Protein 4OC8 (pdb70)

CATH classification: 2.30.280.20 (+1 more: 3.40.1350.10)

Sequence (1204 aa):
TFFTGETLGQVDLIVDAVYAGYKTERGGMADPLVPLVGVSRQGGFRYRGTRRERPTLLVLTSNLAEPEWPDQLDETTGTFIYYGDNRHPGRLLHDTPRFGNQLLRQIFDWAHLGQRHLVPPILVFTTEATGRTFRFRGLAVPGSPALAATEDLVALWKTTEGQRFQNYKAVFTILDEAVIPRAWVHAVGRGETSGLAPVAWNAWLSAGGIRPLMAPRSLLVRSKAEQLPATPEDQALIEVIRQRYKENPFGFEACAGALTRLLLPDVARLDLTRPWRDGGRDGIGRLRIGQSPAAIEVDFALEAKCYGANNAVGVKEVSRLISRIKHREFGVLVTTSYVDRQAYQEVTDDGHPVILTTAQDIVGLLRSAGVRTPTQVDAWLDGITASVTFFTGETLGQVDLIVDAVYAGYKTERGGMADPLVPLVGVSRQGGFRYRRGTRERPTLLVLTSNLAEPEWPDQLDETTGTFIYYGDNRHPGRLLHDTPRFGNQLLRQIFDWAHLGQRHLVPPILVFTTEATGRTFRFRGLAVPGSPALAATEDLVALWKTTEGQRFQNYKAVFTILDEAVIPRAWVHAVGRGETSGLAPVAWNAWLSAGGIRPLMAPRSLLVRSKAEQLPATPEDQALIEVIRQRYKENPFGFEACAGALTRLLLPDVARLDLTRPWRDGGRDGIGRLRIGQSPAAIEVDFALEAKCYGANNAVGVKEVSRLISRIKHREFGVLVTTSYVDRQAYQEVTDDGHPVILTTAQDIVGLLRSAGVRTPTQVDAWLDGITASVTFFTGETLGQVDLIVDAVYAGYKTERGGMADPLVPLVGVSRQGGFRYRGTRERPTLLVLTSNLAEPEWPDQLDETTGTFIYYGDNRHPGRLLHDTPRFGNQLLRQIFDDWAHLGQRHLVPPILVFTTEATGRTFRFRGLAVPGSPALAATEDLVALWKTTEGQRFQNYKAVFTILDEAVIPRAWVHAVGRGETSGLAPVAWNAWLSAGGIRPLMAPTFFTGETLGQVDLIVDAVYAGYKTERGGMADPLVPLVGVSRQGGFRYRGTRERPTLLVLTSNLAEPEWPDQLDETTGTFIYYGDNRHPGRLLHDTPRFGNQLLRQIFDWAHLGQRHLVPPILVFTTEATGRTFRFRGLAVPGSPALAATEDLVALWKTTEGQRFQNYKAVFTILDEAVIPRAWVHAVGRGETSGLAPVAWNAWLSAGGIRPLMAP

B-factor: mean 54.02, std 18.66, range [19.49, 150.94]

Foldseek 3Di:
DEAEPPCLQPDFAFAQYKYAWDDDPDPDTGASCCNNFVWDRDDCKTFFDDLLQTLAIEHEEACPDLQFRWDQDQAFQKTKDKFDPRDDDDAAQDDPVRRSVSLVVLLVCLVVLNNVSRHWYWYWYAPPPPHMTTTRAIKHFDDPPDDSVPQKDWDWDDDPHDTYIIIIHMIAGAPDRTDGSVVSVCSSVVHDDDSDDPQVVCCSPPVDGHGNGDDDDQDFDAQCVQADDDVQLVVLLVLLLVVCPVPVLLVLLVVLCLVCLVADDNWAKDSAAQDDVRHHWIKTWHWDDDPVPIDIFMETEAEEEDDQVDAAEPVSVVVRLVSCPVGDAYEYAYLYYHHDHNSCCCRVVVHRYHYRGNVNSSSSCSVVVHRHSVSSVVVSVVSVVVD/DEDEDPCLQPDFAFAQYKYAFDDDPPRAGQASCCNNQVWDGDDCKTFFDDLLQTLAIEHEEACPDLLFRFDQDQQWQKTKDKFDPRDPDDAAQDDDVRRSVSLVNLLVCLVVLNNVSHHWYWYWYAPPDGRMTGTHATKHFDDPVDDSVPQKDWDWDDDPNDIYTIIIHMIFHAPDRTDGSVQSVDSRVHDDDPSDDPQSVVCSPPVDGHGNGDDDDQDFDDQCRLADDDVLLVVLLVLLLVVCPVPVPLVLLVQLVLVCLVADDNWAWDFAAQDDVRHHWIKTWHWDDDPVPIDIFMETEAEEEDDQVDADEQPSVVVRVVSCVVGDAYEYAYAYHHDPVNSCVCRVDPHRYHYHGNVNSSSSCSVVVHSHSVSSVVVSVVSSVVD/DEDEDPRLQPDFAFAQYKYAWDDDPDRDTFASCCNNFNWDGDDQKTFFDDLLQTLAIEHEEACPDPVFRFDADQAQQKTKGKFDPDDFDDAAQDDDVRGSVSLVVQLVCVLVLVLVSHHWYWYWYADDDHNMTGTRAIKHFDGPVDDSVGAKDKDWDDDPNGIYIMIIGMIFHAADRTDGSVVSRCRSVVHDDPRGDPCSVCCSVPNHGHGRHDD/DEAEDPCLQPDFQFAQYKYAFDADPDDGTFASCCSNLNWDGDDQWTFFDDLVQTQAIEHEEACPDPLWRWDADLAQQKTKGKFDPRDFDDAAQDDDVRGSVSLVVQLVCLLVLVLVRHHWYWYWYDDDDPNMTRTHAIKHFDGPVDDSVPAKDKDWDDDDNGIYIIIIGMIFHAADRTDGSCVSRCSRVVHDDDSGDPQSVCCSPVVDGHGNHDD

Radius of gyration: 34.41 Å; Cα contacts (8 Å, |Δi|>4): 2667; chains: 4; bounding box: 91×100×75 Å

Secondary structure (DSSP, 8-state):
-EE-SGGGGT--EETT-EEE-EE-STTPEEPTHHHHT---S--SEEEEE-SSSEEEEEEEE-S--SSS--EEETTTTEEEEE-S--STTS-SS--TT-HHHHHHHHHHHHHHT-TTSSPPEEEEEE--SSSEEEEEEEEEES-TTS-GGGSEEEEEEEETTEEEEEEEEEEEEBS-SEE-HHHHHHHHTT---S---HHHHHHHHH----B---PBPP----HHHHS-SSHHHHHHHHHHHHHTSS-TTHHHHHHHHHHHHHSSS--EEE---B-TTSSB--EEEEEEEETTEEEEEEEEEEEE---TTS-B-HHHHHHHHHHTTTSSEEEEEESS-B-HHHHHHHHHTT--EEEE-HHHHHHHHHHTT--SHHHHHHHHHHHHHT-/-EEEGGGGGTS-EETT-EEE-EE-SSSSEEPTHHHHT---S--SEEEEE-SSSEEEEEEEE-S--SSS--EEETTTTEEEEE-S--SSSS-TT--SS-HHHHHHHHHHHHHHT-GGGSPPEEEEEE-SSSSEEEEEEEEEES-TTS-GGGSEEEEEEEETTEEEEEEEEEEEEBS-SEE-HHHHHHHHHT---S---HHHHHHHHH----B----B------HHHHS--SHHHHHHHHHHHHHTTT-STTHHHHHHHHHHHHSSS--EEE---B-TTSSB--EEEEEEEETTEEEEEEEEEEEE---TTS-B-HHHHHHHHHHHTTSSEEEEEESS-B-HHHHHHHHHTT--EEEE-HHHHHHHHHHHT--SHHHHHHHHHHHHHT-/-EE-GGGGGTS-EETT-EE---B-STT-B--THHHHT---S--SEEEEE-SSSEEEEEEEE-S--SSS--EEETTTTEEEEE-S--STTS-TT--SS-HHHHHHHHHHHHHTT-GGGSPPEEEEEE-SSSS-EEEEEEEEES-TTS-GGGSEEEEEEEETTEEEEEEEEEEEEBS-SEE-HHHHHHHHTT---S---HHHHHHHHT----B----/--EEGGGGGTS-EETT-EEE-EEETTTEEEPTHHHHT---S--SEEEEE-SSSEEEEEEEE-S--SSS--EEETTTTEEEEE-S--STTS-TT--TT-HHHHHHHHHHHHHHT-GGGS--EEEEEE-SSTTEEEEEEEEEES-TTS-GGGSEEEEEEEETTEEEEEEEEEEEEBS-SEE-HHHHHHHHTT---S---HHHHHHHHH----B----

Nearest PDB structures (foldseek):
  4oc8-assembly1_B  TM=1.000E+00  e=1.467E-79  Azoarcus olearius
  4oc8-assembly1_D  TM=9.855E-01  e=1.075E-42  Azoarcus olearius
  4rzl-assembly2_B  TM=9.031E-01  e=1.859E-26  Legionella pneumophila subsp. pneumophila str. Philadelphia 1
  4r28-assembly1_B  TM=7.284E-01  e=1.687E-22  Mycobacterium sp. JLS
  6g2d-assembly1_F  TM=3.567E-01  e=1.491E+00  Homo sapiens

Structure (mmCIF, N/CA/C/O backbone):
data_4OC8
#
_entry.id   4OC8
#
_cell.length_a   195.092
_cell.length_b   195.092
_cell.length_c   81.450
_cell.angle_alpha   90.00
_cell.angle_beta   90.00
_cell.angle_gamma   120.00
#
_symmetry.space_group_name_H-M   'P 62'
#
loop_
_entity.id
_entity.type
_entity.pdbx_description
1 polymer 'restriction endonuclease AspBHI'
2 non-polymer 'PHOSPHATE ION'
3 water water
#
loop_
_atom_site.group_PDB
_atom_site.id
_atom_site.type_symbol
_atom_site.label_atom_id
_atom_site.label_alt_id
_atom_site.label_comp_id
_atom_site.label_asym_id
_atom_site.label_entity_id
_atom_site.label_seq_id
_atom_site.pdbx_PDB_ins_code
_atom_site.Cartn_x
_atom_site.Cartn_y
_atom_site.Cartn_z
_atom_site.occupancy
_atom_site.B_iso_or_equiv
_atom_site.auth_seq_id
_atom_site.auth_comp_id
_atom_site.auth_asym_id
_atom_site.auth_atom_id
_atom_site.pdbx_PDB_model_num
ATOM 1 N N . THR A 1 2 ? 85.796 -5.291 -21.551 1.00 88.17 2 THR A N 1
ATOM 2 C CA . THR A 1 2 ? 86.630 -6.098 -20.667 1.00 82.38 2 THR A CA 1
ATOM 3 C C . THR A 1 2 ? 87.287 -7.272 -21.398 1.00 74.69 2 THR A C 1
ATOM 4 O O . THR A 1 2 ? 87.177 -8.425 -20.975 1.00 70.51 2 THR A O 1
ATOM 8 N N . PHE A 1 3 ? 87.967 -6.965 -22.499 1.00 72.75 3 PHE A N 1
ATOM 9 C CA . PHE A 1 3 ? 88.742 -7.958 -23.239 1.00 71.57 3 PHE A CA 1
ATOM 10 C C . PHE A 1 3 ? 90.123 -7.393 -23.557 1.00 66.06 3 PHE A C 1
ATOM 11 O O . PHE A 1 3 ? 90.241 -6.389 -24.256 1.00 80.99 3 PHE A O 1
ATOM 19 N N . PHE A 1 4 ? 91.165 -8.041 -23.049 1.00 56.62 4 PHE A N 1
ATOM 20 C CA . PHE A 1 4 ? 92.520 -7.523 -23.191 1.00 61.52 4 PHE A CA 1
ATOM 21 C C . PHE A 1 4 ? 93.423 -8.502 -23.918 1.00 70.45 4 PHE A C 1
ATOM 22 O O . PHE A 1 4 ? 93.471 -9.683 -23.575 1.00 69.62 4 PHE A O 1
ATOM 30 N N . THR A 1 5 ? 94.152 -8.007 -24.915 1.00 73.13 5 THR A N 1
ATOM 31 C CA . THR A 1 5 ? 94.906 -8.896 -25.794 1.00 77.94 5 THR A CA 1
ATOM 32 C C . THR A 1 5 ? 96.382 -8.533 -25.989 1.00 87.07 5 THR A C 1
ATOM 33 O O . THR A 1 5 ? 97.264 -9.350 -25.718 1.00 88.31 5 THR A O 1
ATOM 37 N N . GLY A 1 6 ? 96.650 -7.320 -26.460 1.00 83.42 6 GLY A N 1
ATOM 38 C CA . GLY A 1 6 ? 97.996 -6.949 -26.856 1.00 81.43 6 GLY A CA 1
ATOM 39 C C . GLY A 1 6 ? 98.865 -6.467 -25.715 1.00 77.91 6 GLY A C 1
ATOM 40 O O . GLY A 1 6 ? 98.834 -7.030 -24.619 1.00 71.03 6 GLY A O 1
ATOM 41 N N . GLU A 1 7 ? 99.643 -5.421 -25.987 1.00 81.62 7 GLU A N 1
ATOM 42 C CA . GLU A 1 7 ? 100.561 -4.822 -25.016 1.00 80.78 7 GLU A CA 1
ATOM 43 C C . GLU A 1 7 ? 99.850 -4.392 -23.732 1.00 74.55 7 GLU A C 1
ATOM 44 O O . GLU A 1 7 ? 100.486 -4.190 -22.691 1.00 70.23 7 GLU A O 1
ATOM 50 N N . THR A 1 8 ? 98.526 -4.270 -23.823 1.00 66.89 8 THR A N 1
ATOM 51 C CA . THR A 1 8 ? 97.658 -3.946 -22.693 1.00 68.48 8 THR A CA 1
ATOM 52 C C . THR A 1 8 ? 97.904 -4.850 -21.476 1.00 70.84 8 THR A C 1
ATOM 53 O O . THR A 1 8 ? 97.672 -4.449 -20.331 1.00 67.13 8 THR A O 1
ATOM 57 N N . LEU A 1 9 ? 98.401 -6.058 -21.730 1.00 58.90 9 LEU A N 1
ATOM 58 C CA . LEU A 1 9 ? 98.663 -7.028 -20.671 1.00 51.76 9 LEU A CA 1
ATOM 59 C C . LEU A 1 9 ? 99.822 -6.627 -19.755 1.00 58.22 9 LEU A C 1
ATOM 60 O O . LEU A 1 9 ? 100.046 -7.255 -18.718 1.00 50.67 9 LEU A O 1
ATOM 65 N N . GLY A 1 10 ? 100.558 -5.587 -20.136 1.00 56.35 10 GLY A N 1
ATOM 66 C CA . GLY A 1 10 ? 101.612 -5.066 -19.285 1.00 57.29 10 GLY A CA 1
ATOM 67 C C . GLY A 1 10 ? 101.154 -3.871 -18.466 1.00 63.35 10 GLY A C 1
ATOM 68 O O . GLY A 1 10 ? 101.935 -3.286 -17.710 1.00 57.11 10 GLY A O 1
ATOM 69 N N . GLN A 1 11 ? 99.879 -3.515 -18.601 1.00 61.47 11 GLN A N 1
ATOM 70 C CA . GLN A 1 11 ? 99.369 -2.294 -17.983 1.00 67.60 11 GLN A CA 1
ATOM 71 C C . GLN A 1 11 ? 98.090 -2.480 -17.162 1.00 65.65 11 GLN A C 1
ATOM 72 O O . GLN A 1 11 ? 97.977 -1.951 -16.055 1.00 69.11 11 GLN A O 1
ATOM 78 N N . VAL A 1 12 ? 97.131 -3.225 -17.704 1.00 59.33 12 VAL A N 1
ATOM 79 C CA . VAL A 1 12 ? 95.823 -3.370 -17.064 1.00 56.30 12 VAL A CA 1
ATOM 80 C C . VAL A 1 12 ? 95.865 -4.214 -15.777 1.00 48.58 12 VAL A C 1
ATOM 81 O O . VAL A 1 12 ? 96.686 -5.117 -15.633 1.00 42.76 12 VAL A O 1
ATOM 85 N N . ASP A 1 13 ? 94.985 -3.891 -14.834 1.00 53.13 13 ASP A N 1
ATOM 86 C CA . ASP A 1 13 ? 94.854 -4.654 -13.598 1.00 53.44 13 ASP A CA 1
ATOM 87 C C . ASP A 1 13 ? 94.149 -5.995 -13.827 1.00 50.01 13 ASP A C 1
ATOM 88 O O . ASP A 1 13 ? 93.671 -6.281 -14.926 1.00 42.74 13 ASP A O 1
ATOM 93 N N . LEU A 1 14 ? 94.087 -6.810 -12.778 1.00 40.82 14 LEU A N 1
ATOM 94 C CA . LEU A 1 14 ? 93.373 -8.082 -12.824 1.00 41.25 14 LEU A CA 1
ATOM 95 C C . LEU A 1 14 ? 91.925 -7.903 -12.380 1.00 40.05 14 LEU A C 1
ATOM 96 O O . LEU A 1 14 ? 91.650 -7.751 -11.189 1.00 40.02 14 LEU A O 1
ATOM 101 N N . ILE A 1 15 ? 91.005 -7.937 -13.340 1.00 37.86 15 ILE A N 1
ATOM 102 C CA . ILE A 1 15 ? 89.590 -7.668 -13.083 1.00 38.01 15 ILE A CA 1
ATOM 103 C C . ILE A 1 15 ? 88.750 -8.951 -13.112 1.00 38.12 15 ILE A C 1
ATOM 104 O O . ILE A 1 15 ? 88.861 -9.759 -14.037 1.00 34.26 15 ILE A O 1
ATOM 109 N N . VAL A 1 16 ? 87.919 -9.134 -12.091 1.00 33.62 16 VAL A N 1
ATOM 110 C CA . VAL A 1 16 ? 87.105 -10.341 -11.967 1.00 35.52 16 VAL A CA 1
ATOM 111 C C . VAL A 1 16 ? 86.262 -10.605 -13.214 1.00 38.22 16 VAL A C 1
ATOM 112 O O . VAL A 1 16 ? 85.511 -9.736 -13.667 1.00 42.72 16 VAL A O 1
ATOM 116 N N . ASP A 1 17 ? 86.422 -11.803 -13.770 1.00 37.83 17 ASP A N 1
ATOM 117 C CA . ASP A 1 17 ? 85.698 -12.239 -14.966 1.00 40.22 17 ASP A CA 1
ATOM 118 C C . ASP A 1 17 ? 86.060 -11.465 -16.241 1.00 41.14 17 ASP A C 1
ATOM 119 O O . ASP A 1 17 ? 85.326 -11.506 -17.227 1.00 43.62 17 ASP A O 1
ATOM 124 N N . ALA A 1 18 ? 87.197 -10.776 -16.225 1.00 43.02 18 ALA A N 1
ATOM 125 C CA . ALA A 1 18 ? 87.711 -10.139 -17.435 1.00 40.74 18 ALA A CA 1
ATOM 126 C C . ALA A 1 18 ? 88.529 -11.142 -18.246 1.00 48.43 18 ALA A C 1
ATOM 127 O O . ALA A 1 18 ? 89.155 -12.047 -17.688 1.00 44.38 18 ALA A O 1
ATOM 129 N N . VAL A 1 19 ? 88.521 -10.985 -19.564 1.00 48.10 19 VAL A N 1
ATOM 130 C CA . VAL A 1 19 ? 89.182 -11.952 -20.430 1.00 49.55 19 VAL A CA 1
ATOM 131 C C . VAL A 1 19 ? 90.532 -11.452 -20.930 1.00 46.80 19 VAL A C 1
ATOM 132 O O . VAL A 1 19 ? 90.638 -10.384 -21.522 1.00 57.94 19 VAL A O 1
ATOM 136 N N . TYR A 1 20 ? 91.561 -12.247 -20.679 1.00 41.19 20 TYR A N 1
ATOM 137 C CA . TYR A 1 20 ? 92.918 -11.915 -21.058 1.00 50.88 20 TYR A CA 1
ATOM 138 C C . TYR A 1 20 ? 93.408 -12.914 -22.094 1.00 53.11 20 TYR A C 1
ATOM 139 O O . TYR A 1 20 ? 93.637 -14.083 -21.787 1.00 56.28 20 TYR A O 1
ATOM 148 N N . ALA A 1 21 ? 93.558 -12.441 -23.326 1.00 56.63 21 ALA A N 1
ATOM 149 C CA . ALA A 1 21 ? 93.869 -13.303 -24.458 1.00 51.85 21 ALA A CA 1
ATOM 150 C C . ALA A 1 21 ? 95.326 -13.194 -24.881 1.00 66.77 21 ALA A C 1
ATOM 151 O O . ALA A 1 21 ? 95.962 -12.155 -24.700 1.00 72.93 21 ALA A O 1
ATOM 153 N N . GLY A 1 22 ? 95.847 -14.275 -25.451 1.00 66.90 22 GLY A N 1
ATOM 154 C CA . GLY A 1 22 ? 97.191 -14.278 -25.994 1.00 68.58 22 GLY A CA 1
ATOM 155 C C . GLY A 1 22 ? 97.225 -13.662 -27.379 1.00 78.33 22 GLY A C 1
ATOM 156 O O . GLY A 1 22 ? 96.184 -13.338 -27.950 1.00 79.92 22 GLY A O 1
ATOM 157 N N . TYR A 1 23 ? 98.427 -13.499 -27.919 1.00 84.13 23 TYR A N 1
ATOM 158 C CA . TYR A 1 23 ? 98.610 -12.908 -29.239 1.00 85.65 23 TYR A CA 1
ATOM 159 C C . TYR A 1 23 ? 99.703 -13.659 -29.990 1.00 96.85 23 TYR A C 1
ATOM 160 O O . TYR A 1 23 ? 100.563 -14.289 -29.372 1.00 99.53 23 TYR A O 1
ATOM 169 N N . LYS A 1 24 ? 99.674 -13.588 -31.317 1.00 100.43 24 LYS A N 1
ATOM 170 C CA . LYS A 1 24 ? 100.688 -14.251 -32.134 1.00 100.55 24 LYS A CA 1
ATOM 171 C C . LYS A 1 24 ? 101.967 -13.423 -32.215 1.00 91.70 24 LYS A C 1
ATOM 172 O O . LYS A 1 24 ? 101.928 -12.235 -32.531 1.00 85.45 24 LYS A O 1
ATOM 178 N N . THR A 1 25 ? 103.098 -14.061 -31.921 1.00 103.11 25 THR A N 1
ATOM 179 C CA . THR A 1 25 ? 104.395 -13.384 -31.925 1.00 114.50 25 THR A CA 1
ATOM 180 C C . THR A 1 25 ? 105.232 -13.697 -33.175 1.00 123.44 25 THR A C 1
ATOM 181 O O . THR A 1 25 ? 105.388 -12.844 -34.052 1.00 113.33 25 THR A O 1
ATOM 185 N N . GLU A 1 26 ? 105.766 -14.914 -33.252 1.00 132.52 26 GLU A N 1
ATOM 186 C CA . GLU A 1 26 ? 106.540 -15.349 -34.414 1.00 123.48 26 GLU A CA 1
ATOM 187 C C . GLU A 1 26 ? 106.265 -16.806 -34.783 1.00 124.78 26 GLU A C 1
ATOM 188 O O . GLU A 1 26 ? 106.366 -17.697 -33.939 1.00 128.09 26 GLU A O 1
ATOM 194 N N . ARG A 1 27 ? 105.914 -17.024 -36.048 1.00 134.29 27 ARG A N 1
ATOM 195 C CA . ARG A 1 27 ? 105.784 -18.360 -36.642 1.00 149.46 27 ARG A CA 1
ATOM 196 C C . ARG A 1 27 ? 104.970 -19.374 -35.831 1.00 150.94 27 ARG A C 1
ATOM 197 O O . ARG A 1 27 ? 105.512 -20.368 -35.345 1.00 142.42 27 ARG A O 1
ATOM 205 N N . GLY A 1 28 ? 103.672 -19.118 -35.694 1.00 150.22 28 GLY A N 1
ATOM 206 C CA . GLY A 1 28 ? 102.775 -20.045 -35.026 1.00 143.35 28 GLY A CA 1
ATOM 207 C C . GLY A 1 28 ? 102.857 -20.002 -33.512 1.00 147.69 28 GLY A C 1
ATOM 208 O O . GLY A 1 28 ? 102.019 -20.585 -32.822 1.00 143.22 28 GLY A O 1
ATOM 209 N N . GLY A 1 29 ? 103.870 -19.314 -32.994 1.00 144.14 29 GLY A N 1
ATOM 210 C CA . GLY A 1 29 ? 104.054 -19.192 -31.560 1.00 128.28 29 GLY A CA 1
ATOM 211 C C . GLY A 1 29 ? 102.977 -18.335 -30.930 1.00 115.69 29 GLY A C 1
ATOM 212 O O . GLY A 1 29 ? 102.777 -17.187 -31.323 1.00 111.44 29 GLY A O 1
ATOM 213 N N . MET A 1 30 ? 102.275 -18.898 -29.953 1.00 116.54 30 MET A N 1
ATOM 214 C CA . MET A 1 30 ? 101.224 -18.167 -29.260 1.00 111.22 30 MET A CA 1
ATOM 215 C C . MET A 1 30 ? 101.732 -17.699 -27.904 1.00 97.20 30 MET A C 1
ATOM 216 O O . MET A 1 30 ? 102.120 -18.508 -27.062 1.00 94.88 30 MET A O 1
ATOM 221 N N . ALA A 1 31 ? 101.738 -16.386 -27.704 1.00 89.44 31 ALA A N 1
ATOM 222 C CA . ALA A 1 31 ? 102.177 -15.808 -26.444 1.00 81.63 31 ALA A CA 1
ATOM 223 C C . ALA A 1 31 ? 101.130 -16.026 -25.358 1.00 79.89 31 ALA A C 1
ATOM 224 O O . ALA A 1 31 ? 99.961 -15.686 -25.534 1.00 78.14 31 ALA A O 1
ATOM 226 N N . ASP A 1 32 ? 101.557 -16.602 -24.239 1.00 73.39 32 ASP A N 1
ATOM 227 C CA . ASP A 1 32 ? 100.685 -16.804 -23.091 1.00 64.00 32 ASP A CA 1
ATOM 228 C C . ASP A 1 32 ? 100.510 -15.474 -22.357 1.00 62.01 32 ASP A C 1
ATOM 229 O O . ASP A 1 32 ? 101.495 -14.833 -21.988 1.00 63.72 32 ASP A O 1
ATOM 234 N N . PRO A 1 33 ? 99.252 -15.051 -22.150 1.00 52.31 33 PRO A N 1
ATOM 235 C CA . PRO A 1 33 ? 98.942 -13.736 -21.573 1.00 58.22 33 PRO A CA 1
ATOM 236 C C . PRO A 1 33 ? 99.304 -13.625 -20.090 1.00 54.99 33 PRO A C 1
ATOM 237 O O . PRO A 1 33 ? 99.517 -12.518 -19.590 1.00 53.75 33 PRO A O 1
ATOM 241 N N . LEU A 1 34 ? 99.382 -14.760 -19.402 1.00 53.06 34 LEU A N 1
ATOM 242 C CA . LEU A 1 34 ? 99.737 -14.763 -17.989 1.00 51.21 34 LEU A CA 1
ATOM 243 C C . LEU A 1 34 ? 101.195 -14.375 -17.749 1.00 50.76 34 LEU A C 1
ATOM 244 O O . LEU A 1 34 ? 101.577 -14.067 -16.624 1.00 52.64 34 LEU A O 1
ATOM 249 N N . VAL A 1 35 ? 102.013 -14.393 -18.795 1.00 50.72 35 VAL A N 1
ATOM 250 C CA . VAL A 1 35 ? 103.407 -13.973 -18.643 1.00 63.24 35 VAL A CA 1
ATOM 251 C C . VAL A 1 35 ? 103.540 -12.454 -18.467 1.00 49.84 35 VAL A C 1
ATOM 252 O O . VAL A 1 35 ? 104.134 -12.003 -17.488 1.00 44.76 35 VAL A O 1
ATOM 256 N N . PRO A 1 36 ? 102.987 -11.658 -19.402 1.00 49.35 36 PRO A N 1
ATOM 257 C CA . PRO A 1 36 ? 103.007 -10.222 -19.116 1.00 47.26 36 PRO A CA 1
ATOM 258 C C . PRO A 1 36 ? 101.994 -9.815 -18.044 1.00 52.15 36 PRO A C 1
ATOM 259 O O . PRO A 1 36 ? 102.240 -8.841 -17.330 1.00 61.73 36 PRO A O 1
ATOM 263 N N . LEU A 1 37 ? 100.881 -10.534 -17.922 1.00 44.09 37 LEU A N 1
ATOM 264 C CA . LEU A 1 37 ? 99.871 -10.150 -16.935 1.00 48.07 37 LEU A CA 1
ATOM 265 C C . LEU A 1 37 ? 100.304 -10.428 -15.494 1.00 45.09 37 LEU A C 1
ATOM 266 O O . LEU A 1 37 ? 99.997 -9.654 -14.595 1.00 51.00 37 LEU A O 1
ATOM 271 N N . VAL A 1 38 ? 101.018 -11.527 -15.277 1.00 39.68 38 VAL A N 1
ATOM 272 C CA . VAL A 1 38 ? 101.311 -11.978 -13.918 1.00 45.87 38 VAL A CA 1
ATOM 273 C C . VAL A 1 38 ? 102.808 -12.074 -13.629 1.00 48.25 38 VAL A C 1
ATOM 274 O O . VAL A 1 38 ? 103.266 -11.686 -12.554 1.00 48.32 38 VAL A O 1
ATOM 278 N N . GLY A 1 39 ? 103.559 -12.624 -14.577 1.00 47.11 39 GLY A N 1
ATOM 279 C CA . GLY A 1 39 ? 104.988 -12.791 -14.410 1.00 42.18 39 GLY A CA 1
ATOM 280 C C . GLY A 1 39 ? 105.385 -14.232 -14.160 1.00 50.49 39 GLY A C 1
ATOM 281 O O . GLY A 1 39 ? 106.548 -14.527 -13.886 1.00 52.52 39 GLY A O 1
ATOM 282 N N . VAL A 1 40 ? 104.415 -15.135 -14.246 1.00 57.42 40 VAL A N 1
ATOM 283 C CA . VAL A 1 40 ? 104.694 -16.560 -14.127 1.00 60.31 40 VAL A CA 1
ATOM 284 C C . VAL A 1 40 ? 105.214 -17.095 -15.458 1.00 58.58 40 VAL A C 1
ATOM 285 O O . VAL A 1 40 ? 105.288 -16.359 -16.441 1.00 54.24 40 VAL A O 1
ATOM 289 N N . SER A 1 41 ? 105.579 -18.372 -15.489 1.00 63.17 41 SER A N 1
ATOM 290 C CA . SER A 1 41 ? 106.044 -18.987 -16.726 1.00 61.75 41 SER A CA 1
ATOM 291 C C . SER A 1 41 ? 104.882 -19.268 -17.676 1.00 64.86 41 SER A C 1
ATOM 292 O O . SER A 1 41 ? 103.729 -18.955 -17.378 1.00 62.87 41 SER A O 1
ATOM 295 N N . ARG A 1 42 ? 105.196 -19.875 -18.814 1.00 65.98 42 ARG A N 1
ATOM 296 C CA . ARG A 1 42 ? 104.232 -20.041 -19.894 1.00 65.62 42 ARG A CA 1
ATOM 297 C C . ARG A 1 42 ? 103.578 -21.419 -19.911 1.00 68.60 42 ARG A C 1
ATOM 298 O O . ARG A 1 42 ? 102.699 -21.680 -20.734 1.00 69.88 42 ARG A O 1
ATOM 306 N N . GLN A 1 43 ? 103.990 -22.289 -18.994 1.00 68.97 43 GLN A N 1
ATOM 307 C CA . GLN A 1 43 ? 103.711 -23.720 -19.132 1.00 80.61 43 GLN A CA 1
ATOM 308 C C . GLN A 1 43 ? 102.517 -24.303 -18.365 1.00 73.38 43 GLN A C 1
ATOM 309 O O . GLN A 1 43 ? 101.491 -24.641 -18.962 1.00 71.35 43 GLN A O 1
ATOM 315 N N . GLY A 1 44 ? 102.663 -24.434 -17.051 1.00 57.06 44 GLY A N 1
ATOM 316 C CA . GLY A 1 44 ? 101.784 -25.285 -16.266 1.00 59.32 44 GLY A CA 1
ATOM 317 C C . GLY A 1 44 ? 100.295 -24.983 -16.211 1.00 58.16 44 GLY A C 1
ATOM 318 O O . GLY A 1 44 ? 99.848 -23.878 -16.518 1.00 62.46 44 GLY A O 1
ATOM 319 N N . GLY A 1 45 ? 99.526 -25.995 -15.815 1.00 58.20 45 GLY A N 1
ATOM 320 C CA . GLY A 1 45 ? 98.128 -25.813 -15.469 1.00 48.45 45 GLY A CA 1
ATOM 321 C C . GLY A 1 45 ? 98.069 -25.086 -14.141 1.00 48.85 45 GLY A C 1
ATOM 322 O O . GLY A 1 45 ? 97.120 -24.363 -13.845 1.00 54.60 45 GLY A O 1
ATOM 323 N N . PHE A 1 46 ? 99.099 -25.296 -13.331 1.00 50.96 46 PHE A N 1
ATOM 324 C CA . PHE A 1 46 ? 99.341 -24.461 -12.165 1.00 50.83 46 PHE A CA 1
ATOM 325 C C . PHE A 1 46 ? 100.748 -23.876 -12.276 1.00 50.20 46 PHE A C 1
ATOM 326 O O . PHE A 1 46 ? 101.695 -24.582 -12.617 1.00 43.29 46 PHE A O 1
ATOM 334 N N . ARG A 1 47 ? 100.876 -22.581 -12.007 1.00 54.91 47 ARG A N 1
ATOM 335 C CA . ARG A 1 47 ? 102.148 -21.882 -12.154 1.00 45.68 47 ARG A CA 1
ATOM 336 C C . ARG A 1 47 ? 102.438 -21.040 -10.925 1.00 44.30 47 ARG A C 1
ATOM 337 O O . ARG A 1 47 ? 101.537 -20.409 -10.371 1.00 43.29 47 ARG A O 1
ATOM 345 N N . TYR A 1 48 ? 103.698 -21.023 -10.502 1.00 46.31 48 TYR A N 1
ATOM 346 C CA . TYR A 1 48 ? 104.092 -20.213 -9.356 1.00 47.72 48 TYR A CA 1
ATOM 347 C C . TYR A 1 48 ? 105.317 -19.354 -9.647 1.00 46.64 48 TYR A C 1
ATOM 348 O O . TYR A 1 48 ? 105.998 -19.535 -10.654 1.00 51.28 48 TYR A O 1
ATOM 357 N N . ARG A 1 49 ? 105.571 -18.406 -8.754 1.00 44.65 49 ARG A N 1
ATOM 358 C CA . ARG A 1 49 ? 106.800 -17.634 -8.775 1.00 46.15 49 ARG A CA 1
ATOM 359 C C . ARG A 1 49 ? 107.547 -17.918 -7.483 1.00 45.72 49 ARG A C 1
ATOM 360 O O . ARG A 1 49 ? 106.942 -18.319 -6.486 1.00 41.59 49 ARG A O 1
ATOM 368 N N . GLY A 1 50 ? 108.860 -17.719 -7.504 1.00 45.69 50 GLY A N 1
ATOM 369 C CA . GLY A 1 50 ? 109.699 -18.096 -6.383 1.00 37.53 50 GLY A CA 1
ATOM 370 C C . GLY A 1 50 ? 110.065 -19.563 -6.485 1.00 42.84 50 GLY A C 1
ATOM 371 O O . GLY A 1 50 ? 110.100 -20.125 -7.581 1.00 46.56 50 GLY A O 1
ATOM 372 N N . THR A 1 51 ? 110.333 -20.187 -5.343 1.00 37.89 51 THR A N 1
ATOM 373 C CA . THR A 1 51 ? 110.671 -21.603 -5.312 1.00 45.57 51 THR A CA 1
ATOM 374 C C . THR A 1 51 ? 109.459 -22.403 -4.868 1.00 47.31 51 THR A C 1
ATOM 375 O O . THR A 1 51 ? 108.460 -21.823 -4.453 1.00 49.53 51 THR A O 1
ATOM 379 N N . ARG A 1 52 ? 109.530 -23.728 -4.953 1.00 45.95 52 ARG A N 1
ATOM 380 C CA A ARG A 1 52 ? 108.404 -24.513 -4.485 0.50 45.03 52 ARG A CA 1
ATOM 381 C CA B ARG A 1 52 ? 108.459 -24.605 -4.474 0.50 45.04 52 ARG A CA 1
ATOM 382 C C . ARG A 1 52 ? 108.363 -24.528 -2.959 1.00 45.22 52 ARG A C 1
ATOM 383 O O . ARG A 1 52 ? 107.277 -24.523 -2.382 1.00 45.44 52 ARG A O 1
ATOM 398 N N . GLU A 1 53 ? 109.533 -24.505 -2.321 1.00 40.83 53 GLU A N 1
ATOM 399 C CA . GLU A 1 53 ? 109.626 -24.484 -0.863 1.00 39.77 53 GLU A CA 1
ATOM 400 C C . GLU A 1 53 ? 109.023 -23.203 -0.298 1.00 50.05 53 GLU A C 1
ATOM 401 O O . GLU A 1 53 ? 108.291 -23.239 0.692 1.00 53.41 53 GLU A O 1
ATOM 407 N N . ARG A 1 54 ? 109.340 -22.075 -0.931 1.00 50.30 54 ARG A N 1
ATOM 408 C CA . ARG A 1 54 ? 108.775 -20.780 -0.551 1.00 46.46 54 ARG A CA 1
ATOM 409 C C . ARG A 1 54 ? 108.236 -20.043 -1.772 1.00 40.85 54 ARG A C 1
ATOM 410 O O . ARG A 1 54 ? 108.894 -19.149 -2.301 1.00 43.71 54 ARG A O 1
ATOM 418 N N . PRO A 1 55 ? 107.035 -20.423 -2.232 1.00 47.94 55 PRO A N 1
ATOM 419 C CA . PRO A 1 55 ? 106.420 -19.732 -3.372 1.00 41.14 55 PRO A CA 1
ATOM 420 C C . PRO A 1 55 ? 105.938 -18.332 -2.990 1.00 39.80 55 PRO A C 1
ATOM 421 O O . PRO A 1 55 ? 105.356 -18.145 -1.921 1.00 41.41 55 PRO A O 1
ATOM 425 N N . THR A 1 56 ? 106.189 -17.357 -3.855 1.00 42.95 56 THR A N 1
ATOM 426 C CA . THR A 1 56 ? 105.791 -15.980 -3.586 1.00 47.18 56 THR A CA 1
ATOM 427 C C . THR A 1 56 ? 104.379 -15.699 -4.098 1.00 48.05 56 THR A C 1
ATOM 428 O O . THR A 1 56 ? 103.646 -14.884 -3.529 1.00 49.65 56 THR A O 1
ATOM 432 N N . LEU A 1 57 ? 104.006 -16.392 -5.169 1.00 41.12 57 LEU A N 1
ATOM 433 C CA . LEU A 1 57 ? 102.705 -16.211 -5.794 1.00 45.34 57 LEU A CA 1
ATOM 434 C C . LEU A 1 57 ? 102.291 -17.495 -6.512 1.00 44.64 57 LEU A C 1
ATOM 435 O O . LEU A 1 57 ? 103.124 -18.154 -7.127 1.00 38.83 57 LEU A O 1
ATOM 440 N N . LEU A 1 58 ? 101.011 -17.852 -6.437 1.00 42.90 58 LEU A N 1
ATOM 441 C CA . LEU A 1 58 ? 100.528 -19.073 -7.086 1.00 38.61 58 LEU A CA 1
ATOM 442 C C . LEU A 1 58 ? 99.352 -18.835 -8.039 1.00 41.04 58 LEU A C 1
ATOM 443 O O . LEU A 1 58 ? 98.320 -18.290 -7.645 1.00 43.99 58 LEU A O 1
ATOM 448 N N . VAL A 1 59 ? 99.515 -19.257 -9.291 1.00 33.58 59 VAL A N 1
ATOM 449 C CA . VAL A 1 59 ? 98.464 -19.133 -10.299 1.00 38.03 59 VAL A CA 1
ATOM 450 C C . VAL A 1 59 ? 97.842 -20.492 -10.646 1.00 42.13 59 VAL A C 1
ATOM 451 O O . VAL A 1 59 ? 98.528 -21.385 -11.135 1.00 41.92 59 VAL A O 1
ATOM 455 N N . LEU A 1 60 ? 96.546 -20.647 -10.389 1.00 38.91 60 LEU A N 1
ATOM 456 C CA . LEU A 1 60 ? 95.845 -21.889 -10.713 1.00 38.14 60 LEU A CA 1
ATOM 457 C C . LEU A 1 60 ? 94.933 -21.693 -11.914 1.00 45.14 60 LEU A C 1
ATOM 458 O O . LEU A 1 60 ? 94.076 -20.804 -11.913 1.00 40.94 60 LEU A O 1
ATOM 463 N N . THR A 1 61 ? 95.120 -22.517 -12.941 1.00 42.02 61 THR A N 1
ATOM 464 C CA . THR A 1 61 ? 94.248 -22.465 -14.110 1.00 46.96 61 THR A CA 1
ATOM 465 C C . THR A 1 61 ? 93.396 -23.728 -14.201 1.00 44.87 61 THR A C 1
ATOM 466 O O . THR A 1 61 ? 93.777 -24.787 -13.706 1.00 42.40 61 THR A O 1
ATOM 470 N N . SER A 1 62 ? 92.231 -23.609 -14.821 1.00 41.85 62 SER A N 1
ATOM 471 C CA . SER A 1 62 ? 91.351 -24.754 -14.968 1.00 38.31 62 SER A CA 1
ATOM 472 C C . SER A 1 62 ? 90.550 -24.680 -16.263 1.00 52.37 62 SER A C 1
ATOM 473 O O . SER A 1 62 ? 90.156 -23.603 -16.698 1.00 53.40 62 SER A O 1
ATOM 476 N N . ASN A 1 63 ? 90.323 -25.838 -16.876 1.00 76.54 63 ASN A N 1
ATOM 477 C CA . ASN A 1 63 ? 89.586 -25.926 -18.131 1.00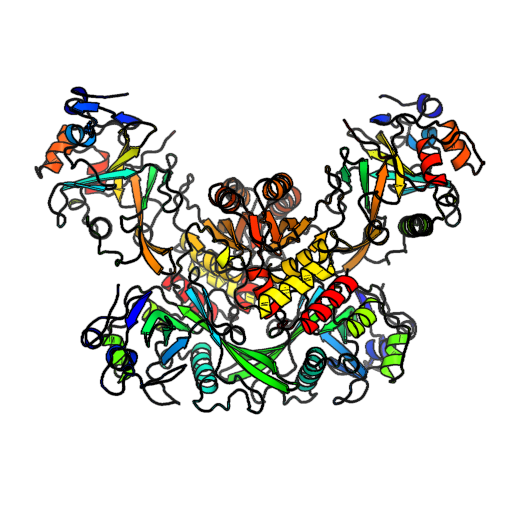 69.96 63 ASN A CA 1
ATOM 478 C C . ASN A 1 63 ? 88.084 -26.010 -17.886 1.00 72.10 63 ASN A C 1
ATOM 479 O O . ASN A 1 63 ? 87.288 -25.484 -18.667 1.00 83.75 63 ASN A O 1
ATOM 484 N N . LEU A 1 64 ? 87.711 -26.677 -16.795 1.00 64.52 64 LEU A N 1
ATOM 485 C CA . LEU A 1 64 ? 86.311 -26.958 -16.469 1.00 74.31 64 LEU A CA 1
ATOM 486 C C . LEU A 1 64 ? 85.647 -27.795 -17.561 1.00 79.38 64 LEU A C 1
ATOM 487 O O . LEU A 1 64 ? 84.423 -27.845 -17.658 1.00 63.40 64 LEU A O 1
ATOM 492 N N . ALA A 1 65 ? 86.469 -28.452 -18.376 1.00 89.53 65 ALA A N 1
ATOM 493 C CA . ALA A 1 65 ? 85.986 -29.326 -19.438 1.00 85.72 65 ALA A CA 1
ATOM 494 C C . ALA A 1 65 ? 86.289 -30.772 -19.076 1.00 82.46 65 ALA A C 1
ATOM 495 O O . ALA A 1 65 ? 85.906 -31.698 -19.789 1.00 98.93 65 ALA A O 1
ATOM 497 N N . GLU A 1 66 ? 86.981 -30.953 -17.957 1.00 78.34 66 GLU A N 1
ATOM 498 C CA . GLU A 1 66 ? 87.412 -32.272 -17.522 1.00 78.79 66 GLU A CA 1
ATOM 499 C C . GLU A 1 66 ? 86.379 -32.951 -16.631 1.00 88.96 66 GLU A C 1
ATOM 500 O O . GLU A 1 66 ? 86.146 -32.528 -15.496 1.00 89.46 66 GLU A O 1
ATOM 506 N N . PRO A 1 67 ? 85.754 -34.014 -17.149 1.00 87.90 67 PRO A N 1
ATOM 507 C CA . PRO A 1 67 ? 84.770 -34.775 -16.377 1.00 88.24 67 PRO A CA 1
ATOM 508 C C . PRO A 1 67 ? 85.451 -35.695 -15.365 1.00 89.20 67 PRO A C 1
ATOM 509 O O . PRO A 1 67 ? 84.857 -36.036 -14.337 1.00 78.79 67 PRO A O 1
ATOM 513 N N . GLU A 1 68 ? 86.693 -36.075 -15.650 1.00 77.65 68 GLU A N 1
ATOM 514 C CA . GLU A 1 68 ? 87.450 -36.945 -14.761 1.00 73.04 68 GLU A CA 1
ATOM 515 C C . GLU A 1 68 ? 87.781 -36.226 -13.449 1.00 61.39 68 GLU A C 1
ATOM 516 O O . GLU A 1 68 ? 87.598 -36.780 -12.363 1.00 48.42 68 GLU A O 1
ATOM 522 N N . T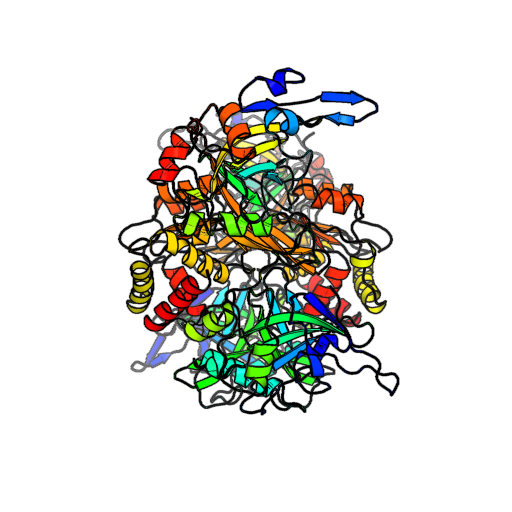RP A 1 69 ? 88.260 -34.989 -13.558 1.00 66.94 69 TRP A N 1
ATOM 523 C CA . TRP A 1 69 ? 88.575 -34.177 -12.385 1.00 54.83 69 TRP A CA 1
ATOM 524 C C . TRP A 1 69 ? 87.779 -32.877 -12.403 1.00 56.07 69 TRP A C 1
ATOM 525 O O . TRP A 1 69 ? 88.261 -31.853 -12.880 1.00 51.88 69 TRP A O 1
ATOM 536 N N . PRO A 1 70 ? 86.557 -32.917 -11.853 1.00 62.17 70 PRO A N 1
ATOM 537 C CA . PRO A 1 70 ? 85.563 -31.850 -12.000 1.00 51.00 70 PRO A CA 1
ATOM 538 C C . PRO A 1 70 ? 85.877 -30.598 -11.180 1.00 44.50 70 PRO A C 1
ATOM 539 O O . PRO A 1 70 ? 85.197 -30.335 -10.185 1.00 43.38 70 PRO A O 1
ATOM 543 N N . ASP A 1 71 ? 86.887 -29.837 -11.593 1.00 47.69 71 ASP A N 1
ATOM 544 C CA . ASP A 1 71 ? 87.150 -28.541 -10.974 1.00 47.89 71 ASP A CA 1
ATOM 545 C C . ASP A 1 71 ? 85.903 -27.704 -11.143 1.00 45.42 71 ASP A C 1
ATOM 546 O O . ASP A 1 71 ? 85.239 -27.791 -12.175 1.00 53.56 71 ASP A O 1
ATOM 551 N N . GLN A 1 72 ? 85.556 -26.907 -10.141 1.00 39.77 72 GLN A N 1
ATOM 552 C CA . GLN A 1 72 ? 84.373 -26.066 -10.313 1.00 39.36 72 GLN A CA 1
ATOM 553 C C . GLN A 1 72 ? 84.395 -24.749 -9.553 1.00 43.60 72 GLN A C 1
ATOM 554 O O . GLN A 1 72 ? 84.873 -24.667 -8.425 1.00 41.46 72 GLN A O 1
ATOM 560 N N . LEU A 1 73 ? 83.876 -23.713 -10.198 1.00 46.56 73 LEU A N 1
ATOM 561 C CA . LEU A 1 73 ? 83.736 -22.419 -9.559 1.00 41.93 73 LEU A CA 1
ATOM 562 C C . LEU A 1 73 ? 82.270 -22.096 -9.309 1.00 39.99 73 LEU A C 1
ATOM 563 O O . LEU A 1 73 ? 81.523 -21.768 -10.231 1.00 42.97 73 LEU A O 1
ATOM 568 N N . ASP A 1 74 ? 81.865 -22.189 -8.050 1.00 36.19 74 ASP A N 1
ATOM 569 C CA . ASP A 1 74 ? 80.526 -21.786 -7.658 1.00 43.72 74 ASP A CA 1
ATOM 570 C C . ASP A 1 74 ? 80.453 -20.271 -7.538 1.00 46.08 74 ASP A C 1
ATOM 571 O O . ASP A 1 74 ? 80.847 -19.705 -6.516 1.00 42.99 74 ASP A O 1
ATOM 576 N N . GLU A 1 75 ? 79.939 -19.623 -8.581 1.00 46.74 75 GLU A N 1
ATOM 577 C CA . GLU A 1 75 ? 79.771 -18.173 -8.591 1.00 42.98 75 GLU A CA 1
ATOM 578 C C . GLU A 1 75 ? 78.984 -17.690 -7.379 1.00 46.48 75 GLU A C 1
ATOM 579 O O . GLU A 1 75 ? 79.234 -16.605 -6.855 1.00 49.80 75 GLU A O 1
ATOM 585 N N . THR A 1 76 ? 78.038 -18.508 -6.937 1.00 45.97 76 THR A N 1
ATOM 586 C CA . THR A 1 76 ? 77.126 -18.131 -5.867 1.00 46.60 76 THR A CA 1
ATOM 587 C C . THR A 1 76 ? 77.806 -17.940 -4.514 1.00 42.86 76 THR A C 1
ATOM 588 O O . THR A 1 76 ? 77.484 -17.012 -3.775 1.00 43.32 76 THR A O 1
ATOM 592 N N . THR A 1 77 ? 78.741 -18.822 -4.185 1.00 40.38 77 THR A N 1
ATOM 593 C CA . THR A 1 77 ? 79.365 -18.784 -2.869 1.00 42.72 77 THR A CA 1
ATOM 594 C C . THR A 1 77 ? 80.839 -18.386 -2.956 1.00 38.62 77 THR A C 1
ATOM 595 O O . THR A 1 77 ? 81.500 -18.149 -1.944 1.00 31.48 77 THR A O 1
ATOM 599 N N . GLY A 1 78 ? 81.347 -18.297 -4.178 1.00 39.36 78 GLY A N 1
ATOM 600 C CA . GLY A 1 78 ? 82.740 -17.961 -4.384 1.00 36.69 78 GLY A CA 1
ATOM 601 C C . GLY A 1 78 ? 83.656 -19.101 -3.980 1.00 39.15 78 GLY A C 1
ATOM 602 O O . GLY A 1 78 ? 84.831 -18.898 -3.679 1.00 35.80 78 GLY A O 1
ATOM 603 N N . THR A 1 79 ? 83.116 -20.313 -3.968 1.00 40.26 79 THR A N 1
ATOM 604 C CA . THR A 1 79 ? 83.924 -21.478 -3.649 1.00 36.85 79 THR A CA 1
ATOM 605 C C . THR A 1 79 ? 84.536 -22.062 -4.918 1.00 38.57 79 THR A C 1
ATOM 606 O O . THR A 1 79 ? 83.859 -22.219 -5.935 1.00 38.87 79 THR A O 1
ATOM 610 N N . PHE A 1 80 ? 85.828 -22.359 -4.859 1.00 31.30 80 PHE A N 1
ATOM 611 C CA . PHE A 1 80 ? 86.522 -22.938 -5.995 1.00 34.07 80 PHE A CA 1
ATOM 612 C C . PHE A 1 80 ? 87.132 -24.282 -5.612 1.00 37.22 80 PHE A C 1
ATOM 613 O O . PHE A 1 80 ? 88.004 -24.355 -4.744 1.00 36.84 80 PHE A O 1
ATOM 621 N N . ILE A 1 81 ? 86.655 -25.343 -6.257 1.00 32.61 81 ILE A N 1
ATOM 622 C CA . ILE A 1 81 ? 87.175 -26.687 -6.035 1.00 35.40 81 ILE A CA 1
ATOM 623 C C . ILE A 1 81 ? 88.206 -27.045 -7.099 1.00 34.65 81 ILE A C 1
ATOM 624 O O . ILE A 1 81 ? 87.922 -26.986 -8.304 1.00 38.47 81 ILE A O 1
ATOM 629 N N . TYR A 1 82 ? 89.390 -27.435 -6.636 1.00 28.09 82 TYR A N 1
ATOM 630 C CA . TYR A 1 82 ? 90.539 -27.652 -7.505 1.00 29.71 82 TYR A CA 1
ATOM 631 C C . TYR A 1 82 ? 91.171 -29.016 -7.233 1.00 32.39 82 TYR A C 1
ATOM 632 O O . TYR A 1 82 ? 91.527 -29.328 -6.098 1.00 31.60 82 TYR A O 1
ATOM 641 N N . TYR A 1 83 ? 91.316 -29.828 -8.274 1.00 34.48 83 TYR A N 1
ATOM 642 C CA . TYR A 1 83 ? 91.897 -31.158 -8.110 1.00 32.81 83 TYR A CA 1
ATOM 643 C C . TYR A 1 83 ? 93.392 -31.166 -8.402 1.00 31.12 83 TYR A C 1
ATOM 644 O O . TYR A 1 83 ? 93.857 -30.491 -9.322 1.00 34.79 83 TYR A O 1
ATOM 653 N N . GLY A 1 84 ? 94.131 -31.931 -7.602 1.00 29.65 84 GLY A N 1
ATOM 654 C CA . GLY A 1 84 ? 95.581 -31.984 -7.677 1.00 30.35 84 GLY A CA 1
ATOM 655 C C . GLY A 1 84 ? 96.150 -32.542 -8.969 1.00 37.05 84 GLY A C 1
ATOM 656 O O . GLY A 1 84 ? 95.415 -32.880 -9.900 1.00 36.89 84 GLY A O 1
ATOM 657 N N . ASP A 1 85 ? 97.474 -32.655 -9.015 1.00 36.10 85 ASP A N 1
ATOM 658 C CA . ASP A 1 85 ? 98.173 -32.985 -10.254 1.00 39.08 85 ASP A CA 1
ATOM 659 C C . ASP A 1 85 ? 98.666 -34.437 -10.360 1.00 46.90 85 ASP A C 1
ATOM 660 O O . ASP A 1 85 ? 99.508 -34.750 -11.196 1.00 49.92 85 ASP A O 1
ATOM 665 N N . ASN A 1 86 ? 98.150 -35.318 -9.510 1.00 43.43 86 ASN A N 1
ATOM 666 C CA . ASN A 1 86 ? 98.397 -36.748 -9.663 1.00 41.60 86 ASN A CA 1
ATOM 667 C C . ASN A 1 86 ? 97.182 -37.435 -10.275 1.00 43.87 86 ASN A C 1
ATOM 668 O O . ASN A 1 86 ? 96.332 -37.974 -9.561 1.00 37.98 86 ASN A O 1
ATOM 673 N N . ARG A 1 87 ? 97.131 -37.447 -11.602 1.00 46.36 87 ARG A N 1
ATOM 674 C CA . ARG A 1 87 ? 95.900 -37.766 -12.309 1.00 50.05 87 ARG A CA 1
ATOM 675 C C . ARG A 1 87 ? 95.820 -39.174 -12.897 1.00 51.47 87 ARG A C 1
ATOM 676 O O . ARG A 1 87 ? 94.836 -39.517 -13.558 1.00 46.38 87 ARG A O 1
ATOM 684 N N . HIS A 1 88 ? 96.847 -39.983 -12.654 1.00 48.59 88 HIS A N 1
ATOM 685 C CA . HIS A 1 88 ? 96.881 -41.355 -13.155 1.00 48.56 88 HIS A CA 1
ATOM 686 C C . HIS A 1 88 ? 97.638 -42.263 -12.185 1.00 49.34 88 HIS A C 1
ATOM 687 O O . HIS A 1 88 ? 98.439 -41.783 -11.388 1.00 54.14 88 HIS A O 1
ATOM 694 N N . PRO A 1 89 ? 97.377 -43.580 -12.242 1.00 51.64 89 PRO A N 1
ATOM 695 C CA . PRO A 1 89 ? 98.056 -44.559 -11.384 1.00 50.67 89 PRO A CA 1
ATOM 696 C C . PRO A 1 89 ? 99.568 -44.556 -11.553 1.00 47.67 89 PRO A C 1
ATOM 697 O O . PRO A 1 89 ? 100.074 -44.035 -12.548 1.00 44.90 89 PRO A O 1
ATOM 701 N N . GLY A 1 90 ? 100.272 -45.136 -10.585 1.00 40.20 90 GLY A N 1
ATOM 702 C CA . GLY A 1 90 ? 101.692 -45.393 -10.727 1.00 36.72 90 GLY A CA 1
ATOM 703 C C . GLY A 1 90 ? 102.581 -44.644 -9.760 1.00 49.76 90 GLY A C 1
ATOM 704 O O . GLY A 1 90 ? 103.712 -45.059 -9.491 1.00 51.31 90 GLY A O 1
ATOM 705 N N . ARG A 1 91 ? 102.073 -43.531 -9.242 1.00 52.85 91 ARG A N 1
ATOM 706 C CA . ARG A 1 91 ? 102.844 -42.690 -8.341 1.00 42.62 91 ARG A CA 1
ATOM 707 C C . ARG A 1 91 ? 102.025 -42.371 -7.100 1.00 40.95 91 ARG A C 1
ATOM 708 O O . ARG A 1 91 ? 100.795 -42.294 -7.158 1.00 42.47 91 ARG A O 1
ATOM 716 N N . LEU A 1 92 ? 102.711 -42.194 -5.975 1.00 39.04 92 LEU A N 1
ATOM 717 C CA . LEU A 1 92 ? 102.053 -41.804 -4.732 1.00 42.46 92 LEU A CA 1
ATOM 718 C C . LEU A 1 92 ? 101.506 -40.378 -4.809 1.00 50.47 92 LEU A C 1
ATOM 719 O O . LEU A 1 92 ? 101.794 -39.641 -5.756 1.00 46.13 92 LEU A O 1
ATOM 724 N N . LEU A 1 93 ? 100.737 -40.000 -3.789 1.00 50.84 93 LEU A N 1
ATOM 725 C CA . LEU A 1 93 ? 100.043 -38.710 -3.728 1.00 36.42 93 LEU A CA 1
ATOM 726 C C . LEU A 1 93 ? 100.924 -37.485 -3.988 1.00 39.81 93 LEU A C 1
ATOM 727 O O . LEU A 1 93 ? 100.596 -36.647 -4.827 1.00 39.90 93 LEU A O 1
ATOM 732 N N . HIS A 1 94 ? 102.036 -37.379 -3.269 1.00 42.89 94 HIS A N 1
ATOM 733 C CA . HIS A 1 94 ? 102.862 -36.178 -3.332 1.00 36.47 94 HIS A CA 1
ATOM 734 C C . HIS A 1 94 ? 103.958 -36.239 -4.391 1.00 40.31 94 HIS A C 1
ATOM 735 O O . HIS A 1 94 ? 104.583 -35.230 -4.698 1.00 44.21 94 HIS A O 1
ATOM 742 N N . ASP A 1 95 ? 104.183 -37.420 -4.954 1.00 47.30 95 ASP A N 1
ATOM 743 C CA . ASP A 1 95 ? 105.196 -37.575 -5.990 1.00 51.15 95 ASP A CA 1
ATOM 744 C C . ASP A 1 95 ? 104.631 -37.247 -7.365 1.00 50.63 95 ASP A C 1
ATOM 745 O O . ASP A 1 95 ? 104.049 -38.106 -8.028 1.00 59.23 95 ASP A O 1
ATOM 750 N N . THR A 1 96 ? 104.820 -36.005 -7.793 1.00 45.40 96 THR A N 1
ATOM 751 C CA . THR A 1 96 ? 104.358 -35.551 -9.100 1.00 46.44 96 THR A CA 1
ATOM 752 C C . THR A 1 96 ? 105.500 -34.809 -9.786 1.00 50.31 96 THR A C 1
ATOM 753 O O . THR A 1 96 ? 106.394 -34.302 -9.109 1.00 50.61 96 THR A O 1
ATOM 757 N N . PRO A 1 97 ? 105.495 -34.763 -11.130 1.00 51.44 97 PRO A N 1
ATOM 758 C CA . PRO A 1 97 ? 106.592 -34.097 -11.849 1.00 51.34 97 PRO A CA 1
ATOM 759 C C . PRO A 1 97 ? 106.783 -32.610 -11.509 1.00 54.43 97 PRO A C 1
ATOM 760 O O . PRO A 1 97 ? 107.930 -32.182 -11.351 1.00 53.22 97 PRO A O 1
ATOM 764 N N . ARG A 1 98 ? 105.700 -31.844 -11.392 1.00 47.15 98 ARG A N 1
ATOM 765 C CA . ARG A 1 98 ? 105.822 -30.417 -11.080 1.00 48.81 98 ARG A CA 1
ATOM 766 C C . ARG A 1 98 ? 105.443 -30.065 -9.636 1.00 43.85 98 ARG A C 1
ATOM 767 O O . ARG A 1 98 ? 105.332 -28.892 -9.284 1.00 47.86 98 ARG A O 1
ATOM 775 N N . PHE A 1 99 ? 105.244 -31.094 -8.817 1.00 40.54 99 PHE A N 1
ATOM 776 C CA . PHE A 1 99 ? 105.060 -30.956 -7.367 1.00 45.49 99 PHE A CA 1
ATOM 777 C C . PHE A 1 99 ? 103.834 -30.165 -6.890 1.00 42.81 99 PHE A C 1
ATOM 778 O O . PHE A 1 99 ? 103.856 -29.609 -5.795 1.00 41.13 99 PHE A O 1
ATOM 786 N N . GLY A 1 100 ? 102.770 -30.129 -7.688 1.00 36.35 100 GLY A N 1
ATOM 787 C CA . GLY A 1 100 ? 101.556 -29.424 -7.306 1.00 38.15 100 GLY A CA 1
ATOM 788 C C . GLY A 1 100 ? 100.918 -29.889 -6.007 1.00 40.37 100 GLY A C 1
ATOM 789 O O . GLY A 1 100 ? 100.429 -29.077 -5.210 1.00 39.54 100 GLY A O 1
ATOM 790 N N . ASN A 1 101 ? 100.912 -31.199 -5.790 1.00 39.03 101 ASN A N 1
ATOM 791 C CA . ASN A 1 101 ? 100.356 -31.738 -4.564 1.00 33.66 101 ASN A CA 1
ATOM 792 C C . ASN A 1 101 ? 101.180 -31.319 -3.357 1.00 34.51 101 ASN A C 1
ATOM 793 O O . ASN A 1 101 ? 100.616 -30.973 -2.324 1.00 36.93 101 ASN A O 1
ATOM 798 N N . GLN A 1 102 ? 102.506 -31.346 -3.487 1.00 36.20 102 GLN A N 1
ATOM 799 C CA . GLN A 1 102 ? 103.386 -30.891 -2.410 1.00 33.68 102 GLN A CA 1
ATOM 800 C C . GLN A 1 102 ? 103.109 -29.427 -2.069 1.00 34.99 102 GLN A C 1
ATOM 801 O O . GLN A 1 102 ? 103.054 -29.042 -0.901 1.00 31.60 102 GLN A O 1
ATOM 807 N N . LEU A 1 103 ? 102.931 -28.618 -3.107 1.00 30.56 103 LEU A N 1
ATOM 808 C CA . LEU A 1 103 ? 102.570 -27.223 -2.940 1.00 29.71 103 LEU A CA 1
ATOM 809 C C . LEU A 1 103 ? 101.273 -27.077 -2.160 1.00 39.07 103 LEU A C 1
ATOM 810 O O . LEU A 1 103 ? 101.224 -26.341 -1.177 1.00 40.90 103 LEU A O 1
ATOM 815 N N . LEU A 1 104 ? 100.228 -27.774 -2.605 1.00 41.27 104 LEU A N 1
ATOM 816 C CA . LEU A 1 104 ? 98.929 -27.716 -1.936 1.00 36.05 104 LEU A CA 1
ATOM 817 C C . LEU A 1 104 ? 99.062 -28.093 -0.464 1.00 36.38 104 LEU A C 1
ATOM 818 O O . LEU A 1 104 ? 98.517 -27.428 0.432 1.00 36.32 104 LEU A O 1
ATOM 823 N N . ARG A 1 105 ? 99.816 -29.156 -0.227 1.00 30.01 105 ARG A N 1
ATOM 824 C CA . ARG A 1 105 ? 100.003 -29.676 1.108 1.00 29.77 105 ARG A CA 1
ATOM 825 C C . ARG A 1 105 ? 100.660 -28.621 1.968 1.00 35.71 105 ARG A C 1
ATOM 826 O O . ARG A 1 105 ? 100.247 -28.388 3.096 1.00 40.75 105 ARG A O 1
ATOM 834 N N . GLN A 1 106 ? 101.681 -27.977 1.419 1.00 40.90 106 GLN A N 1
ATOM 835 C CA . GLN A 1 106 ? 102.453 -26.994 2.169 1.00 44.16 106 GLN A CA 1
ATOM 836 C C . GLN A 1 106 ? 101.614 -25.755 2.487 1.00 38.31 106 GLN A C 1
ATOM 837 O O . GLN A 1 106 ? 101.632 -25.257 3.607 1.00 35.56 106 GLN A O 1
ATOM 843 N N . ILE A 1 107 ? 100.876 -25.275 1.493 1.00 37.43 107 ILE A N 1
ATOM 844 C CA . ILE A 1 107 ? 99.977 -24.139 1.656 1.00 33.13 107 ILE A CA 1
ATOM 845 C C . ILE A 1 107 ? 98.912 -24.390 2.726 1.00 37.95 107 ILE A C 1
ATOM 846 O O . ILE A 1 107 ? 98.714 -23.563 3.623 1.00 35.73 107 ILE A O 1
ATOM 851 N N . PHE A 1 108 ? 98.226 -25.527 2.642 1.00 37.22 108 PHE A N 1
ATOM 852 C CA . PHE A 1 108 ? 97.216 -25.835 3.656 1.00 33.65 108 PHE A CA 1
ATOM 853 C C . PHE A 1 108 ? 97.835 -26.080 5.031 1.00 31.17 108 PHE A C 1
ATOM 854 O O . PHE A 1 108 ? 97.225 -25.778 6.064 1.00 37.68 108 PHE A O 1
ATOM 862 N N . ASP A 1 109 ? 99.061 -26.596 5.030 1.00 31.95 109 ASP A N 1
ATOM 863 C CA . ASP A 1 109 ? 99.846 -26.748 6.251 1.00 36.61 109 ASP A CA 1
ATOM 864 C C . ASP A 1 109 ? 100.033 -25.391 6.914 1.00 42.98 109 ASP A C 1
ATOM 865 O O . ASP A 1 109 ? 99.759 -25.230 8.103 1.00 42.39 109 ASP A O 1
ATOM 870 N N . TRP A 1 110 ? 100.498 -24.420 6.131 1.00 38.54 110 TRP A N 1
ATOM 871 C CA . TRP A 1 110 ? 100.749 -23.073 6.629 1.00 32.59 110 TRP A CA 1
ATOM 872 C C . TRP A 1 110 ? 99.468 -22.438 7.134 1.00 36.92 110 TRP A C 1
ATOM 873 O O . TRP A 1 110 ? 99.412 -21.963 8.266 1.00 39.76 110 TRP A O 1
ATOM 884 N N . ALA A 1 111 ? 98.441 -22.441 6.290 1.00 36.49 111 ALA A N 1
ATOM 885 C CA . ALA A 1 111 ? 97.142 -21.901 6.666 1.00 32.62 111 ALA A CA 1
ATOM 886 C C . ALA A 1 111 ? 96.624 -22.496 7.975 1.00 37.74 111 ALA A C 1
ATOM 887 O O . ALA A 1 111 ? 96.035 -21.790 8.789 1.00 48.82 111 ALA A O 1
ATOM 889 N N . HIS A 1 112 ? 96.859 -23.787 8.187 1.00 42.65 112 HIS A N 1
ATOM 890 C CA . HIS A 1 112 ? 96.339 -24.448 9.384 1.00 42.38 112 HIS A CA 1
ATOM 891 C C . HIS A 1 112 ? 97.211 -24.308 10.626 1.00 43.04 112 HIS A C 1
ATOM 892 O O . HIS A 1 112 ? 96.719 -24.432 11.747 1.00 45.97 112 HIS A O 1
ATOM 899 N N . LEU A 1 113 ? 98.496 -24.038 10.422 1.00 46.77 113 LEU A N 1
ATOM 900 C CA . LEU A 1 113 ? 99.455 -23.980 11.522 1.00 47.77 113 LEU A CA 1
ATOM 901 C C . LEU A 1 113 ? 99.634 -22.581 12.119 1.00 49.25 113 LEU A C 1
ATOM 902 O O . LEU A 1 113 ? 100.401 -22.400 13.062 1.00 60.94 113 LEU A O 1
ATOM 907 N N . GLY A 1 114 ? 98.925 -21.598 11.578 1.00 44.61 114 GLY A N 1
ATOM 908 C CA . GLY A 1 114 ? 98.982 -20.250 12.114 1.00 47.97 114 GLY A CA 1
ATOM 909 C C . GLY A 1 114 ? 100.091 -19.414 11.500 1.00 51.99 114 GLY A C 1
ATOM 910 O O . GLY A 1 114 ? 100.546 -18.436 12.084 1.00 66.28 114 GLY A O 1
ATOM 911 N N . GLN A 1 115 ? 100.533 -19.820 10.317 1.00 43.32 115 GLN A N 1
ATOM 912 C CA . GLN A 1 115 ? 101.542 -19.095 9.573 1.00 35.74 115 GLN A CA 1
ATOM 913 C C . GLN A 1 115 ? 101.008 -18.697 8.209 1.00 39.71 115 GLN A C 1
ATOM 914 O O . GLN A 1 115 ? 101.403 -19.278 7.200 1.00 42.59 115 GLN A O 1
ATOM 920 N N . ARG A 1 116 ? 100.141 -17.692 8.171 1.00 33.12 116 ARG A N 1
ATOM 921 C CA . ARG A 1 116 ? 99.500 -17.298 6.924 1.00 31.27 116 ARG A CA 1
ATOM 922 C C . ARG A 1 116 ? 100.341 -16.354 6.080 1.00 42.44 116 ARG A C 1
ATOM 923 O O . ARG A 1 116 ? 100.015 -16.090 4.919 1.00 47.10 116 ARG A O 1
ATOM 931 N N . HIS A 1 117 ? 101.418 -15.842 6.667 1.00 46.09 117 HIS A N 1
ATOM 932 C CA . HIS A 1 117 ? 102.294 -14.908 5.969 1.00 38.96 117 HIS A CA 1
ATOM 933 C C . HIS A 1 117 ? 103.114 -15.603 4.883 1.00 46.60 117 HIS A C 1
ATOM 934 O O . HIS A 1 117 ? 103.601 -14.957 3.954 1.00 55.17 117 HIS A O 1
ATOM 941 N N . LEU A 1 118 ? 103.255 -16.921 4.999 1.00 46.65 118 LEU A N 1
ATOM 942 C CA . LEU A 1 118 ? 103.993 -17.701 4.009 1.00 44.03 118 LEU A CA 1
ATOM 943 C C . LEU A 1 118 ? 103.108 -18.080 2.830 1.00 45.24 118 LEU A C 1
ATOM 944 O O . LEU A 1 118 ? 103.603 -18.354 1.735 1.00 47.84 118 LEU A O 1
ATOM 949 N N . VAL A 1 119 ? 101.800 -18.098 3.059 1.00 35.10 119 VAL A N 1
ATOM 950 C CA . VAL A 1 119 ? 100.859 -18.446 2.005 1.00 35.97 119 VAL A CA 1
ATOM 951 C C . VAL A 1 119 ? 100.873 -17.401 0.893 1.00 41.57 119 VAL A C 1
ATOM 952 O O . VAL A 1 119 ? 100.639 -16.218 1.136 1.00 43.13 119 VAL A O 1
ATOM 956 N N . PRO A 1 120 ? 101.166 -17.838 -0.337 1.00 44.43 120 PRO A N 1
ATOM 957 C CA . PRO A 1 120 ? 101.204 -16.919 -1.474 1.00 42.25 120 PRO A CA 1
ATOM 958 C C . PRO A 1 120 ? 99.802 -16.606 -1.953 1.00 43.30 120 PRO A C 1
ATOM 959 O O . PRO A 1 120 ? 98.913 -17.441 -1.801 1.00 44.22 120 PRO A O 1
ATOM 963 N N . PRO A 1 121 ? 99.599 -15.407 -2.513 1.00 48.84 121 PRO A N 1
ATOM 964 C CA . PRO A 1 121 ? 98.332 -15.072 -3.167 1.00 49.02 121 PRO A CA 1
ATOM 965 C C . PRO A 1 121 ? 97.999 -16.081 -4.260 1.00 44.35 121 PRO A C 1
ATOM 966 O O . PRO A 1 121 ? 98.834 -16.370 -5.120 1.00 47.81 121 PRO A O 1
ATOM 970 N N . ILE A 1 122 ? 96.787 -16.620 -4.212 1.00 40.47 122 ILE A N 1
ATOM 971 C CA . ILE A 1 122 ? 96.334 -17.579 -5.202 1.00 34.19 122 ILE A CA 1
ATOM 972 C C . ILE A 1 122 ? 95.466 -16.879 -6.234 1.00 30.88 122 ILE A C 1
ATOM 973 O O . ILE A 1 122 ? 94.395 -16.372 -5.909 1.00 36.96 122 ILE A O 1
ATOM 978 N N . LEU A 1 123 ? 95.936 -16.848 -7.476 1.00 29.06 123 LEU A N 1
ATOM 979 C CA . LEU A 1 123 ? 95.185 -16.232 -8.564 1.00 35.05 123 LEU A CA 1
ATOM 980 C C . LEU A 1 123 ? 94.528 -17.288 -9.442 1.00 36.19 123 LEU A C 1
ATOM 981 O O . LEU A 1 123 ? 95.211 -18.038 -10.137 1.00 45.30 123 LEU A O 1
ATOM 986 N N . VAL A 1 124 ? 93.201 -17.333 -9.415 1.00 34.09 124 VAL A N 1
ATOM 987 C CA . VAL A 1 124 ? 92.437 -18.315 -10.177 1.00 30.68 124 VAL A CA 1
ATOM 988 C C . VAL A 1 124 ? 92.103 -17.828 -11.592 1.00 40.28 124 VAL A C 1
ATOM 989 O O . VAL A 1 124 ? 91.599 -16.718 -11.777 1.00 36.76 124 VAL A O 1
ATOM 993 N N . PHE A 1 125 ? 92.393 -18.664 -12.586 1.00 38.57 125 PHE A N 1
ATOM 994 C CA . PHE A 1 125 ? 92.004 -18.391 -13.967 1.00 38.42 125 PHE A CA 1
ATOM 995 C C . PHE A 1 125 ? 91.286 -19.604 -14.546 1.00 47.42 125 PHE A C 1
ATOM 996 O O . PHE A 1 125 ? 91.573 -20.738 -14.164 1.00 47.01 125 PHE A O 1
ATOM 1004 N N . THR A 1 126 ? 90.356 -19.372 -15.468 1.00 50.60 126 THR A N 1
ATOM 1005 C CA . THR A 1 126 ? 89.741 -20.475 -16.207 1.00 43.99 126 THR A CA 1
ATOM 1006 C C . THR A 1 126 ? 89.891 -20.250 -17.708 1.00 51.04 126 THR A C 1
ATOM 1007 O O . THR A 1 126 ? 89.743 -19.135 -18.183 1.00 57.45 126 THR A O 1
ATOM 1011 N N . THR A 1 127 ? 90.187 -21.305 -18.457 1.00 57.05 127 THR A N 1
ATOM 1012 C CA . THR A 1 127 ? 90.400 -21.161 -19.894 1.00 66.03 127 THR A CA 1
ATOM 1013 C C . THR A 1 127 ? 89.087 -20.998 -20.649 1.00 73.44 127 THR A C 1
ATOM 1014 O O . THR A 1 127 ? 88.142 -21.756 -20.431 1.00 65.11 127 THR A O 1
ATOM 1018 N N . GLU A 1 128 ? 89.037 -20.000 -21.529 1.00 81.37 128 GLU A N 1
ATOM 1019 C CA . GLU A 1 128 ? 87.918 -19.838 -22.451 1.00 88.40 128 GLU A CA 1
ATOM 1020 C C . GLU A 1 128 ? 88.152 -20.742 -23.660 1.00 97.76 128 GLU A C 1
ATOM 1021 O O . GLU A 1 128 ? 87.222 -21.060 -24.407 1.00 94.97 128 GLU A O 1
ATOM 1027 N N . ALA A 1 129 ? 89.412 -21.138 -23.837 1.00 94.93 129 ALA A N 1
ATOM 1028 C CA . ALA A 1 129 ? 89.820 -22.117 -24.846 1.00 105.97 129 ALA A CA 1
ATOM 1029 C C . ALA A 1 129 ? 89.600 -21.693 -26.304 1.00 111.31 129 ALA A C 1
ATOM 1030 O O . ALA A 1 129 ? 89.343 -22.532 -27.167 1.00 116.37 129 ALA A O 1
ATOM 1032 N N . THR A 1 130 ?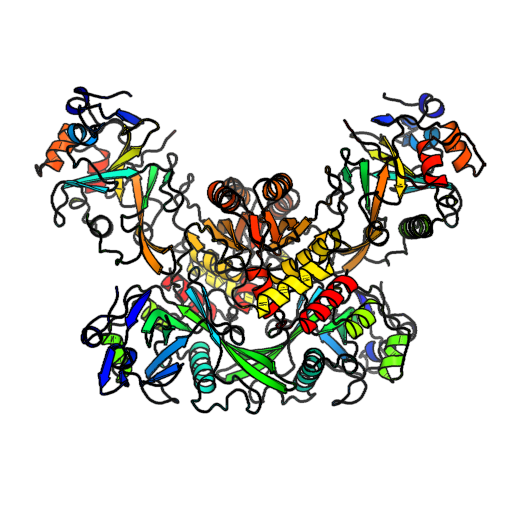 89.696 -20.394 -26.571 1.00 105.93 130 THR A N 1
ATOM 1033 C CA . THR A 1 130 ? 89.807 -19.898 -27.940 1.00 111.68 130 THR A CA 1
ATOM 1034 C C . THR A 1 130 ? 91.266 -19.521 -28.188 1.00 105.57 130 THR A C 1
ATOM 1035 O O . THR A 1 130 ? 91.704 -18.420 -27.849 1.00 97.45 130 THR A O 1
ATOM 1039 N N . GLY A 1 131 ? 92.014 -20.439 -28.789 1.00 93.45 131 GLY A N 1
ATOM 1040 C CA . GLY A 1 131 ? 93.457 -20.318 -28.803 1.00 104.66 131 GLY A CA 1
ATOM 1041 C C . GLY A 1 131 ? 93.911 -20.425 -27.362 1.00 101.29 131 GLY A C 1
ATOM 1042 O O . GLY A 1 131 ? 93.566 -21.384 -26.674 1.00 104.52 131 GLY A O 1
ATOM 1043 N N . ARG A 1 132 ? 94.662 -19.436 -26.890 1.00 91.12 132 ARG A N 1
ATOM 1044 C CA . ARG A 1 132 ? 95.078 -19.412 -25.494 1.00 82.97 132 ARG A CA 1
ATOM 1045 C C . ARG A 1 132 ? 94.580 -18.145 -24.793 1.00 81.45 132 ARG A C 1
ATOM 1046 O O . ARG A 1 132 ? 95.202 -17.087 -24.882 1.00 76.61 132 ARG A O 1
ATOM 1054 N N . THR A 1 133 ? 93.445 -18.256 -24.108 1.00 72.96 133 THR A N 1
ATOM 1055 C CA . THR A 1 133 ? 92.868 -17.128 -23.381 1.00 62.66 133 THR A CA 1
ATOM 1056 C C . THR A 1 133 ? 92.406 -17.556 -21.994 1.00 69.81 133 THR A C 1
ATOM 1057 O O . THR A 1 133 ? 92.052 -18.716 -21.777 1.00 70.39 133 THR A O 1
ATOM 1061 N N . PHE A 1 134 ? 92.396 -16.612 -21.058 1.00 60.94 134 PHE A N 1
ATOM 1062 C CA . PHE A 1 134 ? 92.018 -16.919 -19.685 1.00 57.04 134 PHE A CA 1
ATOM 1063 C C . PHE A 1 134 ? 91.094 -15.865 -19.098 1.00 49.70 134 PHE A C 1
ATOM 1064 O O . PHE A 1 134 ? 91.341 -14.676 -19.225 1.00 55.06 134 PHE A O 1
ATOM 1072 N N . ARG A 1 135 ? 90.029 -16.315 -18.449 1.00 43.13 135 ARG A N 1
ATOM 1073 C CA . ARG A 1 135 ? 89.167 -15.437 -17.678 1.00 50.24 135 ARG A CA 1
ATOM 1074 C C . ARG A 1 135 ? 89.597 -15.466 -16.211 1.00 50.11 135 ARG A C 1
ATOM 1075 O O . ARG A 1 135 ? 89.611 -16.528 -15.578 1.00 50.49 135 ARG A O 1
ATOM 1083 N N . PHE A 1 136 ? 89.961 -14.299 -15.683 1.00 41.15 136 PHE A N 1
ATOM 1084 C CA . PHE A 1 136 ? 90.349 -14.175 -14.283 1.00 39.54 136 PHE A CA 1
ATOM 1085 C C . PHE A 1 136 ? 89.127 -14.334 -13.388 1.00 40.40 136 PHE A C 1
ATOM 1086 O O . PHE A 1 136 ? 88.138 -13.619 -13.542 1.00 35.92 136 PHE A O 1
ATOM 1094 N N . ARG A 1 137 ? 89.199 -15.278 -12.455 1.00 36.89 137 ARG A N 1
ATOM 1095 C CA . ARG A 1 137 ? 88.042 -15.628 -11.640 1.00 36.99 137 ARG A CA 1
ATOM 1096 C C . ARG A 1 137 ? 88.093 -15.025 -10.246 1.00 36.95 137 ARG A C 1
ATOM 1097 O O . ARG A 1 137 ? 87.076 -14.960 -9.554 1.00 40.01 137 ARG A O 1
ATOM 1105 N N . GLY A 1 138 ? 89.276 -14.590 -9.834 1.00 35.60 138 GLY A N 1
ATOM 1106 C CA . GLY A 1 138 ? 89.425 -13.940 -8.548 1.00 34.69 138 GLY A CA 1
ATOM 1107 C C . GLY A 1 138 ? 90.691 -14.281 -7.781 1.00 39.30 138 GLY A C 1
ATOM 1108 O O . GLY A 1 138 ? 91.502 -15.108 -8.200 1.00 36.89 138 GLY A O 1
ATOM 1109 N N . LEU A 1 139 ? 90.849 -13.623 -6.641 1.00 38.19 139 LEU A N 1
ATOM 1110 C CA . LEU A 1 139 ? 91.947 -13.883 -5.728 1.00 32.68 139 LEU A CA 1
ATOM 1111 C C . LEU A 1 139 ? 91.395 -14.768 -4.627 1.00 33.75 139 LEU A C 1
ATOM 1112 O O . LEU A 1 139 ? 90.318 -14.501 -4.096 1.00 37.78 139 LEU A O 1
ATOM 1117 N N . ALA A 1 140 ? 92.118 -15.824 -4.281 1.00 33.17 140 ALA A N 1
ATOM 1118 C CA . ALA A 1 140 ? 91.547 -16.829 -3.395 1.00 36.96 140 ALA A CA 1
ATOM 1119 C C . ALA A 1 140 ? 92.410 -17.171 -2.190 1.00 35.96 140 ALA A C 1
ATOM 1120 O O . ALA A 1 140 ? 93.624 -16.979 -2.202 1.00 40.04 140 ALA A O 1
ATOM 1122 N N . VAL A 1 141 ? 91.760 -17.687 -1.153 1.00 33.10 141 VAL A N 1
ATOM 1123 C CA . VAL A 1 141 ? 92.453 -18.169 0.035 1.00 40.37 141 VAL A CA 1
ATOM 1124 C C . VAL A 1 141 ? 92.080 -19.628 0.315 1.00 41.99 141 VAL A C 1
ATOM 1125 O O . VAL A 1 141 ? 91.005 -20.081 -0.079 1.00 43.56 141 VAL A O 1
ATOM 1129 N N . PRO A 1 142 ? 92.977 -20.375 0.978 1.00 37.86 142 PRO A N 1
ATOM 1130 C CA . PRO A 1 142 ? 92.690 -21.763 1.349 1.00 31.08 142 PRO A CA 1
ATOM 1131 C C . PRO A 1 142 ? 91.533 -21.863 2.330 1.00 33.90 142 PRO A C 1
ATOM 1132 O O . PRO A 1 142 ? 91.408 -21.027 3.223 1.00 40.22 142 PRO A O 1
ATOM 1136 N N . GLY A 1 143 ? 90.697 -22.882 2.161 1.00 37.02 143 GLY A N 1
ATOM 1137 C CA . GLY A 1 143 ? 89.615 -23.139 3.090 1.00 27.29 143 GLY A CA 1
ATOM 1138 C C . GLY A 1 143 ? 88.307 -22.495 2.683 1.00 32.67 143 GLY A C 1
ATOM 1139 O O . GLY A 1 143 ? 88.176 -21.932 1.594 1.00 31.86 143 GLY A O 1
ATOM 1140 N N . SER A 1 144 ? 87.326 -22.602 3.570 1.00 35.54 144 SER A N 1
ATOM 1141 C CA . SER A 1 144 ? 86.010 -22.024 3.352 1.00 32.57 144 SER A CA 1
ATOM 1142 C C . SER A 1 144 ? 85.352 -21.773 4.702 1.00 38.07 144 SER A C 1
ATOM 1143 O O . SER A 1 144 ? 85.578 -22.519 5.655 1.00 38.04 144 SER A O 1
ATOM 1146 N N . PRO A 1 145 ? 84.544 -20.709 4.792 1.00 42.95 145 PRO A N 1
ATOM 1147 C CA . PRO A 1 145 ? 83.764 -20.447 6.006 1.00 40.66 145 PRO A CA 1
ATOM 1148 C C . PRO A 1 145 ? 82.614 -21.443 6.209 1.00 38.95 145 PRO A C 1
ATOM 1149 O O . PRO A 1 145 ? 82.003 -21.425 7.273 1.00 46.01 145 PRO A O 1
ATOM 1153 N N . ALA A 1 146 ? 82.324 -22.288 5.221 1.00 33.66 146 ALA A N 1
ATOM 1154 C CA . ALA A 1 146 ? 81.213 -23.236 5.345 1.00 40.15 146 ALA A CA 1
ATOM 1155 C C . ALA A 1 146 ? 81.650 -24.685 5.566 1.00 40.54 146 ALA A C 1
ATOM 1156 O O . ALA A 1 146 ? 80.813 -25.567 5.773 1.00 32.07 146 ALA A O 1
ATOM 1158 N N . LEU A 1 147 ? 82.955 -24.932 5.526 1.00 42.06 147 LEU A N 1
ATOM 1159 C CA . LEU A 1 147 ? 83.464 -26.289 5.682 1.00 40.05 147 LEU A CA 1
ATOM 1160 C C . LEU A 1 147 ? 84.093 -26.535 7.036 1.00 40.96 147 LEU A C 1
ATOM 1161 O O . LEU A 1 147 ? 84.564 -25.610 7.700 1.00 44.69 147 LEU A O 1
ATOM 1166 N N . ALA A 1 148 ? 84.095 -27.801 7.434 1.00 43.85 148 ALA A N 1
ATOM 1167 C CA . ALA A 1 148 ? 84.833 -28.233 8.605 1.00 37.88 148 ALA A CA 1
ATOM 1168 C C . ALA A 1 148 ? 86.317 -28.035 8.330 1.00 35.60 148 ALA A C 1
ATOM 1169 O O . ALA A 1 148 ? 86.746 -28.064 7.176 1.00 33.16 148 ALA A O 1
ATOM 1171 N N . ALA A 1 149 ? 87.095 -27.823 9.387 1.00 38.87 149 ALA A N 1
ATOM 1172 C CA . ALA A 1 149 ? 88.523 -27.551 9.249 1.00 34.30 149 ALA A CA 1
ATOM 1173 C C . ALA A 1 149 ? 89.246 -28.659 8.499 1.00 41.55 149 ALA A C 1
ATOM 1174 O O . ALA A 1 149 ? 90.065 -28.385 7.620 1.00 37.18 149 ALA A O 1
ATOM 1176 N N . THR A 1 150 ? 88.923 -29.906 8.838 1.00 34.10 150 THR A N 1
ATOM 1177 C CA . THR A 1 150 ? 89.625 -31.062 8.291 1.00 32.95 150 THR A CA 1
ATOM 1178 C C . THR A 1 150 ? 89.281 -31.377 6.839 1.00 33.54 150 THR A C 1
ATOM 1179 O O . THR A 1 150 ? 89.967 -32.173 6.199 1.00 43.80 150 THR A O 1
ATOM 1183 N N . GLU A 1 151 ? 88.235 -30.753 6.315 1.00 37.48 151 GLU A N 1
ATOM 1184 C CA . GLU A 1 151 ? 87.732 -31.128 4.998 1.00 36.31 151 GLU A CA 1
ATOM 1185 C C . GLU A 1 151 ? 88.092 -30.156 3.874 1.00 37.66 151 GLU A C 1
ATOM 1186 O O . GLU A 1 151 ? 87.495 -30.205 2.801 1.00 37.16 151 GLU A O 1
ATOM 1192 N N . ASP A 1 152 ? 89.065 -29.280 4.109 1.00 37.23 152 ASP A N 1
ATOM 1193 C CA . ASP A 1 152 ? 89.437 -28.293 3.093 1.00 30.62 152 ASP A CA 1
ATOM 1194 C C . ASP A 1 152 ? 90.485 -28.808 2.100 1.00 32.01 152 ASP A C 1
ATOM 1195 O O . ASP A 1 152 ? 90.574 -28.329 0.971 1.00 40.01 152 ASP A O 1
ATOM 1200 N N . LEU A 1 153 ? 91.279 -29.781 2.524 1.00 26.35 153 LEU A N 1
ATOM 1201 C CA . LEU A 1 153 ? 92.198 -30.454 1.620 1.00 31.21 153 LEU A CA 1
ATOM 1202 C C . LEU A 1 153 ? 92.151 -31.951 1.897 1.00 29.87 153 LEU A C 1
ATOM 1203 O O . LEU A 1 153 ? 92.613 -32.403 2.946 1.00 31.36 153 LEU A O 1
ATOM 1208 N N . VAL A 1 154 ? 91.589 -32.721 0.968 1.00 27.96 154 VAL A N 1
ATOM 1209 C CA . VAL A 1 154 ? 91.408 -34.155 1.212 1.00 33.42 154 VAL A CA 1
ATOM 1210 C C . VAL A 1 154 ? 92.023 -35.023 0.122 1.00 31.56 154 VAL A C 1
ATOM 1211 O O . VAL A 1 154 ? 92.086 -34.622 -1.037 1.00 31.22 154 VAL A O 1
ATOM 1215 N N . ALA A 1 155 ? 92.484 -36.213 0.498 1.00 32.93 155 ALA A N 1
ATOM 1216 C CA . ALA A 1 155 ? 92.984 -37.169 -0.489 1.00 31.59 155 ALA A CA 1
ATOM 1217 C C . ALA A 1 155 ? 91.921 -38.208 -0.855 1.00 37.28 155 ALA A C 1
ATOM 1218 O O . ALA A 1 155 ? 91.405 -38.932 -0.001 1.00 38.02 155 ALA A O 1
ATOM 1220 N N . LEU A 1 156 ? 91.592 -38.255 -2.139 1.00 29.95 156 LEU A N 1
ATOM 1221 C CA . LEU A 1 156 ? 90.606 -39.174 -2.663 1.00 29.68 156 LEU A CA 1
ATOM 1222 C C . LEU A 1 156 ? 91.294 -40.349 -3.334 1.00 36.98 156 LEU A C 1
ATOM 1223 O O . LEU A 1 156 ? 92.401 -40.211 -3.872 1.00 36.62 156 LEU A O 1
ATOM 1228 N N . TRP A 1 157 ? 90.632 -41.502 -3.302 1.00 36.13 157 TRP A N 1
ATOM 1229 C CA . TRP A 1 157 ? 91.072 -42.654 -4.074 1.00 29.98 157 TRP A CA 1
ATOM 1230 C C . TRP A 1 157 ? 90.351 -42.674 -5.420 1.00 31.12 157 TRP A C 1
ATOM 1231 O O . TRP A 1 157 ? 89.121 -42.615 -5.492 1.00 28.66 157 TRP A O 1
ATOM 1242 N N . LYS A 1 158 ? 91.134 -42.741 -6.487 1.00 28.19 158 LYS A N 1
ATOM 1243 C CA . LYS A 1 158 ? 90.602 -42.849 -7.831 1.00 32.70 158 LYS A CA 1
ATOM 1244 C C . LYS A 1 158 ? 90.887 -44.241 -8.371 1.00 47.93 158 LYS A C 1
ATOM 1245 O O . LYS A 1 158 ? 91.934 -44.841 -8.075 1.00 49.63 158 LYS A O 1
ATOM 1251 N N . THR A 1 159 ? 89.942 -44.747 -9.158 1.00 56.07 159 THR A N 1
ATOM 1252 C CA . THR A 1 159 ? 90.068 -46.045 -9.805 1.00 58.52 159 THR A CA 1
ATOM 1253 C C . THR A 1 159 ? 90.021 -45.872 -11.318 1.00 51.47 159 THR A C 1
ATOM 1254 O O . THR A 1 159 ? 88.989 -45.492 -11.872 1.00 52.21 159 THR A O 1
ATOM 1258 N N . THR A 1 160 ? 91.143 -46.123 -11.984 1.00 42.49 160 THR A N 1
ATOM 1259 C CA . THR A 1 160 ? 91.169 -46.085 -13.442 1.00 59.73 160 THR A CA 1
ATOM 1260 C C . THR A 1 160 ? 91.898 -47.296 -14.000 1.00 65.57 160 THR A C 1
ATOM 1261 O O . THR A 1 160 ? 93.069 -47.521 -13.696 1.00 59.88 160 THR A O 1
ATOM 1265 N N . GLU A 1 161 ? 91.183 -48.072 -14.811 1.00 75.67 161 GLU A N 1
ATOM 1266 C CA . GLU A 1 161 ? 91.729 -49.257 -15.469 1.00 74.03 161 GLU A CA 1
ATOM 1267 C C . GLU A 1 161 ? 92.452 -50.205 -14.511 1.00 66.48 161 GLU A C 1
ATOM 1268 O O . GLU A 1 161 ? 93.622 -50.543 -14.707 1.00 55.51 161 GLU A O 1
ATOM 1274 N N . GLY A 1 162 ? 91.738 -50.612 -13.465 1.00 64.72 162 GLY A N 1
ATOM 1275 C CA . GLY A 1 162 ? 92.195 -51.665 -12.578 1.00 54.22 162 GLY A CA 1
ATOM 1276 C C . GLY A 1 162 ? 93.190 -51.260 -11.514 1.00 46.45 162 GLY A C 1
ATOM 1277 O O . GLY A 1 162 ? 93.728 -52.117 -10.819 1.00 45.97 162 GLY A O 1
ATOM 1278 N N . GLN A 1 163 ? 93.440 -49.961 -11.376 1.00 61.87 163 GLN A N 1
ATOM 1279 C CA . GLN A 1 163 ? 94.389 -49.487 -10.370 1.00 57.17 163 GLN A CA 1
ATOM 1280 C C . GLN A 1 163 ? 93.820 -48.412 -9.443 1.00 50.59 163 GLN A C 1
ATOM 1281 O O . GLN A 1 163 ? 92.885 -47.695 -9.803 1.00 53.98 163 GLN A O 1
ATOM 1287 N N . ARG A 1 164 ? 94.392 -48.320 -8.244 1.00 41.65 164 ARG A N 1
ATOM 1288 C CA . ARG A 1 164 ? 93.934 -47.377 -7.228 1.00 39.57 164 ARG A CA 1
ATOM 1289 C C . ARG A 1 164 ? 95.019 -46.355 -6.881 1.00 46.01 164 ARG A C 1
ATOM 1290 O O . ARG A 1 164 ? 96.116 -46.725 -6.452 1.00 45.95 164 ARG A O 1
ATOM 1298 N N . PHE A 1 165 ? 94.720 -45.070 -7.063 1.00 36.87 165 PHE A N 1
ATOM 1299 C CA . PHE A 1 165 ? 95.713 -44.035 -6.766 1.00 32.56 165 PHE A CA 1
ATOM 1300 C C . PHE A 1 165 ? 95.110 -42.804 -6.097 1.00 36.37 165 PHE A C 1
ATOM 1301 O O . PHE A 1 165 ? 93.966 -42.453 -6.352 1.00 39.53 165 PHE A O 1
ATOM 1309 N N . GLN A 1 166 ? 95.895 -42.138 -5.254 1.00 40.87 166 GLN A N 1
ATOM 1310 C CA . GLN A 1 166 ? 95.414 -40.976 -4.504 1.00 31.00 166 GLN A CA 1
ATOM 1311 C C . GLN A 1 166 ? 95.647 -39.639 -5.192 1.00 34.68 166 GLN A C 1
ATOM 1312 O O . GLN A 1 166 ? 96.679 -39.424 -5.830 1.00 33.34 166 GLN A O 1
ATOM 1318 N N . ASN A 1 167 ? 94.680 -38.738 -5.044 1.00 35.48 167 ASN A N 1
ATOM 1319 C CA . ASN A 1 167 ? 94.822 -37.381 -5.562 1.00 27.06 167 ASN A CA 1
ATOM 1320 C C . ASN A 1 167 ? 94.123 -36.374 -4.658 1.00 30.58 167 ASN A C 1
ATOM 1321 O O . ASN A 1 167 ? 93.190 -36.717 -3.943 1.00 36.80 167 ASN A O 1
ATOM 1326 N N . TYR A 1 168 ? 94.574 -35.127 -4.692 1.00 33.94 168 TYR A N 1
ATOM 1327 C CA . TYR A 1 168 ? 94.044 -34.102 -3.802 1.00 26.59 168 TYR A CA 1
ATOM 1328 C C . TYR A 1 168 ? 92.812 -33.420 -4.364 1.00 30.68 168 TYR A C 1
ATOM 1329 O O . TYR A 1 168 ? 92.733 -33.127 -5.559 1.00 33.70 168 TYR A O 1
ATOM 1338 N N . LYS A 1 169 ? 91.844 -33.187 -3.489 1.00 31.22 169 LYS A N 1
ATOM 1339 C CA . LYS A 1 169 ? 90.771 -32.250 -3.760 1.00 33.79 169 LYS A CA 1
ATOM 1340 C C . LYS A 1 169 ? 90.934 -31.112 -2.768 1.00 35.31 169 LYS A C 1
ATOM 1341 O O . LYS A 1 169 ? 90.879 -31.319 -1.545 1.00 37.46 169 LYS A O 1
ATOM 1347 N N . ALA A 1 170 ? 91.162 -29.919 -3.306 1.00 36.32 170 ALA A N 1
ATOM 1348 C CA . ALA A 1 170 ? 91.424 -28.728 -2.509 1.00 29.55 170 ALA A CA 1
ATOM 1349 C C . ALA A 1 170 ? 90.281 -27.736 -2.639 1.00 32.64 170 ALA A C 1
ATOM 1350 O O . ALA A 1 170 ? 89.771 -27.498 -3.741 1.00 35.58 170 ALA A O 1
ATOM 1352 N N . VAL A 1 171 ? 89.882 -27.160 -1.509 1.00 32.02 171 VAL A N 1
ATOM 1353 C CA . VAL A 1 171 ? 88.843 -26.135 -1.496 1.00 30.44 171 VAL A CA 1
ATOM 1354 C C . VAL A 1 171 ? 89.443 -24.754 -1.238 1.00 30.65 171 VAL A C 1
ATOM 1355 O O . VAL A 1 171 ? 90.157 -24.546 -0.256 1.00 31.35 171 VAL A O 1
ATOM 1359 N N . PHE A 1 172 ? 89.163 -23.822 -2.141 1.00 33.02 172 PHE A N 1
ATOM 1360 C CA . PHE A 1 172 ? 89.572 -22.433 -1.971 1.00 40.60 172 PHE A CA 1
ATOM 1361 C C . PHE A 1 172 ? 88.331 -21.553 -1.953 1.00 37.96 172 PHE A C 1
ATOM 1362 O O . PHE A 1 172 ? 87.253 -21.983 -2.362 1.00 40.89 172 PHE A O 1
ATOM 1370 N N . THR A 1 173 ? 88.482 -20.324 -1.472 1.00 36.76 173 THR A N 1
ATOM 1371 C CA . THR A 1 173 ? 87.401 -19.346 -1.539 1.00 36.29 173 THR A CA 1
ATOM 1372 C C . THR A 1 173 ? 87.897 -18.053 -2.179 1.00 33.44 173 THR A C 1
ATOM 1373 O O . THR A 1 173 ? 88.914 -17.499 -1.762 1.00 37.54 173 THR A O 1
ATOM 1377 N N . ILE A 1 174 ? 87.187 -17.597 -3.206 1.00 28.29 174 ILE A N 1
ATOM 1378 C CA . ILE A 1 174 ? 87.462 -16.314 -3.838 1.00 26.55 174 ILE A CA 1
ATOM 1379 C C . ILE A 1 174 ? 87.076 -15.165 -2.908 1.00 32.32 174 ILE A C 1
ATOM 1380 O O . ILE A 1 174 ? 85.912 -15.044 -2.513 1.00 28.05 174 ILE A O 1
ATOM 1385 N N . LEU A 1 175 ? 88.053 -14.322 -2.568 1.00 32.37 175 LEU A N 1
ATOM 1386 C CA . LEU A 1 175 ? 87.824 -13.155 -1.717 1.00 24.34 175 LEU A CA 1
ATOM 1387 C C . LEU A 1 175 ? 87.021 -12.078 -2.444 1.00 28.34 175 LEU A C 1
ATOM 1388 O O . LEU A 1 175 ? 87.115 -11.948 -3.660 1.00 30.13 175 LEU A O 1
ATOM 1393 N N . ASP A 1 176 ? 86.244 -11.301 -1.692 1.00 36.04 176 ASP A N 1
ATOM 1394 C CA . ASP A 1 176 ? 85.436 -10.216 -2.262 1.00 34.21 176 ASP A CA 1
ATOM 1395 C C . ASP A 1 176 ? 86.273 -8.999 -2.652 1.00 31.40 176 ASP A C 1
ATOM 1396 O O . ASP A 1 176 ? 86.344 -8.027 -1.907 1.00 32.92 176 ASP A O 1
ATOM 1401 N N . GLU A 1 177 ? 86.875 -9.056 -3.838 1.00 34.88 177 GLU A N 1
ATOM 1402 C CA . GLU A 1 177 ? 87.622 -7.941 -4.407 1.00 34.19 177 GLU A CA 1
ATOM 1403 C C . GLU A 1 177 ? 87.373 -7.904 -5.909 1.00 35.06 177 GLU A C 1
ATOM 1404 O O . GLU A 1 177 ? 87.600 -8.895 -6.592 1.00 38.68 177 GLU A O 1
ATOM 1410 N N . ALA A 1 178 ? 86.914 -6.769 -6.426 1.00 42.62 178 ALA A N 1
ATOM 1411 C CA . ALA A 1 178 ? 86.613 -6.659 -7.853 1.00 36.40 178 ALA A CA 1
ATOM 1412 C C . ALA A 1 178 ? 87.868 -6.454 -8.699 1.00 34.45 178 ALA A C 1
ATOM 1413 O O . ALA A 1 178 ? 87.933 -6.902 -9.844 1.00 35.84 178 ALA A O 1
ATOM 1415 N N . VAL A 1 179 ? 88.861 -5.769 -8.140 1.00 36.40 179 VAL A N 1
ATOM 1416 C CA . VAL A 1 179 ? 90.087 -5.482 -8.880 1.00 36.46 179 VAL A CA 1
ATOM 1417 C C . VAL A 1 179 ? 91.347 -5.771 -8.069 1.00 37.06 179 VAL A C 1
ATOM 1418 O O . VAL A 1 179 ? 91.515 -5.288 -6.945 1.00 35.27 179 VAL A O 1
ATOM 1422 N N . ILE A 1 180 ? 92.232 -6.568 -8.654 1.00 32.78 180 ILE A N 1
ATOM 1423 C CA . ILE A 1 180 ? 93.509 -6.875 -8.030 1.00 40.47 180 ILE A CA 1
ATOM 1424 C C . ILE A 1 180 ? 94.621 -6.122 -8.754 1.00 42.00 180 ILE A C 1
ATOM 1425 O O . ILE A 1 180 ? 94.877 -6.367 -9.932 1.00 46.14 180 ILE A O 1
ATOM 1430 N N . PRO A 1 181 ? 95.275 -5.189 -8.049 1.00 37.47 181 PRO A N 1
ATOM 1431 C CA . PRO A 1 181 ? 96.325 -4.351 -8.629 1.00 35.70 181 PRO A CA 1
ATOM 1432 C C . PRO A 1 181 ? 97.464 -5.204 -9.161 1.00 38.06 181 PRO A C 1
ATOM 1433 O O . PRO A 1 181 ? 97.998 -6.012 -8.404 1.00 44.69 181 PRO A O 1
ATOM 1437 N N . ARG A 1 182 ? 97.834 -5.036 -10.428 1.00 37.06 182 ARG A N 1
ATOM 1438 C CA . ARG A 1 182 ? 98.964 -5.781 -10.973 1.00 40.43 182 ARG A CA 1
ATOM 1439 C C . ARG A 1 182 ? 100.281 -5.337 -10.338 1.00 42.92 182 ARG A C 1
ATOM 1440 O O . ARG A 1 182 ? 101.241 -6.108 -10.285 1.00 48.00 182 ARG A O 1
ATOM 1448 N N . ALA A 1 183 ? 100.316 -4.100 -9.852 1.00 37.93 183 ALA A N 1
ATOM 1449 C CA . ALA A 1 183 ? 101.456 -3.609 -9.085 1.00 35.60 183 ALA A CA 1
ATOM 1450 C C . ALA A 1 183 ? 101.715 -4.505 -7.873 1.00 43.80 183 ALA A C 1
ATOM 1451 O O . ALA A 1 183 ? 102.855 -4.889 -7.605 1.00 45.39 183 ALA A O 1
ATOM 1453 N N . TRP A 1 184 ? 100.647 -4.841 -7.151 1.00 48.03 184 TRP A N 1
ATOM 1454 C CA . TRP A 1 184 ? 100.743 -5.706 -5.977 1.00 46.52 184 TRP A CA 1
ATOM 1455 C C . TRP A 1 184 ? 101.171 -7.109 -6.366 1.00 47.18 184 TRP A C 1
ATOM 1456 O O . TRP A 1 184 ? 102.014 -7.723 -5.702 1.00 47.20 184 TRP A O 1
ATOM 1467 N N . VAL A 1 185 ? 100.578 -7.613 -7.443 1.00 44.52 185 VAL A N 1
ATOM 1468 C CA . VAL A 1 185 ? 100.877 -8.953 -7.925 1.00 45.71 185 VAL A CA 1
ATOM 1469 C C . VAL A 1 185 ? 102.358 -9.089 -8.247 1.00 47.37 185 VAL A C 1
ATOM 1470 O O . VAL A 1 185 ? 103.025 -9.991 -7.746 1.00 49.28 185 VAL A O 1
ATOM 1474 N N . HIS A 1 186 ? 102.871 -8.172 -9.061 1.00 47.26 186 HIS A N 1
ATOM 1475 C CA . HIS A 1 186 ? 104.273 -8.206 -9.459 1.00 44.06 186 HIS A CA 1
ATOM 1476 C C . HIS A 1 186 ? 105.231 -7.897 -8.310 1.00 39.92 186 HIS A C 1
ATOM 1477 O O . HIS A 1 186 ? 106.327 -8.446 -8.254 1.00 44.69 186 HIS A O 1
ATOM 1484 N N . ALA A 1 187 ? 104.816 -7.034 -7.390 1.00 42.66 187 ALA A N 1
ATOM 1485 C CA . ALA A 1 187 ? 105.634 -6.740 -6.212 1.00 43.28 187 ALA A CA 1
ATOM 1486 C C . ALA A 1 187 ? 105.803 -7.968 -5.316 1.00 50.43 187 ALA A C 1
ATOM 1487 O O . ALA A 1 187 ? 106.927 -8.361 -4.998 1.00 46.51 187 ALA A O 1
ATOM 1489 N N . VAL A 1 188 ? 104.682 -8.562 -4.909 1.00 51.91 188 VAL A N 1
ATOM 1490 C CA . VAL A 1 188 ? 104.698 -9.777 -4.099 1.00 46.33 188 VAL A CA 1
ATOM 1491 C C . VAL A 1 188 ? 105.428 -10.891 -4.845 1.00 48.71 188 VAL A C 1
ATOM 1492 O O . VAL A 1 188 ? 106.136 -11.702 -4.244 1.00 46.34 188 VAL A O 1
ATOM 1496 N N . GLY A 1 189 ? 105.261 -10.907 -6.164 1.00 41.51 189 GLY A N 1
ATOM 1497 C CA . GLY A 1 189 ? 105.882 -11.899 -7.018 1.00 41.83 189 GLY A CA 1
ATOM 1498 C C . GLY A 1 189 ? 107.393 -11.794 -7.044 1.00 43.89 189 GLY A C 1
ATOM 1499 O O . GLY A 1 189 ? 108.087 -12.801 -7.189 1.00 43.30 189 GLY A O 1
ATOM 1500 N N . ARG A 1 190 ? 107.904 -10.575 -6.906 1.00 46.89 190 ARG A N 1
ATOM 1501 C CA . ARG A 1 190 ? 109.348 -10.357 -6.865 1.00 45.31 190 ARG A CA 1
ATOM 1502 C C . ARG A 1 190 ? 109.880 -10.509 -5.446 1.00 40.00 190 ARG A C 1
ATOM 1503 O O . ARG A 1 190 ? 111.073 -10.337 -5.200 1.00 46.18 190 ARG A O 1
ATOM 1511 N N . GLY A 1 191 ? 108.986 -10.827 -4.515 1.00 38.63 191 GLY A N 1
ATOM 1512 C CA . GLY A 1 191 ? 109.368 -11.058 -3.133 1.00 42.43 191 GLY A CA 1
ATOM 1513 C C . GLY A 1 191 ? 109.296 -9.823 -2.254 1.00 49.32 191 GLY A C 1
ATOM 1514 O O . GLY A 1 191 ? 109.669 -9.863 -1.080 1.00 48.55 191 GLY A O 1
ATOM 1515 N N . GLU A 1 192 ? 108.811 -8.721 -2.816 1.00 48.67 192 GLU A N 1
ATOM 1516 C CA . GLU A 1 192 ? 108.754 -7.467 -2.077 1.00 51.26 192 GLU A CA 1
ATOM 1517 C C . GLU A 1 192 ? 107.612 -7.468 -1.071 1.00 54.24 192 GLU A C 1
ATOM 1518 O O . GLU A 1 192 ? 106.660 -8.237 -1.194 1.00 55.12 192 GLU A O 1
ATOM 1524 N N . THR A 1 193 ? 107.729 -6.610 -0.064 1.00 64.64 193 THR A N 1
ATOM 1525 C CA . THR A 1 193 ? 106.633 -6.354 0.856 1.00 63.97 193 THR A CA 1
ATOM 1526 C C . THR A 1 193 ? 105.810 -5.208 0.269 1.00 69.15 193 THR A C 1
ATOM 1527 O O . THR A 1 193 ? 106.359 -4.296 -0.351 1.00 64.55 193 THR A O 1
ATOM 1531 N N . SER A 1 194 ? 104.493 -5.261 0.432 1.00 62.01 194 SER A N 1
ATOM 1532 C CA . SER A 1 194 ? 103.636 -4.292 -0.238 1.00 50.24 194 SER A CA 1
ATOM 1533 C C . SER A 1 194 ? 102.449 -3.850 0.613 1.00 62.66 194 SER A C 1
ATOM 1534 O O . SER A 1 194 ? 101.969 -4.590 1.473 1.00 76.66 194 SER A O 1
ATOM 1537 N N . GLY A 1 195 ? 101.985 -2.629 0.367 1.00 55.28 195 GLY A N 1
ATOM 1538 C CA . GLY A 1 195 ? 100.837 -2.091 1.066 1.00 53.76 195 GLY A CA 1
ATOM 1539 C C . GLY A 1 195 ? 99.672 -1.891 0.122 1.00 56.89 195 GLY A C 1
ATOM 1540 O O . GLY A 1 195 ? 98.696 -1.220 0.459 1.00 63.08 195 GLY A O 1
ATOM 1541 N N . LEU A 1 196 ? 99.782 -2.465 -1.073 1.00 50.96 196 LEU A N 1
ATOM 1542 C CA . LEU A 1 196 ? 98.694 -2.413 -2.043 1.00 50.77 196 LEU A CA 1
ATOM 1543 C C . LEU A 1 196 ? 97.805 -3.651 -1.951 1.00 50.31 196 LEU A C 1
ATOM 1544 O O . LEU A 1 196 ? 96.986 -3.904 -2.837 1.00 46.97 196 LEU A O 1
ATOM 1549 N N . ALA A 1 197 ? 97.974 -4.421 -0.878 1.00 47.02 197 ALA A N 1
ATOM 1550 C CA . ALA A 1 197 ? 97.170 -5.618 -0.658 1.00 47.86 197 ALA A CA 1
ATOM 1551 C C . ALA A 1 197 ? 95.702 -5.258 -0.478 1.00 51.62 197 ALA A C 1
ATOM 1552 O O . ALA A 1 197 ? 95.375 -4.332 0.267 1.00 60.01 197 ALA A O 1
ATOM 1554 N N . PRO A 1 198 ? 94.811 -5.979 -1.175 1.00 43.40 198 PRO A N 1
ATOM 1555 C CA . PRO A 1 198 ? 93.365 -5.797 -1.007 1.00 42.89 198 PRO A CA 1
ATOM 1556 C C . PRO A 1 198 ? 92.955 -5.973 0.447 1.00 40.01 198 PRO A C 1
ATOM 1557 O O . PRO A 1 198 ? 93.613 -6.709 1.185 1.00 48.73 198 PRO A O 1
ATOM 1561 N N . VAL A 1 199 ? 91.889 -5.293 0.852 1.00 35.29 199 VAL A N 1
ATOM 1562 C CA . VAL A 1 199 ? 91.472 -5.290 2.248 1.00 38.14 199 VAL A CA 1
ATOM 1563 C C . VAL A 1 199 ? 91.130 -6.699 2.724 1.00 45.30 199 VAL A C 1
ATOM 1564 O O . VAL A 1 199 ? 91.506 -7.092 3.829 1.00 44.22 199 VAL A O 1
ATOM 1568 N N . ALA A 1 200 ? 90.421 -7.453 1.887 1.00 32.03 200 ALA A N 1
ATOM 1569 C CA . ALA A 1 200 ? 90.027 -8.816 2.232 1.00 35.47 200 ALA A CA 1
ATOM 1570 C C . ALA A 1 200 ? 91.249 -9.709 2.488 1.00 40.88 200 ALA A C 1
ATOM 1571 O O . ALA A 1 200 ? 91.239 -10.569 3.383 1.00 35.72 200 ALA A O 1
ATOM 1573 N N . TRP A 1 201 ? 92.307 -9.484 1.713 1.00 39.65 201 TRP A N 1
ATOM 1574 C CA . TRP A 1 201 ? 93.543 -10.229 1.892 1.00 35.91 201 TRP A CA 1
ATOM 1575 C C . TRP A 1 201 ? 94.212 -9.919 3.229 1.00 40.56 201 TRP A C 1
ATOM 1576 O O . TRP A 1 201 ? 94.575 -10.835 3.965 1.00 43.10 201 TRP A O 1
ATOM 1587 N N . ASN A 1 202 ? 94.374 -8.635 3.542 1.00 37.75 202 ASN A N 1
ATOM 1588 C CA . ASN A 1 202 ? 94.978 -8.243 4.815 1.00 40.36 202 ASN A CA 1
ATOM 1589 C C . ASN A 1 202 ? 94.156 -8.753 5.987 1.00 40.27 202 ASN A C 1
ATOM 1590 O O . ASN A 1 202 ? 94.700 -9.214 6.992 1.00 39.65 202 ASN A O 1
ATOM 1595 N N . ALA A 1 203 ? 92.838 -8.667 5.842 1.00 37.47 203 ALA A N 1
ATOM 1596 C CA . ALA A 1 203 ? 91.911 -9.173 6.842 1.00 35.79 203 ALA A CA 1
ATOM 1597 C C . ALA A 1 203 ? 92.154 -10.656 7.079 1.00 44.25 203 ALA A C 1
ATOM 1598 O O . ALA A 1 203 ? 92.230 -11.110 8.231 1.00 45.60 203 ALA A O 1
ATOM 1600 N N . TRP A 1 204 ? 92.285 -11.409 5.988 1.00 38.13 204 TRP A N 1
ATOM 1601 C CA . TRP A 1 204 ? 92.550 -12.835 6.119 1.00 39.97 204 TRP A CA 1
ATOM 1602 C C . TRP A 1 204 ? 93.900 -13.075 6.797 1.00 41.16 204 TRP A C 1
ATOM 1603 O O . TRP A 1 204 ? 94.043 -13.988 7.609 1.00 39.14 204 TRP A O 1
ATOM 1614 N N . LEU A 1 205 ? 94.882 -12.241 6.470 1.00 35.46 205 LEU A N 1
ATOM 1615 C CA . LEU A 1 205 ? 96.214 -12.365 7.047 1.00 38.02 205 LEU A CA 1
ATOM 1616 C C . LEU A 1 205 ? 96.200 -12.181 8.558 1.00 45.18 205 LEU A C 1
ATOM 1617 O O . LEU A 1 205 ? 96.779 -12.981 9.294 1.00 42.60 205 LEU A O 1
ATOM 1622 N N . SER A 1 206 ? 95.536 -11.124 9.016 1.00 45.96 206 SER A N 1
ATOM 1623 C CA . SER A 1 206 ? 95.539 -10.789 10.436 1.00 43.73 206 SER A CA 1
ATOM 1624 C C . SER A 1 206 ? 94.618 -11.666 11.276 1.00 45.48 206 SER A C 1
ATOM 1625 O O . SER A 1 206 ? 95.019 -12.151 12.332 1.00 42.56 206 SER A O 1
ATOM 1628 N N . ALA A 1 207 ? 93.390 -11.872 10.806 1.00 49.27 207 ALA A N 1
ATOM 1629 C CA . ALA A 1 207 ? 92.371 -12.507 11.640 1.00 46.98 207 ALA A CA 1
ATOM 1630 C C . ALA A 1 207 ? 92.082 -13.954 11.249 1.00 47.66 207 ALA A C 1
ATOM 1631 O O . ALA A 1 207 ? 91.566 -14.732 12.051 1.00 48.60 207 ALA A O 1
ATOM 1633 N N . GLY A 1 208 ? 92.417 -14.312 10.015 1.00 43.65 208 GLY A N 1
ATOM 1634 C CA . GLY A 1 208 ? 92.148 -15.646 9.516 1.00 40.49 208 GLY A CA 1
ATOM 1635 C C . GLY A 1 208 ? 90.770 -15.759 8.888 1.00 52.87 208 GLY A C 1
ATOM 1636 O O . GLY A 1 208 ? 90.433 -16.773 8.272 1.00 53.45 208 GLY A O 1
ATOM 1637 N N . GLY A 1 209 ? 89.968 -14.712 9.041 1.00 47.30 209 GLY A N 1
ATOM 1638 C CA . GLY A 1 209 ? 88.606 -14.727 8.547 1.00 39.28 209 GLY A CA 1
ATOM 1639 C C . GLY A 1 209 ? 88.514 -14.576 7.040 1.00 47.32 209 GLY A C 1
ATOM 1640 O O . GLY A 1 209 ? 89.410 -14.023 6.393 1.00 40.36 209 GLY A O 1
ATOM 1641 N N . ILE A 1 210 ? 87.412 -15.066 6.480 1.00 41.62 210 ILE A N 1
ATOM 1642 C CA . ILE A 1 210 ? 87.219 -15.049 5.037 1.00 37.71 210 ILE A CA 1
ATOM 1643 C C . ILE A 1 210 ? 85.960 -14.283 4.643 1.00 42.11 210 ILE A C 1
ATOM 1644 O O . ILE A 1 210 ? 84.861 -14.607 5.095 1.00 44.49 210 ILE A O 1
ATOM 1649 N N . ARG A 1 211 ? 86.129 -13.265 3.803 1.00 31.26 211 ARG A N 1
ATOM 1650 C CA . ARG A 1 211 ? 84.997 -12.565 3.215 1.00 34.85 211 ARG A CA 1
ATOM 1651 C C . ARG A 1 211 ? 84.829 -13.007 1.767 1.00 39.44 211 ARG A C 1
ATOM 1652 O O . ARG A 1 211 ? 85.552 -12.543 0.885 1.00 37.71 211 ARG A O 1
ATOM 1660 N N . PRO A 1 212 ? 83.873 -13.913 1.517 1.00 35.03 212 PRO A N 1
ATOM 1661 C CA . PRO A 1 212 ? 83.682 -14.516 0.196 1.00 32.01 212 PRO A CA 1
ATOM 1662 C C . PRO A 1 212 ? 83.033 -13.587 -0.817 1.00 36.74 212 PRO A C 1
ATOM 1663 O O . PRO A 1 212 ? 82.211 -12.751 -0.444 1.00 41.78 212 PRO A O 1
ATOM 1667 N N . LEU A 1 213 ? 83.404 -13.747 -2.085 1.00 30.98 213 LEU A N 1
ATOM 1668 C CA . LEU A 1 213 ? 82.736 -13.062 -3.181 1.00 33.07 213 LEU A CA 1
ATOM 1669 C C . LEU A 1 213 ? 81.515 -13.886 -3.582 1.00 41.46 213 LEU A C 1
ATOM 1670 O O . LEU A 1 213 ? 81.630 -14.866 -4.316 1.00 40.65 213 LEU A O 1
ATOM 1675 N N . MET A 1 214 ? 80.343 -13.469 -3.121 1.00 44.59 214 MET A N 1
ATOM 1676 C CA . MET A 1 214 ? 79.124 -14.216 -3.373 1.00 31.20 214 MET A CA 1
ATOM 1677 C C . MET A 1 214 ? 78.265 -13.543 -4.438 1.00 39.20 214 MET A C 1
ATOM 1678 O O . MET A 1 214 ? 77.770 -12.430 -4.245 1.00 43.02 214 MET A O 1
ATOM 1683 N N . ALA A 1 215 ? 78.098 -14.227 -5.566 1.00 39.81 215 ALA A N 1
ATOM 1684 C CA . ALA A 1 215 ? 77.366 -13.673 -6.700 1.00 45.00 215 ALA A CA 1
ATOM 1685 C C . ALA A 1 215 ? 76.231 -14.590 -7.169 1.00 44.50 215 ALA A C 1
ATOM 1686 O O . ALA A 1 215 ? 76.367 -15.286 -8.175 1.00 42.61 215 ALA A O 1
ATOM 1688 N N . PRO A 1 216 ? 75.103 -14.579 -6.441 1.00 43.71 216 PRO A N 1
ATOM 1689 C CA . PRO A 1 216 ? 73.937 -15.413 -6.753 1.00 41.07 216 PRO A CA 1
ATOM 1690 C C . PRO A 1 216 ? 73.482 -15.232 -8.192 1.00 48.03 216 PRO A C 1
ATOM 1691 O O . PRO A 1 216 ? 73.546 -14.122 -8.721 1.00 47.31 216 PRO A O 1
ATOM 1695 N N . ARG A 1 217 ? 73.037 -16.320 -8.815 1.00 49.62 217 ARG A N 1
ATOM 1696 C CA . ARG A 1 217 ? 72.658 -16.295 -10.220 1.00 44.68 217 ARG A CA 1
ATOM 1697 C C . ARG A 1 217 ? 71.320 -15.612 -10.420 1.00 51.21 217 ARG A C 1
ATOM 1698 O O . ARG A 1 217 ? 70.374 -15.847 -9.667 1.00 55.93 217 ARG A O 1
ATOM 1706 N N . SER A 1 218 ? 71.245 -14.764 -11.437 1.00 45.59 218 SER A N 1
ATOM 1707 C CA . SER A 1 218 ? 69.971 -14.212 -11.862 1.00 52.20 218 SER A CA 1
ATOM 1708 C C . SER A 1 218 ? 69.128 -15.342 -12.448 1.00 64.14 218 SER A C 1
ATOM 1709 O O . SER A 1 218 ? 69.665 -16.386 -12.822 1.00 64.39 218 SER A O 1
ATOM 1712 N N . LEU A 1 219 ? 67.815 -15.138 -12.515 1.00 69.68 219 LEU A N 1
ATOM 1713 C CA . LEU A 1 219 ? 66.893 -16.180 -12.972 1.00 74.80 219 LEU A CA 1
ATOM 1714 C C . LEU A 1 219 ? 67.243 -16.701 -14.366 1.00 70.80 219 LEU A C 1
ATOM 1715 O O . LEU A 1 219 ? 67.394 -15.929 -15.315 1.00 65.83 219 LEU A O 1
ATOM 1720 N N . LEU A 1 220 ? 67.373 -18.019 -14.473 1.00 67.76 220 LEU A N 1
ATOM 1721 C CA . LEU A 1 220 ? 67.903 -18.643 -15.676 1.00 65.90 220 LEU A CA 1
ATOM 1722 C C . LEU A 1 220 ? 66.912 -19.602 -16.319 1.00 67.55 220 LEU A C 1
ATOM 1723 O O . LEU A 1 220 ? 66.360 -20.478 -15.654 1.00 79.73 220 LEU A O 1
ATOM 1728 N N . VAL A 1 221 ? 66.688 -19.432 -17.616 1.00 61.30 221 VAL A N 1
ATOM 1729 C CA . VAL A 1 221 ? 65.950 -20.421 -18.390 1.00 56.85 221 VAL A CA 1
ATOM 1730 C C . VAL A 1 221 ? 66.908 -21.105 -19.353 1.00 58.82 221 VAL A C 1
ATOM 1731 O O . VAL A 1 221 ? 67.519 -20.455 -20.200 1.00 60.97 221 VAL A O 1
ATOM 1735 N N . ARG A 1 222 ? 67.051 -22.417 -19.203 1.00 56.44 222 ARG A N 1
ATOM 1736 C CA . ARG A 1 222 ? 67.957 -23.180 -20.050 1.00 55.21 222 ARG A CA 1
ATOM 1737 C C . ARG A 1 222 ? 67.345 -23.472 -21.414 1.00 53.45 222 ARG A C 1
ATOM 1738 O O . ARG A 1 222 ? 66.125 -23.503 -21.570 1.00 50.03 222 ARG A O 1
ATOM 1746 N N . SER A 1 223 ? 68.208 -23.681 -22.402 1.00 57.93 223 SER A N 1
ATOM 1747 C CA . SER A 1 223 ? 67.763 -24.051 -23.737 1.00 60.29 223 SER A CA 1
ATOM 1748 C C . SER A 1 223 ? 67.690 -25.568 -23.856 1.00 62.49 223 SER A C 1
ATOM 1749 O O . SER A 1 223 ? 67.985 -26.292 -22.906 1.00 64.50 223 SER A O 1
ATOM 1752 N N . LYS A 1 224 ? 67.299 -26.043 -25.032 1.00 60.74 224 LYS A N 1
ATOM 1753 C CA . LYS A 1 224 ? 67.216 -27.470 -25.286 1.00 56.58 224 LYS A CA 1
ATOM 1754 C C . LYS A 1 224 ? 68.611 -28.090 -25.246 1.00 55.32 224 LYS A C 1
ATOM 1755 O O . LYS A 1 224 ? 68.825 -29.135 -24.627 1.00 55.07 224 LYS A O 1
ATOM 1761 N N . ALA A 1 225 ? 69.562 -27.426 -25.892 1.00 45.88 225 ALA A N 1
ATOM 1762 C CA . ALA A 1 225 ? 70.916 -27.954 -26.013 1.00 50.06 225 ALA A CA 1
ATOM 1763 C C . ALA A 1 225 ? 71.593 -28.100 -24.659 1.00 58.72 225 ALA A C 1
ATOM 1764 O O . ALA A 1 225 ? 72.365 -29.034 -24.435 1.00 63.97 225 ALA A O 1
ATOM 1766 N N . GLU A 1 226 ? 71.299 -27.168 -23.760 1.00 56.20 226 GLU A N 1
ATOM 1767 C CA . GLU A 1 226 ? 71.922 -27.151 -22.444 1.00 57.12 226 GLU A CA 1
ATOM 1768 C C . GLU A 1 226 ? 71.414 -28.283 -21.554 1.00 56.06 226 GLU A C 1
ATOM 1769 O O . GLU A 1 226 ? 72.159 -28.816 -20.729 1.00 54.67 226 GLU A O 1
ATOM 1775 N N . GLN A 1 227 ? 70.148 -28.649 -21.731 1.00 54.43 227 GLN A N 1
ATOM 1776 C CA . GLN A 1 227 ? 69.523 -29.674 -20.899 1.00 51.54 227 GLN A CA 1
ATOM 1777 C C . GLN A 1 227 ? 69.839 -31.086 -21.386 1.00 53.60 227 GLN A C 1
ATOM 1778 O O . GLN A 1 227 ? 69.831 -32.035 -20.602 1.00 54.56 227 GLN A O 1
ATOM 1784 N N . LEU A 1 228 ? 70.115 -31.218 -22.680 1.00 47.77 228 LEU A N 1
ATOM 1785 C CA . LEU A 1 228 ? 70.452 -32.513 -23.259 1.00 46.42 228 LEU A CA 1
ATOM 1786 C C . LEU A 1 228 ? 71.967 -32.682 -23.334 1.00 55.43 228 LEU A C 1
ATOM 1787 O O . LEU A 1 228 ? 72.704 -31.694 -23.417 1.00 55.59 228 LEU A O 1
ATOM 1792 N N . PRO A 1 229 ? 72.441 -33.936 -23.293 1.00 54.15 229 PRO A N 1
ATOM 1793 C CA . PRO A 1 229 ? 73.876 -34.223 -23.386 1.00 58.08 229 PRO A CA 1
ATOM 1794 C C . PRO A 1 229 ? 74.468 -33.731 -24.701 1.00 62.84 229 PRO A C 1
ATOM 1795 O O . PRO A 1 229 ? 73.766 -33.689 -25.710 1.00 63.72 229 PRO A O 1
ATOM 1799 N N . ALA A 1 230 ? 75.745 -33.363 -24.683 1.00 69.87 230 ALA A N 1
ATOM 1800 C CA . ALA A 1 230 ? 76.419 -32.878 -25.883 1.00 73.08 230 ALA A CA 1
ATOM 1801 C C . ALA A 1 230 ? 77.027 -34.029 -26.680 1.00 76.75 230 ALA A C 1
ATOM 1802 O O . ALA A 1 230 ? 76.650 -34.271 -27.827 1.00 87.20 230 ALA A O 1
ATOM 1804 N N . THR A 1 231 ? 77.966 -34.736 -26.062 1.00 72.36 231 THR A N 1
ATOM 1805 C CA . THR A 1 231 ? 78.656 -35.847 -26.709 1.00 74.27 231 THR A CA 1
ATOM 1806 C C . THR A 1 231 ? 77.712 -37.030 -26.937 1.00 76.24 231 THR A C 1
ATOM 1807 O O . THR A 1 231 ? 76.721 -37.178 -26.224 1.00 75.77 231 THR A O 1
ATOM 1811 N N . PRO A 1 232 ? 78.011 -37.874 -27.941 1.00 81.07 232 PRO A N 1
ATOM 1812 C CA . PRO A 1 232 ? 77.198 -39.072 -28.198 1.00 75.97 232 PRO A CA 1
ATOM 1813 C C . PRO A 1 232 ? 77.285 -40.140 -27.100 1.00 70.23 232 PRO A C 1
ATOM 1814 O O . PRO A 1 232 ? 76.342 -40.922 -26.938 1.00 76.02 232 PRO A O 1
ATOM 1818 N N . GLU A 1 233 ? 78.390 -40.174 -26.362 1.00 66.81 233 GLU A N 1
ATOM 1819 C CA . GLU A 1 233 ? 78.576 -41.179 -25.315 1.00 73.81 233 GLU A CA 1
ATOM 1820 C C . GLU A 1 233 ? 77.559 -41.019 -24.184 1.00 73.94 233 GLU A C 1
ATOM 1821 O O . GLU A 1 233 ? 76.898 -41.987 -23.778 1.00 74.33 233 GLU A O 1
ATOM 1827 N N . ASP A 1 234 ? 77.437 -39.792 -23.685 1.00 64.19 234 ASP A N 1
ATOM 1828 C CA . ASP A 1 234 ? 76.466 -39.477 -22.643 1.00 66.73 234 ASP A CA 1
ATOM 1829 C C . ASP A 1 234 ? 75.046 -39.761 -23.134 1.00 64.09 234 ASP A C 1
ATOM 1830 O O . ASP A 1 234 ? 74.191 -40.246 -22.377 1.00 62.82 234 ASP A O 1
ATOM 1835 N N . GLN A 1 235 ? 74.810 -39.463 -24.409 1.00 61.21 235 GLN A N 1
ATOM 1836 C CA . GLN A 1 235 ? 73.530 -39.751 -25.046 1.00 61.15 235 GLN A CA 1
ATOM 1837 C C . GLN A 1 235 ? 73.232 -41.242 -24.980 1.00 61.13 235 GLN A C 1
ATOM 1838 O O . GLN A 1 235 ? 72.102 -41.650 -24.681 1.00 61.28 235 GLN A O 1
ATOM 1844 N N . ALA A 1 236 ? 74.253 -42.053 -25.247 1.00 51.03 236 ALA A N 1
ATOM 1845 C CA . ALA A 1 236 ? 74.118 -43.498 -25.130 1.00 49.01 236 ALA A CA 1
ATOM 1846 C C . ALA A 1 236 ? 73.788 -43.884 -23.688 1.00 56.10 236 ALA A C 1
ATOM 1847 O O . ALA A 1 236 ? 72.943 -44.757 -23.443 1.00 52.18 236 ALA A O 1
ATOM 1849 N N . LEU A 1 237 ? 74.449 -43.217 -22.742 1.00 53.88 237 LEU A N 1
ATOM 1850 C CA . LEU A 1 237 ? 74.189 -43.444 -21.321 1.00 50.53 237 LEU A CA 1
ATOM 1851 C C . LEU A 1 237 ? 72.721 -43.224 -20.945 1.00 54.44 237 LEU A C 1
ATOM 1852 O O . LEU A 1 237 ? 72.122 -44.061 -20.269 1.00 52.33 237 LEU A O 1
ATOM 1857 N N . ILE A 1 238 ? 72.150 -42.097 -21.370 1.00 49.11 238 ILE A N 1
ATOM 1858 C CA . ILE A 1 238 ? 70.741 -41.809 -21.085 1.00 50.21 238 ILE A CA 1
ATOM 1859 C C . ILE A 1 238 ? 69.827 -42.792 -21.823 1.00 55.67 238 ILE A C 1
ATOM 1860 O O . ILE A 1 238 ? 68.767 -43.207 -21.316 1.00 46.90 238 ILE A O 1
ATOM 1865 N N . GLU A 1 239 ? 70.252 -43.172 -23.023 1.00 57.12 239 GLU A N 1
ATOM 1866 C CA . GLU A 1 239 ? 69.491 -44.119 -23.821 1.00 57.35 239 GLU A CA 1
ATOM 1867 C C . GLU A 1 239 ? 69.374 -45.474 -23.129 1.00 49.49 239 GLU A C 1
ATOM 1868 O O . GLU A 1 239 ? 68.323 -46.116 -23.201 1.00 49.41 239 GLU A O 1
ATOM 1874 N N . VAL A 1 240 ? 70.441 -45.906 -22.456 1.00 40.74 240 VAL A N 1
ATOM 1875 C CA . VAL A 1 240 ? 70.390 -47.160 -21.702 1.00 44.07 240 VAL A CA 1
ATOM 1876 C C . VAL A 1 240 ? 69.273 -47.104 -20.658 1.00 45.96 240 VAL A C 1
ATOM 1877 O O . VAL A 1 240 ? 68.516 -48.070 -20.475 1.00 43.71 240 VAL A O 1
ATOM 1881 N N . ILE A 1 241 ? 69.159 -45.954 -20.000 1.00 43.82 241 ILE A N 1
ATOM 1882 C CA . ILE A 1 241 ? 68.104 -45.736 -19.016 1.00 45.49 241 ILE A CA 1
ATOM 1883 C C . ILE A 1 241 ? 66.725 -45.788 -19.663 1.00 43.15 241 ILE A C 1
ATOM 1884 O O . ILE A 1 241 ? 65.855 -46.523 -19.194 1.00 44.65 241 ILE A O 1
ATOM 1889 N N . ARG A 1 242 ? 66.527 -45.016 -20.734 1.00 50.03 242 ARG A N 1
ATOM 1890 C CA . ARG A 1 242 ? 65.249 -45.029 -21.460 1.00 46.59 242 ARG A CA 1
ATOM 1891 C C . ARG A 1 242 ? 64.837 -46.444 -21.875 1.00 54.85 242 ARG A C 1
ATOM 1892 O O . ARG A 1 242 ? 63.653 -46.791 -21.862 1.00 50.62 242 ARG A O 1
ATOM 1900 N N . GLN A 1 243 ? 65.825 -47.251 -22.251 1.00 50.33 243 GLN A N 1
ATOM 1901 C CA . GLN A 1 243 ? 65.578 -48.625 -22.663 1.00 50.29 243 GLN A CA 1
ATOM 1902 C C . GLN A 1 243 ? 65.232 -49.530 -21.487 1.00 48.78 243 GLN A C 1
ATOM 1903 O O . GLN A 1 243 ? 64.416 -50.440 -21.618 1.00 57.65 243 GLN A O 1
ATOM 1909 N N . ARG A 1 244 ? 65.855 -49.284 -20.340 1.00 52.17 244 ARG A N 1
ATOM 1910 C CA . ARG A 1 244 ? 65.617 -50.120 -19.166 1.00 46.39 244 ARG A CA 1
ATOM 1911 C C . ARG A 1 244 ? 64.155 -50.110 -18.708 1.00 48.45 244 ARG A C 1
ATOM 1912 O O . ARG A 1 244 ? 63.653 -51.114 -18.196 1.00 51.86 244 ARG A O 1
ATOM 1920 N N . TYR A 1 245 ? 63.468 -48.989 -18.902 1.00 45.26 245 TYR A N 1
ATOM 1921 C CA . TYR A 1 245 ? 62.122 -48.848 -18.349 1.00 55.27 245 TYR A CA 1
ATOM 1922 C C . TYR A 1 245 ? 60.989 -48.802 -19.382 1.00 57.60 245 TYR A C 1
ATOM 1923 O O . TYR A 1 245 ? 59.865 -48.400 -19.064 1.00 43.18 245 TYR A O 1
ATOM 1932 N N . LYS A 1 246 ? 61.285 -49.235 -20.605 1.00 63.73 246 LYS A N 1
ATOM 1933 C CA . LYS A 1 246 ? 60.292 -49.261 -21.678 1.00 61.63 246 LYS A CA 1
ATOM 1934 C C . LYS A 1 246 ? 59.189 -50.285 -21.419 1.00 58.15 246 LYS A C 1
ATOM 1935 O O . LYS A 1 246 ? 58.055 -50.100 -21.852 1.00 64.13 246 LYS A O 1
ATOM 1941 N N . GLU A 1 247 ? 59.525 -51.359 -20.709 1.00 57.70 247 GLU A N 1
ATOM 1942 C CA . GLU A 1 247 ? 58.562 -52.415 -20.410 1.00 55.14 247 GLU A CA 1
ATOM 1943 C C . GLU A 1 247 ? 57.846 -52.182 -19.079 1.00 65.44 247 GLU A C 1
ATOM 1944 O O . GLU A 1 247 ? 56.820 -52.805 -18.798 1.00 68.10 247 GLU A O 1
ATOM 1950 N N . ASN A 1 248 ? 58.390 -51.281 -18.266 1.00 66.98 248 ASN A N 1
ATOM 1951 C CA . ASN A 1 248 ? 57.835 -50.982 -16.948 1.00 54.00 248 ASN A CA 1
ATOM 1952 C C . ASN A 1 248 ? 58.081 -49.516 -16.605 1.00 61.02 248 ASN A C 1
ATOM 1953 O O . ASN A 1 248 ? 59.010 -49.192 -15.866 1.00 65.40 248 ASN A O 1
ATOM 1958 N N . PRO A 1 249 ? 57.252 -48.621 -17.158 1.00 62.75 249 PRO A N 1
ATOM 1959 C CA . PRO A 1 249 ? 57.483 -47.178 -17.041 1.00 62.26 249 PRO A CA 1
ATOM 1960 C C . PRO A 1 249 ? 57.550 -46.708 -15.590 1.00 53.43 249 PRO A C 1
ATOM 1961 O O . PRO A 1 249 ? 58.455 -45.947 -15.244 1.00 54.38 249 PRO A O 1
ATOM 1965 N N . PHE A 1 250 ? 56.625 -47.172 -14.756 1.00 45.45 250 PHE A N 1
ATOM 1966 C CA . PHE A 1 250 ? 56.563 -46.724 -13.366 1.00 48.08 250 PHE A CA 1
ATOM 1967 C C . PHE A 1 250 ? 57.852 -47.010 -12.611 1.00 53.14 250 PHE A C 1
ATOM 1968 O O . PHE A 1 250 ? 58.233 -46.256 -11.712 1.00 61.01 250 PHE A O 1
ATOM 1976 N N . GLY A 1 251 ? 58.528 -48.087 -12.996 1.00 48.96 251 GLY A N 1
ATOM 1977 C CA . GLY A 1 251 ? 59.797 -48.453 -12.395 1.00 50.18 251 GLY A CA 1
ATOM 1978 C C . GLY A 1 251 ? 60.811 -47.326 -12.446 1.00 51.00 251 GLY A C 1
ATOM 1979 O O . GLY A 1 251 ? 61.655 -47.192 -11.551 1.00 48.78 251 GLY A O 1
ATOM 1980 N N . PHE A 1 252 ? 60.721 -46.501 -13.486 1.00 41.81 252 PHE A N 1
ATOM 1981 C CA . PHE A 1 252 ? 61.637 -45.378 -13.630 1.00 47.75 252 PHE A CA 1
ATOM 1982 C C . PHE A 1 252 ? 61.615 -44.463 -12.413 1.00 46.37 252 PHE A C 1
ATOM 1983 O O . PHE A 1 252 ? 62.641 -43.882 -12.055 1.00 47.34 252 PHE A O 1
ATOM 1991 N N . GLU A 1 253 ? 60.450 -44.345 -11.778 1.00 42.59 253 GLU A N 1
ATOM 1992 C CA . GLU A 1 253 ? 60.334 -43.542 -10.565 1.00 45.66 253 GLU A CA 1
ATOM 1993 C C . GLU A 1 253 ? 61.390 -43.953 -9.542 1.00 46.87 253 GLU A C 1
ATOM 1994 O O . GLU A 1 253 ? 62.066 -43.098 -8.963 1.00 49.58 253 GLU A O 1
ATOM 2000 N N . ALA A 1 254 ? 61.562 -45.260 -9.363 1.00 43.09 254 ALA A N 1
ATOM 2001 C CA . ALA A 1 254 ? 62.586 -45.768 -8.460 1.00 41.20 254 ALA A CA 1
ATOM 2002 C C . ALA A 1 254 ? 63.928 -45.168 -8.838 1.00 43.55 254 ALA A C 1
ATOM 2003 O O . ALA A 1 254 ? 64.606 -44.569 -8.000 1.00 46.90 254 ALA A O 1
ATOM 2005 N N . CYS A 1 255 ? 64.281 -45.295 -10.114 1.00 44.47 255 CYS A N 1
ATOM 2006 C CA . CYS A 1 255 ? 65.520 -44.728 -10.627 1.00 42.66 255 CYS A CA 1
ATOM 2007 C C . CYS A 1 255 ? 65.598 -43.243 -10.288 1.00 43.50 255 CYS A C 1
ATOM 2008 O O . CYS A 1 255 ? 66.623 -42.763 -9.780 1.00 37.33 255 CYS A O 1
ATOM 2011 N N . ALA A 1 256 ? 64.497 -42.530 -10.524 1.00 35.56 256 ALA A N 1
ATOM 2012 C CA . ALA A 1 256 ? 64.468 -41.103 -10.252 1.00 36.97 256 ALA A CA 1
ATOM 2013 C C . ALA A 1 256 ? 64.840 -40.893 -8.792 1.00 42.70 256 ALA A C 1
ATOM 2014 O O . ALA A 1 256 ? 65.733 -40.096 -8.477 1.00 46.74 256 ALA A O 1
ATOM 2016 N N . GLY A 1 257 ? 64.195 -41.665 -7.918 1.00 40.95 257 GLY A N 1
ATOM 2017 C CA . GLY A 1 257 ? 64.455 -41.602 -6.491 1.00 35.12 257 GLY A CA 1
ATOM 2018 C C . GLY A 1 257 ? 65.937 -41.720 -6.210 1.00 37.43 257 GLY A C 1
ATOM 2019 O O . GLY A 1 257 ? 66.503 -40.894 -5.492 1.00 51.46 257 GLY A O 1
ATOM 2020 N N . ALA A 1 258 ? 66.578 -42.708 -6.828 1.00 33.57 258 ALA A N 1
ATOM 2021 C CA . ALA A 1 258 ? 67.993 -42.933 -6.593 1.00 33.76 258 ALA A CA 1
ATOM 2022 C C . ALA A 1 258 ? 68.766 -41.677 -6.981 1.00 35.75 258 ALA A C 1
ATOM 2023 O O . ALA A 1 258 ? 69.569 -41.157 -6.194 1.00 38.94 258 ALA A O 1
ATOM 2025 N N . LEU A 1 259 ? 68.465 -41.156 -8.168 1.00 36.96 259 LEU A N 1
ATOM 2026 C CA . LEU A 1 259 ? 69.127 -39.956 -8.656 1.00 40.86 259 LEU A CA 1
ATOM 2027 C C . LEU A 1 259 ? 68.889 -38.809 -7.685 1.00 37.15 259 LEU A C 1
ATOM 2028 O O . LEU A 1 259 ? 69.803 -38.030 -7.390 1.00 42.98 259 LEU A O 1
ATOM 2033 N N . THR A 1 260 ? 67.673 -38.746 -7.147 1.00 33.83 260 THR A N 1
ATOM 2034 C CA . THR A 1 260 ? 67.334 -37.698 -6.200 1.00 36.92 260 THR A CA 1
ATOM 2035 C C . THR A 1 260 ? 68.265 -37.778 -4.995 1.00 37.68 260 THR A C 1
ATOM 2036 O O . THR A 1 260 ? 68.816 -36.763 -4.575 1.00 38.30 260 THR A O 1
ATOM 2040 N N . ARG A 1 261 ? 68.498 -38.988 -4.490 1.00 35.93 261 ARG A N 1
ATOM 2041 C CA . ARG A 1 261 ? 69.343 -39.140 -3.314 1.00 37.36 261 ARG A CA 1
ATOM 2042 C C . ARG A 1 261 ? 70.747 -38.611 -3.591 1.00 40.19 261 ARG A C 1
ATOM 2043 O O . ARG A 1 261 ? 71.434 -38.173 -2.670 1.00 49.51 261 ARG A O 1
ATOM 2051 N N . LEU A 1 262 ? 71.168 -38.649 -4.855 1.00 34.80 262 LEU A N 1
ATOM 2052 C CA . LEU A 1 262 ? 72.505 -38.193 -5.216 1.00 29.36 262 LEU A CA 1
ATOM 2053 C C . LEU A 1 262 ? 72.485 -36.677 -5.296 1.00 38.41 262 LEU A C 1
ATOM 2054 O O . LEU A 1 262 ? 73.435 -36.010 -4.887 1.00 44.01 262 LEU A O 1
ATOM 2059 N N . LEU A 1 263 ? 71.378 -36.142 -5.806 1.00 38.22 263 LEU A N 1
ATOM 2060 C CA . LEU A 1 263 ? 71.238 -34.710 -6.028 1.00 36.92 263 LEU A CA 1
ATOM 2061 C C . LEU A 1 263 ? 71.081 -33.914 -4.732 1.00 39.39 263 LEU A C 1
ATOM 2062 O O . LEU A 1 263 ? 71.535 -32.758 -4.662 1.00 46.05 263 LEU A O 1
ATOM 2067 N N . LEU A 1 264 ? 70.486 -34.548 -3.714 1.00 40.22 264 LEU A N 1
ATOM 2068 C CA . LEU A 1 264 ? 69.961 -33.849 -2.534 1.00 33.65 264 LEU A CA 1
ATOM 2069 C C . LEU A 1 264 ? 70.721 -34.096 -1.232 1.00 51.64 264 LEU A C 1
ATOM 2070 O O . LEU A 1 264 ? 71.223 -35.197 -1.009 1.00 43.14 264 LEU A O 1
ATOM 2075 N N . PRO A 1 265 ? 70.788 -33.068 -0.374 1.00 65.27 265 PRO A N 1
ATOM 2076 C CA . PRO A 1 265 ? 71.714 -32.919 0.748 1.00 65.35 265 PRO A CA 1
ATOM 2077 C C . PRO A 1 265 ? 71.481 -33.828 1.966 1.00 65.81 265 PRO A C 1
ATOM 2078 O O . PRO A 1 265 ? 72.068 -33.604 3.027 1.00 77.26 265 PRO A O 1
ATOM 2082 N N . ASP A 1 266 ? 70.663 -34.853 1.806 1.00 50.78 266 ASP A N 1
ATOM 2083 C CA . ASP A 1 266 ? 70.432 -35.823 2.859 1.00 54.38 266 ASP A CA 1
ATOM 2084 C C . ASP A 1 266 ? 70.762 -37.150 2.219 1.00 60.07 266 ASP A C 1
ATOM 2085 O O . ASP A 1 266 ? 71.669 -37.253 1.398 1.00 52.19 266 ASP A O 1
ATOM 2090 N N . VAL A 1 267 ? 70.034 -38.171 2.633 1.00 69.20 267 VAL A N 1
ATOM 2091 C CA . VAL A 1 267 ? 69.695 -39.260 1.757 1.00 60.26 267 VAL A CA 1
ATOM 2092 C C . VAL A 1 267 ? 68.173 -39.081 1.896 1.00 59.84 267 VAL A C 1
ATOM 2093 O O . VAL A 1 267 ? 67.636 -39.244 2.993 1.00 61.75 267 VAL A O 1
ATOM 2097 N N . ALA A 1 268 ? 67.476 -38.686 0.832 1.00 53.13 268 ALA A N 1
ATOM 2098 C CA . ALA A 1 268 ? 66.063 -38.376 0.982 1.00 57.43 268 ALA A CA 1
ATOM 2099 C C . ALA A 1 268 ? 65.329 -39.650 1.393 1.00 66.49 268 ALA A C 1
ATOM 2100 O O . ALA A 1 268 ? 65.631 -40.744 0.900 1.00 57.71 268 ALA A O 1
ATOM 2102 N N . ARG A 1 269 ? 64.373 -39.511 2.305 1.00 59.34 269 ARG A N 1
ATOM 2103 C CA . ARG A 1 269 ? 63.463 -40.612 2.594 1.00 54.71 269 ARG A CA 1
ATOM 2104 C C . ARG A 1 269 ? 62.483 -40.715 1.442 1.00 52.22 269 ARG A C 1
ATOM 2105 O O . ARG A 1 269 ? 62.034 -39.697 0.930 1.00 47.68 269 ARG A O 1
ATOM 2113 N N . LEU A 1 270 ? 62.145 -41.931 1.030 1.00 43.68 270 LEU A N 1
ATOM 2114 C CA . LEU A 1 270 ? 61.318 -42.095 -0.162 1.00 46.42 270 LEU A CA 1
ATOM 2115 C C . LEU A 1 270 ? 60.081 -42.971 0.042 1.00 49.63 270 LEU A C 1
ATOM 2116 O O . LEU A 1 270 ? 60.170 -44.107 0.508 1.00 57.32 270 LEU A O 1
ATOM 2121 N N . ASP A 1 271 ? 58.925 -42.413 -0.297 1.00 46.65 271 ASP A N 1
ATOM 2122 C CA . ASP A 1 271 ? 57.693 -43.178 -0.392 1.00 46.90 271 ASP A CA 1
ATOM 2123 C C . ASP A 1 271 ? 57.215 -43.070 -1.835 1.00 48.78 271 ASP A C 1
ATOM 2124 O O . ASP A 1 271 ? 56.596 -42.077 -2.223 1.00 57.53 271 ASP A O 1
ATOM 2129 N N . LEU A 1 272 ? 57.514 -44.094 -2.625 1.00 48.53 272 LEU A N 1
ATOM 2130 C CA . LEU A 1 272 ? 57.234 -44.066 -4.053 1.00 58.06 272 LEU A CA 1
ATOM 2131 C C . LEU A 1 272 ? 55.887 -44.691 -4.403 1.00 60.75 272 LEU A C 1
ATOM 2132 O O . LEU A 1 272 ? 55.386 -44.524 -5.514 1.00 64.09 272 LEU A O 1
ATOM 2137 N N . THR A 1 273 ? 55.305 -45.392 -3.438 1.00 53.25 273 THR A N 1
ATOM 2138 C CA . THR A 1 273 ? 54.085 -46.152 -3.654 1.00 53.89 273 THR A CA 1
ATOM 2139 C C . THR A 1 273 ? 52.871 -45.498 -2.997 1.00 54.81 273 THR A C 1
ATOM 2140 O O . THR A 1 273 ? 52.457 -45.883 -1.898 1.00 52.03 273 THR A O 1
ATOM 2144 N N . ARG A 1 274 ? 52.299 -44.519 -3.694 1.00 53.29 274 ARG A N 1
ATOM 2145 C CA . ARG A 1 274 ? 51.139 -43.777 -3.209 1.00 52.01 274 ARG A CA 1
ATOM 2146 C C . ARG A 1 274 ? 50.170 -43.497 -4.350 1.00 55.22 274 ARG A C 1
ATOM 2147 O O . ARG A 1 274 ? 50.396 -42.592 -5.143 1.00 59.79 274 ARG A O 1
ATOM 2155 N N . PRO A 1 275 ? 49.090 -44.286 -4.436 1.00 55.70 275 PRO A N 1
ATOM 2156 C CA . PRO A 1 275 ? 48.054 -44.118 -5.461 1.00 58.95 275 PRO A CA 1
ATOM 2157 C C . PRO A 1 275 ? 47.530 -42.683 -5.517 1.00 54.00 275 PRO A C 1
ATOM 2158 O O . PRO A 1 275 ? 47.155 -42.114 -4.490 1.00 48.31 275 PRO A O 1
ATOM 2162 N N . TRP A 1 276 ? 47.514 -42.106 -6.713 1.00 48.84 276 TRP A N 1
ATOM 2163 C CA . TRP A 1 276 ? 47.005 -40.755 -6.894 1.00 49.10 276 TRP A CA 1
ATOM 2164 C C . TRP A 1 276 ? 45.753 -40.740 -7.781 1.00 52.64 276 TRP A C 1
ATOM 2165 O O . TRP A 1 276 ? 45.403 -41.749 -8.401 1.00 51.61 276 TRP A O 1
ATOM 2176 N N . ARG A 1 277 ? 45.094 -39.587 -7.840 1.00 50.96 277 ARG A N 1
ATOM 2177 C CA . ARG A 1 277 ? 43.779 -39.461 -8.467 1.00 48.14 277 ARG A CA 1
ATOM 2178 C C . ARG A 1 277 ? 43.713 -39.812 -9.961 1.00 45.71 277 ARG A C 1
ATOM 2179 O O . ARG A 1 277 ? 42.688 -40.297 -10.433 1.00 47.96 277 ARG A O 1
ATOM 2187 N N . ASP A 1 278 ? 44.791 -39.585 -10.705 1.00 44.85 278 ASP A N 1
ATOM 2188 C CA . ASP A 1 278 ? 44.756 -39.854 -12.144 1.00 46.49 278 ASP A CA 1
ATOM 2189 C C . ASP A 1 278 ? 45.129 -41.291 -12.519 1.00 54.72 278 ASP A C 1
ATOM 2190 O O . ASP A 1 278 ? 45.345 -41.599 -13.693 1.00 57.27 278 ASP A O 1
ATOM 2195 N N . GLY A 1 279 ? 45.214 -42.163 -11.520 1.00 48.13 279 GLY A N 1
ATOM 2196 C CA . GLY A 1 279 ? 45.572 -43.547 -11.760 1.00 51.38 279 GLY A CA 1
ATOM 2197 C C . GLY A 1 279 ? 47.058 -43.799 -11.628 1.00 52.37 279 GLY A C 1
ATOM 2198 O O . GLY A 1 279 ? 47.496 -44.945 -11.519 1.00 57.69 279 GLY A O 1
ATOM 2199 N N . GLY A 1 280 ? 47.837 -42.724 -11.643 1.00 55.41 280 GLY A N 1
ATOM 2200 C CA . GLY A 1 280 ? 49.270 -42.822 -11.449 1.00 51.61 280 GLY A CA 1
ATOM 2201 C C . GLY A 1 280 ? 49.620 -42.856 -9.974 1.00 58.11 280 GLY A C 1
ATOM 2202 O O . GLY A 1 280 ? 48.746 -43.015 -9.117 1.00 48.19 280 GLY A O 1
ATOM 2203 N N . ARG A 1 281 ? 50.905 -42.704 -9.672 1.00 64.75 281 ARG A N 1
ATOM 2204 C CA . ARG A 1 281 ? 51.347 -42.637 -8.285 1.00 58.45 281 ARG A CA 1
ATOM 2205 C C . ARG A 1 281 ? 51.785 -41.225 -7.885 1.00 55.11 281 ARG A C 1
ATOM 2206 O O . ARG A 1 281 ? 52.131 -40.403 -8.730 1.00 56.43 281 ARG A O 1
ATOM 2214 N N . ASP A 1 282 ? 51.735 -40.957 -6.584 1.00 50.57 282 ASP A N 1
ATOM 2215 C CA . ASP A 1 282 ? 52.166 -39.690 -6.010 1.00 48.63 282 ASP A CA 1
ATOM 2216 C C . ASP A 1 282 ? 53.403 -39.911 -5.144 1.00 53.47 282 ASP A C 1
ATOM 2217 O O . ASP A 1 282 ? 53.302 -40.015 -3.921 1.00 38.57 282 ASP A O 1
ATOM 2222 N N . GLY A 1 283 ? 54.570 -39.973 -5.778 1.00 53.43 283 GLY A N 1
ATOM 2223 C CA . GLY A 1 283 ? 55.809 -40.190 -5.053 1.00 50.67 283 GLY A CA 1
ATOM 2224 C C . GLY A 1 283 ? 56.203 -38.999 -4.206 1.00 47.60 283 GLY A C 1
ATOM 2225 O O . GLY A 1 283 ? 56.214 -37.872 -4.688 1.00 51.17 283 GLY A O 1
ATOM 2226 N N . ILE A 1 284 ? 56.519 -39.239 -2.937 1.00 45.51 284 ILE A N 1
ATOM 2227 C CA . ILE A 1 284 ? 56.965 -38.156 -2.067 1.00 38.52 284 ILE A CA 1
ATOM 2228 C C . ILE A 1 284 ? 58.263 -38.485 -1.352 1.00 41.96 284 ILE A C 1
ATOM 2229 O O . ILE A 1 284 ? 58.644 -39.650 -1.224 1.00 41.63 284 ILE A O 1
ATOM 2234 N N . GLY A 1 285 ? 58.929 -37.438 -0.878 1.00 49.11 285 GLY A N 1
ATOM 2235 C CA . GLY A 1 285 ? 60.202 -37.563 -0.200 1.00 48.06 285 GLY A CA 1
ATOM 2236 C C . GLY A 1 285 ? 60.304 -36.699 1.041 1.00 42.57 285 GLY A C 1
ATOM 2237 O O . GLY A 1 285 ? 59.584 -35.706 1.186 1.00 47.16 285 GLY A O 1
ATOM 2238 N N . ARG A 1 286 ? 61.197 -37.090 1.944 1.00 41.06 286 ARG A N 1
ATOM 2239 C CA . ARG A 1 286 ? 61.475 -36.304 3.141 1.00 48.69 286 ARG A CA 1
ATOM 2240 C C . ARG A 1 286 ? 62.960 -35.911 3.184 1.00 49.33 286 ARG A C 1
ATOM 2241 O O . ARG A 1 286 ? 63.849 -36.738 2.965 1.00 46.29 286 ARG A O 1
ATOM 2249 N N . LEU A 1 287 ? 63.216 -34.638 3.460 1.00 53.88 287 LEU A N 1
ATOM 2250 C CA . LEU A 1 287 ? 64.567 -34.087 3.440 1.00 61.24 287 LEU A CA 1
ATOM 2251 C C . LEU A 1 287 ? 64.877 -33.372 4.749 1.00 55.09 287 LEU A C 1
ATOM 2252 O O . LEU A 1 287 ? 64.039 -32.659 5.287 1.00 54.15 287 LEU A O 1
ATOM 2257 N N . ARG A 1 288 ? 66.086 -33.557 5.260 1.00 50.21 288 ARG A N 1
ATOM 2258 C CA . ARG A 1 288 ? 66.490 -32.887 6.490 1.00 49.03 288 ARG A CA 1
ATOM 2259 C C . ARG A 1 288 ? 67.370 -31.696 6.149 1.00 47.39 288 ARG A C 1
ATOM 2260 O O . ARG A 1 288 ? 68.259 -31.791 5.311 1.00 47.66 288 ARG A O 1
ATOM 2268 N N . ILE A 1 289 ? 67.090 -30.562 6.775 1.00 48.83 289 ILE A N 1
ATOM 2269 C CA . ILE A 1 289 ? 67.889 -29.366 6.595 1.00 40.28 289 ILE A CA 1
ATOM 2270 C C . ILE A 1 289 ? 68.498 -29.022 7.939 1.00 46.62 289 ILE A C 1
ATOM 2271 O O . ILE A 1 289 ? 67.775 -28.837 8.928 1.00 47.01 289 ILE A O 1
ATOM 2276 N N . GLY A 1 290 ? 69.825 -28.955 7.974 1.00 41.68 290 GLY A N 1
ATOM 2277 C CA . GLY A 1 290 ? 70.546 -28.705 9.206 1.00 40.78 290 GLY A CA 1
ATOM 2278 C C . GLY A 1 290 ? 71.342 -29.911 9.656 1.00 37.04 290 GLY A C 1
ATOM 2279 O O . GLY A 1 290 ? 71.647 -30.797 8.865 1.00 42.59 290 GLY A O 1
ATOM 2280 N N . GLN A 1 291 ? 71.703 -29.930 10.931 1.00 41.43 291 GLN A N 1
ATOM 2281 C CA . GLN A 1 291 ? 72.434 -31.048 11.504 1.00 38.87 291 GLN A CA 1
ATOM 2282 C C . GLN A 1 291 ? 71.837 -31.395 12.858 1.00 39.42 291 GLN A C 1
ATOM 2283 O O . GLN A 1 291 ? 71.985 -30.635 13.811 1.00 46.14 291 GLN A O 1
ATOM 2289 N N . SER A 1 292 ? 71.158 -32.538 12.931 1.00 52.64 292 SER A N 1
ATOM 2290 C CA . SER A 1 292 ? 70.561 -33.015 14.176 1.00 47.36 292 SER A CA 1
ATOM 2291 C C . SER A 1 292 ? 71.579 -32.989 15.306 1.00 57.26 292 SER A C 1
ATOM 2292 O O . SER A 1 292 ? 72.755 -33.298 15.090 1.00 56.55 292 SER A O 1
ATOM 2295 N N . PRO A 1 293 ? 71.136 -32.626 16.519 1.00 59.70 293 PRO A N 1
ATOM 2296 C CA . PRO A 1 293 ? 69.758 -32.331 16.943 1.00 39.81 293 PRO A CA 1
ATOM 2297 C C . PRO A 1 293 ? 69.145 -31.041 16.380 1.00 43.46 293 PRO A C 1
ATOM 2298 O O . PRO A 1 293 ? 67.953 -30.818 16.569 1.00 49.94 293 PRO A O 1
ATOM 2302 N N . ALA A 1 294 ? 69.937 -30.217 15.701 1.00 39.84 294 ALA A N 1
ATOM 2303 C CA . ALA A 1 294 ? 69.455 -28.949 15.164 1.00 43.05 294 ALA A CA 1
ATOM 2304 C C . ALA A 1 294 ? 69.121 -29.036 13.676 1.00 47.17 294 ALA A C 1
ATOM 2305 O O . ALA A 1 294 ? 69.945 -28.693 12.826 1.00 38.23 294 ALA A O 1
ATOM 2307 N N . ALA A 1 295 ? 67.899 -29.462 13.368 1.00 47.81 295 ALA A N 1
ATOM 2308 C CA . ALA A 1 295 ? 67.481 -29.653 11.986 1.00 37.40 295 ALA A CA 1
ATOM 2309 C C . ALA A 1 295 ? 65.970 -29.749 11.861 1.00 38.23 295 ALA A C 1
ATOM 2310 O O . ALA A 1 295 ? 65.272 -30.032 12.834 1.00 42.15 295 ALA A O 1
ATOM 2312 N N . ILE A 1 296 ? 65.462 -29.516 10.657 1.00 38.40 296 ILE A N 1
ATOM 2313 C CA . ILE A 1 296 ? 64.044 -29.730 10.411 1.00 35.54 296 ILE A CA 1
ATOM 2314 C C . ILE A 1 296 ? 63.857 -30.663 9.232 1.00 44.62 296 ILE A C 1
ATOM 2315 O O . ILE A 1 296 ? 64.797 -30.920 8.486 1.00 53.02 296 ILE A O 1
ATOM 2320 N N . GLU A 1 297 ? 62.648 -31.186 9.072 1.00 41.64 297 GLU A N 1
ATOM 2321 C CA . GLU A 1 297 ? 62.334 -31.977 7.893 1.00 40.40 297 GLU A CA 1
ATOM 2322 C C . GLU A 1 297 ? 61.356 -31.227 7.011 1.00 40.42 297 GLU A C 1
ATOM 2323 O O . GLU A 1 297 ? 60.431 -30.580 7.499 1.00 45.68 297 GLU A O 1
ATOM 2329 N N . VAL A 1 298 ? 61.581 -31.308 5.708 1.00 43.88 298 VAL A N 1
ATOM 2330 C CA . VAL A 1 298 ? 60.713 -30.697 4.719 1.00 47.72 298 VAL A CA 1
ATOM 2331 C C . VAL A 1 298 ? 60.320 -31.789 3.740 1.00 46.01 298 VAL A C 1
ATOM 2332 O O . VAL A 1 298 ? 61.119 -32.675 3.446 1.00 48.13 298 VAL A O 1
ATOM 2336 N N . ASP A 1 299 ? 59.087 -31.754 3.255 1.00 45.57 299 ASP A N 1
ATOM 2337 C CA . ASP A 1 299 ? 58.651 -32.771 2.310 1.00 49.31 299 ASP A CA 1
ATOM 2338 C C . ASP A 1 299 ? 58.689 -32.249 0.882 1.00 50.77 299 ASP A C 1
ATOM 2339 O O . ASP A 1 299 ? 58.499 -31.056 0.643 1.00 54.88 299 ASP A O 1
ATOM 2344 N N . PHE A 1 300 ? 58.955 -33.138 -0.068 1.00 43.91 300 PHE A N 1
ATOM 2345 C CA . PHE A 1 300 ? 58.892 -32.753 -1.474 1.00 44.39 300 PHE A CA 1
ATOM 2346 C C . PHE A 1 300 ? 58.143 -33.772 -2.314 1.00 47.72 300 PHE A C 1
ATOM 2347 O O . PHE A 1 300 ? 58.063 -34.939 -1.956 1.00 45.22 300 PHE A O 1
ATOM 2355 N N . ALA A 1 301 ? 57.589 -33.323 -3.434 1.00 50.23 301 ALA A N 1
ATOM 2356 C CA . ALA A 1 301 ? 56.913 -34.233 -4.351 1.00 39.18 301 ALA A CA 1
ATOM 2357 C C . ALA A 1 301 ? 57.837 -34.582 -5.507 1.00 40.37 301 ALA A C 1
ATOM 2358 O O . ALA A 1 301 ? 58.502 -33.713 -6.056 1.00 42.01 301 ALA A O 1
ATOM 2360 N N . LEU A 1 302 ? 57.877 -35.857 -5.871 1.00 38.97 302 LEU A N 1
ATOM 2361 C CA . LEU A 1 302 ? 58.717 -36.321 -6.966 1.00 39.12 302 LEU A CA 1
ATOM 2362 C C . LEU A 1 302 ? 57.881 -36.577 -8.220 1.00 47.52 302 LEU A C 1
ATOM 2363 O O . LEU A 1 302 ? 56.763 -37.088 -8.140 1.00 46.84 302 LEU A O 1
ATOM 2368 N N . GLU A 1 303 ? 58.420 -36.204 -9.374 1.00 40.96 303 GLU A N 1
ATOM 2369 C CA . GLU A 1 303 ? 57.768 -36.466 -10.650 1.00 40.65 303 GLU A CA 1
ATOM 2370 C C . GLU A 1 303 ? 58.828 -36.938 -11.624 1.00 42.76 303 GLU A C 1
ATOM 2371 O O . GLU A 1 303 ? 59.832 -36.261 -11.828 1.00 45.18 303 GLU A O 1
ATOM 2377 N N . ALA A 1 304 ? 58.619 -38.107 -12.214 1.00 41.64 304 ALA A N 1
ATOM 2378 C CA . ALA A 1 304 ? 59.623 -38.685 -13.099 1.00 40.01 304 ALA A CA 1
ATOM 2379 C C . ALA A 1 304 ? 59.053 -38.961 -14.479 1.00 45.11 304 ALA A C 1
ATOM 2380 O O . ALA A 1 304 ? 58.118 -39.745 -14.633 1.00 56.26 304 ALA A O 1
ATOM 2382 N N . LYS A 1 305 ? 59.624 -38.309 -15.483 1.00 42.24 305 LYS A N 1
ATOM 2383 C CA . LYS A 1 305 ? 59.147 -38.448 -16.849 1.00 43.39 305 LYS A CA 1
ATOM 2384 C C . LYS A 1 305 ? 60.209 -39.077 -17.737 1.00 37.77 305 LYS A C 1
ATOM 2385 O O . LYS A 1 305 ? 61.160 -38.416 -18.138 1.00 43.44 305 LYS A O 1
ATOM 2391 N N . CYS A 1 306 ? 60.033 -40.356 -18.046 1.00 43.93 306 CYS A N 1
ATOM 2392 C CA . CYS A 1 306 ? 60.951 -41.075 -18.921 1.00 47.45 306 CYS A CA 1
ATOM 2393 C C . CYS A 1 306 ? 60.612 -40.802 -20.385 1.00 45.26 306 CYS A C 1
ATOM 2394 O O . CYS A 1 306 ? 59.777 -41.485 -20.974 1.00 52.19 306 CYS A O 1
ATOM 2397 N N . TYR A 1 307 ? 61.271 -39.803 -20.965 1.00 52.71 307 TYR A N 1
ATOM 2398 C CA . TYR A 1 307 ? 60.985 -39.360 -22.328 1.00 47.98 307 TYR A CA 1
ATOM 2399 C C . TYR A 1 307 ? 62.180 -39.524 -23.261 1.00 52.72 307 TYR A C 1
ATOM 2400 O O . TYR A 1 307 ? 63.327 -39.603 -22.818 1.00 48.19 307 TYR A O 1
ATOM 2409 N N . GLY A 1 308 ? 61.899 -39.560 -24.560 1.00 48.89 308 GLY A N 1
ATOM 2410 C CA . GLY A 1 308 ? 62.939 -39.458 -25.564 1.00 51.19 308 GLY A CA 1
ATOM 2411 C C . GLY A 1 308 ? 63.265 -37.991 -25.771 1.00 54.67 308 GLY A C 1
ATOM 2412 O O . GLY A 1 308 ? 62.429 -37.124 -25.501 1.00 45.32 308 GLY A O 1
ATOM 2413 N N . ALA A 1 309 ? 64.474 -37.711 -26.250 1.00 53.38 309 ALA A N 1
ATOM 2414 C CA . ALA A 1 309 ? 64.931 -36.336 -26.426 1.00 46.59 309 ALA A CA 1
ATOM 2415 C C . ALA A 1 309 ? 64.069 -35.549 -27.417 1.00 59.48 309 ALA A C 1
ATOM 2416 O O . ALA A 1 309 ? 64.059 -34.317 -27.403 1.00 67.72 309 ALA A O 1
ATOM 2418 N N . ASN A 1 310 ? 63.344 -36.263 -28.272 1.00 55.36 310 ASN A N 1
ATOM 2419 C CA . ASN A 1 310 ? 62.465 -35.628 -29.248 1.00 54.77 310 ASN A CA 1
ATOM 2420 C C . ASN A 1 310 ? 61.142 -35.159 -28.644 1.00 49.36 310 ASN A C 1
ATOM 2421 O O . ASN A 1 310 ? 60.381 -34.436 -29.284 1.00 56.06 310 ASN A O 1
ATOM 2426 N N . ASN A 1 311 ? 60.874 -35.578 -27.412 1.00 53.91 311 ASN A N 1
ATOM 2427 C CA . ASN A 1 311 ? 59.626 -35.237 -26.739 1.00 52.21 311 ASN A CA 1
ATOM 2428 C C . ASN A 1 311 ? 59.883 -34.434 -25.480 1.00 44.22 311 ASN A C 1
ATOM 2429 O O . ASN A 1 311 ? 60.390 -34.961 -24.493 1.00 55.39 311 ASN A O 1
ATOM 2434 N N . ALA A 1 312 ? 59.523 -33.159 -25.518 1.00 42.09 312 ALA A N 1
ATOM 2435 C CA . ALA A 1 312 ? 59.806 -32.250 -24.417 1.00 43.69 312 ALA A CA 1
ATOM 2436 C C . ALA A 1 312 ? 58.874 -32.478 -23.237 1.00 38.99 312 ALA A C 1
ATOM 2437 O O . ALA A 1 312 ? 57.795 -33.048 -23.387 1.00 44.77 312 ALA A O 1
ATOM 2439 N N . VAL A 1 313 ? 59.296 -32.032 -22.060 1.00 38.43 313 VAL A N 1
ATOM 2440 C CA . VAL A 1 313 ? 58.389 -31.964 -20.925 1.00 44.40 313 VAL A CA 1
ATOM 2441 C C . VAL A 1 313 ? 57.706 -30.604 -20.956 1.00 45.97 313 VAL A C 1
ATOM 2442 O O . VAL A 1 313 ? 58.364 -29.566 -20.964 1.00 45.90 313 VAL A O 1
ATOM 2446 N N . GLY A 1 314 ? 56.381 -30.613 -20.999 1.00 45.62 314 GLY A N 1
ATOM 2447 C CA . GLY A 1 314 ? 55.643 -29.383 -21.195 1.00 50.87 314 GLY A CA 1
ATOM 2448 C C . GLY A 1 314 ? 54.829 -28.915 -20.007 1.00 47.98 314 GLY A C 1
ATOM 2449 O O . GLY A 1 314 ? 54.968 -29.420 -18.894 1.00 49.98 314 GLY A O 1
ATOM 2450 N N . VAL A 1 315 ? 53.965 -27.942 -20.270 1.00 45.11 315 VAL A N 1
ATOM 2451 C CA . VAL A 1 315 ? 53.128 -27.320 -19.256 1.00 47.71 315 VAL A CA 1
ATOM 2452 C C . VAL A 1 315 ? 52.274 -28.329 -18.481 1.00 63.68 315 VAL A C 1
ATOM 2453 O O . VAL A 1 315 ? 52.065 -28.175 -17.281 1.00 60.37 315 VAL A O 1
ATOM 2457 N N . LYS A 1 316 ? 51.797 -29.362 -19.170 1.00 61.84 316 LYS A N 1
ATOM 2458 C CA . LYS A 1 316 ? 50.901 -30.355 -18.578 1.00 51.05 316 LYS A CA 1
ATOM 2459 C C . LYS A 1 316 ? 51.601 -31.173 -17.485 1.00 55.41 316 LYS A C 1
ATOM 2460 O O . LYS A 1 316 ? 51.160 -31.213 -16.312 1.00 58.16 316 LYS A O 1
ATOM 2466 N N . GLU A 1 317 ? 52.701 -31.811 -17.882 1.00 49.04 317 GLU A N 1
ATOM 2467 C CA . GLU A 1 317 ? 53.502 -32.635 -16.984 1.00 50.80 317 GLU A CA 1
ATOM 2468 C C . GLU A 1 317 ? 53.920 -31.858 -15.750 1.00 54.55 317 GLU A C 1
ATOM 2469 O O . GLU A 1 317 ? 53.778 -32.338 -14.625 1.00 56.51 317 GLU A O 1
ATOM 2475 N N . VAL A 1 318 ? 54.433 -30.652 -15.970 1.00 52.70 318 VAL A N 1
ATOM 2476 C CA . VAL A 1 318 ? 54.859 -29.794 -14.874 1.00 51.38 318 VAL A CA 1
ATOM 2477 C C . VAL A 1 318 ? 53.679 -29.425 -13.981 1.00 51.46 318 VAL A C 1
ATOM 2478 O O . VAL A 1 318 ? 53.796 -29.443 -12.761 1.00 58.22 318 VAL A O 1
ATOM 2482 N N . SER A 1 319 ? 52.540 -29.119 -14.593 1.00 53.89 319 SER A N 1
ATOM 2483 C CA . SER A 1 319 ? 51.335 -28.754 -13.852 1.00 49.20 319 SER A CA 1
ATOM 2484 C C . SER A 1 319 ? 50.883 -29.877 -12.925 1.00 52.21 319 SER A C 1
ATOM 2485 O O . SER A 1 319 ? 50.339 -29.614 -11.845 1.00 49.18 319 SER A O 1
ATOM 2488 N N . ARG A 1 320 ? 51.104 -31.125 -13.338 1.00 52.10 320 ARG A N 1
ATOM 2489 C CA . ARG A 1 320 ? 50.844 -32.244 -12.422 1.00 48.33 320 ARG A CA 1
ATOM 2490 C C . ARG A 1 320 ? 51.633 -32.101 -11.108 1.00 54.77 320 ARG A C 1
ATOM 2491 O O . ARG A 1 320 ? 51.063 -32.153 -10.004 1.00 58.77 320 ARG A O 1
ATOM 2499 N N . LEU A 1 321 ? 52.944 -31.904 -11.238 1.00 49.32 321 LEU A N 1
ATOM 2500 C CA . LEU A 1 321 ? 53.825 -31.737 -10.086 1.00 49.11 321 LEU A CA 1
ATOM 2501 C C . LEU A 1 321 ? 53.462 -30.501 -9.259 1.00 45.48 321 LEU A C 1
ATOM 2502 O O . LEU A 1 321 ? 53.462 -30.542 -8.026 1.00 44.41 321 LEU A O 1
ATOM 2507 N N . ILE A 1 322 ? 53.152 -29.408 -9.949 1.00 36.21 322 ILE A N 1
ATOM 2508 C CA . ILE A 1 322 ? 52.760 -28.168 -9.296 1.00 48.53 322 ILE A CA 1
ATOM 2509 C C . ILE A 1 322 ? 51.531 -28.410 -8.433 1.00 52.95 322 ILE A C 1
ATOM 2510 O O . ILE A 1 322 ? 51.464 -27.958 -7.290 1.00 56.14 322 ILE A O 1
ATOM 2515 N N . SER A 1 323 ? 50.564 -29.139 -8.980 1.00 52.73 323 SER A N 1
ATOM 2516 C CA . SER A 1 323 ? 49.356 -29.456 -8.231 1.00 49.31 323 SER A CA 1
ATOM 2517 C C . SER A 1 323 ? 49.670 -30.405 -7.077 1.00 50.46 323 SER A C 1
ATOM 2518 O O . SER A 1 323 ? 48.976 -30.408 -6.059 1.00 49.36 323 SER A O 1
ATOM 2521 N N . ARG A 1 324 ? 50.718 -31.208 -7.232 1.00 51.78 324 ARG A N 1
ATOM 2522 C CA . ARG A 1 324 ? 51.115 -32.113 -6.151 1.00 48.58 324 ARG A CA 1
ATOM 2523 C C . ARG A 1 324 ? 51.980 -31.476 -5.054 1.00 57.67 324 ARG A C 1
ATOM 2524 O O . ARG A 1 324 ? 52.179 -32.083 -3.999 1.00 54.20 324 ARG A O 1
ATOM 2532 N N . ILE A 1 325 ? 52.496 -30.268 -5.284 1.00 55.26 325 ILE A N 1
ATOM 2533 C CA . ILE A 1 325 ? 53.332 -29.627 -4.260 1.00 57.87 325 ILE A CA 1
ATOM 2534 C C . ILE A 1 325 ? 52.593 -28.586 -3.427 1.00 59.70 325 ILE A C 1
ATOM 2535 O O . ILE A 1 325 ? 53.220 -27.801 -2.715 1.00 68.16 325 ILE A O 1
ATOM 2540 N N . LYS A 1 326 ? 51.267 -28.580 -3.519 1.00 56.59 326 LYS A N 1
ATOM 2541 C CA . LYS A 1 326 ? 50.446 -27.622 -2.781 1.00 70.35 326 LYS A CA 1
ATOM 2542 C C . LYS A 1 326 ? 50.767 -27.615 -1.289 1.00 76.06 326 LYS A C 1
ATOM 2543 O O . LYS A 1 326 ? 51.044 -26.563 -0.712 1.00 86.79 326 LYS A O 1
ATOM 2549 N N . HIS A 1 327 ? 50.737 -28.793 -0.673 1.00 67.16 327 HIS A N 1
ATOM 2550 C CA . HIS A 1 327 ? 50.926 -28.904 0.770 1.00 71.47 327 HIS A CA 1
ATOM 2551 C C . HIS A 1 327 ? 52.352 -29.289 1.139 1.00 79.57 327 HIS A C 1
ATOM 2552 O O . HIS A 1 327 ? 52.634 -29.628 2.290 1.00 88.19 327 HIS A O 1
ATOM 2559 N N . ARG A 1 328 ? 53.249 -29.236 0.162 1.00 74.51 328 ARG A N 1
ATOM 2560 C CA . ARG A 1 328 ? 54.642 -29.599 0.392 1.00 63.01 328 ARG A CA 1
ATOM 2561 C C . ARG A 1 328 ? 55.570 -28.436 0.063 1.00 59.40 328 ARG A C 1
ATOM 2562 O O . ARG A 1 328 ? 55.187 -27.506 -0.646 1.00 63.61 328 ARG A O 1
ATOM 2570 N N . GLU A 1 329 ? 56.786 -28.488 0.593 1.00 55.06 329 GLU A N 1
ATOM 2571 C CA . GLU A 1 329 ? 57.721 -27.375 0.470 1.00 58.09 329 GLU A CA 1
ATOM 2572 C C . GLU A 1 329 ? 58.203 -27.183 -0.958 1.00 46.93 329 GLU A C 1
ATOM 2573 O O . GLU A 1 329 ? 58.272 -26.056 -1.450 1.00 55.74 329 GLU A O 1
ATOM 2579 N N . PHE A 1 330 ? 58.538 -28.282 -1.624 1.00 39.64 330 PHE A N 1
ATOM 2580 C CA . PHE A 1 330 ? 58.996 -28.200 -3.007 1.00 41.16 330 PHE A CA 1
ATOM 2581 C C . PHE A 1 330 ? 58.757 -29.473 -3.829 1.00 39.72 330 PHE A C 1
ATOM 2582 O O . PHE A 1 330 ? 58.189 -30.452 -3.341 1.00 39.61 330 PHE A O 1
ATOM 2590 N N . GLY A 1 331 ? 59.185 -29.439 -5.087 1.00 32.63 331 GLY A N 1
ATOM 2591 C CA . GLY A 1 331 ? 59.064 -30.585 -5.966 1.00 36.96 331 GLY A CA 1
ATOM 2592 C C . GLY A 1 331 ? 60.313 -30.820 -6.797 1.00 42.25 331 GLY A C 1
ATOM 2593 O O . GLY A 1 331 ? 61.014 -29.875 -7.152 1.00 47.91 331 GLY A O 1
ATOM 2594 N N . VAL A 1 332 ? 60.600 -32.084 -7.094 1.00 37.65 332 VAL A N 1
ATOM 2595 C CA . VAL A 1 332 ? 61.699 -32.447 -7.981 1.00 37.92 332 VAL A CA 1
ATOM 2596 C C . VAL A 1 332 ? 61.137 -33.125 -9.224 1.00 37.99 332 VAL A C 1
ATOM 2597 O O . VAL A 1 332 ? 60.295 -34.015 -9.127 1.00 40.49 332 VAL A O 1
ATOM 2601 N N . LEU A 1 333 ? 61.600 -32.694 -10.391 1.00 38.49 333 LEU A N 1
ATOM 2602 C CA . LEU A 1 333 ? 61.190 -33.299 -11.647 1.00 32.70 333 LEU A CA 1
ATOM 2603 C C . LEU A 1 333 ? 62.397 -33.882 -12.342 1.00 36.59 333 LEU A C 1
ATOM 2604 O O . LEU A 1 333 ? 63.251 -33.146 -12.829 1.00 49.63 333 LEU A O 1
ATOM 2609 N N . VAL A 1 334 ? 62.469 -35.206 -12.385 1.00 41.21 334 VAL A N 1
ATOM 2610 C CA . VAL A 1 334 ? 63.551 -35.888 -13.081 1.00 42.84 334 VAL A CA 1
ATOM 2611 C C . VAL A 1 334 ? 63.074 -36.338 -14.458 1.00 40.76 334 VAL A C 1
ATOM 2612 O O . VAL A 1 334 ? 61.995 -36.903 -14.591 1.00 46.76 334 VAL A O 1
ATOM 2616 N N . THR A 1 335 ? 63.869 -36.070 -15.484 1.00 38.26 335 THR A N 1
ATOM 2617 C CA . THR A 1 335 ? 63.501 -36.463 -16.835 1.00 43.53 335 THR A CA 1
ATOM 2618 C C . THR A 1 335 ? 64.717 -36.815 -17.679 1.00 43.37 335 THR A C 1
ATOM 2619 O O . THR A 1 335 ? 65.761 -36.163 -17.592 1.00 42.67 335 THR A O 1
ATOM 2623 N N . THR A 1 336 ? 64.570 -37.850 -18.499 1.00 38.27 336 THR A N 1
ATOM 2624 C CA . THR A 1 336 ? 65.615 -38.241 -19.438 1.00 45.49 336 THR A CA 1
ATOM 2625 C C . THR A 1 336 ? 65.553 -37.397 -20.712 1.00 45.90 336 THR A C 1
ATOM 2626 O O . THR A 1 336 ? 66.244 -37.677 -21.687 1.00 41.26 336 THR A O 1
ATOM 2630 N N . SER A 1 337 ? 64.717 -36.365 -20.695 1.00 42.68 337 SER A N 1
ATOM 2631 C CA . SER A 1 337 ? 64.625 -35.434 -21.808 1.00 39.91 337 SER A CA 1
ATOM 2632 C C . SER A 1 337 ? 64.816 -34.010 -21.307 1.00 46.32 337 SER A C 1
ATOM 2633 O O . SER A 1 337 ? 65.425 -33.793 -20.263 1.00 48.06 337 SER A O 1
ATOM 2636 N N . TYR A 1 338 ? 64.291 -33.043 -22.053 1.00 52.54 338 TYR A N 1
ATOM 2637 C CA . TYR A 1 338 ? 64.392 -31.638 -21.670 1.00 40.80 338 TYR A CA 1
ATOM 2638 C C . TYR A 1 338 ? 63.018 -31.025 -21.406 1.00 44.90 338 TYR A C 1
ATOM 2639 O O . TYR A 1 338 ? 61.994 -31.561 -21.828 1.00 46.68 338 TYR A O 1
ATOM 2648 N N . VAL A 1 339 ? 63.007 -29.902 -20.695 1.00 48.21 339 VAL A N 1
ATOM 2649 C CA . VAL A 1 339 ? 61.789 -29.137 -20.459 1.00 40.84 339 VAL A CA 1
ATOM 2650 C C . VAL A 1 339 ? 61.723 -27.969 -21.442 1.00 48.52 339 VAL A C 1
ATOM 2651 O O . VAL A 1 339 ? 62.677 -27.197 -21.548 1.00 48.84 339 VAL A O 1
ATOM 2655 N N . ASP A 1 340 ? 60.605 -27.834 -22.155 1.00 51.90 340 ASP A N 1
ATOM 2656 C CA . ASP A 1 340 ? 60.501 -26.817 -23.206 1.00 54.35 340 ASP A CA 1
ATOM 2657 C C . ASP A 1 340 ? 60.496 -25.386 -22.675 1.00 56.73 340 ASP A C 1
ATOM 2658 O O . ASP A 1 340 ? 60.406 -25.163 -21.467 1.00 53.58 340 ASP A O 1
ATOM 2663 N N . ARG A 1 341 ? 60.563 -24.430 -23.599 1.00 62.98 341 ARG A N 1
ATOM 2664 C CA . ARG A 1 341 ? 60.634 -23.010 -23.263 1.00 57.41 341 ARG A CA 1
ATOM 2665 C C . ARG A 1 341 ? 59.459 -22.533 -22.406 1.00 50.36 341 ARG A C 1
ATOM 2666 O O . ARG A 1 341 ? 59.666 -21.951 -21.346 1.00 52.82 341 ARG A O 1
ATOM 2674 N N . GLN A 1 342 ? 58.235 -22.788 -22.856 1.00 51.27 342 GLN A N 1
ATOM 2675 C CA . GLN A 1 342 ? 57.049 -22.321 -22.141 1.00 50.37 342 GLN A CA 1
ATOM 2676 C C . GLN A 1 342 ? 56.999 -22.787 -20.681 1.00 59.02 342 GLN A C 1
ATOM 2677 O O . GLN A 1 342 ? 56.747 -21.988 -19.776 1.00 60.17 342 GLN A O 1
ATOM 2683 N N . ALA A 1 343 ? 57.253 -24.073 -20.454 1.00 59.69 343 ALA A N 1
ATOM 2684 C CA . ALA A 1 343 ? 57.172 -24.646 -19.110 1.00 54.80 343 ALA A CA 1
ATOM 2685 C C . ALA A 1 343 ? 58.263 -24.114 -18.178 1.00 54.37 343 ALA A C 1
ATOM 2686 O O . ALA A 1 343 ? 57.993 -23.774 -17.022 1.00 48.31 343 ALA A O 1
ATOM 2688 N N . TYR A 1 344 ? 59.491 -24.052 -18.690 1.00 49.01 344 TYR A N 1
ATOM 2689 C CA . TYR A 1 344 ? 60.622 -23.512 -17.946 1.00 45.52 344 TYR A CA 1
ATOM 2690 C C . TYR A 1 344 ? 60.333 -22.072 -17.553 1.00 58.02 344 TYR A C 1
ATOM 2691 O O . TYR A 1 344 ? 60.485 -21.687 -16.392 1.00 60.86 344 TYR A O 1
ATOM 2700 N N . GLN A 1 345 ? 59.906 -21.286 -18.538 1.00 59.37 345 GLN A N 1
ATOM 2701 C CA . GLN A 1 345 ? 59.580 -19.881 -18.338 1.00 58.48 345 GLN A CA 1
ATOM 2702 C C . GLN A 1 345 ? 58.508 -19.729 -17.268 1.00 65.47 345 GLN A C 1
ATOM 2703 O O . GLN A 1 345 ? 58.630 -18.891 -16.377 1.00 72.61 345 GLN A O 1
ATOM 2709 N N . GLU A 1 346 ? 57.464 -20.547 -17.355 1.00 61.62 346 GLU A N 1
ATOM 2710 C CA . GLU A 1 346 ? 56.377 -20.501 -16.383 1.00 62.03 346 GLU A CA 1
ATOM 2711 C C . GLU A 1 346 ? 56.899 -20.790 -14.980 1.00 64.90 346 GLU A C 1
ATOM 2712 O O . GLU A 1 346 ? 56.572 -20.081 -14.022 1.00 69.50 346 GLU A O 1
ATOM 2718 N N . VAL A 1 347 ? 57.733 -21.819 -14.873 1.00 69.03 347 VAL A N 1
ATOM 2719 C CA . VAL A 1 347 ? 58.278 -22.234 -13.582 1.00 73.05 347 VAL A CA 1
ATOM 2720 C C . VAL A 1 347 ? 59.186 -21.179 -12.942 1.00 66.83 347 VAL A C 1
ATOM 2721 O O . VAL A 1 347 ? 59.044 -20.877 -11.755 1.00 66.80 347 VAL A O 1
ATOM 2725 N N . THR A 1 348 ? 60.107 -20.614 -13.718 1.00 56.13 348 THR A N 1
ATOM 2726 C CA . THR A 1 348 ? 61.010 -19.597 -13.176 1.00 71.57 348 THR A CA 1
ATOM 2727 C C . THR A 1 348 ? 60.277 -18.292 -12.866 1.00 70.16 348 THR A C 1
ATOM 2728 O O . THR A 1 348 ? 60.538 -17.653 -11.846 1.00 72.19 348 THR A O 1
ATOM 2732 N N . ASP A 1 349 ? 59.352 -17.905 -13.739 1.00 73.12 349 ASP A N 1
ATOM 2733 C CA . ASP A 1 349 ? 58.621 -16.654 -13.562 1.00 66.04 349 ASP A CA 1
ATOM 2734 C C . ASP A 1 349 ? 57.651 -16.692 -12.381 1.00 67.34 349 ASP A C 1
ATOM 2735 O O . ASP A 1 349 ? 57.656 -15.790 -11.547 1.00 80.25 349 ASP A O 1
ATOM 2740 N N . ASP A 1 350 ? 56.826 -17.730 -12.297 1.00 69.13 350 ASP A N 1
ATOM 2741 C CA . ASP A 1 350 ? 55.854 -17.801 -11.206 1.00 69.22 350 ASP A CA 1
ATOM 2742 C C . ASP A 1 350 ? 56.501 -18.160 -9.866 1.00 64.60 350 ASP A C 1
ATOM 2743 O O . ASP A 1 350 ? 55.830 -18.190 -8.833 1.00 60.49 350 ASP A O 1
ATOM 2748 N N . GLY A 1 351 ? 57.801 -18.435 -9.890 1.00 57.89 351 GLY A N 1
ATOM 2749 C CA . GLY A 1 351 ? 58.549 -18.716 -8.678 1.00 60.81 351 GLY A CA 1
ATOM 2750 C C . GLY A 1 351 ? 58.210 -20.031 -7.996 1.00 64.87 351 GLY A C 1
ATOM 2751 O O . GLY A 1 351 ? 58.356 -20.155 -6.779 1.00 59.26 351 GLY A O 1
ATOM 2752 N N . HIS A 1 352 ? 57.762 -21.013 -8.775 1.00 56.52 352 HIS A N 1
ATOM 2753 C CA . HIS A 1 352 ? 57.479 -22.344 -8.247 1.00 49.58 352 HIS A CA 1
ATOM 2754 C C . HIS A 1 352 ? 58.742 -23.011 -7.708 1.00 55.85 352 HIS A C 1
ATOM 2755 O O . HIS A 1 352 ? 59.784 -23.008 -8.367 1.00 55.60 352 HIS A O 1
ATOM 2762 N N . PRO A 1 353 ? 58.655 -23.588 -6.502 1.00 45.44 353 PRO A N 1
ATOM 2763 C CA . PRO A 1 353 ? 59.804 -24.284 -5.917 1.00 38.79 353 PRO A CA 1
ATOM 2764 C C . PRO A 1 353 ? 60.009 -25.658 -6.549 1.00 42.01 353 PRO A C 1
ATOM 2765 O O . PRO A 1 353 ? 59.857 -26.674 -5.874 1.00 46.16 353 PRO A O 1
ATOM 2769 N N . VAL A 1 354 ? 60.357 -25.686 -7.832 1.00 44.44 354 VAL A N 1
ATOM 2770 C CA . VAL A 1 354 ? 60.497 -26.948 -8.556 1.00 36.58 354 VAL A CA 1
ATOM 2771 C C . VAL A 1 354 ? 61.885 -27.118 -9.156 1.00 35.76 354 VAL A C 1
ATOM 2772 O O . VAL A 1 354 ? 62.309 -26.313 -9.980 1.00 46.83 354 VAL A O 1
ATOM 2776 N N . ILE A 1 355 ? 62.589 -28.168 -8.741 1.00 40.67 355 ILE A N 1
ATOM 2777 C CA . ILE A 1 355 ? 63.894 -28.504 -9.310 1.00 39.22 355 ILE A CA 1
ATOM 2778 C C . ILE A 1 355 ? 63.712 -29.247 -10.623 1.00 41.10 355 ILE A C 1
ATOM 2779 O O . ILE A 1 355 ? 62.964 -30.215 -10.691 1.00 41.48 355 ILE A O 1
ATOM 2784 N N . LEU A 1 356 ? 64.402 -28.798 -11.664 1.00 41.10 356 LEU A N 1
ATOM 2785 C CA . LEU A 1 356 ? 64.299 -29.431 -12.972 1.00 38.17 356 LEU A CA 1
ATOM 2786 C C . LEU A 1 356 ? 65.572 -30.194 -13.316 1.00 42.04 356 LEU A C 1
ATOM 2787 O O . LEU A 1 356 ? 66.553 -29.611 -13.780 1.00 41.77 356 LEU A O 1
ATOM 2792 N N . THR A 1 357 ? 65.543 -31.503 -13.092 1.00 43.00 357 THR A N 1
ATOM 2793 C CA . THR A 1 357 ? 66.670 -32.368 -13.404 1.00 37.56 357 THR A CA 1
ATOM 2794 C C . THR A 1 357 ? 66.502 -32.952 -14.798 1.00 39.73 357 THR A C 1
ATOM 2795 O O . THR A 1 357 ? 65.709 -33.868 -15.000 1.00 47.15 357 THR A O 1
ATOM 2799 N N . THR A 1 358 ? 67.249 -32.418 -15.757 1.00 38.67 358 THR A N 1
ATOM 2800 C CA . THR A 1 358 ? 67.160 -32.867 -17.139 1.00 38.88 358 THR A CA 1
ATOM 2801 C C . THR A 1 358 ? 68.238 -33.894 -17.464 1.00 41.33 358 THR A C 1
ATOM 2802 O O . THR A 1 358 ? 68.970 -34.334 -16.578 1.00 46.56 358 THR A O 1
ATOM 2806 N N . ALA A 1 359 ? 68.333 -34.267 -18.736 1.00 35.23 359 ALA A N 1
ATOM 2807 C CA . ALA A 1 359 ? 69.230 -35.335 -19.164 1.00 43.73 359 ALA A CA 1
ATOM 2808 C C . ALA A 1 359 ? 70.699 -35.058 -18.835 1.00 48.39 359 ALA A C 1
ATOM 2809 O O . ALA A 1 359 ? 71.410 -35.939 -18.342 1.00 48.73 359 ALA A O 1
ATOM 2811 N N . GLN A 1 360 ? 71.148 -33.836 -19.111 1.00 46.57 360 GLN A N 1
ATOM 2812 C CA . GLN A 1 360 ? 72.516 -33.441 -18.802 1.00 47.68 360 GLN A CA 1
ATOM 2813 C C . GLN A 1 360 ? 72.779 -33.597 -17.304 1.00 46.72 360 GLN A C 1
ATOM 2814 O O . GLN A 1 360 ? 73.839 -34.075 -16.886 1.00 46.35 360 GLN A O 1
ATOM 2820 N N . ASP A 1 361 ? 71.792 -33.213 -16.504 1.00 40.61 361 ASP A N 1
ATOM 2821 C CA . ASP A 1 361 ? 71.899 -33.318 -15.059 1.00 38.22 361 ASP A CA 1
ATOM 2822 C C . ASP A 1 361 ? 72.023 -34.774 -14.620 1.00 43.97 361 ASP A C 1
ATOM 2823 O O . ASP A 1 361 ? 72.816 -35.100 -13.733 1.00 50.31 361 ASP A O 1
ATOM 2828 N N . ILE A 1 362 ? 71.254 -35.652 -15.256 1.00 39.73 362 ILE A N 1
ATOM 2829 C CA . ILE A 1 362 ? 71.364 -37.079 -14.983 1.00 37.11 362 ILE A CA 1
ATOM 2830 C C . ILE A 1 362 ? 72.765 -37.576 -15.336 1.00 41.49 362 ILE A C 1
ATOM 2831 O O . ILE A 1 362 ? 73.355 -38.375 -14.606 1.00 44.00 362 ILE A O 1
ATOM 2836 N N . VAL A 1 363 ? 73.301 -37.082 -16.446 1.00 39.03 363 VAL A N 1
ATOM 2837 C CA . VAL A 1 363 ? 74.652 -37.442 -16.852 1.00 40.12 363 VAL A CA 1
ATOM 2838 C C . VAL A 1 363 ? 75.682 -37.037 -15.797 1.00 51.16 363 VAL A C 1
ATOM 2839 O O . VAL A 1 363 ? 76.568 -37.826 -15.444 1.00 50.17 363 VAL A O 1
ATOM 2843 N N . GLY A 1 364 ? 75.555 -35.813 -15.287 1.00 45.83 364 GLY A N 1
ATOM 2844 C CA . GLY A 1 364 ? 76.458 -35.323 -14.257 1.00 46.73 364 GLY A CA 1
ATOM 2845 C C . GLY A 1 364 ? 76.374 -36.124 -12.970 1.00 45.62 364 GLY A C 1
ATOM 2846 O O . GLY A 1 364 ? 77.398 -36.543 -12.409 1.00 52.24 364 GLY A O 1
ATOM 2847 N N . LEU A 1 365 ? 75.147 -36.342 -12.504 1.00 38.36 365 LEU A N 1
ATOM 2848 C CA . LEU A 1 365 ? 74.908 -37.147 -11.311 1.00 34.27 365 LEU A CA 1
ATOM 2849 C C . LEU A 1 365 ? 75.494 -38.552 -11.459 1.00 46.77 365 LEU A C 1
ATOM 2850 O O . LEU A 1 365 ? 76.059 -39.097 -10.511 1.00 47.34 365 LEU A O 1
ATOM 2855 N N . LEU A 1 366 ? 75.361 -39.134 -12.648 1.00 44.28 366 LEU A N 1
ATOM 2856 C CA . LEU A 1 366 ? 75.932 -40.453 -12.906 1.00 45.60 366 LEU A CA 1
ATOM 2857 C C . LEU A 1 366 ? 77.454 -40.397 -12.872 1.00 47.52 366 LEU A C 1
ATOM 2858 O O . LEU A 1 366 ? 78.095 -41.308 -12.351 1.00 47.92 366 LEU A O 1
ATOM 2863 N N . ARG A 1 367 ? 78.027 -39.333 -13.434 1.00 45.18 367 ARG A N 1
ATOM 2864 C CA . ARG A 1 367 ? 79.472 -39.119 -13.363 1.00 53.26 367 ARG A CA 1
ATOM 2865 C C . ARG A 1 367 ? 79.955 -39.117 -11.917 1.00 49.78 367 ARG A C 1
ATOM 2866 O O . ARG A 1 367 ? 80.910 -39.820 -11.576 1.00 42.10 367 ARG A O 1
ATOM 2874 N N . SER A 1 368 ? 79.287 -38.340 -11.067 1.00 42.76 368 SER A N 1
ATOM 2875 C CA . SER A 1 368 ? 79.646 -38.311 -9.650 1.00 41.18 368 SER A CA 1
ATOM 2876 C C . SER A 1 368 ? 79.549 -39.699 -9.005 1.00 48.05 368 SER A C 1
ATOM 2877 O O . SER A 1 368 ? 80.308 -40.024 -8.097 1.00 50.11 368 SER A O 1
ATOM 2880 N N . ALA A 1 369 ? 78.618 -40.517 -9.483 1.00 50.44 369 ALA A N 1
ATOM 2881 C CA . ALA A 1 369 ? 78.450 -41.864 -8.948 1.00 46.58 369 ALA A CA 1
ATOM 2882 C C . ALA A 1 369 ? 79.459 -42.838 -9.552 1.00 56.31 369 ALA A C 1
ATOM 2883 O O . ALA A 1 369 ? 79.463 -44.027 -9.223 1.00 57.25 369 ALA A O 1
ATOM 2885 N N . GLY A 1 370 ? 80.308 -42.333 -10.441 1.00 44.60 370 GLY A N 1
ATOM 2886 C CA . GLY A 1 370 ? 81.338 -43.151 -11.054 1.00 48.09 370 GLY A CA 1
ATOM 2887 C C . GLY A 1 370 ? 80.840 -44.036 -12.181 1.00 57.47 370 GLY A C 1
ATOM 2888 O O . GLY A 1 370 ? 81.353 -45.135 -12.393 1.00 64.15 370 GLY A O 1
ATOM 2889 N N . VAL A 1 371 ? 79.840 -43.555 -12.910 1.00 53.21 371 VAL A N 1
ATOM 2890 C CA . VAL A 1 371 ? 79.278 -44.298 -14.028 1.00 51.09 371 VAL A CA 1
ATOM 2891 C C . VAL A 1 371 ? 79.471 -43.533 -15.330 1.00 59.71 371 VAL A C 1
ATOM 2892 O O . VAL A 1 371 ? 78.795 -42.533 -15.566 1.00 66.82 371 VAL A O 1
ATOM 2896 N N . ARG A 1 372 ? 80.389 -44.000 -16.173 1.00 65.55 372 ARG A N 1
ATOM 2897 C CA . ARG A 1 372 ? 80.711 -43.303 -17.418 1.00 69.90 372 ARG A CA 1
ATOM 2898 C C . ARG A 1 372 ? 80.432 -44.127 -18.676 1.00 71.90 372 ARG A C 1
ATOM 2899 O O . ARG A 1 372 ? 80.549 -43.621 -19.797 1.00 64.37 372 ARG A O 1
ATOM 2907 N N . THR A 1 373 ? 80.073 -45.394 -18.483 1.00 67.87 373 THR A N 1
ATOM 2908 C CA . THR A 1 373 ? 79.911 -46.331 -19.591 1.00 62.46 373 THR A CA 1
ATOM 2909 C C . THR A 1 373 ? 78.579 -47.068 -19.497 1.00 67.51 373 THR A C 1
ATOM 2910 O O . THR A 1 373 ? 78.047 -47.244 -18.401 1.00 71.81 373 THR A O 1
ATOM 2914 N N . PRO A 1 374 ? 78.031 -47.493 -20.651 1.00 69.98 374 PRO A N 1
ATOM 2915 C CA . PRO A 1 374 ? 76.767 -48.239 -20.729 1.00 53.45 374 PRO A CA 1
ATOM 2916 C C . PRO A 1 374 ? 76.714 -49.470 -19.825 1.00 58.74 374 PRO A C 1
ATOM 2917 O O . PRO A 1 374 ? 75.666 -49.737 -19.228 1.00 59.26 374 PRO A O 1
ATOM 2921 N N . THR A 1 375 ? 77.818 -50.204 -19.720 1.00 61.90 375 THR A N 1
ATOM 2922 C CA . THR A 1 375 ? 77.852 -51.384 -18.861 1.00 65.19 375 THR A CA 1
ATOM 2923 C C . THR A 1 375 ? 77.675 -50.963 -17.408 1.00 67.43 375 THR A C 1
ATOM 2924 O O . THR A 1 375 ? 76.924 -51.589 -16.647 1.00 68.19 375 THR A O 1
ATOM 2928 N N . GLN A 1 376 ? 78.366 -49.888 -17.036 1.00 60.12 376 GLN A N 1
ATOM 2929 C CA . GLN A 1 376 ? 78.271 -49.345 -15.687 1.00 60.65 376 GLN A CA 1
ATOM 2930 C C . GLN A 1 376 ? 76.865 -48.842 -15.381 1.00 60.15 376 GLN A C 1
ATOM 2931 O O . GLN A 1 376 ? 76.369 -49.028 -14.269 1.00 61.96 376 GLN A O 1
ATOM 2937 N N . VAL A 1 377 ? 76.231 -48.207 -16.367 1.00 55.43 377 VAL A N 1
ATOM 2938 C CA . VAL A 1 377 ? 74.840 -47.780 -16.238 1.00 51.82 377 VAL A CA 1
ATOM 2939 C C . VAL A 1 377 ? 73.953 -48.994 -15.983 1.00 57.08 377 VAL A C 1
ATOM 2940 O O . VAL A 1 377 ? 73.066 -48.959 -15.128 1.00 53.65 377 VAL A O 1
ATOM 2944 N N . ASP A 1 378 ? 74.209 -50.069 -16.726 1.00 59.64 378 ASP A N 1
ATOM 2945 C CA . ASP A 1 378 ? 73.447 -51.306 -16.568 1.00 62.99 378 ASP A CA 1
ATOM 2946 C C . ASP A 1 378 ? 73.574 -51.880 -15.161 1.00 62.64 378 ASP A C 1
ATOM 2947 O O . ASP A 1 378 ? 72.569 -52.223 -14.528 1.00 54.72 378 ASP A O 1
ATOM 2952 N N . ALA A 1 379 ? 74.809 -51.974 -14.674 1.00 62.90 379 ALA A N 1
ATOM 2953 C CA . ALA A 1 379 ? 75.061 -52.469 -13.322 1.00 53.53 379 ALA A CA 1
ATOM 2954 C C . ALA A 1 379 ? 74.382 -51.586 -12.276 1.00 63.81 379 ALA A C 1
ATOM 2955 O O . ALA A 1 379 ? 73.810 -52.084 -11.300 1.00 60.53 379 ALA A O 1
ATOM 2957 N N . TRP A 1 380 ? 74.450 -50.274 -12.495 1.00 51.17 380 TRP A N 1
ATOM 2958 C CA . TRP A 1 380 ? 73.832 -49.296 -11.614 1.00 37.74 380 TRP A CA 1
ATOM 2959 C C . TRP A 1 380 ? 72.324 -49.512 -11.516 1.00 53.35 380 TRP A C 1
ATOM 2960 O O . TRP A 1 380 ? 71.758 -49.550 -10.414 1.00 52.45 380 TRP A O 1
ATOM 2971 N N . LEU A 1 381 ? 71.684 -49.660 -12.674 1.00 53.90 381 LEU A N 1
ATOM 2972 C CA . LEU A 1 381 ? 70.248 -49.913 -12.742 1.00 44.81 381 LEU A CA 1
ATOM 2973 C C . LEU A 1 381 ? 69.875 -51.245 -12.088 1.00 50.04 381 LEU A C 1
ATOM 2974 O O . LEU A 1 381 ? 68.844 -51.351 -11.413 1.00 48.61 381 LEU A O 1
ATOM 2979 N N . ASP A 1 382 ? 70.716 -52.256 -12.290 1.00 52.44 382 ASP A N 1
ATOM 2980 C CA . ASP A 1 382 ? 70.531 -53.538 -11.621 1.00 59.99 382 ASP A CA 1
ATOM 2981 C C . ASP A 1 382 ? 70.513 -53.315 -10.114 1.00 55.53 382 ASP A C 1
ATOM 2982 O O . ASP A 1 382 ? 69.665 -53.862 -9.396 1.00 50.88 382 ASP A O 1
ATOM 2987 N N . GLY A 1 383 ? 71.446 -52.486 -9.652 1.00 57.26 383 GLY A N 1
ATOM 2988 C CA . GLY A 1 383 ? 71.520 -52.099 -8.255 1.00 55.98 383 GLY A CA 1
ATOM 2989 C C . GLY A 1 383 ? 70.247 -51.442 -7.758 1.00 50.95 383 GLY A C 1
ATOM 2990 O O . GLY A 1 383 ? 69.724 -51.810 -6.705 1.00 49.40 383 GLY A O 1
ATOM 2991 N N . ILE A 1 384 ? 69.743 -50.471 -8.514 1.00 49.80 384 ILE A N 1
ATOM 2992 C CA . ILE A 1 384 ? 68.512 -49.783 -8.128 1.00 47.53 384 ILE A CA 1
ATOM 2993 C C . ILE A 1 384 ? 67.343 -50.750 -8.015 1.00 56.14 384 ILE A C 1
ATOM 2994 O O . ILE A 1 384 ? 66.676 -50.799 -6.985 1.00 61.56 384 ILE A O 1
ATOM 2999 N N . THR A 1 385 ? 67.099 -51.514 -9.077 1.00 61.60 385 THR A N 1
ATOM 3000 C CA . THR A 1 385 ? 65.961 -52.433 -9.107 1.00 62.86 385 THR A CA 1
ATOM 3001 C C . THR A 1 385 ? 66.053 -53.483 -8.005 1.00 55.64 385 THR A C 1
ATOM 3002 O O . THR A 1 385 ? 65.044 -53.848 -7.402 1.00 50.72 385 THR A O 1
ATOM 3006 N N . ALA A 1 386 ? 67.268 -53.948 -7.732 1.00 59.94 386 ALA A N 1
ATOM 3007 C CA . ALA A 1 386 ? 67.477 -54.953 -6.693 1.00 61.76 386 ALA A CA 1
ATOM 3008 C C . ALA A 1 386 ? 67.361 -54.382 -5.280 1.00 66.30 386 ALA A C 1
ATOM 3009 O O . ALA A 1 386 ? 67.011 -55.101 -4.344 1.00 73.00 386 ALA A O 1
ATOM 3011 N N . SER A 1 387 ? 67.653 -53.093 -5.127 1.00 74.55 387 SER A N 1
ATOM 3012 C CA . SER A 1 387 ? 67.668 -52.471 -3.804 1.00 74.02 387 SER A CA 1
ATOM 3013 C C . SER A 1 387 ? 66.352 -51.785 -3.446 1.00 72.22 387 SER A C 1
ATOM 3014 O O . SER A 1 387 ? 66.249 -51.138 -2.403 1.00 74.29 387 SER A O 1
ATOM 3017 N N . VAL A 1 388 ? 65.355 -51.915 -4.317 1.00 80.43 388 VAL A N 1
ATOM 3018 C CA . VAL A 1 388 ? 64.016 -51.400 -4.029 1.00 97.79 388 VAL A CA 1
ATOM 3019 C C . VAL A 1 388 ? 62.952 -52.443 -4.364 1.00 85.95 388 VAL A C 1
ATOM 3020 O O . VAL A 1 388 ? 62.159 -52.832 -3.507 1.00 80.16 388 VAL A O 1
ATOM 3024 N N . THR B 1 2 ? 65.468 -54.984 24.351 1.00 68.15 2 THR B N 1
ATOM 3025 C CA . THR B 1 2 ? 65.963 -56.327 24.646 1.00 90.90 2 THR B CA 1
ATOM 3026 C C . THR B 1 2 ? 67.438 -56.348 25.080 1.00 91.81 2 THR B C 1
ATOM 3027 O O . THR B 1 2 ? 68.272 -55.600 24.557 1.00 72.24 2 THR B O 1
ATOM 3031 N N . PHE B 1 3 ? 67.744 -57.225 26.035 1.00 84.30 3 PHE B N 1
ATOM 3032 C CA . PHE B 1 3 ? 69.061 -57.287 26.663 1.00 75.76 3 PHE B CA 1
ATOM 3033 C C . PHE B 1 3 ? 69.590 -58.724 26.663 1.00 79.24 3 PHE B C 1
ATOM 3034 O O . PHE B 1 3 ? 68.836 -59.671 26.893 1.00 90.06 3 PHE B O 1
ATOM 3042 N N . PHE B 1 4 ? 70.884 -58.885 26.406 1.00 66.11 4 PHE B N 1
ATOM 3043 C CA . PHE B 1 4 ? 71.490 -60.211 26.334 1.00 64.39 4 PHE B CA 1
ATOM 3044 C C . PHE B 1 4 ? 72.810 -60.266 27.085 1.00 72.97 4 PHE B C 1
ATOM 3045 O O . PHE B 1 4 ? 73.623 -59.354 26.976 1.00 74.09 4 PHE B O 1
ATOM 3053 N N . THR B 1 5 ? 73.027 -61.343 27.834 1.00 78.00 5 THR B N 1
ATOM 3054 C CA . THR B 1 5 ? 74.309 -61.563 28.499 1.00 74.55 5 THR B CA 1
ATOM 3055 C C . THR B 1 5 ? 74.510 -63.024 28.885 1.00 70.64 5 THR B C 1
ATOM 3056 O O . THR B 1 5 ? 73.558 -63.802 28.922 1.00 80.06 5 THR B O 1
ATOM 3060 N N . GLY B 1 6 ? 75.757 -63.389 29.165 1.00 73.73 6 GLY B N 1
ATOM 3061 C CA . GLY B 1 6 ? 76.087 -64.736 29.595 1.00 75.29 6 GLY B CA 1
ATOM 3062 C C . GLY B 1 6 ? 76.073 -65.768 28.483 1.00 82.46 6 GLY B C 1
ATOM 3063 O O . GLY B 1 6 ? 76.400 -65.468 27.333 1.00 84.36 6 GLY B O 1
ATOM 3064 N N . GLU B 1 7 ? 75.680 -66.991 28.832 1.00 96.44 7 GLU B N 1
ATOM 3065 C CA . GLU B 1 7 ? 75.696 -68.120 27.900 1.00 90.93 7 GLU B CA 1
ATOM 3066 C C . GLU B 1 7 ? 74.805 -67.902 26.675 1.00 83.18 7 GLU B C 1
ATOM 3067 O O . GLU B 1 7 ? 75.019 -68.510 25.623 1.00 81.30 7 GLU B O 1
ATOM 3073 N N . THR B 1 8 ? 73.818 -67.021 26.812 1.00 81.16 8 THR B N 1
ATOM 3074 C CA . THR B 1 8 ? 72.923 -66.693 25.707 1.00 78.60 8 THR B CA 1
ATOM 3075 C C . THR B 1 8 ? 73.679 -66.038 24.556 1.00 77.89 8 THR B C 1
ATOM 3076 O O . THR B 1 8 ? 73.186 -65.983 23.429 1.00 76.28 8 THR B O 1
ATOM 3080 N N . LEU B 1 9 ? 74.883 -65.550 24.839 1.00 76.92 9 LEU B N 1
ATOM 3081 C CA . LEU B 1 9 ? 75.722 -64.963 23.800 1.00 72.31 9 LEU B CA 1
ATOM 3082 C C . LEU B 1 9 ? 76.300 -66.029 22.867 1.00 75.71 9 LEU B C 1
ATOM 3083 O O . LEU B 1 9 ? 76.969 -65.705 21.885 1.00 75.16 9 LEU B O 1
ATOM 3088 N N . GLY B 1 10 ? 76.046 -67.299 23.177 1.00 74.48 10 GLY B N 1
ATOM 3089 C CA . GLY B 1 10 ? 76.477 -68.387 22.318 1.00 57.54 10 GLY B CA 1
ATOM 3090 C C . GLY B 1 10 ? 75.314 -68.972 21.541 1.00 70.63 10 GLY B C 1
ATOM 3091 O O . GLY B 1 10 ? 75.471 -69.963 20.827 1.00 63.69 10 GLY B O 1
ATOM 3092 N N . GLN B 1 11 ? 74.145 -68.349 21.671 1.00 72.79 11 GLN B N 1
ATOM 3093 C CA . GLN B 1 11 ? 72.917 -68.894 21.099 1.00 68.65 11 GLN B CA 1
ATOM 3094 C C . GLN B 1 11 ? 72.144 -67.890 20.239 1.00 70.34 11 GLN B C 1
ATOM 3095 O O . GLN B 1 11 ? 71.787 -68.185 19.098 1.00 72.91 11 GLN B O 1
ATOM 3101 N N . VAL B 1 12 ? 71.878 -66.711 20.794 1.00 69.34 12 VAL B N 1
ATOM 3102 C CA . VAL B 1 12 ? 70.998 -65.738 20.148 1.00 61.36 12 VAL B CA 1
ATOM 3103 C C . VAL B 1 12 ? 71.637 -65.091 18.911 1.00 61.48 12 VAL B C 1
ATOM 3104 O O . VAL B 1 12 ? 72.860 -65.029 18.793 1.00 62.29 12 VAL B O 1
ATOM 3108 N N . ASP B 1 13 ? 70.798 -64.639 17.982 1.00 63.63 13 ASP B N 1
ATOM 3109 C CA . ASP B 1 13 ? 71.253 -63.943 16.781 1.00 60.47 13 ASP B CA 1
ATOM 3110 C C . ASP B 1 13 ? 71.647 -62.497 17.066 1.00 59.62 13 ASP B C 1
ATOM 3111 O O . ASP B 1 13 ? 71.471 -61.998 18.177 1.00 53.71 13 ASP B O 1
ATOM 3116 N N . LEU B 1 14 ? 72.162 -61.826 16.039 1.00 53.32 14 LEU B N 1
ATOM 3117 C CA . LEU B 1 14 ? 72.528 -60.418 16.139 1.00 55.28 14 LEU B CA 1
ATOM 3118 C C . LEU B 1 14 ? 71.349 -59.540 15.730 1.00 50.44 14 LEU B C 1
ATOM 3119 O O . LEU B 1 14 ? 70.958 -59.523 14.564 1.00 50.99 14 LEU B O 1
ATOM 3124 N N . ILE B 1 15 ? 70.790 -58.813 16.693 1.00 40.83 15 ILE B N 1
ATOM 3125 C CA . ILE B 1 15 ? 69.598 -58.006 16.452 1.00 50.61 15 ILE B CA 1
ATOM 3126 C C . ILE B 1 15 ? 69.902 -56.517 16.523 1.00 48.84 15 ILE B C 1
ATOM 3127 O O . ILE B 1 15 ? 70.542 -56.051 17.467 1.00 44.78 15 ILE B O 1
ATOM 3132 N N . VAL B 1 16 ? 69.429 -55.779 15.522 1.00 43.04 16 VAL B N 1
ATOM 3133 C CA . VAL B 1 16 ? 69.658 -54.342 15.438 1.00 42.64 16 VAL B CA 1
ATOM 3134 C C . VAL B 1 16 ? 69.223 -53.613 16.705 1.00 39.32 16 VAL B C 1
ATOM 3135 O O . VAL B 1 16 ? 68.115 -53.805 17.191 1.00 44.65 16 VAL B O 1
ATOM 3139 N N . ASP B 1 17 ? 70.132 -52.806 17.245 1.00 40.82 17 ASP B N 1
ATOM 3140 C CA . ASP B 1 17 ? 69.897 -52.018 18.451 1.00 39.32 17 ASP B CA 1
ATOM 3141 C C . ASP B 1 17 ? 69.661 -52.834 19.732 1.00 44.99 17 ASP B C 1
ATOM 3142 O O . ASP B 1 17 ? 69.357 -52.269 20.779 1.00 50.21 17 ASP B O 1
ATOM 3147 N N . ALA B 1 18 ? 69.811 -54.152 19.655 1.00 35.44 18 ALA B N 1
ATOM 3148 C CA . ALA B 1 18 ? 69.799 -54.977 20.861 1.00 49.52 18 ALA B CA 1
ATOM 3149 C C . ALA B 1 18 ? 71.116 -54.811 21.620 1.00 53.20 18 ALA B C 1
ATOM 3150 O O . ALA B 1 18 ? 72.153 -54.525 21.022 1.00 44.72 18 ALA B O 1
ATOM 3152 N N . VAL B 1 19 ? 71.078 -54.997 22.935 1.00 58.69 19 VAL B N 1
ATOM 3153 C CA . VAL B 1 19 ? 72.274 -54.799 23.752 1.00 56.01 19 VAL B CA 1
ATOM 3154 C C . VAL B 1 19 ? 72.926 -56.115 24.168 1.00 55.87 19 VAL B C 1
ATOM 3155 O O . VAL B 1 19 ? 72.266 -56.999 24.703 1.00 59.94 19 VAL B O 1
ATOM 3159 N N . TYR B 1 20 ? 74.225 -56.236 23.914 1.00 56.41 20 TYR B N 1
ATOM 3160 C CA . TYR B 1 20 ? 74.983 -57.423 24.290 1.00 56.24 20 TYR B CA 1
ATOM 3161 C C . TYR B 1 20 ? 76.037 -57.083 25.337 1.00 65.07 20 TYR B C 1
ATOM 3162 O O . TYR B 1 20 ? 77.045 -56.447 25.036 1.00 70.53 20 TYR B O 1
ATOM 3171 N N . ALA B 1 21 ? 75.795 -57.512 26.569 1.00 73.62 21 ALA B N 1
ATOM 3172 C CA . ALA B 1 21 ? 76.659 -57.158 27.686 1.00 72.19 21 ALA B CA 1
ATOM 3173 C C . ALA B 1 21 ? 77.627 -58.272 28.046 1.00 72.29 21 ALA B C 1
ATOM 3174 O O . ALA B 1 21 ? 77.296 -59.454 27.949 1.00 70.43 21 ALA B O 1
ATOM 3176 N N . GLY B 1 22 ? 78.825 -57.877 28.462 1.00 80.24 22 GLY B N 1
ATOM 3177 C CA . GLY B 1 22 ? 79.822 -58.814 28.939 1.00 82.34 22 GLY B CA 1
ATOM 3178 C C . GLY B 1 22 ? 79.532 -59.218 30.369 1.00 91.49 22 GLY B C 1
ATOM 3179 O O . GLY B 1 22 ? 78.814 -58.523 31.089 1.00 89.84 22 GLY B O 1
ATOM 3180 N N . TYR B 1 23 ? 80.091 -60.351 30.778 1.00 97.18 23 TYR B N 1
ATOM 3181 C CA . TYR B 1 23 ? 79.865 -60.886 32.114 1.00 98.47 23 TYR B CA 1
ATOM 3182 C C . TYR B 1 23 ? 81.179 -61.005 32.881 1.00 101.34 23 TYR B C 1
ATOM 3183 O O . TYR B 1 23 ? 82.236 -61.230 32.291 1.00 93.25 23 TYR B O 1
ATOM 3192 N N . LYS B 1 24 ? 81.108 -60.841 34.198 1.00 103.29 24 LYS B N 1
ATOM 3193 C CA . LYS B 1 24 ? 82.284 -60.995 35.045 1.00 101.35 24 LYS B CA 1
ATOM 3194 C C . LYS B 1 24 ? 82.700 -62.462 35.079 1.00 92.48 24 LYS B C 1
ATOM 3195 O O . LYS B 1 24 ? 81.889 -63.335 35.384 1.00 98.26 24 LYS B O 1
ATOM 3201 N N . THR B 1 25 ? 83.958 -62.730 34.743 1.00 91.93 25 THR B N 1
ATOM 3202 C CA . THR B 1 25 ? 84.481 -64.093 34.765 1.00 98.83 25 THR B CA 1
ATOM 3203 C C . THR B 1 25 ? 85.329 -64.332 36.007 1.00 106.10 25 THR B C 1
ATOM 3204 O O . THR B 1 25 ? 84.945 -65.103 36.890 1.00 92.90 25 THR B O 1
ATOM 3208 N N . GLU B 1 26 ? 86.485 -63.673 36.060 1.00 109.20 26 GLU B N 1
ATOM 3209 C CA . GLU B 1 26 ? 87.397 -63.794 37.196 1.00 98.46 26 GLU B CA 1
ATOM 3210 C C . GLU B 1 26 ? 87.897 -62.433 37.692 1.00 97.91 26 GLU B C 1
ATOM 3211 O O . GLU B 1 26 ? 87.356 -61.884 38.650 1.00 100.70 26 GLU B O 1
ATOM 3217 N N . ARG B 1 27 ? 88.903 -61.885 37.011 1.00 108.93 27 ARG B N 1
ATOM 3218 C CA . ARG B 1 27 ? 89.665 -60.712 37.476 1.00 121.11 27 ARG B CA 1
ATOM 3219 C C . ARG B 1 27 ? 88.884 -59.512 38.046 1.00 123.58 27 ARG B C 1
ATOM 3220 O O . ARG B 1 27 ? 89.465 -58.658 38.717 1.00 114.01 27 ARG B O 1
ATOM 3228 N N . GLY B 1 28 ? 87.582 -59.446 37.787 1.00 126.36 28 GLY B N 1
ATOM 3229 C CA . GLY B 1 28 ? 86.797 -58.286 38.172 1.00 119.23 28 GLY B CA 1
ATOM 3230 C C . GLY B 1 28 ? 86.522 -57.452 36.939 1.00 133.58 28 GLY B C 1
ATOM 3231 O O . GLY B 1 28 ? 85.858 -56.414 36.998 1.00 131.16 28 GLY B O 1
ATOM 3232 N N . GLY B 1 29 ? 87.058 -57.918 35.815 1.00 135.16 29 GLY B N 1
ATOM 3233 C CA . GLY B 1 29 ? 86.786 -57.331 34.519 1.00 130.73 29 GLY B CA 1
ATOM 3234 C C . GLY B 1 29 ? 85.818 -58.207 33.749 1.00 127.15 29 GLY B C 1
ATOM 3235 O O . GLY B 1 29 ? 85.481 -59.311 34.184 1.00 115.12 29 GLY B O 1
ATOM 3236 N N . MET B 1 30 ? 85.376 -57.723 32.596 1.00 120.24 30 MET B N 1
ATOM 3237 C CA . MET B 1 30 ? 84.331 -58.406 31.850 1.00 106.28 30 MET B CA 1
ATOM 3238 C C . MET B 1 30 ? 84.893 -59.258 30.722 1.00 102.32 30 MET B C 1
ATOM 3239 O O . MET B 1 30 ? 85.820 -58.850 30.023 1.00 106.53 30 MET B O 1
ATOM 3244 N N . ALA B 1 31 ? 84.331 -60.450 30.559 1.00 97.28 31 ALA B N 1
ATOM 3245 C CA . ALA B 1 31 ? 84.584 -61.238 29.367 1.00 95.56 31 ALA B CA 1
ATOM 3246 C C . ALA B 1 31 ? 83.883 -60.519 28.227 1.00 94.89 31 ALA B C 1
ATOM 3247 O O . ALA B 1 31 ? 82.690 -60.227 28.312 1.00 90.14 31 ALA B O 1
ATOM 3249 N N . ASP B 1 32 ? 84.627 -60.213 27.171 1.00 85.08 32 ASP B N 1
ATOM 3250 C CA . ASP B 1 32 ? 84.065 -59.464 26.058 1.00 71.80 32 ASP B CA 1
ATOM 3251 C C . ASP B 1 32 ? 83.023 -60.294 25.312 1.00 64.49 32 ASP B C 1
ATOM 3252 O O . ASP B 1 32 ? 83.321 -61.393 24.846 1.00 64.37 32 ASP B O 1
ATOM 3257 N N . PRO B 1 33 ? 81.794 -59.763 25.200 1.00 63.06 33 PRO B N 1
ATOM 3258 C CA . PRO B 1 33 ? 80.651 -60.461 24.593 1.00 64.31 33 PRO B CA 1
ATOM 3259 C C . PRO B 1 33 ? 80.848 -60.762 23.110 1.00 60.43 33 PRO B C 1
ATOM 3260 O O . PRO B 1 33 ? 80.192 -61.656 22.566 1.00 66.75 33 PRO B O 1
ATOM 3264 N N . LEU B 1 34 ? 81.747 -60.027 22.467 1.00 58.58 34 LEU B N 1
ATOM 3265 C CA . LEU B 1 34 ? 81.975 -60.195 21.038 1.00 62.42 34 LEU B CA 1
ATOM 3266 C C . LEU B 1 34 ? 82.713 -61.498 20.733 1.00 58.57 34 LEU B C 1
ATOM 3267 O O . LEU B 1 34 ? 82.666 -61.999 19.610 1.00 56.01 34 LEU B O 1
ATOM 3272 N N . VAL B 1 35 ? 83.389 -62.050 21.733 1.00 56.56 35 VAL B N 1
ATOM 3273 C CA . VAL B 1 35 ? 84.067 -63.334 21.556 1.00 66.12 35 VAL B CA 1
ATOM 3274 C C . VAL B 1 35 ? 83.079 -64.506 21.424 1.00 64.20 35 VAL B C 1
ATOM 3275 O O . VAL B 1 35 ? 83.171 -65.281 20.467 1.00 54.83 35 VAL B O 1
ATOM 3279 N N . PRO B 1 36 ? 82.130 -64.644 22.373 1.00 59.80 36 PRO B N 1
ATOM 3280 C CA . PRO B 1 36 ? 81.132 -65.690 22.131 1.00 55.27 36 PRO B CA 1
ATOM 3281 C C . PRO B 1 36 ? 80.153 -65.321 21.018 1.00 62.00 36 PRO B C 1
ATOM 3282 O O . PRO B 1 36 ? 79.823 -66.182 20.201 1.00 61.57 36 PRO B O 1
ATOM 3286 N N . LEU B 1 37 ? 79.707 -64.067 20.977 1.00 66.20 37 LEU B N 1
ATOM 3287 C CA . LEU B 1 37 ? 78.705 -63.660 19.990 1.00 56.96 37 LEU B CA 1
ATOM 3288 C C . LEU B 1 37 ? 79.214 -63.713 18.546 1.00 53.20 37 LEU B C 1
ATOM 3289 O O . LEU B 1 37 ? 78.529 -64.222 17.666 1.00 54.17 37 LEU B O 1
ATOM 3294 N N . VAL B 1 38 ? 80.412 -63.192 18.306 1.00 59.26 38 VAL B N 1
ATOM 3295 C CA . VAL B 1 38 ? 80.918 -63.057 16.941 1.00 56.36 38 VAL B CA 1
ATOM 3296 C C . VAL B 1 38 ? 82.005 -64.070 16.599 1.00 57.26 38 VAL B C 1
ATOM 3297 O O . VAL B 1 38 ? 81.959 -64.717 15.549 1.00 53.26 38 VAL B O 1
ATOM 3301 N N . GLY B 1 39 ? 82.993 -64.186 17.479 1.00 61.14 39 GLY B N 1
ATOM 3302 C CA . GLY B 1 39 ? 84.108 -65.082 17.253 1.00 55.96 39 GLY B CA 1
ATOM 3303 C C . GLY B 1 39 ? 85.386 -64.318 16.973 1.00 60.77 39 GLY B C 1
ATOM 3304 O O . GLY B 1 39 ? 86.407 -64.907 16.617 1.00 58.37 39 GLY B O 1
ATOM 3305 N N . VAL B 1 40 ? 85.327 -62.999 17.124 1.00 63.14 40 VAL B N 1
ATOM 3306 C CA . VAL B 1 40 ? 86.514 -62.166 16.990 1.00 57.88 40 VAL B CA 1
ATOM 3307 C C . VAL B 1 40 ? 87.347 -62.234 18.259 1.00 57.52 40 VAL B C 1
ATOM 3308 O O . VAL B 1 40 ? 86.924 -62.822 19.252 1.00 57.25 40 VAL B O 1
ATOM 3312 N N . SER B 1 41 ? 88.528 -61.624 18.226 1.00 58.31 41 SER B N 1
ATOM 3313 C CA . SER B 1 41 ? 89.413 -61.602 19.388 1.00 58.70 41 SER B CA 1
ATOM 3314 C C . SER B 1 41 ? 88.850 -60.786 20.557 1.00 63.93 41 SER B C 1
ATOM 3315 O O . SER B 1 41 ? 87.738 -60.256 20.497 1.00 60.44 41 SER B O 1
ATOM 3318 N N . ARG B 1 42 ? 89.643 -60.680 21.615 1.00 70.24 42 ARG B N 1
ATOM 3319 C CA . ARG B 1 42 ? 89.198 -60.077 22.867 1.00 73.12 42 ARG B CA 1
ATOM 3320 C C . ARG B 1 42 ? 89.031 -58.549 22.816 1.00 66.61 42 ARG B C 1
ATOM 3321 O O . ARG B 1 42 ? 88.019 -58.024 23.277 1.00 67.69 42 ARG B O 1
ATOM 3329 N N . GLN B 1 43 ? 90.014 -57.837 22.269 1.00 66.23 43 GLN B N 1
ATOM 3330 C CA . GLN B 1 43 ? 89.979 -56.371 22.277 1.00 70.66 43 GLN B CA 1
ATOM 3331 C C . GLN B 1 43 ? 90.380 -55.747 20.940 1.00 73.28 43 GLN B C 1
ATOM 3332 O O . GLN B 1 43 ? 91.144 -56.329 20.169 1.00 70.26 43 GLN B O 1
ATOM 3338 N N . GLY B 1 44 ? 89.831 -54.565 20.675 1.00 73.94 44 GLY B N 1
ATOM 3339 C CA . GLY B 1 44 ? 90.186 -53.768 19.519 1.00 68.97 44 GLY B CA 1
ATOM 3340 C C . GLY B 1 44 ? 89.154 -52.679 19.302 1.00 64.68 44 GLY B C 1
ATOM 3341 O O . GLY B 1 44 ? 88.005 -52.809 19.727 1.00 63.02 44 GLY B O 1
ATOM 3342 N N . GLY B 1 45 ? 89.564 -51.593 18.659 1.00 57.66 45 GLY B N 1
ATOM 3343 C CA . GLY B 1 45 ? 88.617 -50.597 18.198 1.00 56.15 45 GLY B CA 1
ATOM 3344 C C . GLY B 1 45 ? 87.933 -51.182 16.981 1.00 51.98 45 GLY B C 1
ATOM 3345 O O . GLY B 1 45 ? 86.734 -51.015 16.773 1.00 55.50 45 GLY B O 1
ATOM 3346 N N . PHE B 1 46 ? 88.729 -51.874 16.175 1.00 57.85 46 PHE B N 1
ATOM 3347 C CA . PHE B 1 46 ? 88.246 -52.675 15.062 1.00 49.94 46 PHE B CA 1
ATOM 3348 C C . PHE B 1 46 ? 88.815 -54.072 15.279 1.00 51.06 46 PHE B C 1
ATOM 3349 O O . PHE B 1 46 ? 89.959 -54.211 15.708 1.00 49.66 46 PHE B O 1
ATOM 3357 N N . ARG B 1 47 ? 88.019 -55.103 15.011 1.00 50.48 47 ARG B N 1
ATOM 3358 C CA . ARG B 1 47 ? 88.476 -56.482 15.173 1.00 46.30 47 ARG B CA 1
ATOM 3359 C C . ARG B 1 47 ? 88.124 -57.308 13.943 1.00 47.29 47 ARG B C 1
ATOM 3360 O O . ARG B 1 47 ? 87.024 -57.195 13.408 1.00 53.72 47 ARG B O 1
ATOM 3368 N N . TYR B 1 48 ? 89.053 -58.142 13.495 1.00 48.08 48 TYR B N 1
ATOM 3369 C CA . TYR B 1 48 ? 88.807 -58.961 12.316 1.00 50.69 48 TYR B CA 1
ATOM 3370 C C . TYR B 1 48 ? 89.231 -60.407 12.519 1.00 55.45 48 TYR B C 1
ATOM 3371 O O . TYR B 1 48 ? 90.249 -60.687 13.154 1.00 61.16 48 TYR B O 1
ATOM 3380 N N . ARG B 1 49 ? 88.446 -61.328 11.979 1.00 48.62 49 ARG B N 1
ATOM 3381 C CA A ARG B 1 49 ? 88.784 -62.753 11.951 0.50 52.79 49 ARG B CA 1
ATOM 3382 C CA B ARG B 1 49 ? 88.891 -62.701 11.992 0.50 53.22 49 ARG B CA 1
ATOM 3383 C C . ARG B 1 49 ? 89.360 -63.094 10.590 1.00 51.00 49 ARG B C 1
ATOM 3384 O O . ARG B 1 49 ? 88.948 -62.514 9.592 1.00 49.63 49 ARG B O 1
ATOM 3399 N N . GLY B 1 50 ? 90.279 -64.047 10.538 1.00 58.04 50 GLY B N 1
ATOM 3400 C CA . GLY B 1 50 ? 90.964 -64.349 9.297 1.00 48.70 50 GLY B CA 1
ATOM 3401 C C . GLY B 1 50 ? 92.287 -63.609 9.322 1.00 55.80 50 GLY B C 1
ATOM 3402 O O . GLY B 1 50 ? 92.739 -63.179 10.383 1.00 57.01 50 GLY B O 1
ATOM 3403 N N . THR B 1 51 ? 92.912 -63.449 8.163 1.00 59.40 51 THR B N 1
ATOM 3404 C CA . THR B 1 51 ? 94.199 -62.773 8.101 1.00 58.13 51 THR B CA 1
ATOM 3405 C C . THR B 1 51 ? 94.024 -61.295 7.794 1.00 58.30 51 THR B C 1
ATOM 3406 O O . THR B 1 51 ? 92.923 -60.840 7.494 1.00 55.39 51 THR B O 1
ATOM 3410 N N . ARG B 1 52 ? 95.123 -60.553 7.874 1.00 65.31 52 ARG B N 1
ATOM 3411 C CA . ARG B 1 52 ? 95.140 -59.141 7.519 1.00 53.51 52 ARG B CA 1
ATOM 3412 C C . ARG B 1 52 ? 94.862 -58.955 6.036 1.00 58.34 52 ARG B C 1
ATOM 3413 O O . ARG B 1 52 ? 94.068 -58.101 5.647 1.00 61.51 52 ARG B O 1
ATOM 3421 N N . GLU B 1 53 ? 95.538 -59.753 5.213 1.00 61.55 53 GLU B N 1
ATOM 3422 C CA . GLU B 1 53 ? 95.435 -59.651 3.760 1.00 61.61 53 GLU B CA 1
ATOM 3423 C C . GLU B 1 53 ? 94.063 -60.100 3.271 1.00 53.91 53 GLU B C 1
ATOM 3424 O O . GLU B 1 53 ? 93.496 -59.510 2.354 1.00 54.64 53 GLU B O 1
ATOM 3430 N N . ARG B 1 54 ? 93.541 -61.156 3.883 1.00 59.77 54 ARG B N 1
ATOM 3431 C CA . ARG B 1 54 ? 92.226 -61.672 3.526 1.00 57.75 54 ARG B CA 1
ATOM 3432 C C . ARG B 1 54 ? 91.369 -61.884 4.766 1.00 50.27 54 ARG B C 1
ATOM 3433 O O . ARG B 1 54 ? 91.229 -63.006 5.242 1.00 49.51 54 ARG B O 1
ATOM 3441 N N . PRO B 1 55 ? 90.801 -60.795 5.301 1.00 54.65 55 PRO B N 1
ATOM 3442 C CA . PRO B 1 55 ? 89.902 -60.910 6.450 1.00 55.67 55 PRO B CA 1
ATOM 3443 C C . PRO B 1 55 ? 88.563 -61.518 6.044 1.00 52.00 55 PRO B C 1
ATOM 3444 O O . PRO B 1 55 ? 87.996 -61.156 5.012 1.00 56.23 55 PRO B O 1
ATOM 3448 N N . THR B 1 56 ? 88.074 -62.447 6.855 1.00 47.81 56 THR B N 1
ATOM 3449 C CA . THR B 1 56 ? 86.828 -63.141 6.576 1.00 49.81 56 THR B CA 1
ATOM 3450 C C . THR B 1 56 ? 85.654 -62.408 7.208 1.00 54.31 56 THR B C 1
ATOM 3451 O O . THR B 1 56 ? 84.517 -62.519 6.747 1.00 57.98 56 THR B O 1
ATOM 3455 N N . LEU B 1 57 ? 85.939 -61.658 8.266 1.00 50.56 57 LEU B N 1
ATOM 3456 C CA . LEU B 1 57 ? 84.905 -60.923 8.982 1.00 53.47 57 LEU B CA 1
ATOM 3457 C C . LEU B 1 57 ? 85.494 -59.690 9.663 1.00 51.90 57 LEU B C 1
ATOM 3458 O O . LEU B 1 57 ? 86.641 -59.710 10.102 1.00 52.51 57 LEU B O 1
ATOM 3463 N N . LEU B 1 58 ? 84.707 -58.620 9.750 1.00 50.74 58 LEU B N 1
ATOM 3464 C CA . LEU B 1 58 ? 85.179 -57.371 10.350 1.00 46.06 58 LEU B CA 1
ATOM 3465 C C . LEU B 1 58 ? 84.180 -56.785 11.348 1.00 44.12 58 LEU B C 1
ATOM 3466 O O . LEU B 1 58 ? 83.000 -56.615 11.039 1.00 42.16 58 LEU B O 1
ATOM 3471 N N . VAL B 1 59 ? 84.664 -56.473 12.545 1.00 40.01 59 VAL B N 1
ATOM 3472 C CA . VAL B 1 59 ? 83.836 -55.851 13.570 1.00 38.82 59 VAL B CA 1
ATOM 3473 C C . VAL B 1 59 ? 84.351 -54.446 13.887 1.00 43.85 59 VAL B C 1
ATOM 3474 O O . VAL B 1 59 ? 85.496 -54.280 14.310 1.00 39.76 59 VAL B O 1
ATOM 3478 N N . LEU B 1 60 ? 83.506 -53.439 13.663 1.00 34.46 60 LEU B N 1
ATOM 3479 C CA . LEU B 1 60 ? 83.848 -52.053 13.964 1.00 31.81 60 LEU B CA 1
ATOM 3480 C C . LEU B 1 60 ? 83.094 -51.571 15.193 1.00 36.31 60 LEU B C 1
ATOM 3481 O O . LEU B 1 60 ? 81.866 -51.571 15.208 1.00 42.83 60 LEU B O 1
ATOM 3486 N N . THR B 1 61 ? 83.823 -51.157 16.224 1.00 37.23 61 THR B N 1
ATOM 3487 C CA . THR B 1 61 ? 83.181 -50.617 17.421 1.00 43.53 61 THR B CA 1
ATOM 3488 C C . THR B 1 61 ? 83.548 -49.154 17.640 1.00 46.80 61 THR B C 1
ATOM 3489 O O . THR B 1 61 ? 84.630 -48.707 17.248 1.00 45.25 61 THR B O 1
ATOM 3493 N N . SER B 1 62 ? 82.633 -48.411 18.258 1.00 45.94 62 SER B N 1
ATOM 3494 C CA . SER B 1 62 ? 82.852 -47.000 18.550 1.00 48.44 62 SER B CA 1
ATOM 3495 C C . SER B 1 62 ? 82.044 -46.585 19.771 1.00 44.18 62 SER B C 1
ATOM 3496 O O . SER B 1 62 ? 80.973 -47.123 20.016 1.00 50.55 62 SER B O 1
ATOM 3499 N N . ASN B 1 6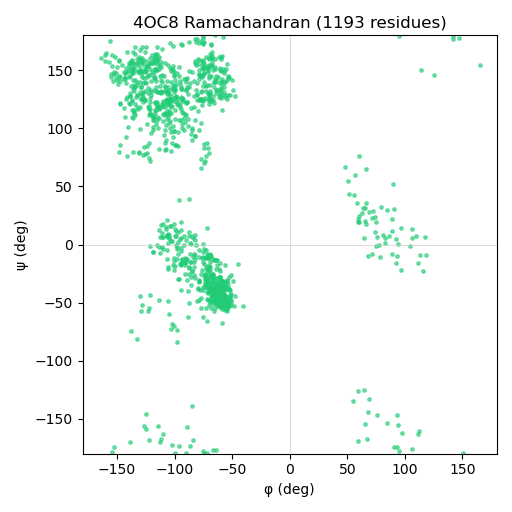3 ? 82.560 -45.633 20.541 1.00 51.70 63 ASN B N 1
ATOM 3500 C CA . ASN B 1 63 ? 81.858 -45.168 21.733 1.00 62.71 63 ASN B CA 1
ATOM 3501 C C . ASN B 1 63 ? 81.004 -43.937 21.461 1.00 65.95 63 ASN B C 1
ATOM 3502 O O . ASN B 1 63 ? 80.127 -43.589 22.255 1.00 67.93 63 ASN B O 1
ATOM 3507 N N . LEU B 1 64 ? 81.282 -43.287 20.333 1.00 56.13 64 LEU B N 1
ATOM 3508 C CA . LEU B 1 64 ? 80.608 -42.052 19.935 1.00 64.84 64 LEU B CA 1
ATOM 3509 C C . LEU B 1 64 ? 80.821 -40.960 20.975 1.00 65.59 64 LEU B C 1
ATOM 3510 O O . LEU B 1 64 ? 80.023 -40.033 21.080 1.00 64.58 64 LEU B O 1
ATOM 3515 N N . ALA B 1 65 ? 81.907 -41.076 21.734 1.00 81.97 65 ALA B N 1
ATOM 3516 C CA . ALA B 1 65 ? 82.198 -40.148 22.822 1.00 82.24 65 ALA B CA 1
ATOM 3517 C C . ALA B 1 65 ? 83.446 -39.310 22.551 1.00 81.56 65 ALA B C 1
ATOM 3518 O O . ALA B 1 65 ? 83.808 -38.454 23.356 1.00 93.39 65 ALA B O 1
ATOM 3520 N N . GLU B 1 66 ? 84.097 -39.562 21.419 1.00 81.25 66 GLU B N 1
ATOM 3521 C CA . GLU B 1 66 ? 85.311 -38.841 21.046 1.00 84.50 66 GLU B CA 1
ATOM 3522 C C . GLU B 1 66 ? 85.015 -37.655 20.136 1.00 82.60 66 GLU B C 1
ATOM 3523 O O . GLU B 1 66 ? 84.701 -37.836 18.959 1.00 78.18 66 GLU B O 1
ATOM 3529 N N . PRO B 1 67 ? 85.127 -36.434 20.677 1.00 82.67 67 PRO B N 1
ATOM 3530 C CA . PRO B 1 67 ? 84.876 -35.208 19.912 1.00 89.54 67 PRO B CA 1
ATOM 3531 C C . PRO B 1 67 ? 85.943 -34.939 18.850 1.00 78.81 67 PRO B C 1
ATOM 3532 O O . PRO B 1 67 ? 85.654 -34.274 17.852 1.00 68.21 67 PRO B O 1
ATOM 3536 N N . GLU B 1 68 ? 87.155 -35.447 19.058 1.00 71.56 68 GLU B N 1
ATOM 3537 C CA . GLU B 1 68 ? 88.250 -35.197 18.123 1.00 73.35 68 GLU B CA 1
ATOM 3538 C C . GLU B 1 68 ? 88.164 -36.090 16.883 1.00 56.27 68 GLU B C 1
ATOM 3539 O O . GLU B 1 68 ? 88.571 -35.690 15.790 1.00 53.24 68 GLU B O 1
ATOM 3545 N N . TRP B 1 69 ? 87.632 -37.296 17.065 1.00 57.71 69 TRP B N 1
ATOM 3546 C CA . TRP B 1 69 ? 87.339 -38.200 15.952 1.00 49.17 69 TRP B CA 1
ATOM 3547 C C . TRP B 1 69 ? 85.881 -38.634 16.044 1.00 48.74 69 TRP B C 1
ATOM 3548 O O . TRP B 1 69 ? 85.564 -39.696 16.591 1.00 48.29 69 TRP B O 1
ATOM 3559 N N . PRO B 1 70 ? 84.986 -37.793 15.509 1.00 45.76 70 PRO B N 1
ATOM 3560 C CA . PRO B 1 70 ? 83.538 -37.906 15.690 1.00 48.96 70 PRO B CA 1
ATOM 3561 C C . PRO B 1 70 ? 82.891 -38.995 14.835 1.00 46.28 70 PRO B C 1
ATOM 3562 O O . PRO B 1 70 ? 82.220 -38.676 13.851 1.00 42.89 70 PRO B O 1
ATOM 3566 N N . ASP B 1 71 ? 83.091 -40.258 15.209 1.00 43.30 71 ASP B N 1
ATOM 3567 C CA . ASP B 1 71 ? 82.364 -41.353 14.582 1.00 37.10 71 ASP B CA 1
ATOM 3568 C C . ASP B 1 71 ? 80.881 -41.072 14.761 1.00 41.75 71 ASP B C 1
ATOM 3569 O O . ASP B 1 71 ? 80.464 -40.599 15.817 1.00 50.82 71 ASP B O 1
ATOM 3574 N N . GLN B 1 72 ? 80.082 -41.342 13.735 1.00 42.33 72 GLN B N 1
ATOM 3575 C CA . GLN B 1 72 ? 78.669 -40.979 13.795 1.00 39.80 72 GLN B CA 1
ATOM 3576 C C . GLN B 1 72 ? 77.725 -42.033 13.221 1.00 40.03 72 GLN B C 1
ATOM 3577 O O . GLN B 1 72 ? 77.924 -42.523 12.115 1.00 39.54 72 GLN B O 1
ATOM 3583 N N . LEU B 1 73 ? 76.688 -42.378 13.971 1.00 40.82 73 LEU B N 1
ATOM 3584 C CA . LEU B 1 73 ? 75.647 -43.232 13.420 1.00 43.12 73 LEU B CA 1
ATOM 3585 C C . LEU B 1 73 ? 74.401 -42.423 13.096 1.00 49.18 73 LEU B C 1
ATOM 3586 O O . LEU B 1 73 ? 73.643 -42.048 13.989 1.00 55.46 73 LEU B O 1
ATOM 3591 N N . ASP B 1 74 ? 74.188 -42.158 11.814 1.00 47.84 74 ASP B N 1
ATOM 3592 C CA . ASP B 1 74 ? 73.003 -41.437 11.381 1.00 42.05 74 ASP B CA 1
ATOM 3593 C C . ASP B 1 74 ? 71.821 -42.384 11.273 1.00 46.98 74 ASP B C 1
ATOM 3594 O O . ASP B 1 74 ? 71.608 -42.996 10.231 1.00 46.07 74 ASP B O 1
ATOM 3599 N N . GLU B 1 75 ? 71.040 -42.468 12.344 1.00 51.34 75 GLU B N 1
ATOM 3600 C CA . GLU B 1 75 ? 69.949 -43.427 12.444 1.00 48.80 75 GLU B CA 1
ATOM 3601 C C . GLU B 1 75 ? 68.871 -43.218 11.394 1.00 49.58 75 GLU B C 1
ATOM 3602 O O . GLU B 1 75 ? 68.209 -44.171 10.982 1.00 58.89 75 GLU B O 1
ATOM 3608 N N . THR B 1 76 ? 68.691 -41.973 10.971 1.00 44.13 76 THR B N 1
ATOM 3609 C CA . THR B 1 76 ? 67.679 -41.645 9.980 1.00 48.73 76 THR B CA 1
ATOM 3610 C C . THR B 1 76 ? 67.962 -42.277 8.634 1.00 49.58 76 THR B C 1
ATOM 3611 O O . THR B 1 76 ? 67.050 -42.686 7.905 1.00 57.02 76 THR B O 1
ATOM 3615 N N . THR B 1 77 ? 69.244 -42.350 8.299 1.00 42.08 77 THR B N 1
ATOM 3616 C CA . THR B 1 77 ? 69.682 -42.716 6.941 1.00 43.90 77 THR B CA 1
ATOM 3617 C C . THR B 1 77 ? 70.511 -43.971 6.902 1.00 39.78 77 THR B C 1
ATOM 3618 O O . THR B 1 77 ? 70.824 -44.461 5.828 1.00 34.12 77 THR B O 1
ATOM 3622 N N . GLY B 1 78 ? 70.838 -44.484 8.081 1.00 46.67 78 GLY B N 1
ATOM 3623 C CA . GLY B 1 78 ? 71.617 -45.691 8.191 1.00 40.06 78 GLY B CA 1
ATOM 3624 C C . GLY B 1 78 ? 73.084 -45.493 7.863 1.00 40.12 78 GLY B C 1
ATOM 3625 O O . GLY B 1 78 ? 73.832 -46.459 7.696 1.00 37.33 78 GLY B O 1
ATOM 3626 N N . THR B 1 79 ? 73.511 -44.242 7.745 1.00 42.58 79 THR B N 1
ATOM 3627 C CA . THR B 1 79 ? 74.910 -43.959 7.441 1.00 33.83 79 THR B CA 1
ATOM 3628 C C . THR B 1 79 ? 75.775 -44.026 8.694 1.00 34.42 79 THR B C 1
ATOM 3629 O O . THR B 1 79 ? 75.420 -43.494 9.747 1.00 37.86 79 THR B O 1
ATOM 3633 N N . PHE B 1 80 ? 76.895 -44.728 8.576 1.00 33.32 80 PHE B N 1
ATOM 3634 C CA . PHE B 1 80 ? 77.853 -44.838 9.662 1.00 35.58 80 PHE B CA 1
ATOM 3635 C C . PHE B 1 80 ? 79.191 -44.263 9.232 1.00 34.83 80 PHE B C 1
ATOM 3636 O O . PHE B 1 80 ? 79.882 -44.839 8.390 1.00 34.63 80 PHE B O 1
ATOM 3644 N N . ILE B 1 81 ? 79.541 -43.118 9.806 1.00 31.25 81 ILE B N 1
ATOM 3645 C CA . ILE B 1 81 ? 80.840 -42.507 9.573 1.00 35.27 81 ILE B CA 1
ATOM 3646 C C . ILE B 1 81 ? 81.856 -43.017 10.591 1.00 31.27 81 ILE B C 1
ATOM 3647 O O . ILE B 1 81 ? 81.647 -42.897 11.801 1.00 29.82 81 ILE B O 1
ATOM 3652 N N . TYR B 1 82 ? 82.945 -43.598 10.091 1.00 24.62 82 TYR B N 1
ATOM 3653 C CA . TYR B 1 82 ? 83.938 -44.256 10.940 1.00 32.02 82 TYR B CA 1
ATOM 3654 C C . TYR B 1 82 ? 85.343 -43.708 10.700 1.00 32.45 82 TYR B C 1
ATOM 3655 O O . TYR B 1 82 ? 85.841 -43.725 9.575 1.00 34.65 82 TYR B O 1
ATOM 3664 N N . TYR B 1 83 ? 85.991 -43.236 11.758 1.00 34.74 83 TYR B N 1
ATOM 3665 C CA . TYR B 1 83 ? 87.318 -42.648 11.607 1.00 33.84 83 TYR B CA 1
ATOM 3666 C C . TYR B 1 83 ? 88.451 -43.642 11.849 1.00 34.95 83 TYR B C 1
ATOM 3667 O O . TYR B 1 83 ? 88.431 -44.427 12.804 1.00 38.51 83 TYR B O 1
ATOM 3676 N N . GLY B 1 84 ? 89.445 -43.595 10.967 1.00 30.62 84 GLY B N 1
ATOM 3677 C CA . GLY B 1 84 ? 90.610 -44.463 11.048 1.00 33.28 84 GLY B CA 1
ATOM 3678 C C . GLY B 1 84 ? 91.443 -44.420 12.310 1.00 38.63 84 GLY B C 1
ATOM 3679 O O . GLY B 1 84 ? 91.148 -43.661 13.236 1.00 40.42 84 GLY B O 1
ATOM 3680 N N . ASP B 1 85 ? 92.478 -45.258 12.337 1.00 33.58 85 ASP B N 1
ATOM 3681 C CA . ASP B 1 85 ? 93.254 -45.504 13.551 1.00 38.58 85 ASP B CA 1
ATOM 3682 C C . ASP B 1 85 ? 94.590 -44.747 13.680 1.00 41.38 85 ASP B C 1
ATOM 3683 O O . ASP B 1 85 ? 95.355 -45.009 14.615 1.00 45.11 85 ASP B O 1
ATOM 3688 N N . ASN B 1 86 ? 94.875 -43.820 12.766 1.00 40.40 86 ASN B N 1
ATOM 3689 C CA . ASN B 1 86 ? 96.047 -42.946 12.910 1.00 36.51 86 ASN B CA 1
ATOM 3690 C C . ASN B 1 86 ? 95.669 -41.593 13.526 1.00 38.85 86 ASN B C 1
ATOM 3691 O O . ASN B 1 86 ? 95.468 -40.599 12.811 1.00 39.59 86 ASN B O 1
ATOM 3696 N N . ARG B 1 87 ? 95.622 -41.562 14.858 1.00 32.22 87 ARG B N 1
ATOM 3697 C CA . ARG B 1 87 ? 95.051 -40.441 15.602 1.00 36.15 87 ARG B CA 1
ATOM 3698 C C . ARG B 1 87 ? 96.067 -39.553 16.305 1.00 33.67 87 ARG B C 1
ATOM 3699 O O . ARG B 1 87 ? 95.685 -38.649 17.052 1.00 34.60 87 ARG B O 1
ATOM 3707 N N . HIS B 1 88 ? 97.351 -39.790 16.049 1.00 36.82 88 HIS B N 1
ATOM 3708 C CA . HIS B 1 88 ? 98.427 -38.962 16.611 1.00 32.75 88 HIS B CA 1
ATOM 3709 C C . HIS B 1 88 ? 99.460 -38.707 15.505 1.00 34.15 88 HIS B C 1
ATOM 3710 O O . HIS B 1 88 ? 99.523 -39.460 14.539 1.00 45.48 88 HIS B O 1
ATOM 3717 N N . PRO B 1 89 ? 100.241 -37.617 15.613 1.00 32.67 89 PRO B N 1
ATOM 3718 C CA . PRO B 1 89 ? 101.227 -37.289 14.565 1.00 38.63 89 PRO B CA 1
ATOM 3719 C C . PRO B 1 89 ? 102.499 -38.125 14.653 1.00 45.70 89 PRO B C 1
ATOM 3720 O O . PRO B 1 89 ? 102.780 -38.676 15.719 1.00 44.64 89 PRO B O 1
ATOM 3724 N N . GLY B 1 90 ? 103.247 -38.224 13.554 1.00 41.95 90 GLY B N 1
ATOM 3725 C CA . GLY B 1 90 ? 104.519 -38.928 13.569 1.00 39.25 90 GLY B CA 1
ATOM 3726 C C . GLY B 1 90 ? 104.550 -40.200 12.745 1.00 54.15 90 GLY B C 1
ATOM 3727 O O . GLY B 1 90 ? 105.619 -40.789 12.547 1.00 52.37 90 GLY B O 1
ATOM 3728 N N . ARG B 1 91 ? 103.383 -40.623 12.264 1.00 62.21 91 ARG B N 1
ATOM 3729 C CA . ARG B 1 91 ? 103.282 -41.863 11.500 1.00 52.55 91 ARG B CA 1
ATOM 3730 C C . ARG B 1 91 ? 102.568 -41.634 10.178 1.00 52.71 91 ARG B C 1
ATOM 3731 O O . ARG B 1 91 ? 101.706 -40.761 10.083 1.00 57.52 91 ARG B O 1
ATOM 3739 N N . LEU B 1 92 ? 102.932 -42.398 9.152 1.00 44.83 92 LEU B N 1
ATOM 3740 C CA . LEU B 1 92 ? 102.236 -42.294 7.871 1.00 44.61 92 LEU B CA 1
ATOM 3741 C C . LEU B 1 92 ? 100.819 -42.865 7.982 1.00 51.49 92 LEU B C 1
ATOM 3742 O O . LEU B 1 92 ? 100.556 -43.708 8.839 1.00 47.59 92 LEU B O 1
ATOM 3747 N N . LEU B 1 93 ? 99.916 -42.357 7.143 1.00 53.44 93 LEU B N 1
ATOM 3748 C CA . LEU B 1 93 ? 98.509 -42.758 7.118 1.00 37.04 93 LEU B CA 1
ATOM 3749 C C . LEU B 1 93 ? 98.299 -44.257 7.299 1.00 39.14 93 LEU B C 1
ATOM 3750 O O . LEU B 1 93 ? 97.546 -44.688 8.172 1.00 40.49 93 LEU B O 1
ATOM 3755 N N . HIS B 1 94 ? 98.982 -45.045 6.480 1.00 41.49 94 HIS B N 1
ATOM 3756 C CA . HIS B 1 94 ? 98.767 -46.487 6.467 1.00 40.42 94 HIS B CA 1
ATOM 3757 C C . HIS B 1 94 ? 99.610 -47.248 7.489 1.00 39.44 94 HIS B C 1
ATOM 3758 O O . HIS B 1 94 ? 99.412 -48.440 7.691 1.00 52.24 94 HIS B O 1
ATOM 3765 N N . ASP B 1 95 ? 100.537 -46.555 8.140 1.00 48.34 95 ASP B N 1
ATOM 3766 C CA . ASP B 1 95 ? 101.389 -47.183 9.145 1.00 50.20 95 ASP B CA 1
ATOM 3767 C C . ASP B 1 95 ? 100.813 -47.012 10.546 1.00 55.44 95 ASP B C 1
ATOM 3768 O O . ASP B 1 95 ? 100.962 -45.959 11.165 1.00 62.33 95 ASP B O 1
ATOM 3773 N N . THR B 1 96 ? 100.168 -48.062 11.042 1.00 59.28 96 THR B N 1
ATOM 3774 C CA . THR B 1 96 ? 99.496 -48.033 12.335 1.00 55.42 96 THR B CA 1
ATOM 3775 C C . THR B 1 96 ? 99.739 -49.358 13.053 1.00 57.65 96 THR B C 1
ATOM 3776 O O . THR B 1 96 ? 99.993 -50.369 12.400 1.00 56.75 96 THR B O 1
ATOM 3780 N N . PRO B 1 97 ? 99.680 -49.360 14.397 1.00 55.70 97 PRO B N 1
ATOM 3781 C CA . PRO B 1 97 ? 99.963 -50.582 15.163 1.00 48.21 97 PRO B CA 1
ATOM 3782 C C . PRO B 1 97 ? 99.148 -51.809 14.758 1.00 50.22 97 PRO B C 1
ATOM 3783 O O . PRO B 1 97 ? 99.739 -52.875 14.566 1.00 56.47 97 PRO B O 1
ATOM 3787 N N . ARG B 1 98 ? 97.831 -51.667 14.628 1.00 46.03 98 ARG B N 1
ATOM 3788 C CA . ARG B 1 98 ? 96.976 -52.809 14.303 1.00 40.83 98 ARG B CA 1
ATOM 3789 C C . ARG B 1 98 ? 96.447 -52.789 12.862 1.00 48.22 98 ARG B C 1
ATOM 3790 O O . ARG B 1 98 ? 95.601 -53.604 12.491 1.00 51.48 98 ARG B O 1
ATOM 3798 N N . PHE B 1 99 ? 96.945 -51.846 12.066 1.00 49.47 99 PHE B N 1
ATOM 3799 C CA . PHE B 1 99 ? 96.709 -51.805 10.617 1.00 48.91 99 PHE B CA 1
ATOM 3800 C C . PHE B 1 99 ? 95.262 -51.553 10.189 1.00 46.04 99 PHE B C 1
ATOM 3801 O O . PHE B 1 99 ? 94.810 -52.087 9.180 1.00 48.09 99 PHE B O 1
ATOM 3809 N N . GLY B 1 100 ? 94.548 -50.723 10.941 1.00 41.91 100 GLY B N 1
ATOM 3810 C CA . GLY B 1 100 ? 93.191 -50.358 10.584 1.00 34.78 100 GLY B CA 1
ATOM 3811 C C . GLY B 1 100 ? 93.085 -49.675 9.237 1.00 38.64 100 GLY B C 1
ATOM 3812 O O . GLY B 1 100 ? 92.246 -50.049 8.419 1.00 38.01 100 GLY B O 1
ATOM 3813 N N . ASN B 1 101 ? 93.937 -48.678 9.002 1.00 39.47 101 ASN B N 1
ATOM 3814 C CA . ASN B 1 101 ? 93.884 -47.899 7.765 1.00 33.36 101 ASN B CA 1
ATOM 3815 C C . ASN B 1 101 ? 94.239 -48.696 6.510 1.00 38.34 101 ASN B C 1
ATOM 3816 O O . ASN B 1 101 ? 93.647 -48.490 5.446 1.00 35.90 101 ASN B O 1
ATOM 3821 N N . GLN B 1 102 ? 95.202 -49.604 6.633 1.00 45.29 102 GLN B N 1
ATOM 3822 C CA . GLN B 1 102 ? 95.526 -50.503 5.533 1.00 43.85 102 GLN B CA 1
ATOM 3823 C C . GLN B 1 102 ? 94.324 -51.400 5.236 1.00 38.23 102 GLN B C 1
ATOM 3824 O O . GLN B 1 102 ? 94.015 -51.690 4.078 1.00 37.26 102 GLN B O 1
ATOM 3830 N N . LEU B 1 103 ? 93.640 -51.814 6.295 1.00 30.79 103 LEU B N 1
ATOM 3831 C CA . LEU B 1 103 ? 92.484 -52.688 6.176 1.00 30.36 103 LEU B CA 1
ATOM 3832 C C . LEU B 1 103 ? 91.325 -51.994 5.462 1.00 36.20 103 LEU B C 1
ATOM 3833 O O . LEU B 1 103 ? 90.729 -52.557 4.542 1.00 32.51 103 LEU B O 1
ATOM 3838 N N . LEU B 1 104 ? 91.013 -50.773 5.898 1.00 39.37 104 LEU B N 1
ATOM 3839 C CA . LEU B 1 104 ? 89.980 -49.946 5.272 1.00 35.53 104 LEU B CA 1
ATOM 3840 C C . LEU B 1 104 ? 90.318 -49.694 3.810 1.00 34.06 104 LEU B C 1
ATOM 3841 O O . LEU B 1 104 ? 89.455 -49.772 2.920 1.00 38.33 104 LEU B O 1
ATOM 3846 N N . ARG B 1 105 ? 91.587 -49.384 3.579 1.00 24.69 105 ARG B N 1
ATOM 3847 C CA . ARG B 1 105 ? 92.093 -49.153 2.242 1.00 30.61 105 ARG B CA 1
ATOM 3848 C C . ARG B 1 105 ? 91.822 -50.360 1.355 1.00 38.35 105 ARG B C 1
ATOM 3849 O O . ARG B 1 105 ? 91.356 -50.224 0.228 1.00 37.23 105 ARG B O 1
ATOM 3857 N N . GLN B 1 106 ? 92.115 -51.543 1.881 1.00 43.65 106 GLN B N 1
ATOM 3858 C CA . GLN B 1 106 ? 91.956 -52.778 1.126 1.00 42.16 106 GLN B CA 1
ATOM 3859 C C . GLN B 1 106 ? 90.480 -53.079 0.853 1.00 42.29 106 GLN B C 1
ATOM 3860 O O . GLN B 1 106 ? 90.101 -53.445 -0.259 1.00 38.87 106 GLN B O 1
ATOM 3866 N N . ILE B 1 107 ? 89.650 -52.918 1.873 1.00 37.47 107 ILE B N 1
ATOM 3867 C CA . ILE B 1 107 ? 88.219 -53.140 1.739 1.00 31.90 107 ILE B CA 1
ATOM 3868 C C . ILE B 1 107 ? 87.590 -52.245 0.673 1.00 35.61 107 ILE B C 1
ATOM 3869 O O . ILE B 1 107 ? 86.816 -52.711 -0.179 1.00 37.17 107 ILE B O 1
ATOM 3874 N N . PHE B 1 108 ? 87.930 -50.960 0.709 1.00 38.79 108 PHE B N 1
ATOM 3875 C CA . PHE B 1 108 ? 87.371 -50.031 -0.271 1.00 36.98 108 PHE B CA 1
ATOM 3876 C C . PHE B 1 108 ? 87.982 -50.231 -1.659 1.00 34.12 108 PHE B C 1
ATOM 3877 O O . PHE B 1 108 ? 87.330 -49.995 -2.683 1.00 33.24 108 PHE B O 1
ATOM 3885 N N . ASP B 1 109 ? 89.229 -50.686 -1.679 1.00 35.01 109 ASP B N 1
ATOM 3886 C CA . ASP B 1 109 ? 89.869 -51.109 -2.916 1.00 36.84 109 ASP B CA 1
ATOM 3887 C C . ASP B 1 109 ? 89.050 -52.211 -3.572 1.00 40.52 109 ASP B C 1
ATOM 3888 O O . ASP B 1 109 ? 88.667 -52.093 -4.726 1.00 39.53 109 ASP B O 1
ATOM 3893 N N . TRP B 1 110 ? 88.779 -53.279 -2.827 1.00 41.68 110 TRP B N 1
ATOM 3894 C CA . TRP B 1 110 ? 87.988 -54.387 -3.348 1.00 34.21 110 TRP B CA 1
ATOM 3895 C C . TRP B 1 110 ? 86.622 -53.914 -3.803 1.00 39.42 110 TRP B C 1
ATOM 3896 O O . TRP B 1 110 ? 86.209 -54.202 -4.925 1.00 43.89 110 TRP B O 1
ATOM 3907 N N . ALA B 1 111 ? 85.929 -53.179 -2.939 1.00 36.19 111 ALA B N 1
ATOM 3908 C CA . ALA B 1 111 ? 84.613 -52.664 -3.301 1.00 33.61 111 ALA B CA 1
ATOM 3909 C C . ALA B 1 111 ? 84.642 -51.879 -4.611 1.00 38.66 111 ALA B C 1
ATOM 3910 O O . ALA B 1 111 ? 83.715 -51.970 -5.412 1.00 50.49 111 ALA B O 1
ATOM 3912 N N . HIS B 1 112 ? 85.714 -51.127 -4.840 1.00 40.90 112 HIS B N 1
ATOM 3913 C CA . HIS B 1 112 ? 85.774 -50.253 -6.011 1.00 41.41 112 HIS B CA 1
ATOM 3914 C C . HIS B 1 112 ? 86.274 -50.926 -7.287 1.00 42.36 112 HIS B C 1
ATOM 3915 O O . HIS B 1 112 ? 85.905 -50.524 -8.388 1.00 46.98 112 HIS B O 1
ATOM 3922 N N . LEU B 1 113 ? 87.099 -51.954 -7.133 1.00 44.37 113 LEU B N 1
ATOM 3923 C CA . LEU B 1 113 ? 87.665 -52.673 -8.269 1.00 46.95 113 LEU B CA 1
ATOM 3924 C C . LEU B 1 113 ? 86.718 -53.772 -8.762 1.00 50.69 113 LEU B C 1
ATOM 3925 O O . LEU B 1 113 ? 87.029 -54.496 -9.709 1.00 50.74 113 LEU B O 1
ATOM 3930 N N . GLY B 1 114 ? 85.565 -53.893 -8.114 1.00 43.45 114 GLY B N 1
ATOM 3931 C CA . GLY B 1 114 ? 84.556 -54.846 -8.535 1.00 49.78 114 GLY B CA 1
ATOM 3932 C C . GLY B 1 114 ? 84.768 -56.253 -8.004 1.00 50.96 114 GLY B C 1
ATOM 3933 O O . GLY B 1 114 ? 84.397 -57.226 -8.649 1.00 62.51 114 GLY B O 1
ATOM 3934 N N . GLN B 1 115 ? 85.378 -56.357 -6.829 1.00 43.65 115 GLN B N 1
ATOM 3935 C CA . GLN B 1 115 ? 85.604 -57.642 -6.190 1.00 37.57 115 GLN B CA 1
ATOM 3936 C C . GLN B 1 115 ? 84.953 -57.680 -4.821 1.00 37.13 115 GLN B C 1
ATOM 3937 O O . GLN B 1 115 ? 85.645 -57.680 -3.807 1.00 37.78 115 GLN B O 1
ATOM 3943 N N . ARG B 1 116 ? 83.629 -57.753 -4.788 1.00 37.87 116 ARG B N 1
ATOM 3944 C CA . ARG B 1 116 ? 82.908 -57.655 -3.526 1.00 36.09 116 ARG B CA 1
ATOM 3945 C C . ARG B 1 116 ? 82.849 -58.971 -2.750 1.00 39.49 116 ARG B C 1
ATOM 3946 O O . ARG B 1 116 ? 82.441 -59.002 -1.588 1.00 46.02 116 ARG B O 1
ATOM 3954 N N . HIS B 1 117 ? 83.279 -60.052 -3.391 1.00 42.73 117 HIS B N 1
ATOM 3955 C CA . HIS B 1 117 ? 83.339 -61.360 -2.744 1.00 39.52 117 HIS B CA 1
ATOM 3956 C C . HIS B 1 117 ? 84.516 -61.442 -1.776 1.00 41.59 117 HIS B C 1
ATOM 3957 O O . HIS B 1 117 ? 84.585 -62.349 -0.944 1.00 43.20 117 HIS B O 1
ATOM 3964 N N . LEU B 1 118 ? 85.446 -60.498 -1.898 1.00 39.12 118 LEU B N 1
ATOM 3965 C CA . LEU B 1 118 ? 86.579 -60.423 -0.984 1.00 38.10 118 LEU B CA 1
ATOM 3966 C C . LEU B 1 118 ? 86.268 -59.551 0.226 1.00 39.18 118 LEU B C 1
ATOM 3967 O O . LEU B 1 118 ? 87.004 -59.559 1.215 1.00 35.19 118 LEU B O 1
ATOM 3972 N N . VAL B 1 119 ? 85.172 -58.806 0.146 1.00 32.55 119 VAL B N 1
ATOM 3973 C CA . VAL B 1 119 ? 84.786 -57.912 1.226 1.00 35.35 119 VAL B CA 1
ATOM 3974 C C . VAL B 1 119 ? 84.035 -58.666 2.308 1.00 36.86 119 VAL B C 1
ATOM 3975 O O . VAL B 1 119 ? 82.972 -59.229 2.058 1.00 38.27 119 VAL B O 1
ATOM 3979 N N . PRO B 1 120 ? 84.591 -58.678 3.523 1.00 42.94 120 PRO B N 1
ATOM 3980 C CA . PRO B 1 120 ? 83.938 -59.349 4.648 1.00 43.94 120 PRO B CA 1
ATOM 3981 C C . PRO B 1 120 ? 82.709 -58.583 5.097 1.00 45.07 120 PRO B C 1
ATOM 3982 O O . PRO B 1 120 ? 82.655 -57.366 4.927 1.00 48.17 120 PRO B O 1
ATOM 3986 N N . PRO B 1 121 ? 81.722 -59.290 5.656 1.00 42.85 121 PRO B N 1
ATOM 3987 C CA . PRO B 1 121 ? 80.601 -58.629 6.323 1.00 39.78 121 PRO B CA 1
ATOM 3988 C C . PRO B 1 121 ? 81.137 -57.734 7.429 1.00 39.54 121 PRO B C 1
ATOM 3989 O O . PRO B 1 121 ? 81.966 -58.179 8.221 1.00 44.64 121 PRO B O 1
ATOM 3993 N N . ILE B 1 122 ? 80.686 -56.486 7.471 1.00 42.00 122 ILE B N 1
ATOM 3994 C CA . ILE B 1 122 ? 81.116 -55.559 8.508 1.00 37.70 122 ILE B CA 1
ATOM 3995 C C . ILE B 1 122 ? 80.037 -55.403 9.567 1.00 32.76 122 ILE B C 1
ATOM 3996 O O . ILE B 1 122 ? 78.933 -54.948 9.271 1.00 39.22 122 ILE B O 1
ATOM 4001 N N . LEU B 1 123 ? 80.361 -55.784 10.799 1.00 31.75 123 LEU B N 1
ATOM 4002 C CA . LEU B 1 123 ? 79.424 -55.663 11.914 1.00 39.97 123 LEU B CA 1
ATOM 4003 C C . LEU B 1 123 ? 79.745 -54.433 12.761 1.00 35.28 123 LEU B C 1
ATOM 4004 O O . LEU B 1 123 ? 80.869 -54.265 13.226 1.00 41.80 123 LEU B O 1
ATOM 4009 N N . VAL B 1 124 ? 78.753 -53.575 12.962 1.00 33.67 124 VAL B N 1
ATOM 4010 C CA . VAL B 1 124 ? 78.960 -52.334 13.696 1.00 33.59 124 VAL B CA 1
ATOM 4011 C C . VAL B 1 124 ? 78.373 -52.429 15.100 1.00 39.33 124 VAL B C 1
ATOM 4012 O O . VAL B 1 124 ? 77.226 -52.826 15.268 1.00 38.85 124 VAL B O 1
ATOM 4016 N N . PHE B 1 125 ? 79.172 -52.073 16.103 1.00 41.70 125 PHE B N 1
ATOM 4017 C CA . PHE B 1 125 ? 78.717 -52.043 17.490 1.00 42.67 125 PHE B CA 1
ATOM 4018 C C . PHE B 1 125 ? 79.056 -50.691 18.105 1.00 46.47 125 PHE B C 1
ATOM 4019 O O . PHE B 1 125 ? 80.094 -50.113 17.799 1.00 46.27 125 PHE B O 1
ATOM 4027 N N . THR B 1 126 ? 78.188 -50.186 18.975 1.00 49.53 126 THR B N 1
ATOM 4028 C CA . THR B 1 126 ? 78.512 -48.981 19.735 1.00 43.23 126 THR B CA 1
ATOM 4029 C C . THR B 1 126 ? 78.528 -49.286 21.229 1.00 49.88 126 THR B C 1
ATOM 4030 O O . THR B 1 126 ? 77.724 -50.078 21.710 1.00 54.16 126 THR B O 1
ATOM 4034 N N . THR B 1 127 ? 79.447 -48.667 21.962 1.00 55.51 127 THR B N 1
ATOM 4035 C CA . THR B 1 127 ? 79.584 -48.950 23.388 1.00 64.74 127 THR B CA 1
ATOM 4036 C C . THR B 1 127 ? 78.522 -48.218 24.196 1.00 72.12 127 THR B C 1
ATOM 4037 O O . THR B 1 127 ? 78.179 -47.076 23.889 1.00 67.20 127 THR B O 1
ATOM 4041 N N . GLU B 1 128 ? 78.012 -48.877 25.233 1.00 74.36 128 GLU B N 1
ATOM 4042 C CA . GLU B 1 128 ? 77.030 -48.267 26.125 1.00 84.75 128 GLU B CA 1
ATOM 4043 C C . GLU B 1 128 ? 77.716 -47.650 27.344 1.00 94.38 128 GLU B C 1
ATOM 4044 O O . GLU B 1 128 ? 77.063 -47.049 28.201 1.00 100.96 128 GLU B O 1
ATOM 4050 N N . ALA B 1 129 ? 79.034 -47.826 27.414 1.00 98.98 129 ALA B N 1
ATOM 4051 C CA . ALA B 1 129 ? 79.887 -47.183 28.420 1.00 115.19 129 ALA B CA 1
ATOM 4052 C C . ALA B 1 129 ? 79.684 -47.646 29.872 1.00 116.37 129 ALA B C 1
ATOM 4053 O O . ALA B 1 129 ? 80.478 -47.303 30.749 1.00 107.64 129 ALA B O 1
ATOM 4055 N N . THR B 1 130 ? 78.632 -48.420 30.125 1.00 113.23 130 THR B N 1
ATOM 4056 C CA . THR B 1 130 ? 78.408 -48.987 31.455 1.00 120.10 130 THR B CA 1
ATOM 4057 C C . THR B 1 130 ? 78.887 -50.436 31.503 1.00 113.17 130 THR B C 1
ATOM 4058 O O . THR B 1 130 ? 78.261 -51.326 30.927 1.00 105.09 130 THR B O 1
ATOM 4062 N N . GLY B 1 131 ? 79.997 -50.667 32.197 1.00 101.16 131 GLY B N 1
ATOM 4063 C CA . GLY B 1 131 ? 80.666 -51.952 32.137 1.00 101.69 131 GLY B CA 1
ATOM 4064 C C . GLY B 1 131 ? 81.191 -52.149 30.728 1.00 105.17 131 GLY B C 1
ATOM 4065 O O . GLY B 1 131 ? 81.434 -51.174 30.017 1.00 107.82 131 GLY B O 1
ATOM 4066 N N . ARG B 1 132 ? 81.365 -53.399 30.314 1.00 100.47 132 ARG B N 1
ATOM 4067 C CA . ARG B 1 132 ? 81.780 -53.678 28.944 1.00 97.02 132 ARG B CA 1
ATOM 4068 C C . ARG B 1 132 ? 80.635 -54.297 28.151 1.00 85.44 132 ARG B C 1
ATOM 4069 O O . ARG B 1 132 ? 80.424 -55.508 28.186 1.00 78.99 132 ARG B O 1
ATOM 4077 N N . THR B 1 133 ? 79.887 -53.450 27.448 1.00 79.49 133 THR B N 1
ATOM 4078 C CA . THR B 1 133 ? 78.746 -53.899 26.660 1.00 77.52 133 THR B CA 1
ATOM 4079 C C . THR B 1 133 ? 78.712 -53.192 25.312 1.00 69.27 133 THR B C 1
ATOM 4080 O O . THR B 1 133 ? 79.262 -52.102 25.158 1.00 71.78 133 THR B O 1
ATOM 4084 N N . PHE B 1 134 ? 78.050 -53.811 24.342 1.00 59.16 134 PHE B N 1
ATOM 4085 C CA . PHE B 1 134 ? 77.926 -53.223 23.019 1.00 56.70 134 PHE B CA 1
ATOM 4086 C C . PHE B 1 134 ? 76.524 -53.403 22.456 1.00 54.02 134 PHE B C 1
ATOM 4087 O O . PHE B 1 134 ? 75.998 -54.513 22.418 1.00 53.67 134 PHE B O 1
ATOM 4095 N N . ARG B 1 135 ? 75.928 -52.301 22.015 1.00 53.71 135 ARG B N 1
ATOM 4096 C CA . ARG B 1 135 ? 74.686 -52.342 21.259 1.00 49.74 135 ARG B CA 1
ATOM 4097 C C . ARG B 1 135 ? 75.009 -52.603 19.791 1.00 46.43 135 ARG B C 1
ATOM 4098 O O . ARG B 1 135 ? 75.845 -51.916 19.199 1.00 52.01 135 ARG B O 1
ATOM 4106 N N . PHE B 1 136 ? 74.356 -53.604 19.211 1.00 37.93 136 PHE B N 1
ATOM 4107 C CA . PHE B 1 136 ? 74.583 -53.951 17.815 1.00 39.51 136 PHE B CA 1
ATOM 4108 C C . PHE B 1 136 ? 73.797 -53.016 16.906 1.00 40.79 136 PHE B C 1
ATOM 4109 O O . PHE B 1 136 ? 72.583 -52.882 17.042 1.00 39.51 136 PHE B O 1
ATOM 4117 N N . ARG B 1 137 ? 74.500 -52.368 15.984 1.00 37.32 137 ARG B N 1
ATOM 4118 C CA . ARG B 1 137 ? 73.900 -51.366 15.110 1.00 41.35 137 ARG B CA 1
ATOM 4119 C C . ARG B 1 137 ? 73.468 -51.905 13.744 1.00 38.49 137 ARG B C 1
ATOM 4120 O O . ARG B 1 137 ? 72.531 -51.389 13.142 1.00 35.61 137 ARG B O 1
ATOM 4128 N N . GLY B 1 138 ? 74.154 -52.930 13.250 1.00 37.48 138 GLY B N 1
ATOM 4129 C CA . GLY B 1 138 ? 73.740 -53.570 12.016 1.00 28.62 138 GLY B CA 1
ATOM 4130 C C . GLY B 1 138 ? 74.848 -54.185 11.183 1.00 35.28 138 GLY B C 1
ATOM 4131 O O . GLY B 1 138 ? 76.022 -54.162 11.554 1.00 37.77 138 GLY B O 1
ATOM 4132 N N . LEU B 1 139 ? 74.456 -54.756 10.050 1.00 29.44 139 LEU B N 1
ATOM 4133 C CA . LEU B 1 139 ? 75.398 -55.253 9.062 1.00 28.32 139 LEU B CA 1
ATOM 4134 C C . LEU B 1 139 ? 75.603 -54.146 8.042 1.00 36.28 139 LEU B C 1
ATOM 4135 O O . LEU B 1 139 ? 74.638 -53.610 7.497 1.00 38.42 139 LEU B O 1
ATOM 4140 N N . ALA B 1 140 ? 76.857 -53.791 7.792 1.00 39.19 140 ALA B N 1
ATOM 4141 C CA . ALA B 1 140 ? 77.145 -52.647 6.938 1.00 34.06 140 ALA B CA 1
ATOM 4142 C C . ALA B 1 140 ? 77.959 -53.022 5.711 1.00 39.95 140 ALA B C 1
ATOM 4143 O O . ALA B 1 140 ? 78.663 -54.035 5.697 1.00 37.35 140 ALA B O 1
ATOM 4145 N N . VAL B 1 141 ? 77.847 -52.191 4.682 1.00 35.43 141 VAL B N 1
ATOM 4146 C CA . VAL B 1 141 ? 78.656 -52.328 3.481 1.00 32.20 141 VAL B CA 1
ATOM 4147 C C . VAL B 1 141 ? 79.437 -51.033 3.280 1.00 35.38 141 VAL B C 1
ATOM 4148 O O . VAL B 1 141 ? 79.041 -49.985 3.798 1.00 44.18 141 VAL B O 1
ATOM 4152 N N . PRO B 1 142 ? 80.557 -51.094 2.547 1.00 31.26 142 PRO B N 1
ATOM 4153 C CA . PRO B 1 142 ? 81.278 -49.859 2.230 1.00 26.87 142 PRO B CA 1
ATOM 4154 C C . PRO B 1 142 ? 80.436 -48.951 1.351 1.00 35.43 142 PRO B C 1
ATOM 4155 O O . PRO B 1 142 ? 79.717 -49.443 0.479 1.00 44.41 142 PRO B O 1
ATOM 4159 N N . GLY B 1 143 ? 80.517 -47.646 1.578 1.00 35.01 143 GLY B N 1
ATOM 4160 C CA . GLY B 1 143 ? 79.929 -46.687 0.663 1.00 28.52 143 GLY B CA 1
ATOM 4161 C C . GLY B 1 143 ? 78.536 -46.229 1.024 1.00 29.22 143 GLY B C 1
ATOM 4162 O O . GLY B 1 143 ? 77.982 -46.617 2.049 1.00 29.41 143 GLY B O 1
ATOM 4163 N N . SER B 1 144 ? 77.976 -45.384 0.167 1.00 37.24 144 SER B N 1
ATOM 4164 C CA . SER B 1 144 ? 76.646 -44.837 0.382 1.00 38.89 144 SER B CA 1
ATOM 4165 C C . SER B 1 144 ? 75.989 -44.534 -0.958 1.00 40.88 144 SER B C 1
ATOM 4166 O O . SER B 1 144 ? 76.655 -44.102 -1.902 1.00 39.30 144 SER B O 1
ATOM 4169 N N . PRO B 1 145 ? 74.675 -44.762 -1.049 1.00 40.37 145 PRO B N 1
ATOM 4170 C CA . PRO B 1 145 ? 73.918 -44.416 -2.256 1.00 49.18 145 PRO B CA 1
ATOM 4171 C C . PRO B 1 145 ? 73.768 -42.900 -2.444 1.00 44.04 145 PRO B C 1
ATOM 4172 O O . PRO B 1 145 ? 73.355 -42.461 -3.516 1.00 43.44 145 PRO B O 1
ATOM 4176 N N . ALA B 1 146 ? 74.100 -42.117 -1.421 1.00 34.79 146 ALA B N 1
ATOM 4177 C CA . ALA B 1 146 ? 73.886 -40.674 -1.472 1.00 39.98 146 ALA B CA 1
ATOM 4178 C C . ALA B 1 146 ? 75.172 -39.882 -1.696 1.00 43.59 146 ALA B C 1
ATOM 4179 O O . ALA B 1 146 ? 75.160 -38.647 -1.665 1.00 41.10 146 ALA B O 1
ATOM 4181 N N . LEU B 1 147 ? 76.273 -40.593 -1.920 1.00 37.47 147 LEU B N 1
ATOM 4182 C CA . LEU B 1 147 ? 77.582 -39.962 -2.043 1.00 35.21 147 LEU B CA 1
ATOM 4183 C C . LEU B 1 147 ? 78.227 -40.205 -3.393 1.00 36.73 147 LEU B C 1
ATOM 4184 O O . LEU B 1 147 ? 77.921 -41.181 -4.076 1.00 41.16 147 LEU B O 1
ATOM 4189 N N . ALA B 1 148 ? 79.137 -39.313 -3.767 1.00 46.03 148 ALA B N 1
ATOM 4190 C CA . ALA B 1 148 ? 79.955 -39.518 -4.951 1.00 39.93 148 ALA B CA 1
ATOM 4191 C C . ALA B 1 148 ? 80.837 -40.729 -4.708 1.00 33.36 148 ALA B C 1
ATOM 4192 O O . ALA B 1 148 ? 81.060 -41.116 -3.562 1.00 38.07 148 ALA B O 1
ATOM 4194 N N . ALA B 1 149 ? 81.334 -41.329 -5.782 1.00 33.11 149 ALA B N 1
ATOM 4195 C CA . ALA B 1 149 ? 82.134 -42.542 -5.668 1.00 32.39 149 ALA B CA 1
ATOM 4196 C C . ALA B 1 149 ? 83.418 -42.299 -4.890 1.00 40.28 149 ALA B C 1
ATOM 4197 O O . ALA B 1 149 ? 83.781 -43.075 -4.006 1.00 39.03 149 ALA B O 1
ATOM 4199 N N . THR B 1 150 ? 84.091 -41.202 -5.213 1.00 40.01 150 THR B N 1
ATOM 4200 C CA . THR B 1 150 ? 85.422 -40.937 -4.691 1.00 34.82 150 THR B CA 1
ATOM 4201 C C . THR B 1 150 ? 85.455 -40.552 -3.213 1.00 33.48 150 THR B C 1
ATOM 4202 O O . THR B 1 150 ? 86.522 -40.535 -2.600 1.00 39.57 150 THR B O 1
ATOM 4206 N N . GLU B 1 151 ? 84.296 -40.265 -2.637 1.00 29.63 151 GLU B N 1
ATOM 4207 C CA . GLU B 1 151 ? 84.254 -39.689 -1.297 1.00 31.22 151 GLU B CA 1
ATOM 4208 C C . GLU B 1 151 ? 83.795 -40.651 -0.199 1.00 32.91 151 GLU B C 1
ATOM 4209 O O . GLU B 1 151 ? 83.352 -40.225 0.865 1.00 32.49 151 GLU B O 1
ATOM 4215 N N . ASP B 1 152 ? 83.894 -41.949 -0.446 1.00 33.33 152 ASP B N 1
ATOM 4216 C CA . ASP B 1 152 ? 83.480 -42.913 0.567 1.00 28.31 152 ASP B CA 1
ATOM 4217 C C . ASP B 1 152 ? 84.624 -43.242 1.535 1.00 33.98 152 ASP B C 1
ATOM 4218 O O . ASP B 1 152 ? 84.392 -43.713 2.652 1.00 35.11 152 ASP B O 1
ATOM 4223 N N . LEU B 1 153 ? 85.855 -42.981 1.101 1.00 27.31 153 LEU B N 1
ATOM 4224 C CA . LEU B 1 153 ? 87.029 -43.119 1.955 1.00 31.74 153 LEU B CA 1
ATOM 4225 C C . LEU B 1 153 ? 88.023 -42.005 1.642 1.00 32.34 153 LEU B C 1
ATOM 4226 O O . LEU B 1 153 ? 88.643 -42.003 0.578 1.00 29.93 153 LEU B O 1
ATOM 4231 N N . VAL B 1 154 ? 88.178 -41.056 2.563 1.00 31.54 154 VAL B N 1
ATOM 4232 C CA . VAL B 1 154 ? 89.055 -39.910 2.303 1.00 37.60 154 VAL B CA 1
ATOM 4233 C C . VAL B 1 154 ? 90.137 -39.719 3.364 1.00 34.00 154 VAL B C 1
ATOM 4234 O O . VAL B 1 154 ? 89.944 -40.045 4.534 1.00 30.17 154 VAL B O 1
ATOM 4238 N N . ALA B 1 155 ? 91.283 -39.193 2.945 1.00 28.95 155 ALA B N 1
ATOM 4239 C CA . ALA B 1 155 ? 92.353 -38.888 3.880 1.00 25.94 155 ALA B CA 1
ATOM 4240 C C . ALA B 1 155 ? 92.260 -37.435 4.323 1.00 36.23 155 ALA B C 1
ATOM 4241 O O . ALA B 1 155 ? 92.378 -36.511 3.513 1.00 35.78 155 ALA B O 1
ATOM 4243 N N . LEU B 1 156 ? 92.029 -37.249 5.615 1.00 29.46 156 LEU B N 1
ATOM 4244 C CA . LEU B 1 156 ? 91.948 -35.931 6.214 1.00 32.24 156 LEU B CA 1
ATOM 4245 C C . LEU B 1 156 ? 93.287 -35.548 6.828 1.00 37.69 156 LEU B C 1
ATOM 4246 O O . LEU B 1 156 ? 94.010 -36.403 7.351 1.00 29.33 156 LEU B O 1
ATOM 4251 N N . TRP B 1 157 ? 93.615 -34.262 6.760 1.00 39.29 157 TRP B N 1
ATOM 4252 C CA . TRP B 1 157 ? 94.732 -33.730 7.525 1.00 31.52 157 TRP B CA 1
ATOM 4253 C C . TRP B 1 157 ? 94.203 -33.210 8.862 1.00 34.91 157 TRP B C 1
ATOM 4254 O O . TRP B 1 157 ? 93.281 -32.393 8.904 1.00 36.49 157 TRP B O 1
ATOM 4265 N N . LYS B 1 158 ? 94.778 -33.699 9.952 1.00 34.81 158 LYS B N 1
ATOM 4266 C CA . LYS B 1 158 ? 94.456 -33.206 11.281 1.00 37.78 158 LYS B CA 1
ATOM 4267 C C . LYS B 1 158 ? 95.677 -32.479 11.850 1.00 45.21 158 LYS B C 1
ATOM 4268 O O . LYS B 1 158 ? 96.831 -32.866 11.584 1.00 41.21 158 LYS B O 1
ATOM 4274 N N . THR B 1 159 ? 95.414 -31.423 12.619 1.00 43.73 159 THR B N 1
ATOM 4275 C CA . THR B 1 159 ? 96.465 -30.598 13.213 1.00 41.78 159 THR B CA 1
ATOM 4276 C C . THR B 1 159 ? 96.536 -30.766 14.726 1.00 39.49 159 THR B C 1
ATOM 4277 O O . THR B 1 159 ? 95.567 -30.497 15.437 1.00 39.87 159 THR B O 1
ATOM 4281 N N . THR B 1 160 ? 97.692 -31.204 15.212 1.00 42.98 160 THR B N 1
ATOM 4282 C CA . THR B 1 160 ? 97.901 -31.399 16.641 1.00 46.84 160 THR B CA 1
ATOM 4283 C C . THR B 1 160 ? 99.291 -30.949 17.089 1.00 52.77 160 THR B C 1
ATOM 4284 O O . THR B 1 160 ? 100.305 -31.435 16.578 1.00 43.74 160 THR B O 1
ATOM 4288 N N . GLU B 1 161 ? 99.313 -30.011 18.038 1.00 53.66 161 GLU B N 1
ATOM 4289 C CA . GLU B 1 161 ? 100.541 -29.518 18.660 1.00 50.23 161 GLU B CA 1
ATOM 4290 C C . GLU B 1 161 ? 101.597 -29.087 17.649 1.00 48.05 161 GLU B C 1
ATOM 4291 O O . GLU B 1 161 ? 102.776 -29.406 17.798 1.00 54.98 161 GLU B O 1
ATOM 4297 N N . GLY B 1 162 ? 101.166 -28.373 16.617 1.00 49.11 162 GLY B N 1
ATOM 4298 C CA . GLY B 1 162 ? 102.087 -27.829 15.637 1.00 44.27 162 GLY B CA 1
ATOM 4299 C C . GLY B 1 162 ? 102.503 -28.806 14.555 1.00 45.34 162 GLY B C 1
ATOM 4300 O O . GLY B 1 162 ? 103.300 -28.462 13.682 1.00 43.39 162 GLY B O 1
ATOM 4301 N N . GLN B 1 163 ? 101.964 -30.022 14.608 1.00 49.88 163 GLN B N 1
ATOM 4302 C CA . GLN B 1 163 ? 102.245 -31.031 13.591 1.00 42.04 163 GLN B CA 1
ATOM 4303 C C . GLN B 1 163 ? 100.989 -31.402 12.813 1.00 43.86 163 GLN B C 1
ATOM 4304 O O . GLN B 1 163 ? 99.872 -31.209 13.293 1.00 43.09 163 GLN B O 1
ATOM 4310 N N . ARG B 1 164 ? 101.175 -31.932 11.608 1.00 41.62 164 ARG B N 1
ATOM 4311 C CA . ARG B 1 164 ? 100.048 -32.301 10.756 1.00 39.69 164 ARG B CA 1
ATOM 4312 C C . ARG B 1 164 ? 100.131 -33.746 10.279 1.00 38.95 164 ARG B C 1
ATOM 4313 O O . ARG B 1 164 ? 101.131 -34.154 9.688 1.00 39.47 164 ARG B O 1
ATOM 4321 N N . PHE B 1 165 ? 99.075 -34.515 10.525 1.00 34.94 165 PHE B N 1
ATOM 4322 C CA . PHE B 1 165 ? 99.075 -35.923 10.125 1.00 30.20 165 PHE B CA 1
ATOM 4323 C C . PHE B 1 165 ? 97.807 -36.325 9.372 1.00 39.42 165 PHE B C 1
ATOM 4324 O O . PHE B 1 165 ? 96.790 -35.638 9.437 1.00 35.40 165 PHE B O 1
ATOM 4332 N N . GLN B 1 166 ? 97.875 -37.438 8.652 1.00 37.01 166 GLN B N 1
ATOM 4333 C CA . GLN B 1 166 ? 96.727 -37.912 7.887 1.00 26.46 166 GLN B CA 1
ATOM 4334 C C . GLN B 1 166 ? 95.989 -39.029 8.600 1.00 33.51 166 GLN B C 1
ATOM 4335 O O . GLN B 1 166 ? 96.593 -39.849 9.290 1.00 34.26 166 GLN B O 1
ATOM 4341 N N . ASN B 1 167 ? 94.673 -39.054 8.425 1.00 34.88 167 ASN B N 1
ATOM 4342 C CA . ASN B 1 167 ? 93.857 -40.125 8.975 1.00 24.42 167 ASN B CA 1
ATOM 4343 C C . ASN B 1 167 ? 92.632 -40.366 8.101 1.00 25.77 167 ASN B C 1
ATOM 4344 O O . ASN B 1 167 ? 92.166 -39.459 7.424 1.00 31.15 167 ASN B O 1
ATOM 4349 N N . TYR B 1 168 ? 92.115 -41.589 8.112 1.00 29.21 168 TYR B N 1
ATOM 4350 C CA . TYR B 1 168 ? 90.999 -41.956 7.242 1.00 27.36 168 TYR B CA 1
ATOM 4351 C C . TYR B 1 168 ? 89.626 -41.578 7.800 1.00 31.71 168 TYR B C 1
ATOM 4352 O O . TYR B 1 168 ? 89.369 -41.688 9.000 1.00 33.64 168 TYR B O 1
ATOM 4361 N N . LYS B 1 169 ? 88.754 -41.111 6.914 1.00 32.00 169 LYS B N 1
ATOM 4362 C CA . LYS B 1 169 ? 87.330 -41.043 7.197 1.00 34.73 169 LYS B CA 1
ATOM 4363 C C . LYS B 1 169 ? 86.622 -41.966 6.215 1.00 35.17 169 LYS B C 1
ATOM 4364 O O . LYS B 1 169 ? 86.664 -41.744 4.994 1.00 34.07 169 LYS B O 1
ATOM 4370 N N . ALA B 1 170 ? 85.995 -43.007 6.758 1.00 31.67 170 ALA B N 1
ATOM 4371 C CA . ALA B 1 170 ? 85.295 -44.011 5.960 1.00 28.25 170 ALA B CA 1
ATOM 4372 C C . ALA B 1 170 ? 83.788 -43.879 6.115 1.00 33.87 170 ALA B C 1
ATOM 4373 O O . ALA B 1 170 ? 83.275 -43.694 7.224 1.00 31.16 170 ALA B O 1
ATOM 4375 N N . VAL B 1 171 ? 83.073 -43.979 5.002 1.00 30.03 171 VAL B N 1
ATOM 4376 C CA . VAL B 1 171 ? 81.620 -43.970 5.057 1.00 33.90 171 VAL B CA 1
ATOM 4377 C C . VAL B 1 171 ? 81.081 -45.370 4.775 1.00 30.61 171 VAL B C 1
ATOM 4378 O O . VAL B 1 171 ? 81.403 -45.975 3.751 1.00 27.86 171 VAL B O 1
ATOM 4382 N N . PHE B 1 172 ? 80.281 -45.886 5.705 1.00 31.77 172 PHE B N 1
ATOM 4383 C CA . PHE B 1 172 ? 79.603 -47.168 5.528 1.00 34.57 172 PHE B CA 1
ATOM 4384 C C . PHE B 1 172 ? 78.090 -46.975 5.542 1.00 33.08 172 PHE B C 1
ATOM 4385 O O . PHE B 1 172 ? 77.592 -45.972 6.051 1.00 35.15 172 PHE B O 1
ATOM 4393 N N . THR B 1 173 ? 77.356 -47.934 4.989 1.00 34.36 173 THR B N 1
ATOM 4394 C CA . THR B 1 173 ? 75.897 -47.902 5.087 1.00 36.29 173 THR B CA 1
ATOM 4395 C C . THR B 1 173 ? 75.365 -49.182 5.721 1.00 34.47 173 THR B C 1
ATOM 4396 O O . THR B 1 173 ? 75.746 -50.282 5.321 1.00 37.39 173 THR B O 1
ATOM 4400 N N . ILE B 1 174 ? 74.499 -49.028 6.720 1.00 34.00 174 ILE B N 1
ATOM 4401 C CA . ILE B 1 174 ? 73.849 -50.161 7.369 1.00 35.20 174 ILE B CA 1
ATOM 4402 C C . ILE B 1 174 ? 72.747 -50.703 6.470 1.00 35.68 174 ILE B C 1
ATOM 4403 O O . ILE B 1 174 ? 71.804 -49.975 6.145 1.00 31.79 174 ILE B O 1
ATOM 4408 N N . LEU B 1 175 ? 72.856 -51.975 6.083 1.00 36.35 175 LEU B N 1
ATOM 4409 C CA . LEU B 1 175 ? 71.821 -52.648 5.291 1.00 32.96 175 LEU B CA 1
ATOM 4410 C C . LEU B 1 175 ? 70.521 -52.832 6.075 1.00 30.80 175 LEU B C 1
ATOM 4411 O O . LEU B 1 175 ? 70.539 -52.978 7.293 1.00 30.69 175 LEU B O 1
ATOM 4416 N N . ASP B 1 176 ? 69.393 -52.835 5.367 1.00 39.65 176 ASP B N 1
ATOM 4417 C CA . ASP B 1 176 ? 68.096 -53.087 5.991 1.00 35.71 176 ASP B CA 1
ATOM 4418 C C . ASP B 1 176 ? 67.924 -54.563 6.321 1.00 37.34 176 ASP B C 1
ATOM 4419 O O . ASP B 1 176 ? 67.361 -55.314 5.533 1.00 40.39 176 ASP B O 1
ATOM 4424 N N . GLU B 1 177 ? 68.398 -54.961 7.498 1.00 40.82 177 GLU B N 1
ATOM 4425 C CA . GLU B 1 177 ? 68.192 -56.307 8.016 1.00 35.55 177 GLU B CA 1
ATOM 4426 C C . GLU B 1 177 ? 68.002 -56.234 9.525 1.00 35.72 177 GLU B C 1
ATOM 4427 O O . GLU B 1 177 ? 68.899 -55.816 10.245 1.00 47.80 177 GLU B O 1
ATOM 4433 N N . ALA B 1 178 ? 66.834 -56.640 10.004 1.00 40.49 178 ALA B N 1
ATOM 4434 C CA . ALA B 1 178 ? 66.539 -56.562 11.428 1.00 38.36 178 ALA B CA 1
ATOM 4435 C C . ALA B 1 178 ? 67.355 -57.574 12.227 1.00 43.12 178 ALA B C 1
ATOM 4436 O O . ALA B 1 178 ? 67.733 -57.313 13.372 1.00 42.48 178 ALA B O 1
ATOM 4438 N N . VAL B 1 179 ? 67.625 -58.725 11.613 1.00 43.53 179 VAL B N 1
ATOM 4439 C CA . VAL B 1 179 ? 68.285 -59.839 12.291 1.00 36.63 179 VAL B CA 1
ATOM 4440 C C . VAL B 1 179 ? 69.359 -60.500 11.429 1.00 39.49 179 VAL B C 1
ATOM 4441 O O . VAL B 1 179 ? 69.091 -60.951 10.314 1.00 47.76 179 VAL B O 1
ATOM 4445 N N . ILE B 1 180 ? 70.577 -60.551 11.953 1.00 36.36 180 ILE B N 1
ATOM 4446 C CA . ILE B 1 180 ? 71.676 -61.235 11.284 1.00 45.19 180 ILE B CA 1
ATOM 4447 C C . ILE B 1 180 ? 71.946 -62.544 12.020 1.00 50.13 180 ILE B C 1
ATOM 4448 O O . ILE B 1 180 ? 72.218 -62.540 13.222 1.00 48.54 180 ILE B O 1
ATOM 4453 N N . PRO B 1 181 ? 71.856 -63.671 11.302 1.00 49.86 181 PRO B N 1
ATOM 4454 C CA . PRO B 1 181 ? 71.972 -65.012 11.890 1.00 48.25 181 PRO B CA 1
ATOM 4455 C C . PRO B 1 181 ? 73.390 -65.331 12.358 1.00 56.25 181 PRO B C 1
ATOM 4456 O O . PRO B 1 181 ? 74.339 -65.169 11.586 1.00 48.63 181 PRO B O 1
ATOM 4460 N N . ARG B 1 182 ? 73.523 -65.796 13.598 1.00 53.88 182 ARG B N 1
ATOM 4461 C CA . ARG B 1 182 ? 74.834 -66.117 14.158 1.00 54.94 182 ARG B CA 1
ATOM 4462 C C . ARG B 1 182 ? 75.467 -67.297 13.434 1.00 51.55 182 ARG B C 1
ATOM 4463 O O . ARG B 1 182 ? 76.693 -67.443 13.414 1.00 55.17 182 ARG B O 1
ATOM 4471 N N . ALA B 1 183 ? 74.622 -68.135 12.841 1.00 52.49 183 ALA B N 1
ATOM 4472 C CA . ALA B 1 183 ? 75.088 -69.276 12.070 1.00 52.16 183 ALA B CA 1
ATOM 4473 C C . ALA B 1 183 ? 75.834 -68.790 10.835 1.00 61.48 183 ALA B C 1
ATOM 4474 O O . ALA B 1 183 ? 76.911 -69.299 10.511 1.00 56.61 183 ALA B O 1
ATOM 4476 N N . TRP B 1 184 ? 75.264 -67.792 10.162 1.00 59.10 184 TRP B N 1
ATOM 4477 C CA . TRP B 1 184 ? 75.897 -67.198 8.987 1.00 57.54 184 TRP B CA 1
ATOM 4478 C C . TRP B 1 184 ? 77.187 -66.463 9.347 1.00 54.91 184 TRP B C 1
ATOM 4479 O O . TRP B 1 184 ? 78.201 -66.587 8.654 1.00 53.08 184 TRP B O 1
ATOM 4490 N N . VAL B 1 185 ? 77.135 -65.696 10.432 1.00 55.52 185 VAL B N 1
ATOM 4491 C CA . VAL B 1 185 ? 78.288 -64.932 10.896 1.00 53.79 185 VAL B CA 1
ATOM 4492 C C . VAL B 1 185 ? 79.458 -65.852 11.224 1.00 57.98 185 VAL B C 1
ATOM 4493 O O . VAL B 1 185 ? 80.585 -65.630 10.763 1.00 55.03 185 VAL B O 1
ATOM 4497 N N . HIS B 1 186 ? 79.188 -66.892 12.007 1.00 60.72 186 HIS B N 1
ATOM 4498 C CA . HIS B 1 186 ? 80.240 -67.832 12.382 1.00 57.87 186 HIS B CA 1
ATOM 4499 C C . HIS B 1 186 ? 80.726 -68.675 11.202 1.00 57.18 186 HIS B C 1
ATOM 4500 O O . HIS B 1 186 ? 81.921 -68.957 11.089 1.00 55.91 186 HIS B O 1
ATOM 4507 N N . ALA B 1 187 ? 79.804 -69.061 10.322 1.00 56.96 187 ALA B N 1
ATOM 4508 C CA . ALA B 1 187 ? 80.174 -69.755 9.090 1.00 56.10 187 ALA B CA 1
ATOM 4509 C C . ALA B 1 187 ? 81.173 -68.937 8.275 1.00 66.60 187 ALA B C 1
ATOM 4510 O O . ALA B 1 187 ? 82.260 -69.417 7.964 1.00 63.61 187 ALA B O 1
ATOM 4512 N N . VAL B 1 188 ? 80.803 -67.701 7.940 1.00 64.24 188 VAL B N 1
ATOM 4513 C CA . VAL B 1 188 ? 81.661 -66.836 7.131 1.00 61.57 188 VAL B CA 1
ATOM 4514 C C . VAL B 1 188 ? 82.968 -66.506 7.855 1.00 60.81 188 VAL B C 1
ATOM 4515 O O . VAL B 1 188 ? 84.021 -66.363 7.227 1.00 51.08 188 VAL B O 1
ATOM 4519 N N . GLY B 1 189 ? 82.896 -66.406 9.178 1.00 59.75 189 GLY B N 1
ATOM 4520 C CA . GLY B 1 189 ? 84.065 -66.114 9.988 1.00 61.16 189 GLY B CA 1
ATOM 4521 C C . GLY B 1 189 ? 85.173 -67.146 9.864 1.00 62.26 189 GLY B C 1
ATOM 4522 O O . GLY B 1 189 ? 86.327 -66.796 9.626 1.00 59.64 189 GLY B O 1
ATOM 4523 N N . ARG B 1 190 ? 84.816 -68.419 10.006 1.00 70.92 190 ARG B N 1
ATOM 4524 C CA . ARG B 1 190 ? 85.800 -69.510 10.039 1.00 73.76 190 ARG B CA 1
ATOM 4525 C C . ARG B 1 190 ? 86.892 -69.564 8.941 1.00 81.77 190 ARG B C 1
ATOM 4526 O O . ARG B 1 190 ? 88.073 -69.638 9.284 1.00 100.56 190 ARG B O 1
ATOM 4534 N N . GLY B 1 191 ? 86.547 -69.518 7.650 1.00 65.90 191 GLY B N 1
ATOM 4535 C CA . GLY B 1 191 ? 85.191 -69.372 7.152 1.00 75.03 191 GLY B CA 1
ATOM 4536 C C . GLY B 1 191 ? 84.908 -70.169 5.891 1.00 84.42 191 GLY B C 1
ATOM 4537 O O . GLY B 1 191 ? 85.791 -70.366 5.054 1.00 73.16 191 GLY B O 1
ATOM 4538 N N . GLU B 1 192 ? 83.664 -70.622 5.753 1.00 83.86 192 GLU B N 1
ATOM 4539 C CA . GLU B 1 192 ? 83.255 -71.423 4.602 1.00 86.33 192 GLU B CA 1
ATOM 4540 C C . GLU B 1 192 ? 82.006 -70.863 3.919 1.00 91.94 192 GLU B C 1
ATOM 4541 O O . GLU B 1 192 ? 81.353 -69.961 4.441 1.00 95.30 192 GLU B O 1
ATOM 4547 N N . THR B 1 193 ? 81.684 -71.410 2.750 1.00 95.45 193 THR B N 1
ATOM 4548 C CA . THR B 1 193 ? 80.495 -71.011 2.001 1.00 97.89 193 THR B CA 1
ATOM 4549 C C . THR B 1 193 ? 79.220 -71.243 2.809 1.00 91.10 193 THR B C 1
ATOM 4550 O O . THR B 1 193 ? 79.049 -72.291 3.432 1.00 85.34 193 THR B O 1
ATOM 4554 N N . SER B 1 194 ? 78.335 -70.252 2.804 1.00 87.15 194 SER B N 1
ATOM 4555 C CA . SER B 1 194 ? 77.054 -70.374 3.482 1.00 83.30 194 SER B CA 1
ATOM 4556 C C . SER B 1 194 ? 75.930 -69.812 2.617 1.00 75.43 194 SER B C 1
ATOM 4557 O O . SER B 1 194 ? 76.139 -68.884 1.839 1.00 83.46 194 SER B O 1
ATOM 4560 N N . GLY B 1 195 ? 74.741 -70.385 2.748 1.00 65.25 195 GLY B N 1
ATOM 4561 C CA . GLY B 1 195 ? 73.595 -69.921 1.991 1.00 64.76 195 GLY B CA 1
ATOM 4562 C C . GLY B 1 195 ? 72.646 -69.185 2.906 1.00 66.10 195 GLY B C 1
ATOM 4563 O O . GLY B 1 195 ? 71.499 -68.912 2.553 1.00 76.17 195 GLY B O 1
ATOM 4564 N N . LEU B 1 196 ? 73.142 -68.858 4.092 1.00 68.26 196 LEU B N 1
ATOM 4565 C CA . LEU B 1 196 ? 72.334 -68.213 5.118 1.00 75.41 196 LEU B CA 1
ATOM 4566 C C . LEU B 1 196 ? 72.480 -66.691 5.083 1.00 68.09 196 LEU B C 1
ATOM 4567 O O . LEU B 1 196 ? 71.957 -65.990 5.952 1.00 64.84 196 LEU B O 1
ATOM 4572 N N . ALA B 1 197 ? 73.195 -66.192 4.077 1.00 63.67 197 ALA B N 1
ATOM 4573 C CA . ALA B 1 197 ? 73.441 -64.761 3.928 1.00 50.67 197 ALA B CA 1
ATOM 4574 C C . ALA B 1 197 ? 72.140 -63.987 3.768 1.00 56.25 197 ALA B C 1
ATOM 4575 O O . ALA B 1 197 ? 71.271 -64.392 2.995 1.00 64.16 197 ALA B O 1
ATOM 4577 N N . PRO B 1 198 ? 72.003 -62.874 4.509 1.00 50.47 198 PRO B N 1
ATOM 4578 C CA . PRO B 1 198 ? 70.830 -61.996 4.434 1.00 45.71 198 PRO B CA 1
ATOM 4579 C C . PRO B 1 198 ? 70.615 -61.484 3.017 1.00 48.83 198 PRO B C 1
ATOM 4580 O O . PRO B 1 198 ? 71.582 -61.288 2.281 1.00 47.18 198 PRO B O 1
ATOM 4584 N N . VAL B 1 199 ? 69.359 -61.271 2.645 1.00 43.17 199 VAL B N 1
ATOM 4585 C CA . VAL B 1 199 ? 69.019 -60.942 1.269 1.00 43.60 199 VAL B CA 1
ATOM 4586 C C . VAL B 1 199 ? 69.703 -59.672 0.775 1.00 50.04 199 VAL B C 1
ATOM 4587 O O . VAL B 1 199 ? 70.209 -59.630 -0.347 1.00 48.72 199 VAL B O 1
ATOM 4591 N N . ALA B 1 200 ? 69.719 -58.644 1.617 1.00 48.48 200 ALA B N 1
ATOM 4592 C CA . ALA B 1 200 ? 70.323 -57.369 1.251 1.00 38.39 200 ALA B CA 1
ATOM 4593 C C . ALA B 1 200 ? 71.816 -57.533 0.987 1.00 41.55 200 ALA B C 1
ATOM 4594 O O . ALA B 1 200 ? 72.387 -56.869 0.111 1.00 40.33 200 ALA B O 1
ATOM 4596 N N . TRP B 1 201 ? 72.442 -58.434 1.738 1.00 36.79 201 TRP B N 1
ATOM 4597 C CA . TRP B 1 201 ? 73.857 -58.714 1.540 1.00 34.21 201 TRP B CA 1
ATOM 4598 C C . TRP B 1 201 ? 74.126 -59.363 0.188 1.00 40.44 201 TRP B C 1
ATOM 4599 O O . TRP B 1 201 ? 74.989 -58.902 -0.547 1.00 46.63 201 TRP B O 1
ATOM 4610 N N . ASN B 1 202 ? 73.397 -60.431 -0.133 1.00 44.97 202 ASN B N 1
ATOM 4611 C CA . ASN B 1 202 ? 73.514 -61.065 -1.448 1.00 43.55 202 ASN B CA 1
ATOM 4612 C C . ASN B 1 202 ? 73.258 -60.056 -2.559 1.00 43.62 202 ASN B C 1
ATOM 4613 O O . ASN B 1 202 ? 73.968 -60.028 -3.562 1.00 42.74 202 ASN B O 1
ATOM 4618 N N . ALA B 1 203 ? 72.235 -59.230 -2.366 1.00 38.53 203 ALA B N 1
ATOM 4619 C CA . ALA B 1 203 ? 71.894 -58.182 -3.316 1.00 39.50 203 ALA B CA 1
ATOM 4620 C C . ALA B 1 203 ? 73.091 -57.255 -3.564 1.00 49.19 203 ALA B C 1
ATOM 4621 O O . ALA B 1 203 ? 73.434 -56.948 -4.719 1.00 47.29 203 ALA B O 1
ATOM 4623 N N . TRP B 1 204 ? 73.738 -56.827 -2.483 1.00 41.46 204 TRP B N 1
ATOM 4624 C CA . TRP B 1 204 ? 74.930 -55.999 -2.621 1.00 41.91 204 TRP B CA 1
ATOM 4625 C C . TRP B 1 204 ? 76.087 -56.746 -3.302 1.00 43.48 204 TRP B C 1
ATOM 4626 O O . TRP B 1 204 ? 76.830 -56.162 -4.089 1.00 38.07 204 TRP B O 1
ATOM 4637 N N . LEU B 1 205 ? 76.232 -58.034 -2.999 1.00 41.76 205 LEU B N 1
ATOM 4638 C CA . LEU B 1 205 ? 77.284 -58.858 -3.592 1.00 43.10 205 LEU B CA 1
ATOM 4639 C C . LEU B 1 205 ? 77.135 -58.961 -5.103 1.00 48.31 205 LEU B C 1
ATOM 4640 O O . LEU B 1 205 ? 78.109 -58.819 -5.849 1.00 40.75 205 LEU B O 1
ATOM 4645 N N . SER B 1 206 ? 75.907 -59.213 -5.544 1.00 41.12 206 SER B N 1
ATOM 4646 C CA . SER B 1 206 ? 75.625 -59.388 -6.958 1.00 42.98 206 SER B CA 1
ATOM 4647 C C . SER B 1 206 ? 75.617 -58.067 -7.714 1.00 47.15 206 SER B C 1
ATOM 4648 O O . SER B 1 206 ? 76.441 -57.854 -8.602 1.00 47.88 206 SER B O 1
ATOM 4651 N N . ALA B 1 207 ? 74.696 -57.178 -7.355 1.00 48.61 207 ALA B N 1
ATOM 4652 C CA . ALA B 1 207 ? 74.448 -55.995 -8.177 1.00 48.97 207 ALA B CA 1
ATOM 4653 C C . ALA B 1 207 ? 75.213 -54.753 -7.721 1.00 54.97 207 ALA B C 1
ATOM 4654 O O . ALA B 1 207 ? 75.341 -53.788 -8.474 1.00 53.00 207 ALA B O 1
ATOM 4656 N N . GLY B 1 208 ? 75.722 -54.780 -6.493 1.00 48.89 208 GLY B N 1
ATOM 4657 C CA . GLY B 1 208 ? 76.416 -53.633 -5.936 1.00 40.67 208 GLY B CA 1
ATOM 4658 C C . GLY B 1 208 ? 75.450 -52.617 -5.350 1.00 51.74 208 GLY B C 1
ATOM 4659 O O . GLY B 1 208 ? 75.848 -51.530 -4.918 1.00 42.81 208 GLY B O 1
ATOM 4660 N N . GLY B 1 209 ? 74.170 -52.974 -5.333 1.00 48.77 209 GLY B N 1
ATOM 4661 C CA . GLY B 1 209 ? 73.141 -52.088 -4.825 1.00 47.81 209 GLY B CA 1
ATOM 4662 C C . GLY B 1 209 ? 73.079 -52.074 -3.311 1.00 53.47 209 GLY B C 1
ATOM 4663 O O . GLY B 1 209 ? 73.323 -53.090 -2.659 1.00 52.63 209 GLY B O 1
ATOM 4664 N N . ILE B 1 210 ? 72.746 -50.917 -2.750 1.00 50.11 210 ILE B N 1
ATOM 4665 C CA . ILE B 1 210 ? 72.663 -50.773 -1.304 1.00 40.79 210 ILE B CA 1
ATOM 4666 C C . ILE B 1 210 ? 71.239 -50.465 -0.869 1.00 46.79 210 ILE B C 1
ATOM 4667 O O . ILE B 1 210 ? 70.649 -49.480 -1.309 1.00 47.94 210 ILE B O 1
ATOM 4672 N N . ARG B 1 211 ? 70.695 -51.319 -0.006 1.00 46.74 211 ARG B N 1
ATOM 4673 C CA . ARG B 1 211 ? 69.352 -51.138 0.535 1.00 41.88 211 ARG B CA 1
ATOM 4674 C C . ARG B 1 211 ? 69.464 -50.735 2.005 1.00 45.12 211 ARG B C 1
ATOM 4675 O O . ARG B 1 211 ? 69.438 -51.585 2.891 1.00 45.54 211 ARG B O 1
ATOM 4683 N N . PRO B 1 212 ? 69.586 -49.426 2.267 1.00 44.02 212 PRO B N 1
ATOM 4684 C CA . PRO B 1 212 ? 69.893 -48.903 3.604 1.00 36.72 212 PRO B CA 1
ATOM 4685 C C . PRO B 1 212 ? 68.763 -49.041 4.628 1.00 37.50 212 PRO B C 1
ATOM 4686 O O . PRO B 1 212 ? 67.592 -48.906 4.283 1.00 35.87 212 PRO B O 1
ATOM 4690 N N . LEU B 1 213 ? 69.130 -49.289 5.884 1.00 36.40 213 LEU B N 1
ATOM 4691 C CA . LEU B 1 213 ? 68.183 -49.238 6.992 1.00 34.62 213 LEU B CA 1
ATOM 4692 C C . LEU B 1 213 ? 67.930 -47.776 7.341 1.00 38.95 213 LEU B C 1
ATOM 4693 O O . LEU B 1 213 ? 68.763 -47.135 7.982 1.00 47.07 213 LEU B O 1
ATOM 4698 N N . MET B 1 214 ? 66.775 -47.255 6.942 1.00 38.71 214 MET B N 1
ATOM 4699 C CA . MET B 1 214 ? 66.438 -45.866 7.231 1.00 37.22 214 MET B CA 1
ATOM 4700 C C . MET B 1 214 ? 65.342 -45.752 8.285 1.00 35.59 214 MET B C 1
ATOM 4701 O O . MET B 1 214 ? 64.193 -46.132 8.051 1.00 40.32 214 MET B O 1
ATOM 4706 N N . ALA B 1 215 ? 65.714 -45.226 9.447 1.00 37.34 215 ALA B N 1
ATOM 4707 C CA . ALA B 1 215 ? 64.795 -45.109 10.571 1.00 45.78 215 ALA B CA 1
ATOM 4708 C C . ALA B 1 215 ? 64.691 -43.667 11.054 1.00 45.08 215 ALA B C 1
ATOM 4709 O O . ALA B 1 215 ? 65.376 -43.280 12.000 1.00 46.65 215 ALA B O 1
ATOM 4711 N N . PRO B 1 216 ? 63.824 -42.870 10.408 1.00 41.76 216 PRO B N 1
ATOM 4712 C CA . PRO B 1 216 ? 63.612 -41.464 10.763 1.00 44.51 216 PRO B CA 1
ATOM 4713 C C . PRO B 1 216 ? 63.269 -41.296 12.236 1.00 50.38 216 PRO B C 1
ATOM 4714 O O . PRO B 1 216 ? 62.607 -42.152 12.823 1.00 52.23 216 PRO B O 1
ATOM 4718 N N . ARG B 1 217 ? 63.738 -40.202 12.823 1.00 55.78 217 ARG B N 1
ATOM 4719 C CA . ARG B 1 217 ? 63.559 -39.950 14.244 1.00 59.51 217 ARG B CA 1
ATOM 4720 C C . ARG B 1 217 ? 62.156 -39.394 14.486 1.00 55.11 217 ARG B C 1
ATOM 4721 O O . ARG B 1 217 ? 61.656 -38.587 13.705 1.00 53.50 217 ARG B O 1
ATOM 4729 N N . SER B 1 218 ? 61.507 -39.845 15.552 1.00 61.85 218 SER B N 1
ATOM 4730 C CA . SER B 1 218 ? 60.182 -39.336 15.887 1.00 68.47 218 SER B CA 1
ATOM 4731 C C . SER B 1 218 ? 60.286 -37.940 16.501 1.00 66.88 218 SER B C 1
ATOM 4732 O O . SER B 1 218 ? 61.389 -37.420 16.677 1.00 62.36 218 SER B O 1
ATOM 4735 N N . LEU B 1 219 ? 59.142 -37.332 16.809 1.00 75.16 219 LEU B N 1
ATOM 4736 C CA . LEU B 1 219 ? 59.117 -35.980 17.372 1.00 79.73 219 LEU B CA 1
ATOM 4737 C C . LEU B 1 219 ? 59.835 -35.927 18.715 1.00 73.88 219 LEU B C 1
ATOM 4738 O O . LEU B 1 219 ? 59.546 -36.709 19.621 1.00 72.04 219 LEU B O 1
ATOM 4743 N N . LEU B 1 220 ? 60.779 -35.001 18.836 1.00 72.91 220 LEU B N 1
ATOM 4744 C CA . LEU B 1 220 ? 61.611 -34.943 20.026 1.00 80.92 220 LEU B CA 1
ATOM 4745 C C . LEU B 1 220 ? 61.657 -33.553 20.643 1.00 75.33 220 LEU B C 1
ATOM 4746 O O . LEU B 1 220 ? 61.796 -32.550 19.941 1.00 73.59 220 LEU B O 1
ATOM 4751 N N . VAL B 1 221 ? 61.532 -33.506 21.964 1.00 70.06 221 VAL B N 1
ATOM 4752 C CA . VAL B 1 221 ? 61.721 -32.273 22.708 1.00 65.06 221 VAL B CA 1
ATOM 4753 C C . VAL B 1 221 ? 62.931 -32.418 23.612 1.00 69.15 221 VAL B C 1
ATOM 4754 O O . VAL B 1 221 ? 62.960 -33.278 24.493 1.00 74.47 221 VAL B O 1
ATOM 4758 N N . ARG B 1 222 ? 63.937 -31.583 23.381 1.00 67.31 222 ARG B N 1
ATOM 4759 C CA . ARG B 1 222 ? 65.152 -31.627 24.181 1.00 61.82 222 ARG B CA 1
ATOM 4760 C C . ARG B 1 222 ? 64.960 -31.001 25.562 1.00 62.04 222 ARG B C 1
ATOM 4761 O O . ARG B 1 222 ? 64.092 -30.147 25.761 1.00 55.53 222 ARG B O 1
ATOM 4769 N N . SER B 1 223 ? 65.775 -31.442 26.515 1.00 57.87 223 SER B N 1
ATOM 4770 C CA . SER B 1 223 ? 65.724 -30.913 27.868 1.00 58.98 223 SER B CA 1
ATOM 4771 C C . SER B 1 223 ? 66.728 -29.784 27.998 1.00 58.79 223 SER B C 1
ATOM 4772 O O . SER B 1 223 ? 67.535 -29.555 27.098 1.00 60.02 223 SER B O 1
ATOM 4775 N N . LYS B 1 224 ? 66.685 -29.089 29.128 1.00 60.49 224 LYS B N 1
ATOM 4776 C CA . LYS B 1 224 ? 67.617 -28.004 29.389 1.00 56.11 224 LYS B CA 1
ATOM 4777 C C . LYS B 1 224 ? 69.055 -28.518 29.384 1.00 56.57 224 LYS B C 1
ATOM 4778 O O . LYS B 1 224 ? 69.944 -27.902 28.794 1.00 51.35 224 LYS B O 1
ATOM 4784 N N . ALA B 1 225 ? 69.273 -29.661 30.029 1.00 62.98 225 ALA B N 1
ATOM 4785 C CA . ALA B 1 225 ? 70.614 -30.221 30.169 1.00 56.49 225 ALA B CA 1
ATOM 4786 C C . ALA B 1 225 ? 71.188 -30.681 28.831 1.00 59.83 225 ALA B C 1
ATOM 4787 O O . ALA B 1 225 ? 72.399 -30.610 28.603 1.00 59.67 225 ALA B O 1
ATOM 4789 N N . GLU B 1 226 ? 70.312 -31.149 27.948 1.00 54.82 226 GLU B N 1
ATOM 4790 C CA . GLU B 1 226 ? 70.725 -31.575 26.616 1.00 58.62 226 GLU B CA 1
ATOM 4791 C C . GLU B 1 226 ? 71.125 -30.389 25.737 1.00 59.39 226 GLU B C 1
ATOM 4792 O O . GLU B 1 226 ? 72.118 -30.457 25.007 1.00 64.41 226 GLU B O 1
ATOM 4798 N N . GLN B 1 227 ? 70.353 -29.307 25.812 1.00 48.59 227 GLN B N 1
ATOM 4799 C CA . GLN B 1 227 ? 70.627 -28.113 25.014 1.00 47.35 227 GLN B CA 1
ATOM 4800 C C . GLN B 1 227 ? 71.878 -27.367 25.477 1.00 52.31 227 GLN B C 1
ATOM 4801 O O . GLN B 1 227 ? 72.593 -26.779 24.661 1.00 47.24 227 GLN B O 1
ATOM 4807 N N . LEU B 1 228 ? 72.136 -27.396 26.784 1.00 55.31 228 LEU B N 1
ATOM 4808 C CA . LEU B 1 228 ? 73.306 -26.735 27.366 1.00 55.28 228 LEU B CA 1
ATOM 4809 C C . LEU B 1 228 ? 74.533 -27.644 27.361 1.00 58.15 228 LEU B C 1
ATOM 4810 O O . LEU B 1 228 ? 74.405 -28.866 27.465 1.00 64.51 228 LEU B O 1
ATOM 4815 N N . PRO B 1 229 ? 75.731 -27.047 27.244 1.00 50.96 229 PRO B N 1
ATOM 4816 C CA . PRO B 1 229 ? 76.992 -27.798 27.276 1.00 53.53 229 PRO B CA 1
ATOM 4817 C C . PRO B 1 229 ? 77.151 -28.553 28.589 1.00 64.48 229 PRO B C 1
ATOM 4818 O O . PRO B 1 229 ? 76.499 -28.203 29.573 1.00 65.60 229 PRO B O 1
ATOM 4822 N N . ALA B 1 230 ? 78.002 -29.576 28.600 1.00 73.48 230 ALA B N 1
ATOM 4823 C CA . ALA B 1 230 ? 78.229 -30.371 29.805 1.00 74.47 230 ALA B CA 1
ATOM 4824 C C . ALA B 1 230 ? 79.523 -29.970 30.512 1.00 69.62 230 ALA B C 1
ATOM 4825 O O . ALA B 1 230 ? 79.494 -29.389 31.596 1.00 73.93 230 ALA B O 1
ATOM 4827 N N . THR B 1 231 ? 80.654 -30.284 29.890 1.00 66.71 231 THR B N 1
ATOM 4828 C CA . THR B 1 231 ? 81.959 -29.957 30.450 1.00 66.48 231 THR B CA 1
ATOM 4829 C C . THR B 1 231 ? 82.141 -28.445 30.585 1.00 69.84 231 THR B C 1
ATOM 4830 O O . THR B 1 231 ? 81.669 -27.686 29.741 1.00 73.40 231 THR B O 1
ATOM 4834 N N . PRO B 1 232 ? 82.829 -28.006 31.652 1.00 72.98 232 PRO B N 1
ATOM 4835 C CA . PRO B 1 232 ? 83.078 -26.583 31.919 1.00 72.59 232 PRO B CA 1
ATOM 4836 C C . PRO B 1 232 ? 83.889 -25.878 30.829 1.00 73.26 232 PRO B C 1
ATOM 4837 O O . PRO B 1 232 ? 83.739 -24.665 30.647 1.00 76.60 232 PRO B O 1
ATOM 4841 N N . GLU B 1 233 ? 84.735 -26.622 30.122 1.00 69.24 233 GLU B N 1
ATOM 4842 C CA . GLU B 1 233 ? 85.522 -26.057 29.028 1.00 72.83 233 GLU B CA 1
ATOM 4843 C C . GLU B 1 233 ? 84.606 -25.475 27.951 1.00 73.03 233 GLU B C 1
ATOM 4844 O O . GLU B 1 233 ? 84.790 -24.335 27.507 1.00 68.05 233 GLU B O 1
ATOM 4850 N N . ASP B 1 234 ? 83.616 -26.267 27.545 1.00 68.26 234 ASP B N 1
ATOM 4851 C CA . ASP B 1 234 ? 82.644 -25.842 26.543 1.00 67.92 234 ASP B CA 1
ATOM 4852 C C . ASP B 1 234 ? 81.866 -24.614 27.022 1.00 66.76 234 ASP B C 1
ATOM 4853 O O . ASP B 1 234 ? 81.690 -23.638 26.277 1.00 61.62 234 ASP B O 1
ATOM 4858 N N . GLN B 1 235 ? 81.419 -24.669 28.276 1.00 63.99 235 GLN B N 1
ATOM 4859 C CA . GLN B 1 235 ? 80.748 -23.544 28.918 1.00 55.45 235 GLN B CA 1
ATOM 4860 C C . GLN B 1 235 ? 81.592 -22.277 28.812 1.00 56.58 235 GLN B C 1
ATOM 4861 O O . GLN B 1 235 ? 81.067 -21.183 28.582 1.00 66.79 235 GLN B O 1
ATOM 4867 N N . ALA B 1 236 ? 82.904 -22.436 28.971 1.00 51.62 236 ALA B N 1
ATOM 4868 C CA . ALA B 1 236 ? 83.828 -21.320 28.817 1.00 53.87 236 ALA B CA 1
ATOM 4869 C C . ALA B 1 236 ? 83.831 -20.832 27.376 1.00 56.82 236 ALA B C 1
ATOM 4870 O O . ALA B 1 236 ? 83.816 -19.616 27.119 1.00 58.75 236 ALA B O 1
ATOM 4872 N N . LEU B 1 237 ? 83.849 -21.783 26.442 1.00 50.72 237 LEU B N 1
ATOM 4873 C CA . LEU B 1 237 ? 83.818 -21.451 25.021 1.00 53.16 237 LEU B CA 1
ATOM 4874 C C . LEU B 1 237 ? 82.633 -20.541 24.701 1.00 61.88 237 LEU B C 1
ATOM 4875 O O . LEU B 1 237 ? 82.799 -19.492 24.071 1.00 58.10 237 LEU B O 1
ATOM 4880 N N . ILE B 1 238 ? 81.445 -20.938 25.154 1.00 49.57 238 ILE B N 1
ATOM 4881 C CA . ILE B 1 238 ? 80.243 -20.132 24.946 1.00 49.38 238 ILE B CA 1
ATOM 4882 C C . ILE B 1 238 ? 80.322 -18.780 25.673 1.00 55.61 238 ILE B C 1
ATOM 4883 O O . ILE B 1 238 ? 79.931 -17.729 25.130 1.00 44.85 238 ILE B O 1
ATOM 4888 N N . GLU B 1 239 ? 80.840 -18.809 26.899 1.00 59.18 239 GLU B N 1
ATOM 4889 C CA . GLU B 1 239 ? 80.985 -17.583 27.675 1.00 59.21 239 GLU B CA 1
ATOM 4890 C C . GLU B 1 239 ? 81.842 -16.544 26.953 1.00 52.51 239 GLU B C 1
ATOM 4891 O O . GLU B 1 239 ? 81.573 -15.347 27.048 1.00 49.83 239 GLU B O 1
ATOM 4897 N N . VAL B 1 240 ? 82.860 -16.994 26.224 1.00 49.75 240 VAL B N 1
ATOM 4898 C CA . VAL B 1 240 ? 83.683 -16.058 25.455 1.00 47.20 240 VAL B CA 1
ATOM 4899 C C . VAL B 1 240 ? 82.835 -15.314 24.420 1.00 48.97 240 VAL B C 1
ATOM 4900 O O . VAL B 1 240 ? 82.983 -14.099 24.226 1.00 53.51 240 VAL B O 1
ATOM 4904 N N . ILE B 1 241 ? 81.930 -16.049 23.779 1.00 52.61 241 ILE B N 1
ATOM 4905 C CA . ILE B 1 241 ? 81.000 -15.466 22.816 1.00 52.16 241 ILE B CA 1
ATOM 4906 C C . ILE B 1 241 ? 80.069 -14.464 23.496 1.00 52.80 241 ILE B C 1
ATOM 4907 O O . ILE B 1 241 ? 79.864 -13.354 22.992 1.00 49.53 241 ILE B O 1
ATOM 4912 N N . ARG B 1 242 ? 79.504 -14.855 24.639 1.00 55.61 242 ARG B N 1
ATOM 4913 C CA . ARG B 1 242 ? 78.626 -13.944 25.379 1.00 56.19 242 ARG B CA 1
ATOM 4914 C C . ARG B 1 242 ? 79.332 -12.634 25.751 1.00 59.82 242 ARG B C 1
ATOM 4915 O O . ARG B 1 242 ? 78.805 -11.544 25.517 1.00 55.19 242 ARG B O 1
ATOM 4923 N N . GLN B 1 243 ? 80.526 -12.748 26.324 1.00 56.53 243 GLN B N 1
ATOM 4924 C CA . GLN B 1 243 ? 81.307 -11.578 26.715 1.00 54.19 243 GLN B CA 1
ATOM 4925 C C . GLN B 1 243 ? 81.690 -10.713 25.523 1.00 49.59 243 GLN B C 1
ATOM 4926 O O . GLN B 1 243 ? 81.717 -9.487 25.628 1.00 60.44 243 GLN B O 1
ATOM 4932 N N . ARG B 1 244 ? 81.987 -11.346 24.392 1.00 49.47 244 ARG B N 1
ATOM 4933 C CA . ARG B 1 244 ? 82.402 -10.599 23.209 1.00 45.53 244 ARG B CA 1
ATOM 4934 C C . ARG B 1 244 ? 81.353 -9.592 22.722 1.00 48.58 244 ARG B C 1
ATOM 4935 O O . ARG B 1 244 ? 81.701 -8.539 22.186 1.00 52.45 244 ARG B O 1
ATOM 4943 N N . TYR B 1 245 ? 80.075 -9.901 22.916 1.00 53.10 245 TYR B N 1
ATOM 4944 C CA . TYR B 1 245 ? 79.021 -9.065 22.337 1.00 52.14 245 TYR B CA 1
ATOM 4945 C C . TYR B 1 245 ? 78.199 -8.258 23.342 1.00 56.72 245 TYR B C 1
ATOM 4946 O O . TYR B 1 245 ? 77.189 -7.662 22.977 1.00 50.78 245 TYR B O 1
ATOM 4955 N N . LYS B 1 246 ? 78.635 -8.226 24.597 1.00 69.30 246 LYS B N 1
ATOM 4956 C CA . LYS B 1 246 ? 77.874 -7.538 25.637 1.00 60.21 246 LYS B CA 1
ATOM 4957 C C . LYS B 1 246 ? 77.870 -6.019 25.460 1.00 60.28 246 LYS B C 1
ATOM 4958 O O . LYS B 1 246 ? 76.993 -5.335 25.979 1.00 65.30 246 LYS B O 1
ATOM 4964 N N . GLU B 1 247 ? 78.851 -5.498 24.728 1.00 62.78 247 GLU B N 1
ATOM 4965 C CA . GLU B 1 247 ? 78.921 -4.067 24.442 1.00 53.99 247 GLU B CA 1
ATOM 4966 C C . GLU B 1 247 ? 78.246 -3.732 23.116 1.00 63.89 247 GLU B C 1
ATOM 4967 O O . GLU B 1 247 ? 77.995 -2.564 22.807 1.00 65.14 247 GLU B O 1
ATOM 4973 N N . ASN B 1 248 ? 77.955 -4.766 22.334 1.00 66.48 248 ASN B N 1
ATOM 4974 C CA . ASN B 1 248 ? 77.279 -4.605 21.053 1.00 59.62 248 ASN B CA 1
ATOM 4975 C C . ASN B 1 248 ? 76.395 -5.814 20.784 1.00 62.45 248 ASN B C 1
ATOM 4976 O O . ASN B 1 248 ? 76.826 -6.766 20.139 1.00 61.81 248 ASN B O 1
ATOM 4981 N N . PRO B 1 249 ? 75.160 -5.786 21.303 1.00 63.41 249 PRO B N 1
ATOM 4982 C CA . PRO B 1 249 ? 74.222 -6.913 21.247 1.00 60.80 249 PRO B CA 1
ATOM 4983 C C . PRO B 1 249 ? 73.899 -7.360 19.820 1.00 58.99 249 PRO B C 1
ATOM 4984 O O . PRO B 1 249 ? 73.949 -8.562 19.543 1.00 51.38 249 PRO B O 1
ATOM 4988 N N . PHE B 1 250 ? 73.571 -6.422 18.933 1.00 55.48 250 PHE B N 1
ATOM 4989 C CA . PHE B 1 250 ? 73.440 -6.760 17.520 1.00 54.13 250 PHE B CA 1
ATOM 4990 C C . PHE B 1 250 ? 74.853 -7.031 17.058 1.00 62.66 250 PHE B C 1
ATOM 4991 O O . PHE B 1 250 ? 75.809 -6.585 17.688 1.00 69.58 250 PHE B O 1
ATOM 4999 N N . GLY B 1 251 ? 75.010 -7.744 15.956 1.00 54.21 251 GLY B N 1
ATOM 5000 C CA . GLY B 1 251 ? 76.350 -8.077 15.521 1.00 58.40 251 GLY B CA 1
ATOM 5001 C C . GLY B 1 251 ? 76.695 -9.461 16.016 1.00 55.24 251 GLY B C 1
ATOM 5002 O O . GLY B 1 251 ? 77.573 -10.122 15.461 1.00 51.89 251 GLY B O 1
ATOM 5003 N N . PHE B 1 252 ? 75.997 -9.903 17.061 1.00 47.71 252 PHE B N 1
ATOM 5004 C CA . PHE B 1 252 ? 75.960 -11.322 17.371 1.00 44.77 252 PHE B CA 1
ATOM 5005 C C . PHE B 1 252 ? 75.154 -12.003 16.276 1.00 46.81 252 PHE B C 1
ATOM 5006 O O . PHE B 1 252 ? 75.244 -13.210 16.086 1.00 49.13 252 PHE B O 1
ATOM 5014 N N . GLU B 1 253 ? 74.365 -11.211 15.557 1.00 44.54 253 GLU B N 1
ATOM 5015 C CA . GLU B 1 253 ? 73.643 -11.692 14.391 1.00 43.00 253 GLU B CA 1
ATOM 5016 C C . GLU B 1 253 ? 74.616 -12.136 13.306 1.00 46.16 253 GLU B C 1
ATOM 5017 O O . GLU B 1 253 ? 74.331 -13.065 12.553 1.00 58.20 253 GLU B O 1
ATOM 5023 N N . ALA B 1 254 ? 75.768 -11.476 13.232 1.00 40.05 254 ALA B N 1
ATOM 5024 C CA . ALA B 1 254 ? 76.790 -11.839 12.257 1.00 38.82 254 ALA B CA 1
ATOM 5025 C C . ALA B 1 254 ? 77.407 -13.184 12.626 1.00 45.02 254 ALA B C 1
ATOM 5026 O O . ALA B 1 254 ? 77.672 -14.033 11.759 1.00 46.85 254 ALA B O 1
ATOM 5028 N N . CYS B 1 255 ? 77.620 -13.365 13.927 1.00 39.60 255 CYS B N 1
ATOM 5029 C CA . CYS B 1 255 ? 78.169 -14.592 14.483 1.00 37.36 255 CYS B CA 1
ATOM 5030 C C . CYS B 1 255 ? 77.214 -15.756 14.221 1.00 42.33 255 CYS B C 1
ATOM 5031 O O . CYS B 1 255 ? 77.612 -16.827 13.741 1.00 44.81 255 CYS B O 1
ATOM 5034 N N . ALA B 1 256 ? 75.943 -15.522 14.528 1.00 38.66 256 ALA B N 1
ATOM 5035 C CA . ALA B 1 256 ? 74.882 -16.483 14.276 1.00 46.80 256 ALA B CA 1
ATOM 5036 C C . ALA B 1 256 ? 74.785 -16.790 12.787 1.00 43.61 256 ALA B C 1
ATOM 5037 O O . ALA B 1 256 ? 74.416 -17.891 12.400 1.00 44.04 256 ALA B O 1
ATOM 5039 N N . GLY B 1 257 ? 75.117 -15.804 11.960 1.00 39.25 257 GLY B N 1
ATOM 5040 C CA . GLY B 1 257 ? 75.142 -15.985 10.521 1.00 38.10 257 GLY B CA 1
ATOM 5041 C C . GLY B 1 257 ? 76.262 -16.907 10.076 1.00 43.28 257 GLY B C 1
ATOM 5042 O O . GLY B 1 257 ? 76.074 -17.739 9.178 1.00 47.09 257 GLY B O 1
ATOM 5043 N N . ALA B 1 258 ? 77.430 -16.754 10.696 1.00 35.69 258 ALA B N 1
ATOM 5044 C CA . ALA B 1 258 ? 78.560 -17.639 10.422 1.00 34.79 258 ALA B CA 1
ATOM 5045 C C . ALA B 1 258 ? 78.245 -19.077 10.833 1.00 42.27 258 ALA B C 1
ATOM 5046 O O . ALA B 1 258 ? 78.430 -20.027 10.047 1.00 46.47 258 ALA B O 1
ATOM 5048 N N . LEU B 1 259 ? 77.772 -19.227 12.069 1.00 41.20 259 LEU B N 1
ATOM 5049 C CA . LEU B 1 259 ? 77.356 -20.530 12.576 1.00 37.90 259 LEU B CA 1
ATOM 5050 C C . LEU B 1 259 ? 76.294 -21.137 11.677 1.00 36.10 259 LEU B C 1
ATOM 5051 O O . LEU B 1 259 ? 76.276 -22.342 11.466 1.00 37.78 259 LEU B O 1
ATOM 5056 N N . THR B 1 260 ? 75.411 -20.295 11.149 1.00 39.63 260 THR B N 1
ATOM 5057 C CA . THR B 1 260 ? 74.397 -20.740 10.202 1.00 38.02 260 THR B CA 1
ATOM 5058 C C . THR B 1 260 ? 75.055 -21.274 8.936 1.00 39.44 260 THR B C 1
ATOM 5059 O O . THR B 1 260 ? 74.674 -22.330 8.433 1.00 36.72 260 THR B O 1
ATOM 5063 N N . ARG B 1 261 ? 76.054 -20.553 8.432 1.00 35.70 261 ARG B N 1
ATOM 5064 C CA . ARG B 1 261 ? 76.787 -21.012 7.255 1.00 33.13 261 ARG B CA 1
ATOM 5065 C C . ARG B 1 261 ? 77.461 -22.358 7.526 1.00 40.37 261 ARG B C 1
ATOM 5066 O O . ARG B 1 261 ? 77.682 -23.138 6.605 1.00 46.93 261 ARG B O 1
ATOM 5074 N N . LEU B 1 262 ? 77.803 -22.623 8.783 1.00 38.35 262 LEU B N 1
ATOM 5075 C CA . LEU B 1 262 ? 78.389 -23.919 9.136 1.00 35.33 262 LEU B CA 1
ATOM 5076 C C . LEU B 1 262 ? 77.321 -25.014 9.223 1.00 40.94 262 LEU B C 1
ATOM 5077 O O . LEU B 1 262 ? 77.563 -26.150 8.807 1.00 42.99 262 LEU B O 1
ATOM 5082 N N . LEU B 1 263 ? 76.152 -24.663 9.765 1.00 41.31 263 LEU B N 1
ATOM 5083 C CA . LEU B 1 263 ? 75.040 -25.596 9.967 1.00 39.04 263 LEU B CA 1
ATOM 5084 C C . LEU B 1 263 ? 74.417 -26.019 8.636 1.00 41.45 263 LEU B C 1
ATOM 5085 O O . LEU B 1 263 ? 73.978 -27.166 8.496 1.00 49.79 263 LEU B O 1
ATOM 5090 N N . LEU B 1 264 ? 74.411 -25.107 7.659 1.00 44.20 264 LEU B N 1
ATOM 5091 C CA . LEU B 1 264 ? 73.600 -25.279 6.449 1.00 41.09 264 LEU B CA 1
ATOM 5092 C C . LEU B 1 264 ? 74.349 -25.719 5.178 1.00 57.66 264 LEU B C 1
ATOM 5093 O O . LEU B 1 264 ? 75.523 -25.398 4.986 1.00 48.31 264 LEU B O 1
ATOM 5098 N N . PRO B 1 265 ? 73.649 -26.465 4.305 1.00 69.53 265 PRO B N 1
ATOM 5099 C CA . PRO B 1 265 ? 74.242 -27.209 3.184 1.00 69.19 265 PRO B CA 1
ATOM 5100 C C . PRO B 1 265 ? 74.699 -26.434 1.925 1.00 71.58 265 PRO B C 1
ATOM 5101 O O . PRO B 1 265 ? 75.171 -27.071 0.981 1.00 72.94 265 PRO B O 1
ATOM 5105 N N . ASP B 1 266 ? 74.551 -25.116 1.886 1.00 50.16 266 ASP B N 1
ATOM 5106 C CA . ASP B 1 266 ? 75.289 -24.328 0.902 1.00 66.31 266 ASP B CA 1
ATOM 5107 C C . ASP B 1 266 ? 76.215 -23.483 1.765 1.00 66.51 266 ASP B C 1
ATOM 5108 O O . ASP B 1 266 ? 76.539 -23.863 2.895 1.00 66.59 266 ASP B O 1
ATOM 5113 N N . VAL B 1 267 ? 76.659 -22.354 1.234 1.00 68.50 267 VAL B N 1
ATOM 5114 C CA . VAL B 1 267 ? 77.069 -21.254 2.087 1.00 62.09 267 VAL B CA 1
ATOM 5115 C C . VAL B 1 267 ? 75.880 -20.313 1.950 1.00 58.69 267 VAL B C 1
ATOM 5116 O O . VAL B 1 267 ? 75.669 -19.732 0.890 1.00 47.94 267 VAL B O 1
ATOM 5120 N N . ALA B 1 268 ? 75.055 -20.220 2.986 1.00 53.22 268 ALA B N 1
ATOM 5121 C CA . ALA B 1 268 ? 73.855 -19.408 2.888 1.00 51.49 268 ALA B CA 1
ATOM 5122 C C . ALA B 1 268 ? 74.232 -17.965 2.573 1.00 62.91 268 ALA B C 1
ATOM 5123 O O . ALA B 1 268 ? 75.209 -17.453 3.109 1.00 62.92 268 ALA B O 1
ATOM 5125 N N . ARG B 1 269 ? 73.487 -17.319 1.681 1.00 56.42 269 ARG B N 1
ATOM 5126 C CA . ARG B 1 269 ? 73.646 -15.879 1.484 1.00 47.92 269 ARG B CA 1
ATOM 5127 C C . ARG B 1 269 ? 72.980 -15.162 2.653 1.00 47.91 269 ARG B C 1
ATOM 5128 O O . ARG B 1 269 ? 71.979 -15.647 3.170 1.00 48.51 269 ARG B O 1
ATOM 5136 N N . LEU B 1 270 ? 73.544 -14.043 3.103 1.00 46.56 270 LEU B N 1
ATOM 5137 C CA . LEU B 1 270 ? 73.035 -13.400 4.313 1.00 48.55 270 LEU B CA 1
ATOM 5138 C C . LEU B 1 270 ? 72.759 -11.919 4.108 1.00 48.77 270 LEU B C 1
ATOM 5139 O O . LEU B 1 270 ? 73.637 -11.171 3.672 1.00 46.08 270 LEU B O 1
ATOM 5144 N N . ASP B 1 271 ? 71.531 -11.508 4.414 1.00 40.94 271 ASP B N 1
ATOM 5145 C CA . ASP B 1 271 ? 71.186 -10.094 4.497 1.00 40.98 271 ASP B CA 1
ATOM 5146 C C . ASP B 1 271 ? 70.729 -9.823 5.922 1.00 44.94 271 ASP B C 1
ATOM 5147 O O . ASP B 1 271 ? 69.593 -10.126 6.295 1.00 52.16 271 ASP B O 1
ATOM 5152 N N . LEU B 1 272 ? 71.631 -9.254 6.712 1.00 46.23 272 LEU B N 1
ATOM 5153 C CA . LEU B 1 272 ? 71.402 -9.062 8.132 1.00 51.70 272 LEU B CA 1
ATOM 5154 C C . LEU B 1 272 ? 70.914 -7.650 8.463 1.00 57.48 272 LEU B C 1
ATOM 5155 O O . LEU B 1 272 ? 70.436 -7.393 9.568 1.00 57.51 272 LEU B O 1
ATOM 5160 N N . THR B 1 273 ? 71.024 -6.750 7.489 1.00 47.11 273 THR B N 1
ATOM 5161 C CA . THR B 1 273 ? 70.692 -5.345 7.676 1.00 49.83 273 THR B CA 1
ATOM 5162 C C . THR B 1 273 ? 69.343 -4.983 7.061 1.00 55.16 273 THR B C 1
ATOM 5163 O O . THR B 1 273 ? 69.280 -4.415 5.967 1.00 59.26 273 THR B O 1
ATOM 5167 N N . ARG B 1 274 ? 68.270 -5.302 7.781 1.00 57.05 274 ARG B N 1
ATOM 5168 C CA . ARG B 1 274 ? 66.907 -5.058 7.313 1.00 60.49 274 ARG B CA 1
ATOM 5169 C C . ARG B 1 274 ? 66.028 -4.625 8.472 1.00 61.21 274 ARG B C 1
ATOM 5170 O O . ARG B 1 274 ? 65.464 -5.468 9.164 1.00 63.39 274 ARG B O 1
ATOM 5178 N N . PRO B 1 275 ? 65.918 -3.306 8.688 1.00 58.94 275 PRO B N 1
ATOM 5179 C CA . PRO B 1 275 ? 65.141 -2.724 9.787 1.00 55.76 275 PRO B CA 1
ATOM 5180 C C . PRO B 1 275 ? 63.765 -3.363 9.875 1.00 48.07 275 PRO B C 1
ATOM 5181 O O . PRO B 1 275 ? 63.073 -3.436 8.861 1.00 49.39 275 PRO B O 1
ATOM 5185 N N . TRP B 1 276 ? 63.391 -3.838 11.060 1.00 42.58 276 TRP B N 1
ATOM 5186 C CA . TRP B 1 276 ? 62.082 -4.449 11.255 1.00 49.22 276 TRP B CA 1
ATOM 5187 C C . TRP B 1 276 ? 61.188 -3.580 12.146 1.00 53.06 276 TRP B C 1
ATOM 5188 O O . TRP B 1 276 ? 61.663 -2.633 12.774 1.00 53.87 276 TRP B O 1
ATOM 5199 N N . ARG B 1 277 ? 59.899 -3.918 12.200 1.00 46.78 277 ARG B N 1
ATOM 5200 C CA . ARG B 1 277 ? 58.883 -3.071 12.837 1.00 45.88 277 ARG B CA 1
ATOM 5201 C C . ARG B 1 277 ? 59.073 -2.791 14.334 1.00 48.28 277 ARG B C 1
ATOM 5202 O O . ARG B 1 277 ? 58.630 -1.757 14.831 1.00 57.71 277 ARG B O 1
ATOM 5210 N N . ASP B 1 278 ? 59.721 -3.697 15.057 1.00 46.34 278 ASP B N 1
ATOM 5211 C CA . ASP B 1 278 ? 59.904 -3.497 16.492 1.00 44.26 278 ASP B CA 1
ATOM 5212 C C . ASP B 1 278 ? 61.163 -2.697 16.824 1.00 57.19 278 ASP B C 1
ATOM 5213 O O . ASP B 1 278 ? 61.530 -2.560 17.992 1.00 58.44 278 ASP B O 1
ATOM 5218 N N . GLY B 1 279 ? 61.824 -2.179 15.794 1.00 54.23 279 GLY B N 1
ATOM 5219 C CA . GLY B 1 279 ? 63.041 -1.414 15.990 1.00 58.28 279 GLY B CA 1
ATOM 5220 C C . GLY B 1 279 ? 64.284 -2.274 15.879 1.00 55.26 279 GLY B C 1
ATOM 5221 O O . GLY B 1 279 ? 65.402 -1.763 15.847 1.00 59.07 279 GLY B O 1
ATOM 5222 N N . GLY B 1 280 ? 64.085 -3.587 15.826 1.00 59.33 280 GLY B N 1
ATOM 5223 C CA . GLY B 1 280 ? 65.179 -4.520 15.633 1.00 54.36 280 GLY B CA 1
ATOM 5224 C C . GLY B 1 280 ? 65.410 -4.773 14.158 1.00 53.04 280 GLY B C 1
ATOM 5225 O O . GLY B 1 280 ? 65.034 -3.957 13.313 1.00 53.29 280 GLY B O 1
ATOM 5226 N N . ARG B 1 281 ? 66.024 -5.905 13.835 1.00 48.30 281 ARG B N 1
ATOM 5227 C CA . ARG B 1 281 ? 66.268 -6.231 12.435 1.00 54.03 281 ARG B CA 1
ATOM 5228 C C . ARG B 1 281 ? 65.559 -7.500 11.976 1.00 47.34 281 ARG B C 1
ATOM 5229 O O . ARG B 1 281 ? 65.206 -8.362 12.779 1.00 43.36 281 ARG B O 1
ATOM 5237 N N . ASP B 1 282 ? 65.355 -7.590 10.667 1.00 42.09 282 ASP B N 1
ATOM 5238 C CA . ASP B 1 282 ? 64.841 -8.792 10.035 1.00 47.38 282 ASP B CA 1
ATOM 5239 C C . ASP B 1 282 ? 65.947 -9.478 9.244 1.00 47.37 282 ASP B C 1
ATOM 5240 O O . ASP B 1 282 ? 66.029 -9.330 8.023 1.00 36.50 282 ASP B O 1
ATOM 5245 N N . GLY B 1 283 ? 66.785 -10.240 9.942 1.00 42.62 283 GLY B N 1
ATOM 5246 C CA . GLY B 1 283 ? 67.825 -11.011 9.289 1.00 44.36 283 GLY B CA 1
ATOM 5247 C C . GLY B 1 283 ? 67.250 -12.115 8.425 1.00 43.72 283 GLY B C 1
ATOM 5248 O O . GLY B 1 283 ? 66.421 -12.898 8.879 1.00 45.47 283 GLY B O 1
ATOM 5249 N N . ILE B 1 284 ? 67.666 -12.165 7.165 1.00 37.97 284 ILE B N 1
ATOM 5250 C CA . ILE B 1 284 ? 67.227 -13.246 6.295 1.00 35.96 284 ILE B CA 1
ATOM 5251 C C . ILE B 1 284 ? 68.401 -13.882 5.584 1.00 35.39 284 ILE B C 1
ATOM 5252 O O . ILE B 1 284 ? 69.460 -13.276 5.433 1.00 39.03 284 ILE B O 1
ATOM 5257 N N . GLY B 1 285 ? 68.202 -15.117 5.150 1.00 40.80 285 GLY B N 1
ATOM 5258 C CA . GLY B 1 285 ? 69.218 -15.822 4.402 1.00 41.33 285 GLY B CA 1
ATOM 5259 C C . GLY B 1 285 ? 68.648 -16.523 3.191 1.00 42.57 285 GLY B C 1
ATOM 5260 O O . GLY B 1 285 ? 67.431 -16.702 3.078 1.00 39.10 285 GLY B O 1
ATOM 5261 N N . ARG B 1 286 ? 69.532 -16.917 2.280 1.00 42.73 286 ARG B N 1
ATOM 5262 C CA . ARG B 1 286 ? 69.127 -17.665 1.096 1.00 45.26 286 ARG B CA 1
ATOM 5263 C C . ARG B 1 286 ? 69.951 -18.948 0.970 1.00 47.32 286 ARG B C 1
ATOM 5264 O O . ARG B 1 286 ? 71.177 -18.936 1.081 1.00 41.71 286 ARG B O 1
ATOM 5272 N N . LEU B 1 287 ? 69.256 -20.055 0.744 1.00 44.95 287 LEU B N 1
ATOM 5273 C CA . LEU B 1 287 ? 69.855 -21.377 0.800 1.00 44.31 287 LEU B CA 1
ATOM 5274 C C . LEU B 1 287 ? 69.521 -22.151 -0.464 1.00 46.56 287 LEU B C 1
ATOM 5275 O O . LEU B 1 287 ? 68.379 -22.144 -0.921 1.00 45.71 287 LEU B O 1
ATOM 5280 N N . ARG B 1 288 ? 70.513 -22.827 -1.026 1.00 46.79 288 ARG B N 1
ATOM 5281 C CA . ARG B 1 288 ? 70.293 -23.589 -2.245 1.00 45.15 288 ARG B CA 1
ATOM 5282 C C . ARG B 1 288 ? 70.091 -25.069 -1.951 1.00 45.34 288 ARG B C 1
ATOM 5283 O O . ARG B 1 288 ? 70.901 -25.695 -1.270 1.00 46.62 288 ARG B O 1
ATOM 5291 N N . ILE B 1 289 ? 68.992 -25.613 -2.458 1.00 37.42 289 ILE B N 1
ATOM 5292 C CA . ILE B 1 289 ? 68.741 -27.041 -2.403 1.00 41.88 289 ILE B CA 1
ATOM 5293 C C . ILE B 1 289 ? 68.957 -27.623 -3.791 1.00 42.62 289 ILE B C 1
ATOM 5294 O O . ILE B 1 289 ? 68.311 -27.200 -4.754 1.00 45.22 289 ILE B O 1
ATOM 5299 N N . GLY B 1 290 ? 69.873 -28.583 -3.890 1.00 33.57 290 GLY B N 1
ATOM 5300 C CA . GLY B 1 290 ? 70.192 -29.210 -5.157 1.00 33.20 290 GLY B CA 1
ATOM 5301 C C . GLY B 1 290 ? 71.585 -28.851 -5.633 1.00 37.58 290 GLY B C 1
ATOM 5302 O O . GLY B 1 290 ? 72.410 -28.390 -4.855 1.00 46.10 290 GLY B O 1
ATOM 5303 N N . GLN B 1 291 ? 71.851 -29.083 -6.913 1.00 39.63 291 GLN B N 1
ATOM 5304 C CA . GLN B 1 291 ? 73.129 -28.722 -7.515 1.00 40.07 291 GLN B CA 1
ATOM 5305 C C . GLN B 1 291 ? 72.874 -28.064 -8.868 1.00 43.70 291 GLN B C 1
ATOM 5306 O O . GLN B 1 291 ? 72.383 -28.718 -9.786 1.00 51.49 291 GLN B O 1
ATOM 5312 N N . SER B 1 292 ? 73.198 -26.776 -8.988 1.00 50.54 292 SER B N 1
ATOM 5313 C CA . SER B 1 292 ? 72.975 -26.038 -10.235 1.00 48.40 292 SER B CA 1
ATOM 5314 C C . SER B 1 292 ? 73.594 -26.763 -11.423 1.00 49.55 292 SER B C 1
ATOM 5315 O O . SER B 1 292 ? 74.666 -27.360 -11.292 1.00 52.92 292 SER B O 1
ATOM 5318 N N . PRO B 1 293 ? 72.933 -26.711 -12.592 1.00 49.87 293 PRO B N 1
ATOM 5319 C CA . PRO B 1 293 ? 71.726 -25.944 -12.943 1.00 40.54 293 PRO B CA 1
ATOM 5320 C C . PRO B 1 293 ? 70.413 -26.441 -12.323 1.00 41.80 293 PRO B C 1
ATOM 5321 O O . PRO B 1 293 ? 69.409 -25.741 -12.410 1.00 40.52 293 PRO B O 1
ATOM 5325 N N . ALA B 1 294 ? 70.424 -27.618 -11.710 1.00 38.23 294 ALA B N 1
ATOM 5326 C CA . ALA B 1 294 ? 69.218 -28.184 -11.120 1.00 38.19 294 ALA B CA 1
ATOM 5327 C C . ALA B 1 294 ? 69.162 -27.937 -9.620 1.00 44.56 294 ALA B C 1
ATOM 5328 O O . ALA B 1 294 ? 69.552 -28.796 -8.824 1.00 40.16 294 ALA B O 1
ATOM 5330 N N . ALA B 1 295 ? 68.649 -26.772 -9.239 1.00 46.12 295 ALA B N 1
ATOM 5331 C CA . ALA B 1 295 ? 68.585 -26.381 -7.840 1.00 36.50 295 ALA B CA 1
ATOM 5332 C C . ALA B 1 295 ? 67.566 -25.277 -7.644 1.00 35.41 295 ALA B C 1
ATOM 5333 O O . ALA B 1 295 ? 67.222 -24.565 -8.582 1.00 39.30 295 ALA B O 1
ATOM 5335 N N . ILE B 1 296 ? 67.080 -25.130 -6.421 1.00 38.89 296 ILE B N 1
ATOM 5336 C CA . ILE B 1 296 ? 66.197 -24.017 -6.121 1.00 40.37 296 ILE B CA 1
ATOM 5337 C C . ILE B 1 296 ? 66.734 -23.272 -4.921 1.00 44.04 296 ILE B C 1
ATOM 5338 O O . ILE B 1 296 ? 67.521 -23.816 -4.153 1.00 46.66 296 ILE B O 1
ATOM 5343 N N . GLU B 1 297 ? 66.326 -22.019 -4.771 1.00 40.87 297 GLU B N 1
ATOM 5344 C CA . GLU B 1 297 ? 66.693 -21.253 -3.594 1.00 40.43 297 GLU B CA 1
ATOM 5345 C C . GLU B 1 297 ? 65.472 -21.085 -2.717 1.00 34.89 297 GLU B C 1
ATOM 5346 O O . GLU B 1 297 ? 64.379 -20.810 -3.204 1.00 42.84 297 GLU B O 1
ATOM 5352 N N . VAL B 1 298 ? 65.661 -21.278 -1.421 1.00 41.17 298 VAL B N 1
ATOM 5353 C CA . VAL B 1 298 ? 64.620 -21.007 -0.448 1.00 46.80 298 VAL B CA 1
ATOM 5354 C C . VAL B 1 298 ? 65.188 -20.022 0.561 1.00 43.41 298 VAL B C 1
ATOM 5355 O O . VAL B 1 298 ? 66.373 -20.069 0.878 1.00 43.62 298 VAL B O 1
ATOM 5359 N N . ASP B 1 299 ? 64.360 -19.111 1.047 1.00 43.81 299 ASP B N 1
ATOM 5360 C CA . ASP B 1 299 ? 64.842 -18.146 2.019 1.00 43.92 299 ASP B CA 1
ATOM 5361 C C . ASP B 1 299 ? 64.431 -18.519 3.429 1.00 39.45 299 ASP B C 1
ATOM 5362 O O . ASP B 1 299 ? 63.433 -19.204 3.638 1.00 36.40 299 ASP B O 1
ATOM 5367 N N . PHE B 1 300 ? 65.222 -18.072 4.395 1.00 40.13 300 PHE B N 1
ATOM 5368 C CA . PHE B 1 300 ? 64.907 -18.320 5.792 1.00 39.42 300 PHE B CA 1
ATOM 5369 C C . PHE B 1 300 ? 65.032 -17.060 6.634 1.00 40.66 300 PHE B C 1
ATOM 5370 O O . PHE B 1 300 ? 65.687 -16.097 6.236 1.00 39.19 300 PHE B O 1
ATOM 5378 N N . ALA B 1 301 ? 64.387 -17.070 7.794 1.00 34.21 301 ALA B N 1
ATOM 5379 C CA . ALA B 1 301 ? 64.500 -15.958 8.728 1.00 35.84 301 ALA B CA 1
ATOM 5380 C C . ALA B 1 301 ? 65.462 -16.340 9.838 1.00 35.92 301 ALA B C 1
ATOM 5381 O O . ALA B 1 301 ? 65.371 -17.426 10.381 1.00 43.86 301 ALA B O 1
ATOM 5383 N N . LEU B 1 302 ? 66.387 -15.451 10.174 1.00 38.45 302 LEU B N 1
ATOM 5384 C CA . LEU B 1 302 ? 67.350 -15.725 11.227 1.00 37.40 302 LEU B CA 1
ATOM 5385 C C . LEU B 1 302 ? 67.022 -14.937 12.490 1.00 40.38 302 LEU B C 1
ATOM 5386 O O . LEU B 1 302 ? 66.705 -13.751 12.421 1.00 36.86 302 LEU B O 1
ATOM 5391 N N . GLU B 1 303 ? 67.094 -15.604 13.639 1.00 37.02 303 GLU B N 1
ATOM 5392 C CA . GLU B 1 303 ? 66.875 -14.952 14.926 1.00 36.84 303 GLU B CA 1
ATOM 5393 C C . GLU B 1 303 ? 68.014 -15.306 15.877 1.00 39.43 303 GLU B C 1
ATOM 5394 O O . GLU B 1 303 ? 68.215 -16.475 16.204 1.00 43.35 303 GLU B O 1
ATOM 5400 N N . ALA B 1 304 ? 68.763 -14.295 16.314 1.00 42.41 304 ALA B N 1
ATOM 5401 C CA . ALA B 1 304 ? 69.944 -14.514 17.152 1.00 35.48 304 ALA B CA 1
ATOM 5402 C C . ALA B 1 304 ? 69.743 -14.034 18.588 1.00 39.30 304 ALA B C 1
ATOM 5403 O O . ALA B 1 304 ? 69.628 -12.836 18.843 1.00 51.87 304 ALA B O 1
ATOM 5405 N N . LYS B 1 305 ? 69.707 -14.974 19.525 1.00 41.33 305 LYS B N 1
ATOM 5406 C CA . LYS B 1 305 ? 69.497 -14.644 20.930 1.00 42.26 305 LYS B CA 1
ATOM 5407 C C . LYS B 1 305 ? 70.710 -14.950 21.815 1.00 44.71 305 LYS B C 1
ATOM 5408 O O . LYS B 1 305 ? 70.928 -16.090 22.221 1.00 42.13 305 LYS B O 1
ATOM 5414 N N . CYS B 1 306 ? 71.483 -13.914 22.122 1.00 44.95 306 CYS B N 1
ATOM 5415 C CA . CYS B 1 306 ? 72.660 -14.046 22.971 1.00 49.38 306 CYS B CA 1
ATOM 5416 C C . CYS B 1 306 ? 72.283 -13.954 24.454 1.00 47.18 306 CYS B C 1
ATOM 5417 O O . CYS B 1 306 ? 72.281 -12.864 25.024 1.00 57.87 306 CYS B O 1
ATOM 5420 N N . TYR B 1 307 ? 71.975 -15.095 25.072 1.00 43.31 307 TYR B N 1
ATOM 5421 C CA . TYR B 1 307 ? 71.538 -15.136 26.472 1.00 41.07 307 TYR B CA 1
ATOM 5422 C C . TYR B 1 307 ? 72.506 -15.867 27.388 1.00 46.29 307 TYR B C 1
ATOM 5423 O O . TYR B 1 307 ? 73.362 -16.626 26.934 1.00 50.81 307 TYR B O 1
ATOM 5432 N N . GLY B 1 308 ? 72.346 -15.652 28.689 1.00 45.57 308 GLY B N 1
ATOM 5433 C CA . GLY B 1 308 ? 73.080 -16.419 29.676 1.00 45.93 308 GLY B CA 1
ATOM 5434 C C . GLY B 1 308 ? 72.355 -17.730 29.874 1.00 47.77 308 GLY B C 1
ATOM 5435 O O . GLY B 1 308 ? 71.160 -17.818 29.590 1.00 50.22 308 GLY B O 1
ATOM 5436 N N . ALA B 1 309 ? 73.064 -18.745 30.361 1.00 51.70 309 ALA B N 1
ATOM 5437 C CA . ALA B 1 309 ? 72.478 -20.074 30.540 1.00 42.06 309 ALA B CA 1
ATOM 5438 C C . ALA B 1 309 ? 71.329 -20.087 31.544 1.00 42.34 309 ALA B C 1
ATOM 5439 O O . ALA B 1 309 ? 70.588 -21.060 31.634 1.00 61.57 309 ALA B O 1
ATOM 5441 N N . ASN B 1 310 ? 71.187 -19.007 32.301 1.00 49.97 310 ASN B N 1
ATOM 5442 C CA . ASN B 1 310 ? 70.113 -18.898 33.280 1.00 53.38 310 ASN B CA 1
ATOM 5443 C C . ASN B 1 310 ? 68.812 -18.361 32.685 1.00 49.98 310 ASN B C 1
ATOM 5444 O O . ASN B 1 310 ? 67.750 -18.474 33.295 1.00 55.50 310 ASN B O 1
ATOM 5449 N N . ASN B 1 311 ? 68.896 -17.784 31.490 1.00 49.29 311 ASN B N 1
ATOM 5450 C CA . ASN B 1 311 ? 67.720 -17.213 30.839 1.00 53.25 311 ASN B CA 1
ATOM 5451 C C . ASN B 1 311 ? 67.348 -17.976 29.580 1.00 50.63 311 ASN B C 1
ATOM 5452 O O . ASN B 1 311 ? 68.044 -17.892 28.569 1.00 54.95 311 ASN B O 1
ATOM 5457 N N . ALA B 1 312 ? 66.243 -18.710 29.641 1.00 53.04 312 ALA B N 1
ATOM 5458 C CA . ALA B 1 312 ? 65.799 -19.517 28.511 1.00 50.39 312 ALA B CA 1
ATOM 5459 C C . ALA B 1 312 ? 65.179 -18.667 27.410 1.00 51.34 312 ALA B C 1
ATOM 5460 O O . ALA B 1 312 ? 64.620 -17.602 27.675 1.00 50.59 312 ALA B O 1
ATOM 5462 N N . VAL B 1 313 ? 65.293 -19.138 26.171 1.00 45.47 313 VAL B N 1
ATOM 5463 C CA . VAL B 1 313 ? 64.523 -18.565 25.077 1.00 46.64 313 VAL B CA 1
ATOM 5464 C C . VAL B 1 313 ? 63.099 -19.076 25.221 1.00 49.38 313 VAL B C 1
ATOM 5465 O O . VAL B 1 313 ? 62.868 -20.283 25.280 1.00 45.39 313 VAL B O 1
ATOM 5469 N N . GLY B 1 314 ? 62.149 -18.154 25.299 1.00 45.03 314 GLY B N 1
ATOM 5470 C CA . GLY B 1 314 ? 60.774 -18.519 25.572 1.00 49.09 314 GLY B CA 1
ATOM 5471 C C . GLY B 1 314 ? 59.827 -18.341 24.405 1.00 49.68 314 GLY B C 1
ATOM 5472 O O . GLY B 1 314 ? 60.244 -18.206 23.254 1.00 50.93 314 GLY B O 1
ATOM 5473 N N . VAL B 1 315 ? 58.538 -18.327 24.722 1.00 46.70 315 VAL B N 1
ATOM 5474 C CA . VAL B 1 315 ? 57.484 -18.267 23.721 1.00 42.88 315 VAL B CA 1
ATOM 5475 C C . VAL B 1 315 ? 57.503 -16.973 22.906 1.00 50.39 315 VAL B C 1
ATOM 5476 O O . VAL B 1 315 ? 57.211 -16.988 21.716 1.00 57.30 315 VAL B O 1
ATOM 5480 N N . LYS B 1 316 ? 57.859 -15.860 23.538 1.00 51.26 316 LYS B N 1
ATOM 5481 C CA . LYS B 1 316 ? 57.808 -14.559 22.867 1.00 50.98 316 LYS B CA 1
ATOM 5482 C C . LYS B 1 316 ? 58.847 -14.375 21.749 1.00 61.32 316 LYS B C 1
ATOM 5483 O O . LYS B 1 316 ? 58.508 -13.938 20.641 1.00 63.63 316 LYS B O 1
ATOM 5489 N N . GLU B 1 317 ? 60.103 -14.706 22.040 1.00 57.41 317 GLU B N 1
ATOM 5490 C CA . GLU B 1 317 ? 61.182 -14.606 21.059 1.00 49.41 317 GLU B CA 1
ATOM 5491 C C . GLU B 1 317 ? 60.885 -15.502 19.859 1.00 50.20 317 GLU B C 1
ATOM 5492 O O . GLU B 1 317 ? 60.920 -15.069 18.682 1.00 55.40 317 GLU B O 1
ATOM 5498 N N . VAL B 1 318 ? 60.580 -16.758 20.179 1.00 47.46 318 VAL B N 1
ATOM 5499 C CA . VAL B 1 318 ? 60.178 -17.740 19.185 1.00 46.14 318 VAL B CA 1
ATOM 5500 C C . VAL B 1 318 ? 59.035 -17.196 18.339 1.00 45.94 318 VAL B C 1
ATOM 5501 O O . VAL B 1 318 ? 59.053 -17.318 17.121 1.00 45.82 318 VAL B O 1
ATOM 5505 N N . SER B 1 319 ? 58.064 -16.565 18.991 1.00 45.37 319 SER B N 1
ATOM 5506 C CA . SER B 1 319 ? 56.931 -15.955 18.300 1.00 48.05 319 SER B CA 1
ATOM 5507 C C . SER B 1 319 ? 57.378 -14.875 17.322 1.00 54.18 319 SER B C 1
ATOM 5508 O O . SER B 1 319 ? 56.832 -14.768 16.223 1.00 57.94 319 SER B O 1
ATOM 5511 N N . ARG B 1 320 ? 58.360 -14.070 17.726 1.00 49.32 320 ARG B N 1
ATOM 5512 C CA . ARG B 1 320 ? 58.940 -13.085 16.816 1.00 50.55 320 ARG B CA 1
ATOM 5513 C C . ARG B 1 320 ? 59.448 -13.802 15.570 1.00 51.14 320 ARG B C 1
ATOM 5514 O O . ARG B 1 320 ? 59.159 -13.391 14.427 1.00 51.26 320 ARG B O 1
ATOM 5522 N N . LEU B 1 321 ? 60.181 -14.894 15.791 1.00 45.98 321 LEU B N 1
ATOM 5523 C CA . LEU B 1 321 ? 60.663 -15.683 14.654 1.00 48.52 321 LEU B CA 1
ATOM 5524 C C . LEU B 1 321 ? 59.523 -16.165 13.736 1.00 48.92 321 LEU B C 1
ATOM 5525 O O . LEU B 1 321 ? 59.544 -15.929 12.521 1.00 40.78 321 LEU B O 1
ATOM 5530 N N . ILE B 1 322 ? 58.531 -16.821 14.332 1.00 51.59 322 ILE B N 1
ATOM 5531 C CA . ILE B 1 322 ? 57.361 -17.326 13.616 1.00 52.58 322 ILE B CA 1
ATOM 5532 C C . ILE B 1 322 ? 56.718 -16.249 12.759 1.00 51.03 322 ILE B C 1
ATOM 5533 O O . ILE B 1 322 ? 56.442 -16.467 11.580 1.00 55.69 322 ILE B O 1
ATOM 5538 N N . SER B 1 323 ? 56.484 -15.088 13.361 1.00 48.66 323 SER B N 1
ATOM 5539 C CA . SER B 1 323 ? 55.909 -13.961 12.641 1.00 46.19 323 SER B CA 1
ATOM 5540 C C . SER B 1 323 ? 56.802 -13.574 11.475 1.00 54.09 323 SER B C 1
ATOM 5541 O O . SER B 1 323 ? 56.311 -13.201 10.408 1.00 57.30 323 SER B O 1
ATOM 5544 N N . ARG B 1 324 ? 58.116 -13.663 11.672 1.00 54.92 324 ARG B N 1
ATOM 5545 C CA . ARG B 1 324 ? 59.035 -13.349 10.577 1.00 48.06 324 ARG B CA 1
ATOM 5546 C C . ARG B 1 324 ? 59.128 -14.446 9.506 1.00 52.23 324 ARG B C 1
ATOM 5547 O O . ARG B 1 324 ? 59.699 -14.220 8.440 1.00 49.49 324 ARG B O 1
ATOM 5555 N N . ILE B 1 325 ? 58.558 -15.620 9.783 1.00 54.06 325 ILE B N 1
ATOM 5556 C CA . ILE B 1 325 ? 58.586 -16.740 8.827 1.00 50.98 325 ILE B CA 1
ATOM 5557 C C . ILE B 1 325 ? 57.479 -16.681 7.751 1.00 58.83 325 ILE B C 1
ATOM 5558 O O . ILE B 1 325 ? 57.553 -17.374 6.735 1.00 60.91 325 ILE B O 1
ATOM 5563 N N . LYS B 1 326 ? 56.466 -15.846 7.963 1.00 64.94 326 LYS B N 1
ATOM 5564 C CA . LYS B 1 326 ? 55.481 -15.569 6.915 1.00 69.41 326 LYS B CA 1
ATOM 5565 C C . LYS B 1 326 ? 56.196 -15.222 5.606 1.00 81.06 326 LYS B C 1
ATOM 5566 O O . LYS B 1 326 ? 57.140 -14.424 5.600 1.00 79.90 326 LYS B O 1
ATOM 5572 N N . HIS B 1 327 ? 55.756 -15.842 4.512 1.00 76.65 327 HIS B N 1
ATOM 5573 C CA . HIS B 1 327 ? 56.333 -15.624 3.180 1.00 80.51 327 HIS B CA 1
ATOM 5574 C C . HIS B 1 327 ? 57.788 -16.099 3.064 1.00 72.02 327 HIS B C 1
ATOM 5575 O O . HIS B 1 327 ? 58.527 -15.660 2.178 1.00 64.46 327 HIS B O 1
ATOM 5582 N N . ARG B 1 328 ? 58.196 -16.990 3.966 1.00 62.89 328 ARG B N 1
ATOM 5583 C CA . ARG B 1 328 ? 59.521 -17.605 3.902 1.00 58.23 328 ARG B CA 1
ATOM 5584 C C . ARG B 1 328 ? 59.436 -19.101 4.200 1.00 56.24 328 ARG B C 1
ATOM 5585 O O . ARG B 1 328 ? 58.548 -19.548 4.927 1.00 57.84 328 ARG B O 1
ATOM 5593 N N . GLU B 1 329 ? 60.361 -19.871 3.637 1.00 43.70 329 GLU B N 1
ATOM 5594 C CA . GLU B 1 329 ? 60.300 -21.322 3.756 1.00 50.15 329 GLU B CA 1
ATOM 5595 C C . GLU B 1 329 ? 60.531 -21.809 5.179 1.00 43.35 329 GLU B C 1
ATOM 5596 O O . GLU B 1 329 ? 59.779 -22.646 5.676 1.00 47.64 329 GLU B O 1
ATOM 5602 N N . PHE B 1 330 ? 61.561 -21.290 5.836 1.00 35.01 330 PHE B N 1
ATOM 5603 C CA . PHE B 1 330 ? 61.820 -21.688 7.214 1.00 39.70 330 PHE B CA 1
ATOM 5604 C C . PHE B 1 330 ? 62.538 -20.627 8.041 1.00 40.71 330 PHE B C 1
ATOM 5605 O O . PHE B 1 330 ? 62.752 -19.502 7.592 1.00 47.00 330 PHE B O 1
ATOM 5613 N N . GLY B 1 331 ? 62.895 -20.997 9.265 1.00 38.39 331 GLY B N 1
ATOM 5614 C CA . GLY B 1 331 ? 63.581 -20.093 10.166 1.00 37.89 331 GLY B CA 1
ATOM 5615 C C . GLY B 1 331 ? 64.612 -20.800 11.025 1.00 39.78 331 GLY B C 1
ATOM 5616 O O . GLY B 1 331 ? 64.455 -21.974 11.368 1.00 41.91 331 GLY B O 1
ATOM 5617 N N . VAL B 1 332 ? 65.673 -20.078 11.366 1.00 32.33 332 VAL B N 1
ATOM 5618 C CA . VAL B 1 332 ? 66.721 -20.585 12.235 1.00 37.49 332 VAL B CA 1
ATOM 5619 C C . VAL B 1 332 ? 66.872 -19.703 13.471 1.00 39.89 332 VAL B C 1
ATOM 5620 O O . VAL B 1 332 ? 67.042 -18.488 13.363 1.00 40.79 332 VAL B O 1
ATOM 5624 N N . LEU B 1 333 ? 66.804 -20.326 14.641 1.00 37.59 333 LEU B N 1
ATOM 5625 C CA . LEU B 1 333 ? 67.045 -19.640 15.901 1.00 38.32 333 LEU B CA 1
ATOM 5626 C C . LEU B 1 333 ? 68.392 -20.069 16.474 1.00 40.38 333 LEU B C 1
ATOM 5627 O O . LEU B 1 333 ? 68.569 -21.220 16.878 1.00 44.36 333 LEU B O 1
ATOM 5632 N N . VAL B 1 334 ? 69.344 -19.144 16.503 1.00 36.61 334 VAL B N 1
ATOM 5633 C CA . VAL B 1 334 ? 70.653 -19.425 17.076 1.00 38.29 334 VAL B CA 1
ATOM 5634 C C . VAL B 1 334 ? 70.743 -18.781 18.452 1.00 40.57 334 VAL B C 1
ATOM 5635 O O . VAL B 1 334 ? 70.511 -17.587 18.590 1.00 45.17 334 VAL B O 1
ATOM 5639 N N . THR B 1 335 ? 71.065 -19.567 19.475 1.00 37.25 335 THR B N 1
ATOM 5640 C CA . THR B 1 335 ? 71.114 -19.027 20.828 1.00 38.31 335 THR B CA 1
ATOM 5641 C C . THR B 1 335 ? 72.216 -19.633 21.679 1.00 37.54 335 THR B C 1
ATOM 5642 O O . THR B 1 335 ? 72.491 -20.825 21.595 1.00 42.50 335 THR B O 1
ATOM 5646 N N . THR B 1 336 ? 72.837 -18.801 22.509 1.00 40.63 336 THR B N 1
ATOM 5647 C CA . THR B 1 336 ? 73.876 -19.258 23.425 1.00 43.68 336 THR B CA 1
ATOM 5648 C C . THR B 1 336 ? 73.262 -19.804 24.712 1.00 45.16 336 THR B C 1
ATOM 5649 O O . THR B 1 336 ? 73.968 -20.109 25.668 1.00 46.27 336 THR B O 1
ATOM 5653 N N . SER B 1 337 ? 71.940 -19.916 24.729 1.00 45.50 337 SER B N 1
ATOM 5654 C CA . SER B 1 337 ? 71.229 -20.487 25.864 1.00 47.18 337 SER B CA 1
ATOM 5655 C C . SER B 1 337 ? 70.356 -21.644 25.384 1.00 58.79 337 SER B C 1
ATOM 5656 O O . SER B 1 337 ? 70.598 -22.213 24.321 1.00 58.92 337 SER B O 1
ATOM 5659 N N . TYR B 1 338 ? 69.341 -21.991 26.163 1.00 57.19 338 TYR B N 1
ATOM 5660 C CA . TYR B 1 338 ? 68.442 -23.067 25.779 1.00 46.13 338 TYR B CA 1
ATOM 5661 C C . TYR B 1 338 ? 67.020 -22.554 25.566 1.00 46.07 338 TYR B C 1
ATOM 5662 O O . TYR B 1 338 ? 66.685 -21.449 25.985 1.00 49.04 338 TYR B O 1
ATOM 5671 N N . VAL B 1 339 ? 66.199 -23.356 24.893 1.00 49.06 339 VAL B N 1
ATOM 5672 C CA . VAL B 1 339 ? 64.793 -23.032 24.667 1.00 47.36 339 VAL B CA 1
ATOM 5673 C C . VAL B 1 339 ? 63.933 -23.770 25.687 1.00 51.69 339 VAL B C 1
ATOM 5674 O O . VAL B 1 339 ? 64.049 -24.987 25.831 1.00 50.72 339 VAL B O 1
ATOM 5678 N N . ASP B 1 340 ? 63.074 -23.043 26.399 1.00 56.65 340 ASP B N 1
ATOM 5679 C CA . ASP B 1 340 ? 62.310 -23.654 27.489 1.00 59.34 340 ASP B CA 1
ATOM 5680 C C . ASP B 1 340 ? 61.288 -24.675 27.003 1.00 58.58 340 ASP B C 1
ATOM 5681 O O . ASP B 1 340 ? 60.916 -24.681 25.829 1.00 55.77 340 ASP B O 1
ATOM 5686 N N . ARG B 1 341 ? 60.839 -25.522 27.924 1.00 59.20 341 ARG B N 1
ATOM 5687 C CA . ARG B 1 341 ? 59.960 -26.641 27.600 1.00 66.86 341 ARG B CA 1
ATOM 5688 C C . ARG B 1 341 ? 58.733 -26.207 26.811 1.00 59.82 341 ARG B C 1
ATOM 5689 O O . ARG B 1 341 ? 58.395 -26.812 25.796 1.00 68.18 341 ARG B O 1
ATOM 5697 N N . GLN B 1 342 ? 58.079 -25.150 27.276 1.00 65.35 342 GLN B N 1
ATOM 5698 C CA . GLN B 1 342 ? 56.849 -24.681 26.655 1.00 59.28 342 GLN B CA 1
ATOM 5699 C C . GLN B 1 342 ? 57.075 -24.263 25.205 1.00 61.55 342 GLN B C 1
ATOM 5700 O O . GLN B 1 342 ? 56.267 -24.567 24.329 1.00 64.30 342 GLN B O 1
ATOM 5706 N N . ALA B 1 343 ? 58.182 -23.573 24.955 1.00 62.61 343 ALA B N 1
ATOM 5707 C CA . ALA B 1 343 ? 58.463 -23.058 23.621 1.00 55.06 343 ALA B CA 1
ATOM 5708 C C . ALA B 1 343 ? 58.822 -24.185 22.658 1.00 58.07 343 ALA B C 1
ATOM 5709 O O . ALA B 1 343 ? 58.293 -24.249 21.544 1.00 56.52 343 ALA B O 1
ATOM 5711 N N . TYR B 1 344 ? 59.717 -25.067 23.100 1.00 56.58 344 TYR B N 1
ATOM 5712 C CA . TYR B 1 344 ? 60.146 -26.225 22.318 1.00 51.04 344 TYR B CA 1
ATOM 5713 C C . TYR B 1 344 ? 58.932 -27.068 21.959 1.00 57.87 344 TYR B C 1
ATOM 5714 O O . TYR B 1 344 ? 58.762 -27.483 20.808 1.00 59.09 344 TYR B O 1
ATOM 5723 N N . GLN B 1 345 ? 58.084 -27.301 22.956 1.00 60.59 345 GLN B N 1
ATOM 5724 C CA . GLN B 1 345 ? 56.849 -28.051 22.768 1.00 62.00 345 GLN B CA 1
ATOM 5725 C C . GLN B 1 345 ? 55.938 -27.359 21.764 1.00 63.50 345 GLN B C 1
ATOM 5726 O O . GLN B 1 345 ? 55.347 -28.010 20.909 1.00 67.77 345 GLN B O 1
ATOM 5732 N N . GLU B 1 346 ? 55.828 -26.038 21.868 1.00 60.29 346 GLU B N 1
ATOM 5733 C CA . GLU B 1 346 ? 54.971 -25.283 20.962 1.00 62.30 346 GLU B CA 1
ATOM 5734 C C . GLU B 1 346 ? 55.493 -25.336 19.528 1.00 64.15 346 GLU B C 1
ATOM 5735 O O . GLU B 1 346 ? 54.724 -25.254 18.572 1.00 72.35 346 GLU B O 1
ATOM 5741 N N . VAL B 1 347 ? 56.803 -25.484 19.379 1.00 58.62 347 VAL B N 1
ATOM 5742 C CA . VAL B 1 347 ? 57.397 -25.565 18.051 1.00 64.81 347 VAL B CA 1
ATOM 5743 C C . VAL B 1 347 ? 57.229 -26.956 17.440 1.00 67.61 347 VAL B C 1
ATOM 5744 O O . VAL B 1 347 ? 56.815 -27.080 16.288 1.00 76.23 347 VAL B O 1
ATOM 5748 N N . THR B 1 348 ? 57.532 -28.000 18.206 1.00 66.41 348 THR B N 1
ATOM 5749 C CA . THR B 1 348 ? 57.435 -29.356 17.667 1.00 63.48 348 THR B CA 1
ATOM 5750 C C . THR B 1 348 ? 55.991 -29.834 17.489 1.00 69.64 348 THR B C 1
ATOM 5751 O O . THR B 1 348 ? 55.689 -30.539 16.528 1.00 76.79 348 THR B O 1
ATOM 5755 N N . ASP B 1 349 ? 55.105 -29.451 18.407 1.00 74.86 349 ASP B N 1
ATOM 5756 C CA . ASP B 1 349 ? 53.699 -29.862 18.334 1.00 82.30 349 ASP B CA 1
ATOM 5757 C C . ASP B 1 349 ? 53.013 -29.323 17.082 1.00 82.27 349 ASP B C 1
ATOM 5758 O O . ASP B 1 349 ? 52.380 -30.073 16.338 1.00 79.09 349 ASP B O 1
ATOM 5763 N N . ASP B 1 350 ? 53.134 -28.018 16.858 1.00 75.14 350 ASP B N 1
ATOM 5764 C CA . ASP B 1 350 ? 52.669 -27.425 15.613 1.00 70.78 350 ASP B CA 1
ATOM 5765 C C . ASP B 1 350 ? 53.673 -27.767 14.520 1.00 76.29 350 ASP B C 1
ATOM 5766 O O . ASP B 1 350 ? 54.678 -28.435 14.778 1.00 73.90 350 ASP B O 1
ATOM 5771 N N . GLY B 1 351 ? 53.412 -27.315 13.302 1.00 69.49 351 GLY B N 1
ATOM 5772 C CA . GLY B 1 351 ? 54.244 -27.715 12.182 1.00 86.83 351 GLY B CA 1
ATOM 5773 C C . GLY B 1 351 ? 55.373 -26.760 11.855 1.00 73.18 351 GLY B C 1
ATOM 5774 O O . GLY B 1 351 ? 55.914 -26.804 10.753 1.00 82.61 351 GLY B O 1
ATOM 5775 N N . HIS B 1 352 ? 55.738 -25.911 12.812 1.00 63.26 352 HIS B N 1
ATOM 5776 C CA . HIS B 1 352 ? 56.688 -24.827 12.566 1.00 55.79 352 HIS B CA 1
ATOM 5777 C C . HIS B 1 352 ? 58.063 -25.290 12.078 1.00 56.46 352 HIS B C 1
ATOM 5778 O O . HIS B 1 352 ? 58.785 -25.985 12.798 1.00 49.06 352 HIS B O 1
ATOM 5785 N N . PRO B 1 353 ? 58.422 -24.902 10.843 1.00 40.49 353 PRO B N 1
ATOM 5786 C CA . PRO B 1 353 ? 59.727 -25.213 10.257 1.00 35.01 353 PRO B CA 1
ATOM 5787 C C . PRO B 1 353 ? 60.808 -24.343 10.873 1.00 42.91 353 PRO B C 1
ATOM 5788 O O . PRO B 1 353 ? 61.340 -23.454 10.204 1.00 44.32 353 PRO B O 1
ATOM 5792 N N . VAL B 1 354 ? 61.122 -24.594 12.139 1.00 40.75 354 VAL B N 1
ATOM 5793 C CA . VAL B 1 354 ? 62.088 -23.777 12.859 1.00 37.51 354 VAL B CA 1
ATOM 5794 C C . VAL B 1 354 ? 63.228 -24.625 13.388 1.00 40.82 354 VAL B C 1
ATOM 5795 O O . VAL B 1 354 ? 63.021 -25.507 14.221 1.00 44.45 354 VAL B O 1
ATOM 5799 N N . ILE B 1 355 ? 64.432 -24.355 12.898 1.00 37.58 355 ILE B N 1
ATOM 5800 C CA . ILE B 1 355 ? 65.625 -25.000 13.424 1.00 34.42 355 ILE B CA 1
ATOM 5801 C C . ILE B 1 355 ? 65.992 -24.344 14.746 1.00 38.64 355 ILE B C 1
ATOM 5802 O O . ILE B 1 355 ? 66.047 -23.122 14.840 1.00 37.19 355 ILE B O 1
ATOM 5807 N N . LEU B 1 356 ? 66.233 -25.149 15.772 1.00 42.70 356 LEU B N 1
ATOM 5808 C CA . LEU B 1 356 ? 66.657 -24.605 17.055 1.00 36.36 356 LEU B CA 1
ATOM 5809 C C . LEU B 1 356 ? 68.128 -24.904 17.298 1.00 37.84 356 LEU B C 1
ATOM 5810 O O . LEU B 1 356 ? 68.488 -26.028 17.640 1.00 44.45 356 LEU B O 1
ATOM 5815 N N . THR B 1 357 ? 68.977 -23.898 17.115 1.00 38.62 357 THR B N 1
ATOM 5816 C CA . THR B 1 357 ? 70.398 -24.047 17.407 1.00 43.78 357 THR B CA 1
ATOM 5817 C C . THR B 1 357 ? 70.706 -23.514 18.804 1.00 42.18 357 THR B C 1
ATOM 5818 O O . THR B 1 357 ? 70.698 -22.305 19.034 1.00 40.26 357 THR B O 1
ATOM 5822 N N . THR B 1 358 ? 70.970 -24.424 19.733 1.00 36.29 358 THR B N 1
ATOM 5823 C CA . THR B 1 358 ? 71.244 -24.045 21.107 1.00 29.95 358 THR B CA 1
ATOM 5824 C C . THR B 1 358 ? 72.740 -24.093 21.409 1.00 39.27 358 THR B C 1
ATOM 5825 O O . THR B 1 358 ? 73.561 -24.284 20.510 1.00 41.38 358 THR B O 1
ATOM 5829 N N . ALA B 1 359 ? 73.085 -23.916 22.680 1.00 39.96 359 ALA B N 1
ATOM 5830 C CA . ALA B 1 359 ? 74.478 -23.791 23.087 1.00 41.10 359 ALA B CA 1
ATOM 5831 C C . ALA B 1 359 ? 75.316 -25.016 22.737 1.00 43.14 359 ALA B C 1
ATOM 5832 O O . ALA B 1 359 ? 76.417 -24.879 22.209 1.00 44.41 359 ALA B O 1
ATOM 5834 N N . GLN B 1 360 ? 74.796 -26.207 23.023 1.00 41.75 360 GLN B N 1
ATOM 5835 C CA . GLN B 1 360 ? 75.510 -27.436 22.686 1.00 45.91 360 GLN B CA 1
ATOM 5836 C C . GLN B 1 360 ? 75.762 -27.530 21.180 1.00 48.28 360 GLN B C 1
ATOM 5837 O O . GLN B 1 360 ? 76.831 -27.962 20.743 1.00 44.27 360 GLN B O 1
ATOM 5843 N N . ASP B 1 361 ? 74.774 -27.113 20.393 1.00 40.69 361 ASP B N 1
ATOM 5844 C CA . ASP B 1 361 ? 74.894 -27.118 18.940 1.00 34.06 361 ASP B CA 1
ATOM 5845 C C . ASP B 1 361 ? 75.983 -26.156 18.469 1.00 42.97 361 ASP B C 1
ATOM 5846 O O . ASP B 1 361 ? 76.739 -26.457 17.536 1.00 49.87 361 ASP B O 1
ATOM 5851 N N . ILE B 1 362 ? 76.072 -25.006 19.129 1.00 42.96 362 ILE B N 1
ATOM 5852 C CA . ILE B 1 362 ? 77.139 -24.050 18.849 1.00 41.44 362 ILE B CA 1
ATOM 5853 C C . ILE B 1 362 ? 78.494 -24.668 19.191 1.00 37.24 362 ILE B C 1
ATOM 5854 O O . ILE B 1 362 ? 79.467 -24.504 18.453 1.00 36.58 362 ILE B O 1
ATOM 5859 N N . VAL B 1 363 ? 78.543 -25.396 20.303 1.00 35.07 363 VAL B N 1
ATOM 5860 C CA . VAL B 1 363 ? 79.754 -26.109 20.690 1.00 44.84 363 VAL B CA 1
ATOM 5861 C C . VAL B 1 363 ? 80.179 -27.086 19.594 1.00 47.18 363 VAL B C 1
ATOM 5862 O O . VAL B 1 363 ? 81.348 -27.122 19.199 1.00 42.69 363 VAL B O 1
ATOM 5866 N N . GLY B 1 364 ? 79.221 -27.859 19.091 1.00 41.86 364 GLY B N 1
ATOM 5867 C CA . GLY B 1 364 ? 79.491 -28.812 18.029 1.00 44.22 364 GLY B CA 1
ATOM 5868 C C . GLY B 1 364 ? 80.011 -28.158 16.762 1.00 42.96 364 GLY B C 1
ATOM 5869 O O . GLY B 1 364 ? 81.064 -28.541 16.235 1.00 38.09 364 GLY B O 1
ATOM 5870 N N . LEU B 1 365 ? 79.270 -27.168 16.271 1.00 39.38 365 LEU B N 1
ATOM 5871 C CA . LEU B 1 365 ? 79.681 -26.427 15.082 1.00 41.73 365 LEU B CA 1
ATOM 5872 C C . LEU B 1 365 ? 81.090 -25.836 15.238 1.00 43.05 365 LEU B C 1
ATOM 5873 O O . LEU B 1 365 ? 81.888 -25.812 14.287 1.00 35.23 365 LEU B O 1
ATOM 5878 N N . LEU B 1 366 ? 81.396 -25.378 16.449 1.00 43.10 366 LEU B N 1
ATOM 5879 C CA . LEU B 1 366 ? 82.740 -24.902 16.756 1.00 47.10 366 LEU B CA 1
ATOM 5880 C C . LEU B 1 366 ? 83.783 -26.021 16.667 1.00 45.05 366 LEU B C 1
ATOM 5881 O O . LEU B 1 366 ? 84.869 -25.808 16.127 1.00 40.39 366 LEU B O 1
ATOM 5886 N N . ARG B 1 367 ? 83.458 -27.199 17.201 1.00 41.47 367 ARG B N 1
ATOM 5887 C CA . ARG B 1 367 ? 84.345 -28.353 17.061 1.00 40.62 367 ARG B CA 1
ATOM 5888 C C . ARG B 1 367 ? 84.644 -28.564 15.585 1.00 40.17 367 ARG B C 1
ATOM 5889 O O . ARG B 1 367 ? 85.802 -28.601 15.179 1.00 33.17 367 ARG B O 1
ATOM 5897 N N . SER B 1 368 ? 83.593 -28.670 14.778 1.00 39.26 368 SER B N 1
ATOM 5898 C CA . SER B 1 368 ? 83.783 -28.904 13.353 1.00 34.97 368 SER B CA 1
ATOM 5899 C C . SER B 1 368 ? 84.607 -27.798 12.683 1.00 35.07 368 SER B C 1
A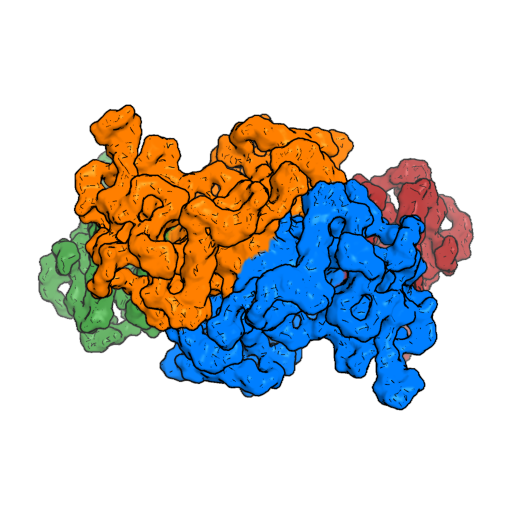TOM 5900 O O . SER B 1 368 ? 85.344 -28.060 11.733 1.00 32.49 368 SER B O 1
ATOM 5903 N N . ALA B 1 369 ? 84.503 -26.567 13.180 1.00 42.76 369 ALA B N 1
ATOM 5904 C CA . ALA B 1 369 ? 85.325 -25.482 12.632 1.00 39.64 369 ALA B CA 1
ATOM 5905 C C . ALA B 1 369 ? 86.777 -25.553 13.112 1.00 41.18 369 ALA B C 1
ATOM 5906 O O . ALA B 1 369 ? 87.642 -24.848 12.599 1.00 35.87 369 ALA B O 1
ATOM 5908 N N . GLY B 1 370 ? 87.037 -26.403 14.101 1.00 47.18 370 GLY B N 1
ATOM 5909 C CA . GLY B 1 370 ? 88.389 -26.610 14.589 1.00 44.74 370 GLY B CA 1
ATOM 5910 C C . GLY B 1 370 ? 88.724 -25.796 15.823 1.00 50.63 370 GLY B C 1
ATOM 5911 O O . GLY B 1 370 ? 89.889 -25.666 16.202 1.00 53.22 370 GLY B O 1
ATOM 5912 N N . VAL B 1 371 ? 87.690 -25.253 16.456 1.00 58.50 371 VAL B N 1
ATOM 5913 C CA . VAL B 1 371 ? 87.851 -24.382 17.611 1.00 54.83 371 VAL B CA 1
ATOM 5914 C C . VAL B 1 371 ? 87.454 -25.098 18.895 1.00 62.86 371 VAL B C 1
ATOM 5915 O O . VAL B 1 371 ? 86.267 -25.329 19.140 1.00 57.20 371 VAL B O 1
ATOM 5919 N N . ARG B 1 372 ? 88.442 -25.446 19.714 1.00 64.05 372 ARG B N 1
ATOM 5920 C CA . ARG B 1 372 ? 88.172 -26.125 20.976 1.00 65.62 372 ARG B CA 1
ATOM 5921 C C . ARG B 1 372 ? 88.703 -25.349 22.186 1.00 60.86 372 ARG B C 1
ATOM 5922 O O . ARG B 1 372 ? 88.529 -25.772 23.330 1.00 69.39 372 ARG B O 1
ATOM 5930 N N . THR B 1 373 ? 89.349 -24.214 21.934 1.00 56.04 373 THR B N 1
ATOM 5931 C CA . THR B 1 373 ? 89.926 -23.409 23.009 1.00 57.29 373 THR B CA 1
ATOM 5932 C C . THR B 1 373 ? 89.439 -21.959 22.956 1.00 63.66 373 THR B C 1
ATOM 5933 O O . THR B 1 373 ? 89.131 -21.447 21.880 1.00 63.25 373 THR B O 1
ATOM 5937 N N . PRO B 1 374 ? 89.363 -21.297 24.124 1.00 66.85 374 PRO B N 1
ATOM 5938 C CA . PRO B 1 374 ? 88.944 -19.891 24.232 1.00 58.21 374 PRO B CA 1
ATOM 5939 C C . PRO B 1 374 ? 89.799 -18.921 23.413 1.00 55.15 374 PRO B C 1
ATOM 5940 O O . PRO B 1 374 ? 89.263 -17.951 22.867 1.00 64.78 374 PRO B O 1
ATOM 5944 N N . THR B 1 375 ? 91.102 -19.172 23.335 1.00 58.29 375 THR B N 1
ATOM 5945 C CA . THR B 1 375 ? 91.980 -18.363 22.495 1.00 64.42 375 THR B CA 1
ATOM 5946 C C . THR B 1 375 ? 91.502 -18.476 21.055 1.00 61.58 375 THR B C 1
ATOM 5947 O O . THR B 1 375 ? 91.337 -17.471 20.348 1.00 59.71 375 THR B O 1
ATOM 5951 N N . GLN B 1 376 ? 91.266 -19.718 20.639 1.00 57.03 376 GLN B N 1
ATOM 5952 C CA . GLN B 1 376 ? 90.781 -20.014 19.298 1.00 60.14 376 GLN B CA 1
ATOM 5953 C C . GLN B 1 376 ? 89.408 -19.397 19.051 1.00 59.38 376 GLN B C 1
ATOM 5954 O O . GLN B 1 376 ? 89.137 -18.918 17.952 1.00 60.95 376 GLN B O 1
ATOM 5960 N N . VAL B 1 377 ? 88.546 -19.411 20.067 1.00 54.80 377 VAL B N 1
ATOM 5961 C CA . VAL B 1 377 ? 87.244 -18.757 19.957 1.00 45.63 377 VAL B CA 1
ATOM 5962 C C . VAL B 1 377 ? 87.447 -17.281 19.681 1.00 44.14 377 VAL B C 1
ATOM 5963 O O . VAL B 1 377 ? 86.772 -16.708 18.829 1.00 44.51 377 VAL B O 1
ATOM 5967 N N . ASP B 1 378 ? 88.397 -16.676 20.389 1.00 50.23 378 ASP B N 1
ATOM 5968 C CA . ASP B 1 378 ? 88.714 -15.264 20.186 1.00 52.79 378 ASP B CA 1
ATOM 5969 C C . ASP B 1 378 ? 89.231 -14.970 18.774 1.00 51.17 378 ASP B C 1
ATOM 5970 O O . ASP B 1 378 ? 88.819 -13.988 18.150 1.00 51.29 378 ASP B O 1
ATOM 5975 N N . ALA B 1 379 ? 90.119 -15.823 18.270 1.00 51.55 379 ALA B N 1
ATOM 5976 C CA . ALA B 1 379 ? 90.609 -15.679 16.897 1.00 54.73 379 ALA B CA 1
ATOM 5977 C C . ALA B 1 379 ? 89.465 -15.780 15.886 1.00 57.67 379 ALA B C 1
ATOM 5978 O O . ALA B 1 379 ? 89.375 -14.987 14.940 1.00 54.06 379 ALA B O 1
ATOM 5980 N N . TRP B 1 380 ? 88.597 -16.763 16.104 1.00 38.96 380 TRP B N 1
ATOM 5981 C CA . TRP B 1 380 ? 87.435 -16.995 15.264 1.00 35.05 380 TRP B CA 1
ATOM 5982 C C . TRP B 1 380 ? 86.533 -15.765 15.215 1.00 45.74 380 TRP B C 1
ATOM 5983 O O . TRP B 1 380 ? 86.165 -15.288 14.136 1.00 39.41 380 TRP B O 1
ATOM 5994 N N . LEU B 1 381 ? 86.191 -15.256 16.395 1.00 46.42 381 LEU B N 1
ATOM 5995 C CA . LEU B 1 381 ? 85.349 -14.077 16.521 1.00 36.39 381 LEU B CA 1
ATOM 5996 C C . LEU B 1 381 ? 85.983 -12.880 15.836 1.00 43.73 381 LEU B C 1
ATOM 5997 O O . LEU B 1 381 ? 85.299 -12.105 15.163 1.00 46.58 381 LEU B O 1
ATOM 6002 N N . ASP B 1 382 ? 87.295 -12.735 16.008 1.00 48.33 382 ASP B N 1
ATOM 6003 C CA . ASP B 1 382 ? 88.033 -11.672 15.336 1.00 50.66 382 ASP B CA 1
ATOM 6004 C C . ASP B 1 382 ? 87.844 -11.786 13.829 1.00 51.44 382 ASP B C 1
ATOM 6005 O O . ASP B 1 382 ? 87.545 -10.797 13.151 1.00 51.01 382 ASP B O 1
ATOM 6010 N N . GLY B 1 383 ? 87.997 -13.006 13.320 1.00 56.33 383 GLY B N 1
ATOM 6011 C CA . GLY B 1 383 ? 87.761 -13.294 11.916 1.00 48.52 383 GLY B CA 1
ATOM 6012 C C . GLY B 1 383 ? 86.369 -12.903 11.452 1.00 49.39 383 GLY B C 1
ATOM 6013 O O . GLY B 1 383 ? 86.215 -12.312 10.387 1.00 49.76 383 GLY B O 1
ATOM 6014 N N . ILE B 1 384 ? 85.356 -13.226 12.253 1.00 48.19 384 ILE B N 1
ATOM 6015 C CA . ILE B 1 384 ? 83.968 -12.896 11.921 1.00 47.02 384 ILE B CA 1
ATOM 6016 C C . ILE B 1 384 ? 83.726 -11.395 11.847 1.00 55.63 384 ILE B C 1
ATOM 6017 O O . ILE B 1 384 ? 83.123 -10.893 10.893 1.00 47.08 384 ILE B O 1
ATOM 6022 N N . THR B 1 385 ? 84.179 -10.690 12.879 1.00 57.29 385 THR B N 1
ATOM 6023 C CA . THR B 1 385 ? 84.017 -9.246 12.951 1.00 58.68 385 THR B CA 1
ATOM 6024 C C . THR B 1 385 ? 84.736 -8.575 11.791 1.00 60.92 385 THR B C 1
ATOM 6025 O O . THR B 1 385 ? 84.243 -7.598 11.225 1.00 60.65 385 THR B O 1
ATOM 6029 N N . ALA B 1 386 ? 85.896 -9.120 11.430 1.00 56.14 386 ALA B N 1
ATOM 6030 C CA . ALA B 1 386 ? 86.677 -8.585 10.320 1.00 54.51 386 ALA B CA 1
ATOM 6031 C C . ALA B 1 386 ? 86.029 -8.862 8.965 1.00 66.86 386 ALA B C 1
ATOM 6032 O O . ALA B 1 386 ? 86.121 -8.045 8.046 1.00 64.36 386 ALA B O 1
ATOM 6034 N N . SER B 1 387 ? 85.370 -10.012 8.848 1.00 68.47 387 SER B N 1
ATOM 6035 C CA . SER B 1 387 ? 84.864 -10.479 7.560 1.00 60.20 387 SER B CA 1
ATOM 6036 C C . SER B 1 387 ? 83.431 -10.038 7.275 1.00 65.95 387 SER B C 1
ATOM 6037 O O . SER B 1 387 ? 82.827 -10.477 6.296 1.00 67.35 387 SER B O 1
ATOM 6040 N N . VAL B 1 388 ? 82.888 -9.178 8.130 1.00 73.00 388 VAL B N 1
ATOM 6041 C CA . VAL B 1 388 ? 81.574 -8.590 7.877 1.00 87.23 388 VAL B CA 1
ATOM 6042 C C . VAL B 1 388 ? 81.680 -7.080 7.692 1.00 88.27 388 VAL B C 1
ATOM 6043 O O . VAL B 1 388 ? 82.714 -6.481 7.993 1.00 87.78 388 VAL B O 1
ATOM 6047 N N . THR C 1 2 ? 21.449 -41.286 9.314 1.00 79.72 2 THR C N 1
ATOM 6048 C CA . THR C 1 2 ? 22.776 -41.882 9.182 1.00 73.51 2 THR C CA 1
ATOM 6049 C C . THR C 1 2 ? 23.564 -41.812 10.490 1.00 73.20 2 THR C C 1
ATOM 6050 O O . THR C 1 2 ? 24.785 -41.660 10.486 1.00 69.39 2 THR C O 1
ATOM 6054 N N . PHE C 1 3 ? 22.849 -41.921 11.605 1.00 78.21 3 PHE C N 1
ATOM 6055 C CA . PHE C 1 3 ? 23.456 -41.967 12.930 1.00 63.42 3 PHE C CA 1
ATOM 6056 C C . PHE C 1 3 ? 22.720 -43.023 13.748 1.00 67.57 3 PHE C C 1
ATOM 6057 O O . PHE C 1 3 ? 21.509 -42.928 13.943 1.00 75.87 3 PHE C O 1
ATOM 6065 N N . PHE C 1 4 ? 23.445 -44.032 14.219 1.00 59.83 4 PHE C N 1
ATOM 6066 C CA . PHE C 1 4 ? 22.813 -45.153 14.905 1.00 69.69 4 PHE C CA 1
ATOM 6067 C C . PHE C 1 4 ? 23.376 -45.344 16.306 1.00 69.06 4 PHE C C 1
ATOM 6068 O O . PHE C 1 4 ? 24.558 -45.102 16.537 1.00 72.56 4 PHE C O 1
ATOM 6076 N N . THR C 1 5 ? 22.523 -45.769 17.239 1.00 67.57 5 THR C N 1
ATOM 6077 C CA . THR C 1 5 ? 22.946 -46.024 18.617 1.00 70.82 5 THR C CA 1
ATOM 6078 C C . THR C 1 5 ? 22.005 -47.001 19.315 1.00 62.99 5 THR C C 1
ATOM 6079 O O . THR C 1 5 ? 20.853 -47.154 18.921 1.00 79.60 5 THR C O 1
ATOM 6083 N N . GLY C 1 6 ? 22.506 -47.660 20.354 1.00 64.58 6 GLY C N 1
ATOM 6084 C CA . GLY C 1 6 ? 21.693 -48.526 21.188 1.00 79.66 6 GLY C CA 1
ATOM 6085 C C . GLY C 1 6 ? 21.208 -49.798 20.520 1.00 78.27 6 GLY C C 1
ATOM 6086 O O . GLY C 1 6 ? 21.978 -50.514 19.878 1.00 70.83 6 GLY C O 1
ATOM 6087 N N . GLU C 1 7 ? 19.917 -50.076 20.681 1.00 78.27 7 GLU C N 1
ATOM 6088 C CA . GLU C 1 7 ? 19.303 -51.273 20.120 1.00 90.26 7 GLU C CA 1
ATOM 6089 C C . GLU C 1 7 ? 19.488 -51.315 18.608 1.00 86.96 7 GLU C C 1
ATOM 6090 O O . GLU C 1 7 ? 19.595 -52.394 18.010 1.00 79.51 7 GLU C O 1
ATOM 6096 N N . THR C 1 8 ? 19.537 -50.129 18.005 1.00 75.78 8 THR C N 1
ATOM 6097 C CA . THR C 1 8 ? 19.740 -49.978 16.568 1.00 75.54 8 THR C CA 1
ATOM 6098 C C . THR C 1 8 ? 21.008 -50.695 16.096 1.00 72.34 8 THR C C 1
ATOM 6099 O O . THR C 1 8 ? 21.070 -51.195 14.971 1.00 63.48 8 THR C O 1
ATOM 6103 N N . LEU C 1 9 ? 22.004 -50.772 16.973 1.00 71.54 9 LEU C N 1
ATOM 6104 C CA . LEU C 1 9 ? 23.275 -51.397 16.621 1.00 67.51 9 LEU C CA 1
ATOM 6105 C C . LEU C 1 9 ? 23.165 -52.911 16.437 1.00 65.71 9 LEU C C 1
ATOM 6106 O O . LEU C 1 9 ? 24.111 -53.559 15.981 1.00 64.99 9 LEU C O 1
ATOM 6111 N N . GLY C 1 10 ? 22.014 -53.474 16.791 1.00 64.59 10 GLY C N 1
ATOM 6112 C CA . GLY C 1 10 ? 21.781 -54.891 16.574 1.00 69.52 10 GLY C CA 1
ATOM 6113 C C . GLY C 1 10 ? 20.840 -55.140 15.409 1.00 64.89 10 GLY C C 1
ATOM 6114 O O . GLY C 1 10 ? 20.429 -56.274 15.159 1.00 54.99 10 GLY C O 1
ATOM 6115 N N . GLN C 1 11 ? 20.516 -54.075 14.681 1.00 62.43 11 GLN C N 1
ATOM 6116 C CA . GLN C 1 11 ? 19.496 -54.144 13.644 1.00 61.01 11 GLN C CA 1
ATOM 6117 C C . GLN C 1 11 ? 19.987 -53.732 12.257 1.00 67.36 11 GLN C C 1
ATOM 6118 O O . GLN C 1 11 ? 19.888 -54.509 11.308 1.00 77.39 11 GLN C O 1
ATOM 6124 N N . VAL C 1 12 ? 20.514 -52.517 12.138 1.00 71.38 12 VAL C N 1
ATOM 6125 C CA . VAL C 1 12 ? 20.907 -51.979 10.833 1.00 65.95 12 VAL C CA 1
ATOM 6126 C C . VAL C 1 12 ? 22.130 -52.667 10.211 1.00 59.16 12 VAL C C 1
ATOM 6127 O O . VAL C 1 12 ? 22.866 -53.392 10.884 1.00 51.33 12 VAL C O 1
ATOM 6131 N N . ASP C 1 13 ? 22.317 -52.444 8.912 1.00 58.65 13 ASP C N 1
ATOM 6132 C CA . ASP C 1 13 ? 23.468 -52.963 8.180 1.00 58.67 13 ASP C CA 1
ATOM 6133 C C . ASP C 1 13 ? 24.633 -51.988 8.291 1.00 60.65 13 ASP C C 1
ATOM 6134 O O . ASP C 1 13 ? 24.489 -50.894 8.837 1.00 63.68 13 ASP C O 1
ATOM 6139 N N . LEU C 1 14 ? 25.786 -52.383 7.762 1.00 55.43 14 LEU C N 1
ATOM 6140 C CA . LEU C 1 14 ? 26.939 -51.494 7.713 1.00 47.45 14 LEU C CA 1
ATOM 6141 C C . LEU C 1 14 ? 26.855 -50.629 6.464 1.00 50.69 14 LEU C C 1
ATOM 6142 O O . LEU C 1 14 ? 26.881 -51.135 5.344 1.00 53.10 14 LEU C O 1
ATOM 6147 N N . ILE C 1 15 ? 26.751 -49.321 6.668 1.00 50.41 15 ILE C N 1
ATOM 6148 C CA . ILE C 1 15 ? 26.565 -48.376 5.576 1.00 47.20 15 ILE C CA 1
ATOM 6149 C C . ILE C 1 15 ? 27.738 -47.408 5.500 1.00 51.32 15 ILE C C 1
ATOM 6150 O O . ILE C 1 15 ? 28.163 -46.861 6.515 1.00 49.94 15 ILE C O 1
ATOM 6155 N N . VAL C 1 16 ? 28.262 -47.199 4.297 1.00 53.97 16 VAL C N 1
ATOM 6156 C CA . VAL C 1 16 ? 29.378 -46.277 4.104 1.00 56.32 16 VAL C CA 1
ATOM 6157 C C . VAL C 1 16 ? 28.980 -44.838 4.441 1.00 53.99 16 VAL C C 1
ATOM 6158 O O . VAL C 1 16 ? 27.944 -44.351 3.988 1.00 54.14 16 VAL C O 1
ATOM 6162 N N . ASP C 1 17 ? 29.817 -44.191 5.255 1.00 57.23 17 ASP C N 1
ATOM 6163 C CA . ASP C 1 17 ? 29.618 -42.824 5.757 1.00 56.10 17 ASP C CA 1
ATOM 6164 C C . ASP C 1 17 ? 28.600 -42.693 6.895 1.00 58.94 17 ASP C C 1
ATOM 6165 O O . ASP C 1 17 ? 28.368 -41.595 7.401 1.00 66.52 17 ASP C O 1
ATOM 6170 N N . ALA C 1 18 ? 28.003 -43.808 7.302 1.00 56.76 18 ALA C N 1
ATOM 6171 C CA . ALA C 1 18 ? 27.112 -43.811 8.459 1.00 54.90 18 ALA C CA 1
ATOM 6172 C C . ALA C 1 18 ? 27.928 -43.825 9.749 1.00 60.54 18 ALA C C 1
ATOM 6173 O O . ALA C 1 18 ? 29.012 -44.411 9.801 1.00 61.32 18 ALA C O 1
ATOM 6175 N N . VAL C 1 19 ? 27.412 -43.180 10.791 1.00 59.91 19 VAL C N 1
ATOM 6176 C CA . VAL C 1 19 ? 28.131 -43.105 12.060 1.00 57.66 19 VAL C CA 1
ATOM 6177 C C . VAL C 1 19 ? 27.499 -43.995 13.124 1.00 51.66 19 VAL C C 1
ATOM 6178 O O . VAL C 1 19 ? 26.292 -43.962 13.346 1.00 58.50 19 VAL C O 1
ATOM 6182 N N . TYR C 1 20 ? 28.332 -44.791 13.780 1.00 56.62 20 TYR C N 1
ATOM 6183 C CA . TYR C 1 20 ? 27.864 -45.735 14.781 1.00 61.18 20 TYR C CA 1
ATOM 6184 C C . TYR C 1 20 ? 28.458 -45.351 16.131 1.00 69.07 20 TYR C C 1
ATOM 6185 O O . TYR C 1 20 ? 29.668 -45.429 16.337 1.00 71.57 20 TYR C O 1
ATOM 6194 N N . ALA C 1 21 ? 27.595 -44.922 17.046 1.00 79.11 21 ALA C N 1
ATOM 6195 C CA . ALA C 1 21 ? 28.046 -44.237 18.251 1.00 78.92 21 ALA C CA 1
ATOM 6196 C C . ALA C 1 21 ? 27.622 -44.911 19.550 1.00 77.88 21 ALA C C 1
ATOM 6197 O O . ALA C 1 21 ? 27.150 -46.048 19.553 1.00 68.81 21 ALA C O 1
ATOM 6199 N N . GLY C 1 22 ? 27.814 -44.186 20.651 1.00 93.23 22 GLY C N 1
ATOM 6200 C CA . GLY C 1 22 ? 27.372 -44.606 21.970 1.00 92.07 22 GLY C CA 1
ATOM 6201 C C . GLY C 1 22 ? 27.957 -45.927 22.424 1.00 99.47 22 GLY C C 1
ATOM 6202 O O . GLY C 1 22 ? 28.877 -46.449 21.794 1.00 92.91 22 GLY C O 1
ATOM 6203 N N . TYR C 1 23 ? 27.425 -46.471 23.518 1.00 109.87 23 TYR C N 1
ATOM 6204 C CA . TYR C 1 23 ? 26.354 -45.826 24.278 1.00 107.83 23 TYR C CA 1
ATOM 6205 C C . TYR C 1 23 ? 26.628 -45.923 25.778 1.00 110.42 23 TYR C C 1
ATOM 6206 O O . TYR C 1 23 ? 27.473 -46.706 26.210 1.00 111.79 23 TYR C O 1
ATOM 6215 N N . LYS C 1 24 ? 25.906 -45.132 26.566 1.00 109.26 24 LYS C N 1
ATOM 6216 C CA . LYS C 1 24 ? 26.118 -45.089 28.010 1.00 111.11 24 LYS C CA 1
ATOM 6217 C C . LYS C 1 24 ? 25.701 -46.388 28.704 1.00 113.40 24 LYS C C 1
ATOM 6218 O O . LYS C 1 24 ? 24.737 -47.037 28.298 1.00 115.93 24 LYS C O 1
ATOM 6224 N N . THR C 1 25 ? 26.441 -46.766 29.744 1.00 112.25 25 THR C N 1
ATOM 6225 C CA . THR C 1 25 ? 26.112 -47.943 30.550 1.00 123.27 25 THR C CA 1
ATOM 6226 C C . THR C 1 25 ? 26.329 -47.665 32.036 1.00 129.43 25 THR C C 1
ATOM 6227 O O . THR C 1 25 ? 26.551 -46.520 32.433 1.00 119.73 25 THR C O 1
ATOM 6231 N N . GLU C 1 26 ? 26.263 -48.717 32.852 1.00 134.40 26 GLU C N 1
ATOM 6232 C CA . GLU C 1 26 ? 26.481 -48.590 34.292 1.00 127.72 26 GLU C CA 1
ATOM 6233 C C . GLU C 1 26 ? 27.880 -48.051 34.588 1.00 130.88 26 GLU C C 1
ATOM 6234 O O . GLU C 1 26 ? 28.813 -48.265 33.809 1.00 122.75 26 GLU C O 1
ATOM 6240 N N . ARG C 1 27 ? 28.010 -47.361 35.719 1.00 132.49 27 ARG C N 1
ATOM 6241 C CA . ARG C 1 27 ? 29.219 -46.613 36.064 1.00 126.68 27 ARG C CA 1
ATOM 6242 C C . ARG C 1 27 ? 29.568 -45.622 34.951 1.00 120.37 27 ARG C C 1
ATOM 6243 O O . ARG C 1 27 ? 28.692 -44.922 34.441 1.00 110.82 27 ARG C O 1
ATOM 6251 N N . GLY C 1 28 ? 30.842 -45.567 34.574 1.00 119.91 28 GLY C N 1
ATOM 6252 C CA . GLY C 1 28 ? 31.288 -44.661 33.531 1.00 116.99 28 GLY C CA 1
ATOM 6253 C C . GLY C 1 28 ? 31.632 -45.391 32.249 1.00 122.86 28 GLY C C 1
ATOM 6254 O O . GLY C 1 28 ? 32.272 -44.834 31.356 1.00 119.74 28 GLY C O 1
ATOM 6255 N N . GLY C 1 29 ? 31.200 -46.645 32.159 1.00 128.82 29 GLY C N 1
ATOM 6256 C CA . GLY C 1 29 ? 31.507 -47.485 31.017 1.00 128.01 29 GLY C CA 1
ATOM 6257 C C . GLY C 1 29 ? 30.802 -47.073 29.739 1.00 126.42 29 GLY C C 1
ATOM 6258 O O . GLY C 1 29 ? 29.585 -46.886 29.719 1.00 126.04 29 GLY C O 1
ATOM 6259 N N . MET C 1 30 ? 31.578 -46.934 28.668 1.00 127.67 30 MET C N 1
ATOM 6260 C CA . MET C 1 30 ? 31.044 -46.614 27.350 1.00 111.84 30 MET C CA 1
ATOM 6261 C C . MET C 1 30 ? 31.054 -47.863 26.475 1.00 111.89 30 MET C C 1
ATOM 6262 O O . MET C 1 30 ? 32.120 -48.369 26.120 1.00 110.87 30 MET C O 1
ATOM 6267 N N . ALA C 1 31 ? 29.866 -48.358 26.135 1.00 113.60 31 ALA C N 1
ATOM 6268 C CA . ALA C 1 31 ? 29.737 -49.574 25.335 1.00 105.49 31 ALA C CA 1
ATOM 6269 C C . ALA C 1 31 ? 30.282 -49.375 23.924 1.00 99.54 31 ALA C C 1
ATOM 6270 O O . ALA C 1 31 ? 30.089 -48.322 23.320 1.00 89.92 31 ALA C O 1
ATOM 6272 N N . ASP C 1 32 ? 30.967 -50.390 23.406 1.00 92.54 32 ASP C N 1
ATOM 6273 C CA . ASP C 1 32 ? 31.550 -50.310 22.071 1.00 85.42 32 ASP C CA 1
ATOM 6274 C C . ASP C 1 32 ? 30.560 -50.802 21.024 1.00 79.37 32 ASP C C 1
ATOM 6275 O O . ASP C 1 32 ? 30.113 -51.948 21.087 1.00 73.25 32 ASP C O 1
ATOM 6280 N N . PRO C 1 33 ? 30.229 -49.935 20.050 1.00 71.46 33 PRO C N 1
ATOM 6281 C CA . PRO C 1 33 ? 29.232 -50.190 19.000 1.00 65.26 33 PRO C CA 1
ATOM 6282 C C . PRO C 1 33 ? 29.628 -51.333 18.067 1.00 63.49 33 PRO C C 1
ATOM 6283 O O . PRO C 1 33 ? 28.768 -52.027 17.514 1.00 69.65 33 PRO C O 1
ATOM 6287 N N . LEU C 1 34 ? 30.929 -51.529 17.904 1.00 60.15 34 LEU C N 1
ATOM 6288 C CA . LEU C 1 34 ? 31.437 -52.561 17.017 1.00 58.07 34 LEU C CA 1
ATOM 6289 C C . LEU C 1 34 ? 31.210 -53.962 17.579 1.00 59.51 34 LEU C C 1
ATOM 6290 O O . LEU C 1 34 ? 31.395 -54.954 16.878 1.00 60.68 34 LEU C O 1
ATOM 6295 N N . VAL C 1 35 ? 30.825 -54.051 18.847 1.00 62.47 35 VAL C N 1
ATOM 6296 C CA . VAL C 1 35 ? 30.505 -55.356 19.418 1.00 71.50 35 VAL C CA 1
ATOM 6297 C C . VAL C 1 35 ? 29.116 -55.841 18.975 1.00 66.03 35 VAL C C 1
ATOM 6298 O O . VAL C 1 35 ? 29.000 -56.931 18.416 1.00 66.33 35 VAL C O 1
ATOM 6302 N N . PRO C 1 36 ? 28.059 -55.034 19.197 1.00 62.23 36 PRO C N 1
ATOM 6303 C CA . PRO C 1 36 ? 26.786 -55.487 18.633 1.00 65.11 36 PRO C CA 1
ATOM 6304 C C . PRO C 1 36 ? 26.772 -55.428 17.105 1.00 70.31 36 PRO C C 1
ATOM 6305 O O . PRO C 1 36 ? 26.256 -56.355 16.478 1.00 69.46 36 PRO C O 1
ATOM 6309 N N . LEU C 1 37 ? 27.334 -54.372 16.517 1.00 60.81 37 LEU C N 1
ATOM 6310 C CA . LEU C 1 37 ? 27.289 -54.210 15.063 1.00 54.70 37 LEU C CA 1
ATOM 6311 C C . LEU C 1 37 ? 28.049 -55.302 14.294 1.00 61.61 37 LEU C C 1
ATOM 6312 O O . LEU C 1 37 ? 27.572 -55.801 13.275 1.00 54.80 37 LEU C O 1
ATOM 6317 N N . VAL C 1 38 ? 29.228 -55.672 14.783 1.00 58.64 38 VAL C N 1
ATOM 6318 C CA . VAL C 1 38 ? 30.107 -56.563 14.033 1.00 52.11 38 VAL C CA 1
ATOM 6319 C C . VAL C 1 38 ? 30.284 -57.916 14.712 1.00 58.92 38 VAL C C 1
ATOM 6320 O O . VAL C 1 38 ? 30.199 -58.960 14.064 1.00 64.09 38 VAL C O 1
ATOM 6324 N N . GLY C 1 39 ? 30.559 -57.892 16.012 1.00 60.07 39 GLY C N 1
ATOM 6325 C CA . GLY C 1 39 ? 30.731 -59.115 16.773 1.00 65.33 39 GLY C CA 1
ATOM 6326 C C . GLY C 1 39 ? 32.179 -59.392 17.127 1.00 76.07 39 GLY C C 1
ATOM 6327 O O . GLY C 1 39 ? 32.525 -60.498 17.544 1.00 74.65 39 GLY C O 1
ATOM 6328 N N . VAL C 1 40 ? 33.030 -58.386 16.954 1.00 72.14 40 VAL C N 1
ATOM 6329 C CA . VAL C 1 40 ? 34.433 -58.497 17.333 1.00 71.06 40 VAL C CA 1
ATOM 6330 C C . VAL C 1 40 ? 34.603 -58.133 18.808 1.00 73.96 40 VAL C C 1
ATOM 6331 O O . VAL C 1 40 ? 33.618 -57.932 19.515 1.00 79.07 40 VAL C O 1
ATOM 6335 N N . SER C 1 41 ? 35.847 -58.050 19.271 1.00 74.12 41 SER C N 1
ATOM 6336 C CA . SER C 1 41 ? 36.121 -57.664 20.655 1.00 72.51 41 SER C CA 1
ATOM 6337 C C . SER C 1 41 ? 35.847 -56.175 20.901 1.00 81.56 41 SER C C 1
ATOM 6338 O O . SER C 1 41 ? 35.446 -55.445 19.991 1.00 77.59 41 SER C O 1
ATOM 6341 N N . ARG C 1 42 ? 36.076 -55.728 22.132 1.00 76.00 42 ARG C N 1
ATOM 6342 C CA . ARG C 1 42 ? 35.682 -54.380 22.532 1.00 72.30 42 ARG C CA 1
ATOM 6343 C C . ARG C 1 42 ? 36.720 -53.286 22.253 1.00 79.24 42 ARG C C 1
ATOM 6344 O O . ARG C 1 42 ? 36.376 -52.103 22.212 1.00 78.81 42 ARG C O 1
ATOM 6352 N N . GLN C 1 43 ? 37.979 -53.672 22.065 1.00 84.02 43 GLN C N 1
ATOM 6353 C CA . GLN C 1 43 ? 39.027 -52.700 21.741 1.00 83.48 43 GLN C CA 1
ATOM 6354 C C . GLN C 1 43 ? 40.208 -53.347 21.001 1.00 80.74 43 GLN C C 1
ATOM 6355 O O . GLN C 1 43 ? 40.251 -54.565 20.808 1.00 72.21 43 GLN C O 1
ATOM 6361 N N . GLY C 1 44 ? 41.149 -52.508 20.583 1.00 77.32 44 GLY C N 1
ATOM 6362 C CA . GLY C 1 44 ? 42.217 -52.879 19.685 1.00 75.36 44 GLY C CA 1
ATOM 6363 C C . GLY C 1 44 ? 42.126 -51.901 18.530 1.00 80.16 44 GLY C C 1
ATOM 6364 O O . GLY C 1 44 ? 41.031 -51.460 18.176 1.00 75.31 44 GLY C O 1
ATOM 6365 N N . GLY C 1 45 ? 43.267 -51.534 17.960 1.00 86.05 45 GLY C N 1
ATOM 6366 C CA . GLY C 1 45 ? 43.275 -50.701 16.773 1.00 75.86 45 GLY C CA 1
ATOM 6367 C C . GLY C 1 45 ? 42.900 -51.584 15.605 1.00 77.30 45 GLY C C 1
ATOM 6368 O O . GLY C 1 45 ? 42.448 -51.116 14.560 1.00 73.18 45 GLY C O 1
ATOM 6369 N N . PHE C 1 46 ? 43.111 -52.882 15.800 1.00 68.66 46 PHE C N 1
ATOM 6370 C CA . PHE C 1 46 ? 42.659 -53.903 14.873 1.00 70.10 46 PHE C CA 1
ATOM 6371 C C . PHE C 1 46 ? 42.025 -55.020 15.709 1.00 70.46 46 PHE C C 1
ATOM 6372 O O . PHE C 1 46 ? 42.554 -55.403 16.750 1.00 69.57 46 PHE C O 1
ATOM 6380 N N . ARG C 1 47 ? 40.873 -55.516 15.274 1.00 70.33 47 ARG C N 1
ATOM 6381 C CA . ARG C 1 47 ? 40.192 -56.595 15.979 1.00 73.14 47 ARG C CA 1
ATOM 6382 C C . ARG C 1 47 ? 39.861 -57.681 14.972 1.00 72.13 47 ARG C C 1
ATOM 6383 O O . ARG C 1 47 ? 39.762 -57.409 13.781 1.00 67.16 47 ARG C O 1
ATOM 6391 N N . TYR C 1 48 ? 39.690 -58.912 15.432 1.00 64.53 48 TYR C N 1
ATOM 6392 C CA . TYR C 1 48 ? 39.449 -59.992 14.490 1.00 60.06 48 TYR C CA 1
ATOM 6393 C C . TYR C 1 48 ? 38.691 -61.157 15.102 1.00 66.20 48 TYR C C 1
ATOM 6394 O O . TYR C 1 48 ? 38.603 -61.285 16.324 1.00 64.43 48 TYR C O 1
ATOM 6403 N N . ARG C 1 49 ? 38.136 -61.996 14.232 1.00 68.39 49 ARG C N 1
ATOM 6404 C CA . ARG C 1 49 ? 37.415 -63.190 14.657 1.00 59.28 49 ARG C CA 1
ATOM 6405 C C . ARG C 1 49 ? 38.030 -64.429 14.019 1.00 56.09 49 ARG C C 1
ATOM 6406 O O . ARG C 1 49 ? 38.632 -64.351 12.946 1.00 52.97 49 ARG C O 1
ATOM 6414 N N . GLY C 1 50 ? 37.875 -65.571 14.682 1.00 58.71 50 GLY C N 1
ATOM 6415 C CA . GLY C 1 50 ? 38.478 -66.808 14.219 1.00 55.53 50 GLY C CA 1
ATOM 6416 C C . GLY C 1 50 ? 39.861 -66.989 14.810 1.00 56.61 50 GLY C C 1
ATOM 6417 O O . GLY C 1 50 ? 40.282 -66.211 15.666 1.00 63.54 50 GLY C O 1
ATOM 6418 N N . THR C 1 51 ? 40.572 -68.019 14.368 1.00 60.04 51 THR C N 1
ATOM 6419 C CA . THR C 1 51 ? 41.940 -68.223 14.825 1.00 60.86 51 THR C CA 1
ATOM 6420 C C . THR C 1 51 ? 42.857 -67.226 14.132 1.00 70.59 51 THR C C 1
ATOM 6421 O O . THR C 1 51 ? 42.541 -66.727 13.051 1.00 70.12 51 THR C O 1
ATOM 6425 N N . ARG C 1 52 ? 43.994 -66.937 14.755 1.00 77.54 52 ARG C N 1
ATOM 6426 C CA . ARG C 1 52 ? 44.970 -66.039 14.158 1.00 58.24 52 ARG C CA 1
ATOM 6427 C C . ARG C 1 52 ? 45.625 -66.709 12.954 1.00 59.89 52 ARG C C 1
ATOM 6428 O O . ARG C 1 52 ? 46.209 -66.037 12.106 1.00 70.00 52 ARG C O 1
ATOM 6436 N N . GLU C 1 53 ? 45.525 -68.034 12.884 1.00 62.07 5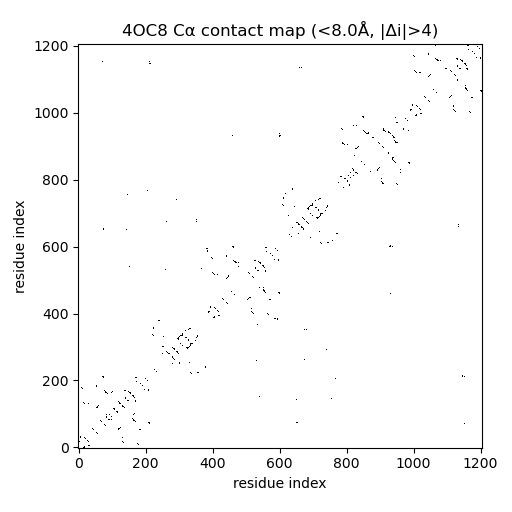3 GLU C N 1
ATOM 6437 C CA . GLU C 1 53 ? 46.096 -68.788 11.772 1.00 62.63 53 GLU C CA 1
ATOM 6438 C C . GLU C 1 53 ? 45.152 -68.787 10.569 1.00 71.69 53 GLU C C 1
ATOM 6439 O O . GLU C 1 53 ? 45.592 -68.875 9.421 1.00 66.95 53 GLU C O 1
ATOM 6445 N N . ARG C 1 54 ? 43.853 -68.684 10.840 1.00 68.92 54 ARG C N 1
ATOM 6446 C CA . ARG C 1 54 ? 42.843 -68.602 9.788 1.00 69.74 54 ARG C CA 1
ATOM 6447 C C . ARG C 1 54 ? 41.738 -67.627 10.185 1.00 66.07 54 ARG C C 1
ATOM 6448 O O . ARG C 1 54 ? 40.641 -68.049 10.555 1.00 69.28 54 ARG C O 1
ATOM 6456 N N . PRO C 1 55 ? 42.020 -66.318 10.100 1.00 64.25 55 PRO C N 1
ATOM 6457 C CA . PRO C 1 55 ? 41.068 -65.291 10.546 1.00 62.61 55 PRO C CA 1
ATOM 6458 C C . PRO C 1 55 ? 39.797 -65.259 9.690 1.00 59.16 55 PRO C C 1
ATOM 6459 O O . PRO C 1 55 ? 39.872 -65.330 8.465 1.00 57.20 55 PRO C O 1
ATOM 6463 N N . THR C 1 56 ? 38.641 -65.165 10.337 1.00 59.42 56 THR C N 1
ATOM 6464 C CA . THR C 1 56 ? 37.369 -65.185 9.623 1.00 53.46 56 THR C CA 1
ATOM 6465 C C . THR C 1 56 ? 36.943 -63.789 9.185 1.00 61.44 56 THR C C 1
ATOM 6466 O O . THR C 1 56 ? 36.439 -63.603 8.078 1.00 62.54 56 THR C O 1
ATOM 6470 N N . LEU C 1 57 ? 37.154 -62.810 10.058 1.00 63.45 57 LEU C N 1
ATOM 6471 C CA . LEU C 1 57 ? 36.746 -61.437 9.792 1.00 57.73 57 LEU C CA 1
ATOM 6472 C C . LEU C 1 57 ? 37.696 -60.454 10.471 1.00 53.35 57 LEU C C 1
ATOM 6473 O O . LEU C 1 57 ? 38.086 -60.663 11.622 1.00 60.11 57 LEU C O 1
ATOM 6478 N N . LEU C 1 58 ? 38.059 -59.382 9.766 1.00 47.37 58 LEU C N 1
ATOM 6479 C CA . LEU C 1 58 ? 39.036 -58.424 10.289 1.00 43.45 58 LEU C CA 1
ATOM 6480 C C . LEU C 1 58 ? 38.546 -56.972 10.263 1.00 45.48 58 LEU C C 1
ATOM 6481 O O . LEU C 1 58 ? 38.201 -56.441 9.212 1.00 47.05 58 LEU C O 1
ATOM 6486 N N . VAL C 1 59 ? 38.529 -56.336 11.431 1.00 48.11 59 VAL C N 1
ATOM 6487 C CA . VAL C 1 59 ? 38.086 -54.951 11.568 1.00 49.45 59 VAL C CA 1
ATOM 6488 C C . VAL C 1 59 ? 39.242 -54.003 11.894 1.00 49.66 59 VAL C C 1
ATOM 6489 O O . VAL C 1 59 ? 39.923 -54.166 12.900 1.00 55.28 59 VAL C O 1
ATOM 6493 N N . LEU C 1 60 ? 39.452 -53.007 11.040 1.00 45.91 60 LEU C N 1
ATOM 6494 C CA . LEU C 1 60 ? 40.514 -52.030 11.241 1.00 41.95 60 LEU C CA 1
ATOM 6495 C C . LEU C 1 60 ? 39.934 -50.667 11.594 1.00 49.43 60 LEU C C 1
ATOM 6496 O O . LEU C 1 60 ? 39.122 -50.118 10.851 1.00 48.35 60 LEU C O 1
ATOM 6501 N N . THR C 1 61 ? 40.347 -50.119 12.730 1.00 60.91 61 THR C N 1
ATOM 6502 C CA . THR C 1 61 ? 39.894 -48.792 13.126 1.00 56.31 61 THR C CA 1
ATOM 6503 C C . THR C 1 61 ? 41.056 -47.811 13.165 1.00 54.51 61 THR C C 1
ATOM 6504 O O . THR C 1 61 ? 42.196 -48.197 13.414 1.00 59.87 61 THR C O 1
ATOM 6508 N N . SER C 1 62 ? 40.764 -46.543 12.901 1.00 50.86 62 SER C N 1
ATOM 6509 C CA . SER C 1 62 ? 41.809 -45.528 12.883 1.00 58.43 62 SER C CA 1
ATOM 6510 C C . SER C 1 62 ? 41.236 -44.145 13.161 1.00 66.48 62 SER C C 1
ATOM 6511 O O . SER C 1 62 ? 40.133 -43.837 12.732 1.00 60.99 62 SER C O 1
ATOM 6514 N N . ASN C 1 63 ? 41.984 -43.311 13.877 1.00 68.70 63 ASN C N 1
ATOM 6515 C CA . ASN C 1 63 ? 41.520 -41.957 14.166 1.00 76.53 63 ASN C CA 1
ATOM 6516 C C . ASN C 1 63 ? 42.034 -40.923 13.167 1.00 75.61 63 ASN C C 1
ATOM 6517 O O . ASN C 1 63 ? 41.518 -39.805 13.099 1.00 80.40 63 ASN C O 1
ATOM 6522 N N . LEU C 1 64 ? 43.053 -41.311 12.403 1.00 61.70 64 LEU C N 1
ATOM 6523 C CA . LEU C 1 64 ? 43.698 -40.430 11.428 1.00 69.14 64 LEU C CA 1
ATOM 6524 C C . LEU C 1 64 ? 44.272 -39.182 12.099 1.00 80.58 64 LEU C C 1
ATOM 6525 O O . LEU C 1 64 ? 44.488 -38.158 11.450 1.00 68.57 64 LEU C O 1
ATOM 6530 N N . ALA C 1 65 ? 44.526 -39.281 13.401 1.00 85.73 65 ALA C N 1
ATOM 6531 C CA . ALA C 1 65 ? 44.982 -38.140 14.184 1.00 86.47 65 ALA C CA 1
ATOM 6532 C C . ALA C 1 65 ? 46.429 -38.301 14.642 1.00 78.97 65 ALA C C 1
ATOM 6533 O O . ALA C 1 65 ? 46.988 -37.410 15.278 1.00 83.26 65 ALA C O 1
ATOM 6535 N N . GLU C 1 66 ? 47.030 -39.439 14.314 1.00 75.20 66 GLU C N 1
ATOM 6536 C CA . GLU C 1 66 ? 48.390 -39.742 14.742 1.00 73.21 66 GLU C CA 1
ATOM 6537 C C . GLU C 1 66 ? 49.409 -39.306 13.695 1.00 72.85 66 GLU C C 1
ATOM 6538 O O . GLU C 1 66 ? 49.451 -39.860 12.598 1.00 76.14 66 GLU C O 1
ATOM 6544 N N . PRO C 1 67 ? 50.237 -38.308 14.032 1.00 76.03 67 PRO C N 1
ATOM 6545 C CA . PRO C 1 67 ? 51.253 -37.799 13.105 1.00 74.72 67 PRO C CA 1
ATOM 6546 C C . PRO C 1 67 ? 52.431 -38.763 12.936 1.00 67.87 67 PRO C C 1
ATOM 6547 O O . PRO C 1 67 ? 53.083 -38.750 11.890 1.00 60.93 67 PRO C O 1
ATOM 6551 N N . GLU C 1 68 ? 52.693 -39.589 13.947 1.00 59.26 68 GLU C N 1
ATOM 6552 C CA . GLU C 1 68 ? 53.802 -40.539 13.884 1.00 68.68 68 GLU C CA 1
ATOM 6553 C C . GLU C 1 68 ? 53.478 -41.724 12.980 1.00 76.25 68 GLU C C 1
ATOM 6554 O O . GLU C 1 68 ? 54.350 -42.235 12.276 1.00 73.53 68 GLU C O 1
ATOM 6560 N N . TRP C 1 69 ? 52.222 -42.156 13.011 1.00 76.07 69 TRP C N 1
ATOM 6561 C CA . TRP C 1 69 ? 51.752 -43.229 12.146 1.00 54.37 69 TRP C CA 1
ATOM 6562 C C . TRP C 1 69 ? 50.559 -42.743 11.330 1.00 48.66 69 TRP C C 1
ATOM 6563 O O . TRP C 1 69 ? 49.411 -43.054 11.645 1.00 41.51 69 TRP C O 1
ATOM 6574 N N . PRO C 1 70 ? 50.833 -41.984 10.261 1.00 55.02 70 PRO C N 1
ATOM 6575 C CA . PRO C 1 70 ? 49.795 -41.256 9.526 1.00 56.51 70 PRO C CA 1
ATOM 6576 C C . PRO C 1 70 ? 48.895 -42.149 8.670 1.00 51.61 70 PRO C C 1
ATOM 6577 O O . PRO C 1 70 ? 49.055 -42.192 7.445 1.00 42.63 70 PRO C O 1
ATOM 6581 N N . ASP C 1 71 ? 47.962 -42.850 9.312 1.00 56.53 71 ASP C N 1
ATOM 6582 C CA . ASP C 1 71 ? 46.925 -43.575 8.586 1.00 45.04 71 ASP C CA 1
ATOM 6583 C C . ASP C 1 71 ? 46.169 -42.588 7.708 1.00 49.36 71 ASP C C 1
ATOM 6584 O O . ASP C 1 71 ? 45.837 -41.486 8.138 1.00 52.94 71 ASP C O 1
ATOM 6589 N N . GLN C 1 72 ? 45.914 -42.982 6.469 1.00 55.02 72 GLN C N 1
ATOM 6590 C CA . GLN C 1 72 ? 45.351 -42.068 5.487 1.00 57.11 72 GLN C CA 1
ATOM 6591 C C . GLN C 1 72 ? 44.265 -42.751 4.656 1.00 58.45 72 GLN C C 1
ATOM 6592 O O . GLN C 1 72 ? 44.420 -43.898 4.236 1.00 58.71 72 GLN C O 1
ATOM 6598 N N . LEU C 1 73 ? 43.159 -42.047 4.434 1.00 50.86 73 LEU C N 1
ATOM 6599 C CA . LEU C 1 73 ? 42.082 -42.574 3.609 1.00 41.86 73 LEU C CA 1
ATOM 6600 C C . LEU C 1 73 ? 41.751 -41.632 2.458 1.00 41.26 73 LEU C C 1
ATOM 6601 O O . LEU C 1 73 ? 41.099 -40.610 2.646 1.00 53.47 73 LEU C O 1
ATOM 6606 N N . ASP C 1 74 ? 42.198 -42.001 1.264 1.00 46.35 74 ASP C N 1
ATOM 6607 C CA . ASP C 1 74 ? 41.999 -41.206 0.061 1.00 46.27 74 ASP C CA 1
ATOM 6608 C C . ASP C 1 74 ? 40.678 -41.557 -0.615 1.00 49.51 74 ASP C C 1
ATOM 6609 O O . ASP C 1 74 ? 40.541 -42.625 -1.219 1.00 51.43 74 ASP C O 1
ATOM 6614 N N . GLU C 1 75 ? 39.718 -40.642 -0.516 1.00 57.28 75 GLU C N 1
ATOM 6615 C CA . GLU C 1 75 ? 38.377 -40.848 -1.048 1.00 57.56 75 GLU C CA 1
ATOM 6616 C C . GLU C 1 75 ? 38.330 -40.734 -2.571 1.00 60.92 75 GLU C C 1
ATOM 6617 O O . GLU C 1 75 ? 37.365 -41.173 -3.205 1.00 62.20 75 GLU C O 1
ATOM 6623 N N . THR C 1 76 ? 39.365 -40.141 -3.158 1.00 52.41 76 THR C N 1
ATOM 6624 C CA . THR C 1 76 ? 39.434 -40.036 -4.611 1.00 61.44 76 THR C CA 1
ATOM 6625 C C . THR C 1 76 ? 39.677 -41.410 -5.218 1.00 69.48 76 THR C C 1
ATOM 6626 O O . THR C 1 76 ? 38.994 -41.807 -6.161 1.00 87.58 76 THR C O 1
ATOM 6630 N N . THR C 1 77 ? 40.645 -42.135 -4.666 1.00 58.37 77 THR C N 1
ATOM 6631 C CA . THR C 1 77 ? 40.986 -43.463 -5.166 1.00 57.92 77 THR C CA 1
ATOM 6632 C C . THR C 1 77 ? 40.380 -44.587 -4.322 1.00 56.93 77 THR C C 1
ATOM 6633 O O . THR C 1 77 ? 40.391 -45.751 -4.724 1.00 59.78 77 THR C O 1
ATOM 6637 N N . GLY C 1 78 ? 39.844 -44.236 -3.158 1.00 49.90 78 GLY C N 1
ATOM 6638 C CA . GLY C 1 78 ? 39.303 -45.229 -2.250 1.00 44.24 78 GLY C CA 1
ATOM 6639 C C . GLY C 1 78 ? 40.414 -46.032 -1.603 1.00 42.20 78 GLY C C 1
ATOM 6640 O O . GLY C 1 78 ? 40.228 -47.194 -1.245 1.00 44.77 78 GLY C O 1
ATOM 6641 N N . THR C 1 79 ? 41.578 -45.410 -1.448 1.00 45.24 79 THR C N 1
ATOM 6642 C CA . THR C 1 79 ? 42.744 -46.122 -0.931 1.00 42.40 79 THR C CA 1
ATOM 6643 C C . THR C 1 79 ? 42.896 -45.915 0.572 1.00 46.82 79 THR C C 1
ATOM 6644 O O . THR C 1 79 ? 42.719 -44.810 1.068 1.00 47.70 79 THR C O 1
ATOM 6648 N N . PHE C 1 80 ? 43.223 -46.977 1.297 1.00 43.02 80 PHE C N 1
ATOM 6649 C CA . PHE C 1 80 ? 43.374 -46.880 2.744 1.00 41.57 80 PHE C CA 1
ATOM 6650 C C . PHE C 1 80 ? 44.763 -47.307 3.182 1.00 46.58 80 PHE C C 1
ATOM 6651 O O . PHE C 1 80 ? 45.116 -48.483 3.095 1.00 47.06 80 PHE C O 1
ATOM 6659 N N . ILE C 1 81 ? 45.546 -46.346 3.659 1.00 45.72 81 ILE C N 1
ATOM 6660 C CA . ILE C 1 81 ? 46.899 -46.624 4.118 1.00 38.00 81 ILE C CA 1
ATOM 6661 C C . ILE C 1 81 ? 46.924 -46.802 5.632 1.00 42.15 81 ILE C C 1
ATOM 6662 O O . ILE C 1 81 ? 46.562 -45.895 6.378 1.00 47.58 81 ILE C O 1
ATOM 6667 N N . TYR C 1 82 ? 47.353 -47.980 6.074 1.00 38.53 82 TYR C N 1
ATOM 6668 C CA . TYR C 1 82 ? 47.177 -48.408 7.458 1.00 41.26 82 TYR C CA 1
ATOM 6669 C C . TYR C 1 82 ? 48.481 -48.927 8.062 1.00 44.98 82 TYR C C 1
ATOM 6670 O O . TYR C 1 82 ? 49.161 -49.759 7.460 1.00 39.80 82 TYR C O 1
ATOM 6679 N N . TYR C 1 83 ? 48.824 -48.450 9.258 1.00 43.70 83 TYR C N 1
ATOM 6680 C CA . TYR C 1 83 ? 50.094 -48.827 9.880 1.00 43.03 83 TYR C CA 1
ATOM 6681 C C . TYR C 1 83 ? 49.959 -49.951 10.902 1.00 45.90 83 TYR C C 1
ATOM 6682 O O . TYR C 1 83 ? 48.937 -50.075 11.576 1.00 56.49 83 TYR C O 1
ATOM 6691 N N . GLY C 1 84 ? 51.004 -50.769 11.000 1.00 44.45 84 GLY C N 1
ATOM 6692 C CA . GLY C 1 84 ? 50.996 -51.949 11.847 1.00 47.41 84 GLY C CA 1
ATOM 6693 C C . GLY C 1 84 ? 50.898 -51.675 13.338 1.00 55.78 84 GLY C C 1
ATOM 6694 O O . GLY C 1 84 ? 50.847 -50.523 13.771 1.00 58.32 84 GLY C O 1
ATOM 6695 N N . ASP C 1 85 ? 50.889 -52.746 14.126 1.00 53.35 85 ASP C N 1
ATOM 6696 C CA . ASP C 1 85 ? 50.603 -52.646 15.555 1.00 60.37 85 ASP C CA 1
ATOM 6697 C C . ASP C 1 85 ? 51.844 -52.629 16.456 1.00 62.54 85 ASP C C 1
ATOM 6698 O O . ASP C 1 85 ? 51.731 -52.693 17.675 1.00 69.94 85 ASP C O 1
ATOM 6703 N N . ASN C 1 86 ? 53.025 -52.548 15.857 1.00 63.36 86 ASN C N 1
ATOM 6704 C CA . ASN C 1 86 ? 54.258 -52.405 16.625 1.00 61.80 86 ASN C CA 1
ATOM 6705 C C . ASN C 1 86 ? 54.735 -50.962 16.620 1.00 60.25 86 ASN C C 1
ATOM 6706 O O . ASN C 1 86 ? 55.484 -50.559 15.731 1.00 52.94 86 ASN C O 1
ATOM 6711 N N . ARG C 1 87 ? 54.326 -50.200 17.631 1.00 67.07 87 ARG C N 1
ATOM 6712 C CA . ARG C 1 87 ? 54.542 -48.757 17.637 1.00 67.92 87 ARG C CA 1
ATOM 6713 C C . ARG C 1 87 ? 55.642 -48.294 18.594 1.00 64.95 87 ARG C C 1
ATOM 6714 O O . ARG C 1 87 ? 55.905 -47.097 18.708 1.00 53.44 87 ARG C O 1
ATOM 6722 N N . HIS C 1 88 ? 56.281 -49.239 19.277 1.00 73.42 88 HIS C N 1
ATOM 6723 C CA . HIS C 1 88 ? 57.315 -48.911 20.258 1.00 66.35 88 HIS C CA 1
ATOM 6724 C C . HIS C 1 88 ? 58.546 -49.795 20.097 1.00 66.21 88 HIS C C 1
ATOM 6725 O O . HIS C 1 88 ? 58.436 -50.939 19.657 1.00 70.44 88 HIS C O 1
ATOM 6732 N N . PRO C 1 89 ? 59.726 -49.266 20.454 1.00 55.29 89 PRO C N 1
ATOM 6733 C CA . PRO C 1 89 ? 60.960 -50.059 20.407 1.00 51.51 89 PRO C CA 1
ATOM 6734 C C . PRO C 1 89 ? 60.945 -51.179 21.440 1.00 51.02 89 PRO C C 1
ATOM 6735 O O . PRO C 1 89 ? 60.255 -51.064 22.452 1.00 53.91 89 PRO C O 1
ATOM 6739 N N . GLY C 1 90 ? 61.686 -52.251 21.178 1.00 52.79 90 GLY C N 1
ATOM 6740 C CA . GLY C 1 90 ? 61.800 -53.343 22.127 1.00 55.03 90 GLY C CA 1
ATOM 6741 C C . GLY C 1 90 ? 61.292 -54.683 21.630 1.00 65.75 90 GLY C C 1
ATOM 6742 O O . GLY C 1 90 ? 61.481 -55.704 22.291 1.00 73.58 90 GLY C O 1
ATOM 6743 N N . ARG C 1 91 ? 60.645 -54.684 20.470 1.00 65.22 91 ARG C N 1
ATOM 6744 C CA . ARG C 1 91 ? 60.095 -55.911 19.906 1.00 64.32 91 ARG C CA 1
ATOM 6745 C C . ARG C 1 91 ? 60.324 -55.975 18.404 1.00 61.11 91 ARG C C 1
ATOM 6746 O O . ARG C 1 91 ? 60.297 -54.950 17.723 1.00 58.34 91 ARG C O 1
ATOM 6754 N N . LEU C 1 92 ? 60.552 -57.183 17.894 1.00 61.93 92 LEU C N 1
ATOM 6755 C CA . LEU C 1 92 ? 60.720 -57.393 16.459 1.00 51.13 92 LEU C CA 1
ATOM 6756 C C . LEU C 1 92 ? 59.410 -57.141 15.718 1.00 61.78 92 LEU C C 1
ATOM 6757 O O . LEU C 1 92 ? 58.338 -57.136 16.325 1.00 63.19 92 LEU C O 1
ATOM 6762 N N . LEU C 1 93 ? 59.511 -56.940 14.407 1.00 57.73 93 LEU C N 1
ATOM 6763 C CA . LEU C 1 93 ? 58.378 -56.554 13.563 1.00 48.89 93 LEU C CA 1
ATOM 6764 C C . LEU C 1 93 ? 57.146 -57.442 13.715 1.00 60.36 93 LEU C C 1
ATOM 6765 O O . LEU C 1 93 ? 56.019 -56.945 13.777 1.00 57.17 93 LEU C O 1
ATOM 6770 N N . HIS C 1 94 ? 57.364 -58.752 13.777 1.00 64.87 94 HIS C N 1
ATOM 6771 C CA . HIS C 1 94 ? 56.259 -59.706 13.790 1.00 55.06 94 HIS C CA 1
ATOM 6772 C C . HIS C 1 94 ? 55.902 -60.208 15.185 1.00 62.32 94 HIS C C 1
ATOM 6773 O O . HIS C 1 94 ? 54.983 -61.006 15.345 1.00 67.52 94 HIS C O 1
ATOM 6780 N N . ASP C 1 95 ? 56.626 -59.733 16.192 1.00 65.54 95 ASP C N 1
ATOM 6781 C CA . ASP C 1 95 ? 56.326 -60.081 17.574 1.00 63.13 95 ASP C CA 1
ATOM 6782 C C . ASP C 1 95 ? 55.580 -58.938 18.263 1.00 69.37 95 ASP C C 1
ATOM 6783 O O . ASP C 1 95 ? 56.178 -57.938 18.655 1.00 88.28 95 ASP C O 1
ATOM 6788 N N . THR C 1 96 ? 54.269 -59.097 18.405 1.00 76.17 96 THR C N 1
ATOM 6789 C CA . THR C 1 96 ? 53.419 -58.088 19.028 1.00 74.33 96 THR C CA 1
ATOM 6790 C C . THR C 1 96 ? 52.421 -58.770 19.963 1.00 80.97 96 THR C C 1
ATOM 6791 O O . THR C 1 96 ? 52.163 -59.966 19.819 1.00 81.70 96 THR C O 1
ATOM 6795 N N . PRO C 1 97 ? 51.867 -58.023 20.934 1.00 85.69 97 PRO C N 1
ATOM 6796 C CA . PRO C 1 97 ? 50.893 -58.625 21.857 1.00 91.70 97 PRO C CA 1
ATOM 6797 C C . PRO C 1 97 ? 49.645 -59.199 21.175 1.00 84.21 97 PRO C C 1
ATOM 6798 O O . PRO C 1 97 ? 49.221 -60.303 21.518 1.00 83.23 97 PRO C O 1
ATOM 6802 N N . ARG C 1 98 ? 49.072 -58.468 20.224 1.00 79.18 98 ARG C N 1
ATOM 6803 C CA . ARG C 1 98 ? 47.834 -58.907 19.587 1.00 77.21 98 ARG C CA 1
ATOM 6804 C C . ARG C 1 98 ? 48.046 -59.514 18.192 1.00 73.96 98 ARG C C 1
ATOM 6805 O O . ARG C 1 98 ? 47.088 -59.880 17.515 1.00 73.18 98 ARG C O 1
ATOM 6813 N N . PHE C 1 99 ? 49.308 -59.617 17.782 1.00 74.72 99 PHE C N 1
ATOM 6814 C CA . PHE C 1 99 ? 49.707 -60.333 16.566 1.00 68.96 99 PHE C CA 1
ATOM 6815 C C . PHE C 1 99 ? 49.202 -59.732 15.253 1.00 60.95 99 PHE C C 1
ATOM 6816 O O . PHE C 1 99 ? 48.982 -60.452 14.279 1.00 55.91 99 PHE C O 1
ATOM 6824 N N . GLY C 1 100 ? 49.050 -58.414 15.222 1.00 60.07 100 GLY C N 1
ATOM 6825 C CA . GLY C 1 100 ? 48.570 -57.729 14.034 1.00 60.92 100 GLY C CA 1
ATOM 6826 C C . GLY C 1 100 ? 49.481 -57.762 12.823 1.00 54.52 100 GLY C C 1
ATOM 6827 O O . GLY C 1 100 ? 49.013 -57.898 11.696 1.00 49.65 100 GLY C O 1
ATOM 6828 N N . ASN C 1 101 ? 50.782 -57.621 13.040 1.00 53.94 101 ASN C N 1
ATOM 6829 C CA . ASN C 1 101 ? 51.707 -57.637 11.921 1.00 45.68 101 ASN C CA 1
ATOM 6830 C C . ASN C 1 101 ? 51.784 -59.020 11.285 1.00 46.65 101 ASN C C 1
ATOM 6831 O O . ASN C 1 101 ? 51.888 -59.141 10.061 1.00 47.06 101 ASN C O 1
ATOM 6836 N N . GLN C 1 102 ? 51.719 -60.059 12.114 1.00 42.47 102 GLN C N 1
ATOM 6837 C CA . GLN C 1 102 ? 51.708 -61.425 11.603 1.00 52.42 102 GLN C CA 1
ATOM 6838 C C . GLN C 1 102 ? 50.479 -61.623 10.736 1.00 50.18 102 GLN C C 1
ATOM 6839 O O . GLN C 1 102 ? 50.569 -62.145 9.624 1.00 43.54 102 GLN C O 1
ATOM 6845 N N . LEU C 1 103 ? 49.335 -61.187 11.255 1.00 47.07 103 LEU C N 1
ATOM 6846 C CA . LEU C 1 103 ? 48.086 -61.256 10.518 1.00 41.47 103 LEU C CA 1
ATOM 6847 C C . LEU C 1 103 ? 48.207 -60.558 9.174 1.00 44.17 103 LEU C C 1
ATOM 6848 O O . LEU C 1 103 ? 47.935 -61.156 8.143 1.00 49.67 103 LEU C O 1
ATOM 6853 N N . LEU C 1 104 ? 48.634 -59.301 9.192 1.00 42.13 104 LEU C N 1
ATOM 6854 C CA . LEU C 1 104 ? 48.839 -58.536 7.967 1.00 37.02 104 LEU C CA 1
ATOM 6855 C C . LEU C 1 104 ? 49.720 -59.281 6.965 1.00 41.77 104 LEU C C 1
ATOM 6856 O O . LEU C 1 104 ? 49.388 -59.363 5.784 1.00 41.48 104 LEU C O 1
ATOM 6861 N N . ARG C 1 105 ? 50.830 -59.838 7.441 1.00 41.16 105 ARG C N 1
ATOM 6862 C CA . ARG C 1 105 ? 51.723 -60.600 6.572 1.00 41.72 105 ARG C CA 1
ATOM 6863 C C . ARG C 1 105 ? 51.030 -61.807 5.943 1.00 49.24 105 ARG C C 1
ATOM 6864 O O . ARG C 1 105 ? 51.131 -62.024 4.735 1.00 56.69 105 ARG C O 1
ATOM 6872 N N . GLN C 1 106 ? 50.331 -62.585 6.765 1.00 48.42 106 GLN C N 1
ATOM 6873 C CA . GLN C 1 106 ? 49.617 -63.767 6.285 1.00 46.07 106 GLN C CA 1
ATOM 6874 C C . GLN C 1 106 ? 48.581 -63.389 5.225 1.00 46.82 106 GLN C C 1
ATOM 6875 O O . GLN C 1 106 ? 48.531 -63.988 4.146 1.00 44.76 106 GLN C O 1
ATOM 6881 N N . ILE C 1 107 ? 47.776 -62.378 5.541 1.00 38.32 107 ILE C N 1
ATOM 6882 C CA . ILE C 1 107 ? 46.762 -61.852 4.635 1.00 38.23 107 ILE C CA 1
ATOM 6883 C C . ILE C 1 107 ? 47.358 -61.422 3.298 1.00 43.34 107 ILE C C 1
ATOM 6884 O O . ILE C 1 107 ? 46.879 -61.819 2.232 1.00 47.38 107 ILE C O 1
ATOM 6889 N N . PHE C 1 108 ? 48.407 -60.609 3.353 1.00 44.27 108 PHE C N 1
ATOM 6890 C CA . PHE C 1 108 ? 48.988 -60.065 2.131 1.00 41.50 108 PHE C CA 1
ATOM 6891 C C . PHE C 1 108 ? 49.687 -61.128 1.289 1.00 44.90 108 PHE C C 1
ATOM 6892 O O . PHE C 1 108 ? 49.621 -61.088 0.064 1.00 46.83 108 PHE C O 1
ATOM 6900 N N . ASP C 1 109 ? 50.345 -62.084 1.936 1.00 45.96 109 ASP C N 1
ATOM 6901 C CA A ASP C 1 109 ? 50.956 -63.201 1.221 0.50 50.18 109 ASP C CA 1
ATOM 6902 C CA B ASP C 1 109 ? 50.955 -63.184 1.203 0.50 50.41 109 ASP C CA 1
ATOM 6903 C C . ASP C 1 109 ? 49.866 -64.018 0.531 1.00 54.45 109 ASP C C 1
ATOM 6904 O O . ASP C 1 109 ? 50.009 -64.428 -0.630 1.00 54.79 109 ASP C O 1
ATOM 6913 N N . TRP C 1 110 ? 48.773 -64.246 1.256 1.00 54.13 110 TRP C N 1
ATOM 6914 C CA . TRP C 1 110 ? 47.615 -64.934 0.702 1.00 50.72 110 TRP C CA 1
ATOM 6915 C C . TRP C 1 110 ? 47.155 -64.235 -0.570 1.00 48.86 110 TRP C C 1
ATOM 6916 O O . TRP C 1 110 ? 47.100 -64.847 -1.637 1.00 49.83 110 TRP C O 1
ATOM 6927 N N . ALA C 1 111 ? 46.853 -62.945 -0.453 1.00 43.51 111 ALA C N 1
ATOM 6928 C CA . ALA C 1 111 ? 46.412 -62.150 -1.597 1.00 48.06 111 ALA C CA 1
ATOM 6929 C C . ALA C 1 111 ? 47.399 -62.204 -2.767 1.00 49.19 111 ALA C C 1
ATOM 6930 O O . ALA C 1 111 ? 46.998 -62.255 -3.928 1.00 49.12 111 ALA C O 1
ATOM 6932 N N . HIS C 1 112 ? 48.689 -62.198 -2.449 1.00 53.62 112 HIS C N 1
ATOM 6933 C CA . HIS C 1 112 ? 49.735 -62.233 -3.463 1.00 47.27 112 HIS C CA 1
ATOM 6934 C C . HIS C 1 112 ? 49.761 -63.560 -4.213 1.00 54.75 112 HIS C C 1
ATOM 6935 O O . HIS C 1 112 ? 50.013 -63.594 -5.417 1.00 58.58 112 HIS C O 1
ATOM 6942 N N . LEU C 1 113 ? 49.502 -64.652 -3.501 1.00 53.91 113 LEU C N 1
ATOM 6943 C CA . LEU C 1 113 ? 49.591 -65.982 -4.099 1.00 46.05 113 LEU C CA 1
ATOM 6944 C C . LEU C 1 113 ? 48.352 -66.403 -4.893 1.00 56.60 113 LEU C C 1
ATOM 6945 O O . LEU C 1 113 ? 48.282 -67.529 -5.388 1.00 62.51 113 LEU C O 1
ATOM 6950 N N . GLY C 1 114 ? 47.380 -65.503 -5.018 1.00 56.18 114 GLY C N 1
ATOM 6951 C CA . GLY C 1 114 ? 46.116 -65.825 -5.662 1.00 45.21 114 GLY C CA 1
ATOM 6952 C C . GLY C 1 114 ? 45.232 -66.672 -4.765 1.00 51.86 114 GLY C C 1
ATOM 6953 O O . GLY C 1 114 ? 44.300 -67.326 -5.240 1.00 63.33 114 GLY C O 1
ATOM 6954 N N . GLN C 1 115 ? 45.525 -66.656 -3.466 1.00 45.40 115 GLN C N 1
ATOM 6955 C CA . GLN C 1 115 ? 44.775 -67.448 -2.494 1.00 42.66 115 GLN C CA 1
ATOM 6956 C C . GLN C 1 115 ? 43.692 -66.620 -1.819 1.00 50.06 115 GLN C C 1
ATOM 6957 O O . GLN C 1 115 ? 43.446 -66.758 -0.616 1.00 51.10 115 GLN C O 1
ATOM 6963 N N . ARG C 1 116 ? 43.053 -65.762 -2.606 1.00 43.52 116 ARG C N 1
ATOM 6964 C CA . ARG C 1 116 ? 42.086 -64.785 -2.108 1.00 44.35 116 ARG C CA 1
ATOM 6965 C C . ARG C 1 116 ? 41.012 -65.349 -1.177 1.00 47.27 116 ARG C C 1
ATOM 6966 O O . ARG C 1 116 ? 40.558 -64.659 -0.271 1.00 51.65 116 ARG C O 1
ATOM 6974 N N . HIS C 1 117 ? 40.628 -66.604 -1.392 1.00 56.19 117 HIS C N 1
ATOM 6975 C CA . HIS C 1 117 ? 39.542 -67.225 -0.635 1.00 52.74 117 HIS C CA 1
ATOM 6976 C C . HIS C 1 117 ? 39.890 -67.422 0.833 1.00 50.26 117 HIS C C 1
ATOM 6977 O O . HIS C 1 117 ? 39.019 -67.724 1.646 1.00 46.50 117 HIS C O 1
ATOM 6984 N N . LEU C 1 118 ? 41.166 -67.256 1.164 1.00 47.98 118 LEU C N 1
ATOM 6985 C CA . LEU C 1 118 ? 41.631 -67.395 2.536 1.00 41.04 118 LEU C CA 1
ATOM 6986 C C . LEU C 1 118 ? 41.633 -66.040 3.233 1.00 47.85 118 LEU C C 1
ATOM 6987 O O . LEU C 1 118 ? 41.734 -65.957 4.458 1.00 45.29 118 LEU C O 1
ATOM 6992 N N . VAL C 1 119 ? 41.512 -64.977 2.445 1.00 42.97 119 VAL C N 1
ATOM 6993 C CA . VAL C 1 119 ? 41.488 -63.628 2.993 1.00 42.73 119 VAL C CA 1
ATOM 6994 C C . VAL C 1 119 ? 40.129 -63.309 3.598 1.00 41.37 119 VAL C C 1
ATOM 6995 O O . VAL C 1 119 ? 39.107 -63.406 2.923 1.00 47.35 119 VAL C O 1
ATOM 6999 N N . PRO C 1 120 ? 40.115 -62.920 4.877 1.00 43.93 120 PRO C N 1
ATOM 7000 C CA . PRO C 1 120 ? 38.875 -62.525 5.544 1.00 50.49 120 PRO C CA 1
ATOM 7001 C C . PRO C 1 120 ? 38.443 -61.149 5.061 1.00 50.19 120 PRO C C 1
ATOM 7002 O O . PRO C 1 120 ? 39.295 -60.362 4.647 1.00 48.51 120 PRO C O 1
ATOM 7006 N N . PRO C 1 121 ? 37.135 -60.865 5.102 1.00 44.68 121 PRO C N 1
ATOM 7007 C CA . PRO C 1 121 ? 36.655 -59.515 4.797 1.00 47.27 121 PRO C CA 1
ATOM 7008 C C . PRO C 1 121 ? 37.253 -58.496 5.766 1.00 44.08 121 PRO C C 1
ATOM 7009 O O . PRO C 1 121 ? 37.395 -58.770 6.963 1.00 42.61 121 PRO C O 1
ATOM 7013 N N . ILE C 1 122 ? 37.611 -57.331 5.239 1.00 42.01 122 ILE C N 1
ATOM 7014 C CA . ILE C 1 122 ? 38.212 -56.279 6.040 1.00 38.93 122 ILE C CA 1
ATOM 7015 C C . ILE C 1 122 ? 37.284 -55.070 6.117 1.00 40.74 122 ILE C C 1
ATOM 7016 O O . ILE C 1 122 ? 36.941 -54.473 5.101 1.00 40.26 122 ILE C O 1
ATOM 7021 N N . LEU C 1 123 ? 36.877 -54.717 7.328 1.00 40.17 123 LEU C N 1
ATOM 7022 C CA . LEU C 1 123 ? 35.963 -53.601 7.534 1.00 48.33 123 LEU C CA 1
ATOM 7023 C C . LEU C 1 123 ? 36.716 -52.391 8.077 1.00 44.68 123 LEU C C 1
ATOM 7024 O O . LEU C 1 123 ? 37.386 -52.488 9.100 1.00 45.55 123 LEU C O 1
ATOM 7029 N N . VAL C 1 124 ? 36.608 -51.251 7.399 1.00 40.68 124 VAL C N 1
ATOM 7030 C CA . VAL C 1 124 ? 37.365 -50.067 7.811 1.00 43.38 124 VAL C CA 1
ATOM 7031 C C . VAL C 1 124 ? 36.504 -49.009 8.511 1.00 45.38 124 VAL C C 1
ATOM 7032 O O . VAL C 1 124 ? 35.540 -48.504 7.935 1.00 50.78 124 VAL C O 1
ATOM 7036 N N . PHE C 1 125 ? 36.866 -48.673 9.750 1.00 51.79 125 PHE C N 1
ATOM 7037 C CA . PHE C 1 125 ? 36.193 -47.613 10.506 1.00 52.35 125 PHE C CA 1
ATOM 7038 C C . PHE C 1 125 ? 37.149 -46.492 10.912 1.00 53.02 125 PHE C C 1
ATOM 7039 O O . PHE C 1 125 ? 38.296 -46.742 11.300 1.00 57.43 125 PHE C O 1
ATOM 7047 N N . THR C 1 126 ? 36.672 -45.255 10.843 1.00 54.94 126 THR C N 1
ATOM 7048 C CA . THR C 1 126 ? 37.435 -44.136 11.384 1.00 55.24 126 THR C CA 1
ATOM 7049 C C . THR C 1 126 ? 36.715 -43.463 12.551 1.00 57.98 126 THR C C 1
ATOM 7050 O O . THR C 1 126 ? 35.494 -43.311 12.536 1.00 64.25 126 THR C O 1
ATOM 7054 N N . THR C 1 127 ? 37.477 -43.077 13.570 1.00 65.08 127 THR C N 1
ATOM 7055 C CA . THR C 1 127 ? 36.907 -42.390 14.720 1.00 72.39 127 THR C CA 1
ATOM 7056 C C . THR C 1 127 ? 36.569 -40.961 14.332 1.00 72.17 127 THR C C 1
ATOM 7057 O O . THR C 1 127 ? 37.255 -40.353 13.511 1.00 66.94 127 THR C O 1
ATOM 7061 N N . GLU C 1 128 ? 35.514 -40.426 14.935 1.00 79.16 128 GLU C N 1
ATOM 7062 C CA . GLU C 1 128 ? 34.995 -39.123 14.536 1.00 94.50 128 GLU C CA 1
ATOM 7063 C C . GLU C 1 128 ? 35.474 -37.969 15.419 1.00 118.38 128 GLU C C 1
ATOM 7064 O O . GLU C 1 128 ? 36.450 -37.286 15.090 1.00 121.90 128 GLU C O 1
ATOM 7070 N N . ALA C 1 129 ? 34.789 -37.752 16.537 1.00 119.63 129 ALA C N 1
ATOM 7071 C CA . ALA C 1 129 ? 35.088 -36.604 17.385 1.00 131.05 129 ALA C CA 1
ATOM 7072 C C . ALA C 1 129 ? 35.076 -36.949 18.867 1.00 133.62 129 ALA C C 1
ATOM 7073 O O . ALA C 1 129 ? 36.128 -37.053 19.503 1.00 132.03 129 ALA C O 1
ATOM 7075 N N . THR C 1 130 ? 33.877 -37.124 19.410 1.00 129.56 130 THR C N 1
ATOM 7076 C CA . THR C 1 130 ? 33.709 -37.315 20.842 1.00 135.88 130 THR C CA 1
ATOM 7077 C C . THR C 1 130 ? 33.011 -38.631 21.166 1.00 125.30 130 THR C C 1
ATOM 7078 O O . THR C 1 130 ? 32.273 -39.175 20.345 1.00 111.95 130 THR C O 1
ATOM 7082 N N . GLY C 1 131 ? 33.254 -39.137 22.372 1.00 133.02 131 GLY C N 1
ATOM 7083 C CA . GLY C 1 131 ? 32.708 -40.413 22.796 1.00 121.31 131 GLY C CA 1
ATOM 7084 C C . GLY C 1 131 ? 33.310 -41.550 21.999 1.00 108.94 131 GLY C C 1
ATOM 7085 O O . GLY C 1 131 ? 34.305 -41.363 21.301 1.00 115.76 131 GLY C O 1
ATOM 7086 N N . ARG C 1 132 ? 32.715 -42.732 22.103 1.00 97.75 132 ARG C N 1
ATOM 7087 C CA . ARG C 1 132 ? 33.164 -43.865 21.309 1.00 91.76 132 ARG C CA 1
ATOM 7088 C C . ARG C 1 132 ? 32.285 -43.992 20.067 1.00 85.49 132 ARG C C 1
ATOM 7089 O O . ARG C 1 132 ? 31.188 -44.551 20.117 1.00 87.58 132 ARG C O 1
ATOM 7097 N N . THR C 1 133 ? 32.771 -43.446 18.956 1.00 79.78 133 THR C N 1
ATOM 7098 C CA . THR C 1 133 ? 32.029 -43.435 17.702 1.00 80.45 133 THR C CA 1
ATOM 7099 C C . THR C 1 133 ? 32.948 -43.803 16.548 1.00 76.67 133 THR C C 1
ATOM 7100 O O . THR C 1 133 ? 34.135 -43.486 16.565 1.00 79.47 133 THR C O 1
ATOM 7104 N N . PHE C 1 134 ? 32.398 -44.461 15.537 1.00 65.29 134 PHE C N 1
ATOM 7105 C CA . PHE C 1 134 ? 33.169 -44.761 14.345 1.00 54.73 134 PHE C CA 1
ATOM 7106 C C . PHE C 1 134 ? 32.358 -44.483 13.097 1.00 58.93 134 PHE C C 1
ATOM 7107 O O . PHE C 1 134 ? 31.157 -44.739 13.055 1.00 62.25 134 PHE C O 1
ATOM 7115 N N . ARG C 1 135 ? 33.023 -43.944 12.083 1.00 57.10 135 ARG C N 1
ATOM 7116 C CA . ARG C 1 135 ? 32.418 -43.794 10.770 1.00 55.02 135 ARG C CA 1
ATOM 7117 C C . ARG C 1 135 ? 32.873 -44.958 9.895 1.00 57.84 135 ARG C C 1
ATOM 7118 O O . ARG C 1 135 ? 34.073 -45.181 9.716 1.00 57.19 135 ARG C O 1
ATOM 7126 N N . PHE C 1 136 ? 31.913 -45.711 9.367 1.00 48.12 136 PHE C N 1
ATOM 7127 C CA . PHE C 1 136 ? 32.233 -46.847 8.509 1.00 48.90 136 PHE C CA 1
ATOM 7128 C C . PHE C 1 136 ? 32.659 -46.361 7.131 1.00 44.49 136 PHE C C 1
ATOM 7129 O O . PHE C 1 136 ? 31.930 -45.629 6.467 1.00 45.77 136 PHE C O 1
ATOM 7137 N N . ARG C 1 137 ? 33.853 -46.762 6.710 1.00 49.76 137 ARG C N 1
ATOM 7138 C CA . ARG C 1 137 ? 34.426 -46.259 5.467 1.00 55.72 137 ARG C CA 1
ATOM 7139 C C . ARG C 1 137 ? 34.270 -47.261 4.327 1.00 52.61 137 ARG C C 1
ATOM 7140 O O . ARG C 1 137 ? 34.315 -46.894 3.150 1.00 50.78 137 ARG C O 1
ATOM 7148 N N . GLY C 1 138 ? 34.080 -48.528 4.677 1.00 44.87 138 GLY C N 1
ATOM 7149 C CA . GLY C 1 138 ? 33.777 -49.528 3.677 1.00 43.74 138 GLY C CA 1
ATOM 7150 C C . GLY C 1 138 ? 34.404 -50.891 3.876 1.00 42.20 138 GLY C C 1
ATOM 7151 O O . GLY C 1 138 ? 35.149 -51.133 4.832 1.00 43.89 138 GLY C O 1
ATOM 7152 N N . LEU C 1 139 ? 34.088 -51.784 2.943 1.00 42.69 139 LEU C N 1
ATOM 7153 C CA . LEU C 1 139 ? 34.693 -53.103 2.879 1.00 41.34 139 LEU C CA 1
ATOM 7154 C C . LEU C 1 139 ? 35.889 -53.044 1.938 1.00 40.08 139 LEU C C 1
ATOM 7155 O O . LEU C 1 139 ? 35.808 -52.485 0.841 1.00 40.39 139 LEU C O 1
ATOM 7160 N N . ALA C 1 140 ? 37.003 -53.617 2.369 1.00 37.33 140 ALA C N 1
ATOM 7161 C CA . ALA C 1 140 ? 38.251 -53.439 1.648 1.00 38.87 140 ALA C CA 1
ATOM 7162 C C . ALA C 1 140 ? 38.992 -54.740 1.421 1.00 38.53 140 ALA C C 1
ATOM 7163 O O . ALA C 1 140 ? 38.811 -55.716 2.150 1.00 36.72 140 ALA C O 1
ATOM 7165 N N . VAL C 1 141 ? 39.833 -54.726 0.394 1.00 40.59 141 VAL C N 1
ATOM 7166 C CA . VAL C 1 141 ? 40.685 -55.851 0.056 1.00 40.63 141 VAL C CA 1
ATOM 7167 C C . VAL C 1 141 ? 42.149 -55.410 0.092 1.00 41.41 141 VAL C C 1
ATOM 7168 O O . VAL C 1 141 ? 42.458 -54.238 -0.140 1.00 44.26 141 VAL C O 1
ATOM 7172 N N . PRO C 1 142 ? 43.058 -56.345 0.405 1.00 45.88 142 PRO C N 1
ATOM 7173 C CA . PRO C 1 142 ? 44.493 -56.044 0.392 1.00 37.88 142 PRO C CA 1
ATOM 7174 C C . PRO C 1 142 ? 44.977 -55.630 -0.991 1.00 41.44 142 PRO C C 1
ATOM 7175 O O . PRO C 1 142 ? 44.707 -56.330 -1.969 1.00 47.26 142 PRO C O 1
ATOM 7179 N N . GLY C 1 143 ? 45.684 -54.509 -1.071 1.00 40.64 143 GLY C N 1
ATOM 7180 C CA . GLY C 1 143 ? 46.312 -54.105 -2.314 1.00 39.18 143 GLY C CA 1
ATOM 7181 C C . GLY C 1 143 ? 45.618 -52.954 -3.010 1.00 44.87 143 GLY C C 1
ATOM 7182 O O . GLY C 1 143 ? 44.657 -52.382 -2.492 1.00 44.00 143 GLY C O 1
ATOM 7183 N N . SER C 1 144 ? 46.121 -52.617 -4.194 1.00 40.15 144 SER C N 1
ATOM 7184 C CA . SER C 1 144 ? 45.582 -51.525 -4.990 1.00 46.10 144 SER C CA 1
ATOM 7185 C C . SER C 1 144 ? 45.793 -51.792 -6.477 1.00 53.92 144 SER C C 1
ATOM 7186 O O . SER C 1 144 ? 46.781 -52.415 -6.865 1.00 56.91 144 SER C O 1
ATOM 7189 N N . PRO C 1 145 ? 44.858 -51.328 -7.318 1.00 55.15 145 PRO C N 1
ATOM 7190 C CA . PRO C 1 145 ? 45.036 -51.456 -8.769 1.00 59.59 145 PRO C CA 1
ATOM 7191 C C . PRO C 1 145 ? 46.209 -50.628 -9.316 1.00 59.34 145 PRO C C 1
ATOM 7192 O O . PRO C 1 145 ? 46.633 -50.842 -10.455 1.00 59.66 145 PRO C O 1
ATOM 7196 N N . ALA C 1 146 ? 46.735 -49.704 -8.519 1.00 49.38 146 ALA C N 1
ATOM 7197 C CA . ALA C 1 146 ? 47.864 -48.890 -8.961 1.00 53.42 146 ALA C CA 1
ATOM 7198 C C . ALA C 1 146 ? 49.215 -49.428 -8.478 1.00 54.29 146 ALA C C 1
ATOM 7199 O O . ALA C 1 146 ? 50.267 -48.940 -8.897 1.00 55.50 146 ALA C O 1
ATOM 7201 N N . LEU C 1 147 ? 49.183 -50.438 -7.610 1.00 52.23 147 LEU C N 1
ATOM 7202 C CA . LEU C 1 147 ? 50.401 -50.977 -7.004 1.00 47.69 147 LEU C CA 1
ATOM 7203 C C . LEU C 1 147 ? 50.688 -52.430 -7.365 1.00 49.11 147 LEU C C 1
ATOM 7204 O O . LEU C 1 147 ? 49.777 -53.251 -7.463 1.00 54.57 147 LEU C O 1
ATOM 7209 N N . ALA C 1 148 ? 51.969 -52.739 -7.538 1.00 53.05 148 ALA C N 1
ATOM 7210 C CA . ALA C 1 148 ? 52.424 -54.112 -7.715 1.00 48.33 148 ALA C CA 1
ATOM 7211 C C . ALA C 1 148 ? 52.400 -54.846 -6.376 1.00 49.75 148 ALA C C 1
ATOM 7212 O O . ALA C 1 148 ? 52.174 -54.236 -5.333 1.00 47.60 148 ALA C O 1
ATOM 7214 N N . ALA C 1 149 ? 52.644 -56.152 -6.408 1.00 52.01 149 ALA C N 1
ATOM 7215 C CA . ALA C 1 149 ? 52.496 -56.988 -5.219 1.00 51.34 149 ALA C CA 1
ATOM 7216 C C . ALA C 1 149 ? 53.514 -56.672 -4.126 1.00 57.11 149 ALA C C 1
ATOM 7217 O O . ALA C 1 149 ? 53.190 -56.697 -2.939 1.00 62.57 149 ALA C O 1
ATOM 7219 N N . THR C 1 150 ? 54.744 -56.379 -4.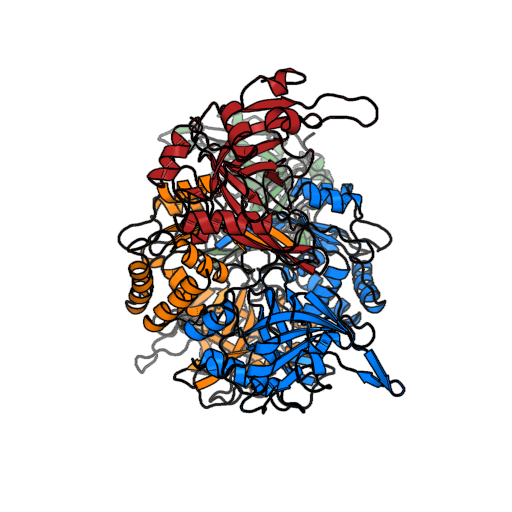525 1.00 56.17 150 THR C N 1
ATOM 7220 C CA . THR C 1 150 ? 55.796 -56.068 -3.564 1.00 63.26 150 THR C CA 1
ATOM 7221 C C . THR C 1 150 ? 55.578 -54.705 -2.918 1.00 58.87 150 THR C C 1
ATOM 7222 O O . THR C 1 150 ? 56.133 -54.408 -1.860 1.00 58.21 150 THR C O 1
ATOM 7226 N N . GLU C 1 151 ? 54.753 -53.885 -3.560 1.00 59.15 151 GLU C N 1
ATOM 7227 C CA . GLU C 1 151 ? 54.576 -52.495 -3.161 1.00 51.88 151 GLU C CA 1
ATOM 7228 C C . GLU C 1 151 ? 53.454 -52.261 -2.149 1.00 48.25 151 GLU C C 1
ATOM 7229 O O . GLU C 1 151 ? 53.400 -51.201 -1.529 1.00 55.23 151 GLU C O 1
ATOM 7235 N N . ASP C 1 152 ? 52.559 -53.230 -1.977 1.00 47.50 152 ASP C N 1
ATOM 7236 C CA . ASP C 1 152 ? 51.359 -52.982 -1.172 1.00 35.89 152 ASP C CA 1
ATOM 7237 C C . ASP C 1 152 ? 51.502 -53.287 0.322 1.00 36.16 152 ASP C C 1
ATOM 7238 O O . ASP C 1 152 ? 50.665 -52.874 1.124 1.00 36.65 152 ASP C O 1
ATOM 7243 N N . LEU C 1 153 ? 52.560 -54.004 0.689 1.00 42.90 153 LEU C N 1
ATOM 7244 C CA . LEU C 1 153 ? 52.911 -54.194 2.095 1.00 46.30 153 LEU C CA 1
ATOM 7245 C C . LEU C 1 153 ? 54.412 -54.001 2.291 1.00 46.80 153 LEU C C 1
ATOM 7246 O O . LEU C 1 153 ? 55.213 -54.789 1.787 1.00 46.40 153 LEU C O 1
ATOM 7251 N N . VAL C 1 154 ? 54.799 -52.954 3.015 1.00 39.82 154 VAL C N 1
ATOM 7252 C CA . VAL C 1 154 ? 56.224 -52.712 3.235 1.00 51.69 154 VAL C CA 1
ATOM 7253 C C . VAL C 1 154 ? 56.575 -52.613 4.711 1.00 46.59 154 VAL C C 1
ATOM 7254 O O . VAL C 1 154 ? 55.721 -52.332 5.545 1.00 49.11 154 VAL C O 1
ATOM 7258 N N . ALA C 1 155 ? 57.842 -52.851 5.023 1.00 43.29 155 ALA C N 1
ATOM 7259 C CA . ALA C 1 155 ? 58.335 -52.655 6.373 1.00 37.45 155 ALA C CA 1
ATOM 7260 C C . ALA C 1 155 ? 59.068 -51.319 6.459 1.00 45.57 155 ALA C C 1
ATOM 7261 O O . ALA C 1 155 ? 59.909 -50.997 5.620 1.00 49.31 155 ALA C O 1
ATOM 7263 N N . LEU C 1 156 ? 58.719 -50.539 7.472 1.00 43.13 156 LEU C N 1
ATOM 7264 C CA . LEU C 1 156 ? 59.337 -49.251 7.729 1.00 38.65 156 LEU C CA 1
ATOM 7265 C C . LEU C 1 156 ? 60.068 -49.300 9.058 1.00 43.10 156 LEU C C 1
ATOM 7266 O O . LEU C 1 156 ? 59.762 -50.124 9.922 1.00 38.77 156 LEU C O 1
ATOM 7271 N N . TRP C 1 157 ? 61.030 -48.403 9.222 1.00 44.13 157 TRP C N 1
ATOM 7272 C CA . TRP C 1 157 ? 61.770 -48.310 10.467 1.00 45.31 157 TRP C CA 1
ATOM 7273 C C . TRP C 1 157 ? 61.532 -46.960 11.126 1.00 41.41 157 TRP C C 1
ATOM 7274 O O . TRP C 1 157 ? 61.293 -45.960 10.450 1.00 37.91 157 TRP C O 1
ATOM 7285 N N . LYS C 1 158 ? 61.612 -46.933 12.450 1.00 40.61 158 LYS C N 1
ATOM 7286 C CA . LYS C 1 158 ? 61.467 -45.686 13.184 1.00 44.32 158 LYS C CA 1
ATOM 7287 C C . LYS C 1 158 ? 62.406 -45.672 14.383 1.00 50.43 158 LYS C C 1
ATOM 7288 O O . LYS C 1 158 ? 62.626 -46.704 15.022 1.00 46.99 158 LYS C O 1
ATOM 7294 N N . THR C 1 159 ? 62.974 -44.505 14.674 1.00 55.66 159 THR C N 1
ATOM 7295 C CA . THR C 1 159 ? 63.866 -44.358 15.820 1.00 54.99 159 THR C CA 1
ATOM 7296 C C . THR C 1 159 ? 63.198 -43.620 16.974 1.00 53.15 159 THR C C 1
ATOM 7297 O O . THR C 1 159 ? 62.740 -42.487 16.823 1.00 54.60 159 THR C O 1
ATOM 7301 N N . THR C 1 160 ? 63.155 -44.272 18.129 1.00 56.76 160 THR C N 1
ATOM 7302 C CA . THR C 1 160 ? 62.612 -43.669 19.337 1.00 61.11 160 THR C CA 1
ATOM 7303 C C . THR C 1 160 ? 63.486 -44.016 20.535 1.00 71.50 160 THR C C 1
ATOM 7304 O O . THR C 1 160 ? 63.783 -45.191 20.775 1.00 69.14 160 THR C O 1
ATOM 7308 N N . GLU C 1 161 ? 63.889 -42.986 21.279 1.00 79.22 161 GLU C N 1
ATOM 7309 C CA . GLU C 1 161 ? 64.796 -43.139 22.417 1.00 85.01 161 GLU C CA 1
ATOM 7310 C C . GLU C 1 161 ? 66.088 -43.821 21.997 1.00 70.81 161 GLU C C 1
ATOM 7311 O O . GLU C 1 161 ? 66.580 -44.713 22.689 1.00 64.29 161 GLU C O 1
ATOM 7317 N N . GLY C 1 162 ? 66.618 -43.413 20.847 1.00 56.58 162 GLY C N 1
ATOM 7318 C CA . GLY C 1 162 ? 67.844 -43.984 20.322 1.00 59.94 162 GLY C CA 1
ATOM 7319 C C . GLY C 1 162 ? 67.697 -45.401 19.798 1.00 61.99 162 GLY C C 1
ATOM 7320 O O . GLY C 1 162 ? 68.622 -45.945 19.191 1.00 66.13 162 GLY C O 1
ATOM 7321 N N . GLN C 1 163 ? 66.532 -46.001 20.025 1.00 57.23 163 GLN C N 1
ATOM 7322 C CA . GLN C 1 163 ? 66.276 -47.369 19.593 1.00 55.69 163 GLN C CA 1
ATOM 7323 C C . GLN C 1 163 ? 65.474 -47.394 18.299 1.00 55.13 163 GLN C C 1
ATOM 7324 O O . GLN C 1 163 ? 64.570 -46.584 18.098 1.00 52.42 163 GLN C O 1
ATOM 7330 N N . ARG C 1 164 ? 65.810 -48.338 17.428 1.00 51.96 164 ARG C N 1
ATOM 7331 C CA . ARG C 1 164 ? 65.136 -48.476 16.146 1.00 47.70 164 ARG C CA 1
ATOM 7332 C C . ARG C 1 164 ? 64.228 -49.703 16.120 1.00 45.62 164 ARG C C 1
ATOM 7333 O O . ARG C 1 164 ? 64.628 -50.799 16.517 1.00 38.52 164 ARG C O 1
ATOM 7341 N N . PHE C 1 165 ? 63.001 -49.509 15.651 1.00 39.56 165 PHE C N 1
ATOM 7342 C CA . PHE C 1 165 ? 62.032 -50.595 15.599 1.00 47.10 165 PHE C CA 1
ATOM 7343 C C . PHE C 1 165 ? 61.277 -50.600 14.277 1.00 44.68 165 PHE C C 1
ATOM 7344 O O . PHE C 1 165 ? 61.169 -49.574 13.604 1.00 39.79 165 PHE C O 1
ATOM 7352 N N . GLN C 1 166 ? 60.760 -51.771 13.918 1.00 52.29 166 GLN C N 1
ATOM 7353 C CA . GLN C 1 166 ? 60.154 -51.996 12.611 1.00 44.78 166 GLN C CA 1
ATOM 7354 C C . GLN C 1 166 ? 58.632 -52.088 12.695 1.00 42.09 166 GLN C C 1
ATOM 7355 O O . GLN C 1 166 ? 58.083 -52.683 13.625 1.00 46.41 166 GLN C O 1
ATOM 7361 N N . ASN C 1 167 ? 57.956 -51.503 11.714 1.00 38.89 167 ASN C N 1
ATOM 7362 C CA . ASN C 1 167 ? 56.499 -51.534 11.664 1.00 41.44 167 ASN C CA 1
ATOM 7363 C C . ASN C 1 167 ? 56.012 -51.698 10.228 1.00 35.18 167 ASN C C 1
ATOM 7364 O O . ASN C 1 167 ? 56.785 -51.534 9.298 1.00 35.91 167 ASN C O 1
ATOM 7369 N N . TYR C 1 168 ? 54.738 -52.026 10.042 1.00 41.10 168 TYR C N 1
ATOM 7370 C CA . TYR C 1 168 ? 54.213 -52.283 8.699 1.00 38.54 168 TYR C CA 1
ATOM 7371 C C . TYR C 1 168 ? 53.419 -51.109 8.139 1.00 38.60 168 TYR C C 1
ATOM 7372 O O . TYR C 1 168 ? 52.625 -50.491 8.846 1.00 38.06 168 TYR C O 1
ATOM 7381 N N . LYS C 1 169 ? 53.653 -50.805 6.866 1.00 38.56 169 LYS C N 1
ATOM 7382 C CA . LYS C 1 169 ? 52.790 -49.904 6.111 1.00 41.15 169 LYS C CA 1
ATOM 7383 C C . LYS C 1 169 ? 52.026 -50.738 5.085 1.00 48.69 169 LYS C C 1
ATOM 7384 O O . LYS C 1 169 ? 52.618 -51.283 4.136 1.00 44.71 169 LYS C O 1
ATOM 7390 N N . ALA C 1 170 ? 50.715 -50.846 5.296 1.00 41.56 170 ALA C N 1
ATOM 7391 C CA . ALA C 1 170 ? 49.856 -51.705 4.491 1.00 36.85 170 ALA C CA 1
ATOM 7392 C C . ALA C 1 170 ? 48.866 -50.900 3.663 1.00 36.70 170 ALA C C 1
ATOM 7393 O O . ALA C 1 170 ? 48.190 -50.013 4.181 1.00 44.94 170 ALA C O 1
ATOM 7395 N N . VAL C 1 171 ? 48.778 -51.216 2.377 1.00 34.25 171 VAL C N 1
ATOM 7396 C CA . VAL C 1 171 ? 47.823 -50.545 1.507 1.00 39.42 171 VAL C CA 1
ATOM 7397 C C . VAL C 1 171 ? 46.607 -51.426 1.217 1.00 45.04 171 VAL C C 1
ATOM 7398 O O . VAL C 1 171 ? 46.741 -52.550 0.728 1.00 42.66 171 VAL C O 1
ATOM 7402 N N . PHE C 1 172 ? 45.424 -50.908 1.537 1.00 37.16 172 PHE C N 1
ATOM 7403 C CA . PHE C 1 172 ? 44.167 -51.572 1.216 1.00 37.48 172 PHE C CA 1
ATOM 7404 C C . PHE C 1 172 ? 43.404 -50.734 0.201 1.00 39.05 172 PHE C C 1
ATOM 7405 O O . PHE C 1 172 ? 43.681 -49.548 0.043 1.00 48.06 172 PHE C O 1
ATOM 7413 N N . THR C 1 173 ? 42.447 -51.348 -0.489 1.00 38.94 173 THR C N 1
ATOM 7414 C CA . THR C 1 173 ? 41.532 -50.604 -1.355 1.00 41.44 173 THR C CA 1
ATOM 7415 C C . THR C 1 173 ? 40.093 -50.920 -0.972 1.00 40.64 173 THR C C 1
ATOM 7416 O O . THR C 1 173 ? 39.739 -52.089 -0.806 1.00 39.81 173 THR C O 1
ATOM 7420 N N . ILE C 1 174 ? 39.271 -49.882 -0.826 1.00 29.52 174 ILE C N 1
ATOM 7421 C CA . ILE C 1 174 ? 37.872 -50.058 -0.452 1.00 30.22 174 ILE C CA 1
ATOM 7422 C C . ILE C 1 174 ? 37.044 -50.486 -1.660 1.00 37.32 174 ILE C C 1
ATOM 7423 O O . ILE C 1 174 ? 37.029 -49.801 -2.684 1.00 36.31 174 ILE C O 1
ATOM 7428 N N . LEU C 1 175 ? 36.350 -51.615 -1.540 1.00 39.15 175 LEU C N 1
ATOM 7429 C CA . LEU C 1 175 ? 35.486 -52.088 -2.616 1.00 38.23 175 LEU C CA 1
ATOM 7430 C C . LEU C 1 175 ? 34.264 -51.189 -2.768 1.00 41.28 175 LEU C C 1
ATOM 7431 O O . LEU C 1 175 ? 33.713 -50.705 -1.779 1.00 37.08 175 LEU C O 1
ATOM 7436 N N . ASP C 1 176 ? 33.840 -50.985 -4.014 1.00 49.11 176 ASP C N 1
ATOM 7437 C CA . ASP C 1 176 ? 32.675 -50.159 -4.324 1.00 49.29 176 ASP C CA 1
ATOM 7438 C C . ASP C 1 176 ? 31.371 -50.833 -3.916 1.00 47.83 176 ASP C C 1
ATOM 7439 O O . ASP C 1 176 ? 30.737 -51.503 -4.725 1.00 55.37 176 ASP C O 1
ATOM 7444 N N . GLU C 1 177 ? 30.973 -50.626 -2.665 1.00 48.77 177 GLU C N 1
ATOM 7445 C CA . GLU C 1 177 ? 29.708 -51.117 -2.134 1.00 45.86 177 GLU C CA 1
ATOM 7446 C C . GLU C 1 177 ? 29.209 -50.126 -1.094 1.00 48.56 177 GLU C C 1
ATOM 7447 O O . GLU C 1 177 ? 29.899 -49.864 -0.113 1.00 50.13 177 GLU C O 1
ATOM 7453 N N . ALA C 1 178 ? 28.015 -49.583 -1.297 1.00 45.82 178 ALA C N 1
ATOM 7454 C CA . ALA C 1 178 ? 27.450 -48.634 -0.347 1.00 39.53 178 ALA C CA 1
ATOM 7455 C C . ALA C 1 178 ? 26.965 -49.317 0.938 1.00 51.75 178 ALA C C 1
ATOM 7456 O O . ALA C 1 178 ? 27.024 -48.735 2.021 1.00 56.83 178 ALA C O 1
ATOM 7458 N N . VAL C 1 179 ? 26.489 -50.552 0.817 1.00 42.94 179 VAL C N 1
ATOM 7459 C CA . VAL C 1 179 ? 25.911 -51.254 1.959 1.00 46.59 179 VAL C CA 1
ATOM 7460 C C . VAL C 1 179 ? 26.449 -52.676 2.111 1.00 47.40 179 VAL C C 1
ATOM 7461 O O . VAL C 1 179 ? 26.432 -53.458 1.164 1.00 51.02 179 VAL C O 1
ATOM 7465 N N . ILE C 1 180 ? 26.918 -53.002 3.312 1.00 45.32 180 ILE C N 1
ATOM 7466 C CA . ILE C 1 180 ? 27.397 -54.342 3.621 1.00 44.53 180 ILE C CA 1
ATOM 7467 C C . ILE C 1 180 ? 26.458 -54.997 4.623 1.00 52.62 180 ILE C C 1
ATOM 7468 O O . ILE C 1 180 ? 26.321 -54.517 5.747 1.00 56.70 180 ILE C O 1
ATOM 7473 N N . PRO C 1 181 ? 25.810 -56.101 4.218 1.00 53.75 181 PRO C N 1
ATOM 7474 C CA . PRO C 1 181 ? 24.812 -56.797 5.040 1.00 50.56 181 PRO C CA 1
ATOM 7475 C C . PRO C 1 181 ? 25.402 -57.287 6.356 1.00 50.81 181 PRO C C 1
ATOM 7476 O O . PRO C 1 181 ? 26.445 -57.942 6.350 1.00 50.35 181 PRO C O 1
ATOM 7480 N N . ARG C 1 182 ? 24.743 -56.983 7.469 1.00 51.27 182 ARG C N 1
ATOM 7481 C CA . ARG C 1 182 ? 25.216 -57.454 8.765 1.00 47.47 182 ARG C CA 1
ATOM 7482 C C . ARG C 1 182 ? 25.083 -58.969 8.869 1.00 53.99 182 ARG C C 1
ATOM 7483 O O . ARG C 1 182 ? 25.853 -59.615 9.577 1.00 61.62 182 ARG C O 1
ATOM 7491 N N . ALA C 1 183 ? 24.107 -59.528 8.156 1.00 53.82 183 ALA C N 1
ATOM 7492 C CA . ALA C 1 183 ? 23.906 -60.974 8.121 1.00 46.06 183 ALA C CA 1
ATOM 7493 C C . ALA C 1 183 ? 25.152 -61.670 7.585 1.00 51.88 183 ALA C C 1
ATOM 7494 O O . ALA C 1 183 ? 25.603 -62.679 8.135 1.00 50.01 183 ALA C O 1
ATOM 7496 N N . TRP C 1 184 ? 25.709 -61.112 6.514 1.00 52.10 184 TRP C N 1
ATOM 7497 C CA . TRP C 1 184 ? 26.916 -61.653 5.908 1.00 51.39 184 TRP C CA 1
ATOM 7498 C C . TRP C 1 184 ? 28.093 -61.550 6.862 1.00 56.55 184 TRP C C 1
ATOM 7499 O O . TRP C 1 184 ? 28.822 -62.520 7.069 1.00 58.72 184 TRP C O 1
ATOM 7510 N N . VAL C 1 185 ? 28.272 -60.366 7.438 1.00 53.79 185 VAL C N 1
ATOM 7511 C CA . VAL C 1 185 ? 29.354 -60.121 8.381 1.00 51.25 185 VAL C CA 1
ATOM 7512 C C . VAL C 1 185 ? 29.330 -61.121 9.531 1.00 53.98 185 VAL C C 1
ATOM 7513 O O . VAL C 1 185 ? 30.315 -61.818 9.777 1.00 55.88 185 VAL C O 1
ATOM 7517 N N . HIS C 1 186 ? 28.196 -61.194 10.220 1.00 50.03 186 HIS C N 1
ATOM 7518 C CA . HIS C 1 186 ? 28.057 -62.084 11.365 1.00 52.92 186 HIS C CA 1
ATOM 7519 C C . HIS C 1 186 ? 28.171 -63.552 10.975 1.00 58.16 186 HIS C C 1
ATOM 7520 O O . HIS C 1 186 ? 28.704 -64.358 11.737 1.00 58.80 186 HIS C O 1
ATOM 7527 N N . ALA C 1 187 ? 27.665 -63.902 9.796 1.00 63.27 187 ALA C N 1
ATOM 7528 C CA . ALA C 1 187 ? 27.770 -65.278 9.323 1.00 56.12 187 ALA C CA 1
ATOM 7529 C C . ALA C 1 187 ? 29.229 -65.659 9.122 1.00 62.41 187 ALA C C 1
ATOM 7530 O O . ALA C 1 187 ? 29.663 -66.728 9.553 1.00 67.67 187 ALA C O 1
ATOM 7532 N N . VAL C 1 188 ? 29.984 -64.775 8.474 1.00 60.75 188 VAL C N 1
ATOM 7533 C CA . VAL C 1 188 ? 31.391 -65.032 8.180 1.00 60.45 188 VAL C CA 1
ATOM 7534 C C . VAL C 1 188 ? 32.225 -65.082 9.458 1.00 66.44 188 VAL C C 1
ATOM 7535 O O . VAL C 1 188 ? 33.064 -65.973 9.627 1.00 62.37 188 VAL C O 1
ATOM 7539 N N . GLY C 1 189 ? 31.979 -64.127 10.355 1.00 65.24 189 GLY C N 1
ATOM 7540 C CA . GLY C 1 189 ? 32.667 -64.064 11.635 1.00 61.32 189 GLY C CA 1
ATOM 7541 C C . GLY C 1 189 ? 32.529 -65.333 12.458 1.00 65.29 189 GLY C C 1
ATOM 7542 O O . GLY C 1 189 ? 33.456 -65.729 13.165 1.00 69.36 189 GLY C O 1
ATOM 7543 N N . ARG C 1 190 ? 31.370 -65.977 12.357 1.00 69.30 190 ARG C N 1
ATOM 7544 C CA . ARG C 1 190 ? 31.125 -67.236 13.051 1.00 64.37 190 ARG C CA 1
ATOM 7545 C C . ARG C 1 190 ? 31.761 -68.420 12.326 1.00 65.37 190 ARG C C 1
ATOM 7546 O O . ARG C 1 190 ? 31.712 -69.550 12.809 1.00 67.69 190 ARG C O 1
ATOM 7554 N N . GLY C 1 191 ? 32.348 -68.161 11.161 1.00 67.09 191 GLY C N 1
ATOM 7555 C CA . GLY C 1 191 ? 33.014 -69.201 10.398 1.00 64.31 191 GLY C CA 1
ATOM 7556 C C . GLY C 1 191 ? 32.087 -69.984 9.485 1.00 74.75 191 GLY C C 1
ATOM 7557 O O . GLY C 1 191 ? 32.496 -70.980 8.885 1.00 77.33 191 GLY C O 1
ATOM 7558 N N . GLU C 1 192 ? 30.839 -69.537 9.378 1.00 64.96 192 GLU C N 1
ATOM 7559 C CA . GLU C 1 192 ? 29.866 -70.190 8.508 1.00 64.51 192 GLU C CA 1
ATOM 7560 C C . GLU C 1 192 ? 30.120 -69.844 7.047 1.00 63.74 192 GLU C C 1
ATOM 7561 O O . GLU C 1 192 ? 30.645 -68.775 6.736 1.00 64.61 192 GLU C O 1
ATOM 7567 N N . THR C 1 193 ? 29.743 -70.754 6.156 1.00 52.10 193 THR C N 1
ATOM 7568 C CA . THR C 1 193 ? 29.747 -70.471 4.731 1.00 52.03 193 THR C CA 1
ATOM 7569 C C . THR C 1 193 ? 28.515 -69.629 4.409 1.00 59.05 193 THR C C 1
ATOM 7570 O O . THR C 1 193 ? 27.389 -70.008 4.736 1.00 57.24 193 THR C O 1
ATOM 7574 N N . SER C 1 194 ? 28.730 -68.478 3.781 1.00 51.67 194 SER C N 1
ATOM 7575 C CA . SER C 1 194 ? 27.624 -67.611 3.411 1.00 48.79 194 SER C CA 1
ATOM 7576 C C . SER C 1 194 ? 27.708 -67.221 1.945 1.00 59.05 194 SER C C 1
ATOM 7577 O O . SER C 1 194 ? 28.798 -67.078 1.392 1.00 58.93 194 SER C O 1
ATOM 7580 N N . GLY C 1 195 ? 26.550 -67.051 1.319 1.00 55.58 195 GLY C N 1
ATOM 7581 C CA . GLY C 1 195 ? 26.494 -66.596 -0.055 1.00 45.04 195 GLY C CA 1
ATOM 7582 C C . GLY C 1 195 ? 25.950 -65.185 -0.131 1.00 46.83 195 GLY C C 1
ATOM 7583 O O . GLY C 1 195 ? 25.528 -64.729 -1.190 1.00 58.29 195 GLY C O 1
ATOM 7584 N N . LEU C 1 196 ? 25.966 -64.483 0.996 1.00 38.44 196 LEU C N 1
ATOM 7585 C CA . LEU C 1 196 ? 25.392 -63.142 1.051 1.00 47.42 196 LEU C CA 1
ATOM 7586 C C . LEU C 1 196 ? 26.389 -62.036 0.720 1.00 44.46 196 LEU C C 1
ATOM 7587 O O . LEU C 1 196 ? 26.053 -60.856 0.803 1.00 50.86 196 LEU C O 1
ATOM 7592 N N . ALA C 1 197 ? 27.607 -62.418 0.349 1.00 36.66 197 ALA C N 1
ATOM 7593 C CA . ALA C 1 197 ? 28.671 -61.454 0.083 1.00 39.66 197 ALA C CA 1
ATOM 7594 C C . ALA C 1 197 ? 28.312 -60.499 -1.047 1.00 39.26 197 ALA C C 1
ATOM 7595 O O . ALA C 1 197 ? 27.745 -60.919 -2.056 1.00 44.20 197 ALA C O 1
ATOM 7597 N N . PRO C 1 198 ? 28.644 -59.206 -0.876 1.00 36.41 198 PRO C N 1
ATOM 7598 C CA . PRO C 1 198 ? 28.446 -58.172 -1.898 1.00 44.99 198 PRO C CA 1
ATOM 7599 C C . PRO C 1 198 ? 29.104 -58.551 -3.220 1.00 38.14 198 PRO C C 1
ATOM 7600 O O . PRO C 1 198 ? 30.055 -59.330 -3.245 1.00 36.60 198 PRO C O 1
ATOM 7604 N N . VAL C 1 199 ? 28.595 -57.998 -4.311 1.00 37.83 199 VAL C N 1
ATOM 7605 C CA . VAL C 1 199 ? 29.030 -58.417 -5.634 1.00 40.05 199 VAL C CA 1
ATOM 7606 C C . VAL C 1 199 ? 30.504 -58.098 -5.897 1.00 42.29 199 VAL C C 1
ATOM 7607 O O . VAL C 1 199 ? 31.208 -58.890 -6.519 1.00 49.43 199 VAL C O 1
ATOM 7611 N N . ALA C 1 200 ? 30.976 -56.960 -5.400 1.00 41.95 200 ALA C N 1
ATOM 7612 C CA . ALA C 1 200 ? 32.374 -56.577 -5.581 1.00 40.77 200 ALA C CA 1
ATOM 7613 C C . ALA C 1 200 ? 33.331 -57.597 -4.951 1.00 45.99 200 ALA C C 1
ATOM 7614 O O . ALA C 1 200 ? 34.384 -57.913 -5.517 1.00 42.36 200 ALA C O 1
ATOM 7616 N N . TRP C 1 201 ? 32.953 -58.117 -3.786 1.00 42.12 201 TRP C N 1
ATOM 7617 C CA . TRP C 1 201 ? 33.775 -59.104 -3.093 1.00 41.80 201 TRP C CA 1
ATOM 7618 C C . TRP C 1 201 ? 33.851 -60.425 -3.864 1.00 46.62 201 TRP C C 1
ATOM 7619 O O . TRP C 1 201 ? 34.927 -61.008 -3.995 1.00 41.54 201 TRP C O 1
ATOM 7630 N N . ASN C 1 202 ? 32.715 -60.892 -4.375 1.00 43.97 202 ASN C N 1
ATOM 7631 C CA . ASN C 1 202 ? 32.699 -62.102 -5.192 1.00 41.18 202 ASN C CA 1
ATOM 7632 C C . ASN C 1 202 ? 33.470 -61.911 -6.501 1.00 44.75 202 ASN C C 1
ATOM 7633 O O . ASN C 1 202 ? 34.144 -62.827 -6.981 1.00 45.43 202 ASN C O 1
ATOM 7638 N N . ALA C 1 203 ? 33.378 -60.711 -7.066 1.00 38.96 203 ALA C N 1
ATOM 7639 C CA . ALA C 1 203 ? 34.136 -60.365 -8.262 1.00 38.96 203 ALA C CA 1
ATOM 7640 C C . ALA C 1 203 ? 35.635 -60.381 -7.977 1.00 51.03 203 ALA C C 1
ATOM 7641 O O . ALA C 1 203 ? 36.437 -60.742 -8.839 1.00 51.00 203 ALA C O 1
ATOM 7643 N N . TRP C 1 204 ? 36.010 -59.987 -6.764 1.00 51.15 204 TRP C N 1
ATOM 7644 C CA . TRP C 1 204 ? 37.405 -60.061 -6.354 1.00 41.61 204 TRP C CA 1
ATOM 7645 C C . TRP C 1 204 ? 37.823 -61.519 -6.177 1.00 46.51 204 TRP C C 1
ATOM 7646 O O . TRP C 1 204 ? 38.926 -61.911 -6.558 1.00 47.31 204 TRP C O 1
ATOM 7657 N N . LEU C 1 205 ? 36.933 -62.324 -5.609 1.00 45.30 205 LEU C N 1
ATOM 7658 C CA . LEU C 1 205 ? 37.228 -63.731 -5.367 1.00 40.35 205 LEU C CA 1
ATOM 7659 C C . LEU C 1 205 ? 37.432 -64.510 -6.663 1.00 47.51 205 LEU C C 1
ATOM 7660 O O . LEU C 1 205 ? 38.351 -65.318 -6.767 1.00 42.04 205 LEU C O 1
ATOM 7665 N N . SER C 1 206 ? 36.577 -64.258 -7.649 1.00 48.52 206 SER C N 1
ATOM 7666 C CA . SER C 1 206 ? 36.646 -64.978 -8.916 1.00 49.73 206 SER C CA 1
ATOM 7667 C C . SER C 1 206 ? 37.717 -64.426 -9.853 1.00 55.31 206 SER C C 1
ATOM 7668 O O . SER C 1 206 ? 38.518 -65.180 -10.401 1.00 54.73 206 SER C O 1
ATOM 7671 N N . ALA C 1 207 ? 37.730 -63.111 -10.032 1.00 54.21 207 ALA C N 1
ATOM 7672 C CA . ALA C 1 207 ? 38.705 -62.473 -10.909 1.00 49.13 207 ALA C CA 1
ATOM 7673 C C . ALA C 1 207 ? 39.797 -61.757 -10.116 1.00 58.16 207 ALA C C 1
ATOM 7674 O O . ALA C 1 207 ? 40.978 -62.073 -10.239 1.00 59.35 207 ALA C O 1
ATOM 7676 N N . GLY C 1 208 ? 39.388 -60.788 -9.305 1.00 69.70 208 GLY C N 1
ATOM 7677 C CA . GLY C 1 208 ? 40.307 -59.986 -8.511 1.00 62.83 208 GLY C CA 1
ATOM 7678 C C . GLY C 1 208 ? 41.239 -59.082 -9.297 1.00 59.81 208 GLY C C 1
ATOM 7679 O O . GLY C 1 208 ? 42.453 -59.275 -9.259 1.00 69.62 208 GLY C O 1
ATOM 7680 N N . GLY C 1 209 ? 40.693 -58.088 -9.994 1.00 57.86 209 GLY C N 1
ATOM 7681 C CA . GLY C 1 209 ? 39.266 -57.828 -10.023 1.00 53.14 209 GLY C CA 1
ATOM 7682 C C . GLY C 1 209 ? 38.841 -56.884 -8.918 1.00 63.53 209 GLY C C 1
ATOM 7683 O O . GLY C 1 209 ? 37.923 -57.182 -8.150 1.00 73.31 209 GLY C O 1
ATOM 7684 N N . ILE C 1 210 ? 39.512 -55.739 -8.837 1.00 47.68 210 ILE C N 1
ATOM 7685 C CA . ILE C 1 210 ? 39.235 -54.778 -7.781 1.00 44.27 210 ILE C CA 1
ATOM 7686 C C . ILE C 1 210 ? 38.446 -53.584 -8.292 1.00 54.63 210 ILE C C 1
ATOM 7687 O O . ILE C 1 210 ? 38.950 -52.782 -9.078 1.00 47.92 210 ILE C O 1
ATOM 7692 N N . ARG C 1 211 ? 37.205 -53.474 -7.831 1.00 55.68 211 ARG C N 1
ATOM 7693 C CA . ARG C 1 211 ? 36.344 -52.357 -8.183 1.00 51.64 211 ARG C CA 1
ATOM 7694 C C . ARG C 1 211 ? 36.331 -51.349 -7.034 1.00 53.43 211 ARG C C 1
ATOM 7695 O O . ARG C 1 211 ? 35.594 -51.515 -6.063 1.00 51.40 211 ARG C O 1
ATOM 7703 N N . PRO C 1 212 ? 37.154 -50.295 -7.140 1.00 55.51 212 PRO C N 1
ATOM 7704 C CA . PRO C 1 212 ? 37.346 -49.371 -6.017 1.00 49.35 212 PRO C CA 1
ATOM 7705 C C . PRO C 1 212 ? 36.198 -48.378 -5.835 1.00 46.45 212 PRO C C 1
ATOM 7706 O O . PRO C 1 212 ? 35.595 -47.938 -6.812 1.00 48.86 212 PRO C O 1
ATOM 7710 N N . LEU C 1 213 ? 35.916 -48.034 -4.581 1.00 49.57 213 LEU C N 1
ATOM 7711 C CA . LEU C 1 213 ? 34.900 -47.041 -4.242 1.00 52.10 213 LEU C CA 1
ATOM 7712 C C . LEU C 1 213 ? 35.464 -45.626 -4.357 1.00 52.94 213 LEU C C 1
ATOM 7713 O O . LEU C 1 213 ? 36.247 -45.195 -3.511 1.00 60.93 213 LEU C O 1
ATOM 7718 N N . MET C 1 214 ? 35.057 -44.897 -5.391 1.00 62.84 214 MET C N 1
ATOM 7719 C CA . MET C 1 214 ? 35.582 -43.552 -5.613 1.00 72.34 214 MET C CA 1
ATOM 7720 C C . MET C 1 214 ? 34.506 -42.481 -5.484 1.00 75.15 214 MET C C 1
ATOM 7721 O O . MET C 1 214 ? 33.426 -42.598 -6.063 1.00 75.73 214 MET C O 1
ATOM 7726 N N . ALA C 1 215 ? 34.811 -41.438 -4.719 1.00 81.02 215 ALA C N 1
ATOM 7727 C CA . ALA C 1 215 ? 33.882 -40.331 -4.533 1.00 80.32 215 ALA C CA 1
ATOM 7728 C C . ALA C 1 215 ? 33.809 -39.484 -5.797 1.00 88.07 215 ALA C C 1
ATOM 7729 O O . ALA C 1 215 ? 34.840 -39.123 -6.366 1.00 83.04 215 ALA C O 1
ATOM 7731 N N . PRO C 1 216 ? 32.583 -39.174 -6.245 1.00 99.62 216 PRO C N 1
ATOM 7732 C CA . PRO C 1 216 ? 32.352 -38.363 -7.445 1.00 96.78 216 PRO C CA 1
ATOM 7733 C C . PRO C 1 216 ? 32.715 -36.897 -7.224 1.00 92.53 216 PRO C C 1
ATOM 7734 O O . PRO C 1 216 ? 33.305 -36.287 -8.117 1.00 98.29 216 PRO C O 1
ATOM 7738 N N . THR D 1 2 ? 46.922 12.487 -5.742 1.00 76.51 2 THR D N 1
ATOM 7739 C CA . THR D 1 2 ? 45.499 12.192 -5.647 1.00 79.03 2 THR D CA 1
ATOM 7740 C C . THR D 1 2 ? 44.661 13.424 -5.960 1.00 83.19 2 THR D C 1
ATOM 7741 O O . THR D 1 2 ? 44.196 14.106 -5.044 1.00 80.47 2 THR D O 1
ATOM 7745 N N . PHE D 1 3 ? 44.480 13.732 -7.242 1.00 87.41 3 PHE D N 1
ATOM 7746 C CA . PHE D 1 3 ? 45.139 13.042 -8.348 1.00 75.18 3 PHE D CA 1
ATOM 7747 C C . PHE D 1 3 ? 45.594 14.120 -9.322 1.00 82.37 3 PHE D C 1
ATOM 7748 O O . PHE D 1 3 ? 44.770 14.824 -9.910 1.00 90.56 3 PHE D O 1
ATOM 7756 N N . PHE D 1 4 ? 46.902 14.250 -9.496 1.00 70.41 4 PHE D N 1
ATOM 7757 C CA . PHE D 1 4 ? 47.447 15.406 -10.194 1.00 68.28 4 PHE D CA 1
ATOM 7758 C C . PHE D 1 4 ? 47.996 15.082 -11.577 1.00 65.69 4 PHE D C 1
ATOM 7759 O O . PHE D 1 4 ? 48.758 14.132 -11.749 1.00 68.04 4 PHE D O 1
ATOM 7767 N N . THR D 1 5 ? 47.602 15.888 -12.558 1.00 67.83 5 THR D N 1
ATOM 7768 C CA . THR D 1 5 ? 48.088 15.744 -13.925 1.00 73.52 5 THR D CA 1
ATOM 7769 C C . THR D 1 5 ? 47.900 17.042 -14.704 1.00 67.91 5 THR D C 1
ATOM 7770 O O . THR D 1 5 ? 47.157 17.929 -14.283 1.00 71.49 5 THR D O 1
ATOM 7774 N N . GLY D 1 6 ? 48.576 17.149 -15.842 1.00 63.31 6 GLY D N 1
ATOM 7775 C CA . GLY D 1 6 ? 48.489 18.342 -16.662 1.00 71.95 6 GLY D CA 1
ATOM 7776 C C . GLY D 1 6 ? 49.113 19.558 -16.006 1.00 78.31 6 GLY D C 1
ATOM 7777 O O . GLY D 1 6 ? 50.117 19.449 -15.297 1.00 84.15 6 GLY D O 1
ATOM 7778 N N . GLU D 1 7 ? 48.504 20.718 -16.232 1.00 76.06 7 GLU D N 1
ATOM 7779 C CA . GLU D 1 7 ? 49.041 21.988 -15.750 1.00 80.55 7 GLU D CA 1
ATOM 7780 C C . GLU D 1 7 ? 49.293 22.006 -14.243 1.00 75.61 7 GLU D C 1
ATOM 7781 O O . GLU D 1 7 ? 50.228 22.658 -13.773 1.00 77.14 7 GLU D O 1
ATOM 7787 N N . THR D 1 8 ? 48.471 21.272 -13.496 1.00 77.55 8 THR D N 1
ATOM 7788 C CA . THR D 1 8 ? 48.587 21.220 -12.038 1.00 80.35 8 THR D CA 1
ATOM 7789 C C . THR D 1 8 ? 49.939 20.682 -11.566 1.00 79.09 8 THR D C 1
ATOM 7790 O O . THR D 1 8 ? 50.300 20.842 -10.400 1.00 75.39 8 THR D O 1
ATOM 7794 N N . LEU D 1 9 ? 50.682 20.044 -12.469 1.00 77.79 9 LEU D N 1
ATOM 7795 C CA . LEU D 1 9 ? 52.003 19.520 -12.128 1.00 64.13 9 LEU D CA 1
ATOM 7796 C C . LEU D 1 9 ? 53.020 20.637 -11.957 1.00 69.71 9 LEU D C 1
ATOM 7797 O O . LEU D 1 9 ? 54.152 20.396 -11.531 1.00 67.95 9 LEU D O 1
ATOM 7802 N N . GLY D 1 10 ? 52.619 21.857 -12.305 1.00 67.74 10 GLY D N 1
ATOM 7803 C CA . GLY D 1 10 ? 53.485 23.011 -12.166 1.00 55.41 10 GLY D CA 1
ATOM 7804 C C . GLY D 1 10 ? 52.999 23.929 -11.066 1.00 64.00 10 GLY D C 1
ATOM 7805 O O . GLY D 1 10 ? 53.543 25.016 -10.869 1.00 68.44 10 GLY D O 1
ATOM 7806 N N . GLN D 1 11 ? 51.976 23.487 -10.340 1.00 63.95 11 GLN D N 1
ATOM 7807 C CA . GLN D 1 11 ? 51.351 24.312 -9.311 1.00 61.38 11 GLN D CA 1
ATOM 7808 C C . GLN D 1 11 ? 51.383 23.667 -7.929 1.00 64.86 11 GLN D C 1
ATOM 7809 O O . GLN D 1 11 ? 51.855 24.267 -6.963 1.00 68.85 11 GLN D O 1
ATOM 7815 N N . VAL D 1 12 ? 50.868 22.445 -7.839 1.00 67.94 12 VAL D N 1
ATOM 7816 C CA . VAL D 1 12 ? 50.674 21.787 -6.552 1.00 61.54 12 VAL D CA 1
ATOM 7817 C C . VAL D 1 12 ? 51.996 21.337 -5.923 1.00 55.12 12 VAL D C 1
ATOM 7818 O O . VAL D 1 12 ? 53.023 21.238 -6.601 1.00 45.47 12 VAL D O 1
ATOM 7822 N N . ASP D 1 13 ? 51.955 21.084 -4.618 1.00 49.02 13 ASP D N 1
ATOM 7823 C CA . ASP D 1 13 ? 53.115 20.622 -3.868 1.00 50.59 13 ASP D CA 1
ATOM 7824 C C . ASP D 1 13 ? 53.314 19.115 -4.000 1.00 51.56 13 ASP D C 1
ATOM 7825 O O . ASP D 1 13 ? 52.509 18.419 -4.616 1.00 63.46 13 ASP D O 1
ATOM 7830 N N . LEU D 1 14 ? 54.392 18.619 -3.403 1.00 43.96 14 LEU D N 1
ATOM 7831 C CA . LEU D 1 14 ? 54.668 17.191 -3.372 1.00 43.65 14 LEU D CA 1
ATOM 7832 C C . LEU D 1 14 ? 54.062 16.583 -2.114 1.00 44.85 14 LEU D C 1
ATOM 7833 O O . LEU D 1 14 ? 54.542 16.816 -1.005 1.00 44.49 14 LEU D O 1
ATOM 7838 N N . ILE D 1 15 ? 52.999 15.808 -2.296 1.00 46.59 15 ILE D N 1
ATOM 7839 C CA . ILE D 1 15 ? 52.251 15.245 -1.179 1.00 42.55 15 ILE D CA 1
ATOM 7840 C C . ILE D 1 15 ? 52.434 13.736 -1.124 1.00 42.76 15 ILE D C 1
ATOM 7841 O O . ILE D 1 15 ? 52.280 13.052 -2.133 1.00 47.77 15 ILE D O 1
ATOM 7846 N N . VAL D 1 16 ? 52.774 13.226 0.057 1.00 41.99 16 VAL D N 1
ATOM 7847 C CA . VAL D 1 16 ? 53.001 11.797 0.249 1.00 40.96 16 VAL D CA 1
ATOM 7848 C C . VAL D 1 16 ? 51.746 10.998 -0.089 1.00 47.20 16 VAL D C 1
ATOM 7849 O O . VAL D 1 16 ? 50.650 11.346 0.346 1.00 48.69 16 VAL D O 1
ATOM 7853 N N . ASP D 1 17 ? 51.930 9.943 -0.885 1.00 52.06 17 ASP D N 1
ATOM 7854 C CA . ASP D 1 17 ? 50.865 9.043 -1.344 1.00 52.63 17 ASP D CA 1
ATOM 7855 C C . ASP D 1 17 ? 49.969 9.634 -2.434 1.00 52.05 17 ASP D C 1
ATOM 7856 O O . ASP D 1 17 ? 49.061 8.962 -2.926 1.00 62.67 17 ASP D O 1
ATOM 7861 N N . ALA D 1 18 ? 50.225 10.882 -2.814 1.00 41.30 18 ALA D N 1
ATOM 7862 C CA . ALA D 1 18 ? 49.520 11.485 -3.939 1.00 46.86 18 ALA D CA 1
ATOM 7863 C C . ALA D 1 18 ? 50.094 10.956 -5.254 1.00 51.79 18 ALA D C 1
ATOM 7864 O O . ALA D 1 18 ? 51.292 10.693 -5.351 1.00 46.57 18 ALA D O 1
ATOM 7866 N N . VAL D 1 19 ? 49.238 10.793 -6.260 1.00 53.92 19 VAL D N 1
ATOM 7867 C CA . VAL D 1 19 ? 49.671 10.245 -7.542 1.00 53.41 19 VAL D CA 1
ATOM 7868 C C . VAL D 1 19 ? 49.777 11.308 -8.627 1.00 52.98 19 VAL D C 1
ATOM 7869 O O . VAL D 1 19 ? 48.806 11.989 -8.942 1.00 64.13 19 VAL D O 1
ATOM 7873 N N . TYR D 1 20 ? 50.970 11.425 -9.196 1.00 48.30 20 TYR D N 1
ATOM 7874 C CA . TYR D 1 20 ? 51.281 12.415 -10.212 1.00 55.75 20 TYR D CA 1
ATOM 7875 C C . TYR D 1 20 ? 51.415 11.726 -11.559 1.00 60.52 20 TYR D C 1
ATOM 7876 O O . TYR D 1 20 ? 52.348 10.958 -11.786 1.00 59.72 20 TYR D O 1
ATOM 7885 N N . ALA D 1 21 ? 50.470 12.008 -12.449 1.00 68.42 21 ALA D N 1
ATOM 7886 C CA . ALA D 1 21 ? 50.361 11.289 -13.712 1.00 69.36 21 ALA D CA 1
ATOM 7887 C C . ALA D 1 21 ? 50.848 12.106 -14.899 1.00 67.21 21 ALA D C 1
ATOM 7888 O O . ALA D 1 21 ? 50.492 13.273 -15.048 1.00 71.17 21 ALA D O 1
ATOM 7890 N N . GLY D 1 22 ? 51.659 11.481 -15.746 1.00 70.76 22 GLY D N 1
ATOM 7891 C CA . GLY D 1 22 ? 52.092 12.111 -16.978 1.00 68.46 22 GLY D CA 1
ATOM 7892 C C . GLY D 1 22 ? 50.922 12.279 -17.927 1.00 77.69 22 GLY D C 1
ATOM 7893 O O . GLY D 1 22 ? 49.931 11.558 -17.832 1.00 77.78 22 GLY D O 1
ATOM 7894 N N . TYR D 1 23 ? 51.030 13.237 -18.840 1.00 86.43 23 TYR D N 1
ATOM 7895 C CA . TYR D 1 23 ? 49.960 13.501 -19.796 1.00 92.11 23 TYR D CA 1
ATOM 7896 C C . TYR D 1 23 ? 50.388 13.151 -21.218 1.00 100.97 23 TYR D C 1
ATOM 7897 O O . TYR D 1 23 ? 51.575 13.158 -21.539 1.00 90.96 23 TYR D O 1
ATOM 7906 N N . LYS D 1 24 ? 49.413 12.838 -22.065 1.00 108.46 24 LYS D N 1
ATOM 7907 C CA . LYS D 1 24 ? 49.689 12.511 -23.457 1.00 105.99 24 LYS D CA 1
ATOM 7908 C C . LYS D 1 24 ? 50.119 13.741 -24.244 1.00 108.82 24 LYS D C 1
ATOM 7909 O O . LYS D 1 24 ? 49.470 14.787 -24.189 1.00 98.82 24 LYS D O 1
ATOM 7915 N N . THR D 1 25 ? 51.224 13.612 -24.968 1.00 111.63 25 THR D N 1
ATOM 7916 C CA . THR D 1 25 ? 51.592 14.607 -25.962 1.00 127.70 25 THR D CA 1
ATOM 7917 C C . THR D 1 25 ? 51.530 13.947 -27.333 1.00 136.43 25 THR D C 1
ATOM 7918 O O . THR D 1 25 ? 51.662 12.726 -27.449 1.00 130.37 25 THR D O 1
ATOM 7922 N N . GLU D 1 26 ? 51.307 14.754 -28.363 1.00 140.48 26 GLU D N 1
ATOM 7923 C CA . GLU D 1 26 ? 51.253 14.256 -29.730 1.00 133.92 26 GLU D CA 1
ATOM 7924 C C . GLU D 1 26 ? 52.569 13.589 -30.098 1.00 133.60 26 GLU D C 1
ATOM 7925 O O . GLU D 1 26 ? 53.626 13.961 -29.583 1.00 135.37 26 GLU D O 1
ATOM 7931 N N . ARG D 1 27 ? 52.493 12.592 -30.973 1.00 129.49 27 ARG D N 1
ATOM 7932 C CA . ARG D 1 27 ? 53.683 11.986 -31.558 1.00 129.36 27 ARG D CA 1
ATOM 7933 C C . ARG D 1 27 ? 54.618 11.361 -30.516 1.00 135.05 27 ARG D C 1
ATOM 7934 O O . ARG D 1 27 ? 55.648 11.941 -30.173 1.00 140.53 27 ARG D O 1
ATOM 7942 N N . GLY D 1 28 ? 54.256 10.190 -30.000 1.00 130.30 28 GLY D N 1
ATOM 7943 C CA . GLY D 1 28 ? 55.192 9.423 -29.192 1.00 132.67 28 GLY D CA 1
ATOM 7944 C C . GLY D 1 28 ? 54.872 9.144 -27.733 1.00 137.72 28 GLY D C 1
ATOM 7945 O O . GLY D 1 28 ? 55.715 8.606 -27.015 1.00 133.48 28 GLY D O 1
ATOM 7946 N N . GLY D 1 29 ? 53.677 9.507 -27.281 1.00 136.75 29 GLY D N 1
ATOM 7947 C CA . GLY D 1 29 ? 53.229 9.099 -25.961 1.00 130.11 29 GLY D CA 1
ATOM 7948 C C . GLY D 1 29 ? 53.465 10.056 -24.805 1.00 120.39 29 GLY D C 1
ATOM 7949 O O . GLY D 1 29 ? 53.602 11.262 -24.994 1.00 125.04 29 GLY D O 1
ATOM 7950 N N . MET D 1 30 ? 53.522 9.492 -23.601 1.00 112.29 30 MET D N 1
ATOM 7951 C CA . MET D 1 30 ? 53.474 10.249 -22.349 1.00 103.67 30 MET D CA 1
ATOM 7952 C C . MET D 1 30 ? 54.644 11.205 -22.108 1.00 95.52 30 MET D C 1
ATOM 7953 O O . MET D 1 30 ? 55.785 10.921 -22.472 1.00 81.43 30 MET D O 1
ATOM 7958 N N . ALA D 1 31 ? 54.339 12.337 -21.478 1.00 92.98 31 ALA D N 1
ATOM 7959 C CA . ALA D 1 31 ? 55.351 13.269 -21.001 1.00 76.30 31 ALA D CA 1
ATOM 7960 C C . ALA D 1 31 ? 55.519 13.079 -19.498 1.00 78.18 31 ALA D C 1
ATOM 7961 O O . ALA D 1 31 ? 54.537 12.961 -18.768 1.00 80.71 31 ALA D O 1
ATOM 7963 N N . ASP D 1 32 ? 56.764 13.051 -19.041 1.00 71.50 32 ASP D N 1
ATOM 7964 C CA . ASP D 1 32 ? 57.064 12.742 -17.647 1.00 63.10 32 ASP D CA 1
ATOM 7965 C C . ASP D 1 32 ? 56.625 13.858 -16.695 1.00 62.47 32 ASP D C 1
ATOM 7966 O O . ASP D 1 32 ? 56.978 15.022 -16.891 1.00 62.38 32 ASP D O 1
ATOM 7971 N N . PRO D 1 33 ? 55.856 13.496 -15.654 1.00 55.61 33 PRO D N 1
ATOM 7972 C CA . PRO D 1 33 ? 55.287 14.445 -14.687 1.00 55.99 33 PRO D CA 1
ATOM 7973 C C . PRO D 1 33 ? 56.333 15.033 -13.746 1.00 58.15 33 PRO D C 1
ATOM 7974 O O . PRO D 1 33 ? 56.146 16.121 -13.198 1.00 65.13 33 PRO D O 1
ATOM 7978 N N . LEU D 1 34 ? 57.431 14.314 -13.565 1.00 54.53 34 LEU D N 1
ATOM 7979 C CA . LEU D 1 34 ? 58.476 14.758 -12.658 1.00 56.44 34 LEU D CA 1
ATOM 7980 C C . LEU D 1 34 ? 59.211 15.977 -13.219 1.00 55.59 34 LEU D C 1
ATOM 7981 O O . LEU D 1 34 ? 59.866 16.711 -12.479 1.00 59.04 34 LEU D O 1
ATOM 7986 N N . VAL D 1 35 ? 59.095 16.194 -14.526 1.00 52.02 35 VAL D N 1
ATOM 7987 C CA . VAL D 1 35 ? 59.711 17.362 -15.152 1.00 59.69 35 VAL D CA 1
ATOM 7988 C C . VAL D 1 35 ? 59.023 18.665 -14.719 1.00 55.35 35 VAL D C 1
ATOM 7989 O O . VAL D 1 35 ? 59.687 19.568 -14.214 1.00 52.61 35 VAL D O 1
ATOM 7993 N N . PRO D 1 36 ? 57.691 18.771 -14.898 1.00 56.43 36 PRO D N 1
ATOM 7994 C CA . PRO D 1 36 ? 57.065 19.973 -14.344 1.00 58.72 36 PRO D CA 1
ATOM 7995 C C . PRO D 1 36 ? 57.013 19.956 -12.821 1.00 57.86 36 PRO D C 1
ATOM 7996 O O . PRO D 1 36 ? 56.999 21.023 -12.208 1.00 53.24 36 PRO D O 1
ATOM 8000 N N . LEU D 1 37 ? 56.984 18.769 -12.221 1.00 55.02 37 LEU D N 1
ATOM 8001 C CA . LEU D 1 37 ? 56.859 18.676 -10.771 1.00 50.38 37 LEU D CA 1
ATOM 8002 C C . LEU D 1 37 ? 58.125 19.107 -10.028 1.00 54.94 37 LEU D C 1
ATOM 8003 O O . LEU D 1 37 ? 58.115 20.101 -9.306 1.00 58.95 37 LEU D O 1
ATOM 8008 N N . VAL D 1 38 ? 59.210 18.359 -10.195 1.00 52.30 38 VAL D N 1
ATOM 8009 C CA . VAL D 1 38 ? 60.422 18.635 -9.432 1.00 52.03 38 VAL D CA 1
ATOM 8010 C C . VAL D 1 38 ? 61.513 19.297 -10.275 1.00 53.35 38 VAL D C 1
ATOM 8011 O O . VAL D 1 38 ? 62.432 19.917 -9.737 1.00 57.25 38 VAL D O 1
ATOM 8015 N N . GLY D 1 39 ? 61.405 19.168 -11.594 1.00 52.04 39 GLY D N 1
ATOM 8016 C CA . GLY D 1 39 ? 62.323 19.830 -12.504 1.00 47.68 39 GLY D CA 1
ATOM 8017 C C . GLY D 1 39 ? 63.554 19.029 -12.890 1.00 54.81 39 GLY D C 1
ATOM 8018 O O . GLY D 1 39 ? 64.610 19.600 -13.159 1.00 54.50 39 GLY D O 1
ATOM 8019 N N . VAL D 1 40 ? 63.428 17.706 -12.927 1.00 52.34 40 VAL D N 1
ATOM 8020 C CA . VAL D 1 40 ? 64.545 16.850 -13.314 1.00 54.71 40 VAL D CA 1
ATOM 8021 C C . VAL D 1 40 ? 64.443 16.394 -14.767 1.00 59.46 40 VAL D C 1
ATOM 8022 O O . VAL D 1 40 ? 63.506 16.757 -15.478 1.00 61.19 40 VAL D O 1
ATOM 8026 N N . SER D 1 41 ? 65.413 15.592 -15.200 1.00 55.09 41 SER D N 1
ATOM 8027 C CA . SER D 1 41 ? 65.400 15.030 -16.548 1.00 62.89 41 SER D CA 1
ATOM 8028 C C . SER D 1 41 ? 64.258 14.022 -16.709 1.00 67.11 41 SER D C 1
ATOM 8029 O O . SER D 1 41 ? 63.741 13.490 -15.725 1.00 56.68 41 SER D O 1
ATOM 8032 N N . ARG D 1 42 ? 63.876 13.759 -17.955 1.00 70.92 42 ARG D N 1
ATOM 8033 C CA . ARG D 1 42 ? 62.642 13.029 -18.237 1.00 63.77 42 ARG D CA 1
ATOM 8034 C C . ARG D 1 42 ? 62.691 11.532 -17.939 1.00 62.33 42 ARG D C 1
ATOM 8035 O O . ARG D 1 42 ? 61.654 10.918 -17.690 1.00 70.38 42 ARG D O 1
ATOM 8043 N N . GLN D 1 43 ? 63.879 10.937 -17.966 1.00 63.91 43 GLN D N 1
ATOM 8044 C CA . GLN D 1 43 ? 63.967 9.492 -17.754 1.00 74.85 43 GLN D CA 1
ATOM 8045 C C . GLN D 1 43 ? 65.061 9.061 -16.785 1.00 68.81 43 GLN D C 1
ATOM 8046 O O . GLN D 1 43 ? 65.909 9.856 -16.385 1.00 75.21 43 GLN D O 1
ATOM 8052 N N . GLY D 1 44 ? 65.021 7.785 -16.418 1.00 68.58 44 GLY D N 1
ATOM 8053 C CA . GLY D 1 44 ? 65.956 7.222 -15.464 1.00 62.11 44 GLY D CA 1
ATOM 8054 C C . GLY D 1 44 ? 65.261 6.787 -14.188 1.00 65.06 44 GLY D C 1
ATOM 8055 O O . GLY D 1 44 ? 64.236 7.351 -13.804 1.00 75.80 44 GLY D O 1
ATOM 8056 N N . GLY D 1 45 ? 65.811 5.769 -13.536 1.00 55.44 45 GLY D N 1
ATOM 8057 C CA . GLY D 1 45 ? 65.332 5.354 -12.230 1.00 50.04 45 GLY D CA 1
ATOM 8058 C C . GLY D 1 45 ? 66.166 6.031 -11.165 1.00 49.48 45 GLY D C 1
ATOM 8059 O O . GLY D 1 45 ? 65.901 5.910 -9.972 1.00 48.21 45 GLY D O 1
ATOM 8060 N N . PHE D 1 46 ? 67.199 6.733 -11.622 1.00 53.25 46 PHE D N 1
ATOM 8061 C CA . PHE D 1 46 ? 68.046 7.563 -10.776 1.00 50.68 46 PHE D CA 1
ATOM 8062 C C . PHE D 1 46 ? 68.255 8.896 -11.492 1.00 56.62 46 PHE D C 1
ATOM 8063 O O . PHE D 1 46 ? 68.926 8.958 -12.521 1.00 70.20 46 PHE D O 1
ATOM 8071 N N . ARG D 1 47 ? 67.679 9.959 -10.948 1.00 48.88 47 ARG D N 1
ATOM 8072 C CA . ARG D 1 47 ? 67.787 11.273 -11.562 1.00 51.77 47 ARG D CA 1
ATOM 8073 C C . ARG D 1 47 ? 68.316 12.285 -10.557 1.00 52.97 47 ARG D C 1
ATOM 8074 O O . ARG D 1 47 ? 68.099 12.147 -9.354 1.00 52.80 47 ARG D O 1
ATOM 8082 N N . TYR D 1 48 ? 69.002 13.308 -11.051 1.00 48.83 48 TYR D N 1
ATOM 8083 C CA . TYR D 1 48 ? 69.526 14.340 -10.170 1.00 45.73 48 TYR D CA 1
ATOM 8084 C C . TYR D 1 48 ? 69.659 15.698 -10.859 1.00 49.47 48 TYR D C 1
ATOM 8085 O O . TYR D 1 48 ? 69.661 15.792 -12.087 1.00 43.88 48 TYR D O 1
ATOM 8094 N N . ARG D 1 49 ? 69.751 16.750 -10.052 1.00 50.16 49 ARG D N 1
ATOM 8095 C CA . ARG D 1 49 ? 70.057 18.081 -10.557 1.00 53.07 49 ARG D CA 1
ATOM 8096 C C . ARG D 1 49 ? 71.409 18.525 -10.009 1.00 56.69 49 ARG D C 1
ATOM 8097 O O . ARG D 1 49 ? 71.887 17.987 -9.008 1.00 47.99 49 ARG D O 1
ATOM 8105 N N . GLY D 1 50 ? 72.023 19.502 -10.669 1.00 49.48 50 GLY D N 1
ATOM 8106 C CA . GLY D 1 50 ? 73.335 19.976 -10.269 1.00 47.99 50 GLY D CA 1
ATOM 8107 C C . GLY D 1 50 ? 74.438 19.252 -11.013 1.00 60.18 50 GLY D C 1
ATOM 8108 O O . GLY D 1 50 ? 74.273 18.886 -12.176 1.00 63.41 50 GLY D O 1
ATOM 8109 N N . THR D 1 51 ? 75.570 19.048 -10.347 1.00 57.05 51 THR D N 1
ATOM 8110 C CA . THR D 1 51 ? 76.696 18.359 -10.964 1.00 55.69 51 THR D CA 1
ATOM 8111 C C . THR D 1 51 ? 77.137 17.173 -10.118 1.00 59.96 51 THR D C 1
ATOM 8112 O O . THR D 1 51 ? 76.682 17.013 -8.986 1.00 53.71 51 THR D O 1
ATOM 8116 N N . ARG D 1 52 ? 78.017 16.346 -10.679 1.00 63.15 52 ARG D N 1
ATOM 8117 C CA . ARG D 1 52 ? 78.533 15.166 -9.992 1.00 53.14 52 ARG D CA 1
ATOM 8118 C C . ARG D 1 52 ? 79.169 15.592 -8.676 1.00 50.46 52 ARG D C 1
ATOM 8119 O O . ARG D 1 52 ? 78.954 14.975 -7.636 1.00 55.08 52 ARG D O 1
ATOM 8127 N N . GLU D 1 53 ? 79.949 16.662 -8.730 1.00 47.22 53 GLU D N 1
ATOM 8128 C CA . GLU D 1 53 ? 80.706 17.121 -7.573 1.00 57.07 53 GLU D CA 1
ATOM 8129 C C . GLU D 1 53 ? 79.796 17.783 -6.533 1.00 64.12 53 GLU D C 1
ATOM 8130 O O . GLU D 1 53 ? 80.032 17.675 -5.324 1.00 51.52 53 GLU D O 1
ATOM 8136 N N . ARG D 1 54 ? 78.755 18.465 -7.007 1.00 58.60 54 ARG D N 1
ATOM 8137 C CA . ARG D 1 54 ? 77.797 19.108 -6.113 1.00 51.83 54 ARG D CA 1
ATOM 8138 C C . ARG D 1 54 ? 76.347 18.893 -6.557 1.00 58.91 54 ARG D C 1
ATOM 8139 O O . ARG D 1 54 ? 75.742 19.777 -7.165 1.00 60.27 54 ARG D O 1
ATOM 8147 N N . PRO D 1 55 ? 75.786 17.714 -6.252 1.00 54.16 55 PRO D N 1
ATOM 8148 C CA . PRO D 1 55 ? 74.379 17.436 -6.563 1.00 47.95 55 PRO D CA 1
ATOM 8149 C C . PRO D 1 55 ? 73.428 18.256 -5.695 1.00 47.66 55 PRO D C 1
ATOM 8150 O O . PRO D 1 55 ? 73.593 18.309 -4.476 1.00 48.19 55 PRO D O 1
ATOM 8154 N N . THR D 1 56 ? 72.441 18.885 -6.324 1.00 50.94 56 THR D N 1
ATOM 8155 C CA . THR D 1 56 ? 71.490 19.741 -5.618 1.00 50.66 56 THR D CA 1
ATOM 8156 C C . THR D 1 56 ? 70.210 19.006 -5.204 1.00 50.83 56 THR D C 1
ATOM 8157 O O . THR D 1 56 ? 69.675 19.237 -4.116 1.00 47.07 56 THR D O 1
ATOM 8161 N N . LEU D 1 57 ? 69.725 18.124 -6.073 1.00 45.34 57 LEU D N 1
ATOM 8162 C CA . LEU D 1 57 ? 68.499 17.384 -5.806 1.00 42.04 57 LEU D CA 1
ATOM 8163 C C . LEU D 1 57 ? 68.611 15.946 -6.301 1.00 45.94 57 LEU D C 1
ATOM 8164 O O . LEU D 1 57 ? 69.280 15.671 -7.293 1.00 44.24 57 LEU D O 1
ATOM 8169 N N . LEU D 1 58 ? 67.945 15.028 -5.612 1.00 53.30 58 LEU D N 1
ATOM 8170 C CA . LEU D 1 58 ? 68.037 13.615 -5.961 1.00 45.67 58 LEU D CA 1
ATOM 8171 C C . LEU D 1 58 ? 66.661 12.961 -6.047 1.00 44.26 58 LEU D C 1
ATOM 8172 O O . LEU D 1 58 ? 65.936 12.885 -5.053 1.00 42.51 58 LEU D O 1
ATOM 8177 N N . VAL D 1 59 ? 66.306 12.490 -7.240 1.00 44.54 59 VAL D N 1
ATOM 8178 C CA . VAL D 1 59 ? 65.035 11.797 -7.445 1.00 41.88 59 VAL D CA 1
ATOM 8179 C C . VAL D 1 59 ? 65.233 10.294 -7.653 1.00 43.37 59 VAL D C 1
ATOM 8180 O O . VAL D 1 59 ? 65.964 9.870 -8.545 1.00 48.55 59 VAL D O 1
ATOM 8184 N N . LEU D 1 60 ? 64.583 9.491 -6.817 1.00 42.36 60 LEU D N 1
ATOM 8185 C CA . LEU D 1 60 ? 64.662 8.037 -6.930 1.00 45.06 60 LEU D CA 1
ATOM 8186 C C . LEU D 1 60 ? 63.299 7.442 -7.278 1.00 43.48 60 LEU D C 1
ATOM 8187 O O . LEU D 1 60 ? 62.327 7.632 -6.547 1.00 43.65 60 LEU D O 1
ATOM 8192 N N . THR D 1 61 ? 63.230 6.732 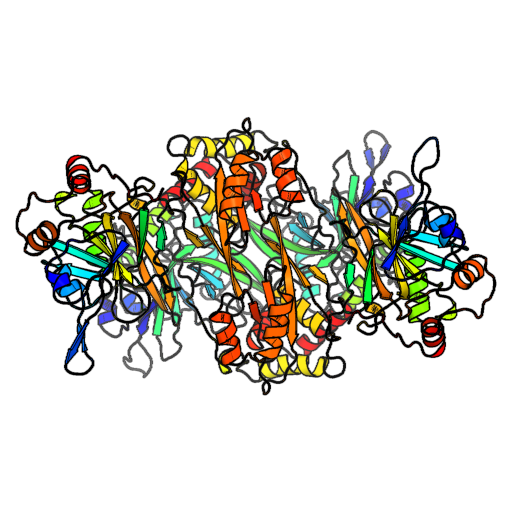-8.400 1.00 51.31 61 THR D N 1
ATOM 8193 C CA . THR D 1 61 ? 62.006 6.037 -8.793 1.00 46.15 61 THR D CA 1
ATOM 8194 C C . THR D 1 61 ? 62.224 4.529 -8.864 1.00 49.36 61 THR D C 1
ATOM 8195 O O . THR D 1 61 ? 63.321 4.058 -9.168 1.00 57.02 61 THR D O 1
ATOM 8199 N N . SER D 1 62 ? 61.170 3.779 -8.569 1.00 52.46 62 SER D N 1
ATOM 8200 C CA . SER D 1 62 ? 61.221 2.326 -8.609 1.00 59.56 62 SER D CA 1
ATOM 8201 C C . SER D 1 62 ? 59.818 1.788 -8.852 1.00 60.14 62 SER D C 1
ATOM 8202 O O . SER D 1 62 ? 58.840 2.454 -8.526 1.00 52.76 62 SER D O 1
ATOM 8205 N N . ASN D 1 63 ? 59.716 0.595 -9.435 1.00 63.97 63 ASN D N 1
ATOM 8206 C CA . ASN D 1 63 ? 58.405 0.003 -9.702 1.00 67.05 63 ASN D CA 1
ATOM 8207 C C . ASN D 1 63 ? 58.005 -1.049 -8.676 1.00 63.08 63 ASN D C 1
ATOM 8208 O O . ASN D 1 63 ? 56.844 -1.451 -8.612 1.00 76.77 63 ASN D O 1
ATOM 8213 N N . LEU D 1 64 ? 58.980 -1.488 -7.885 1.00 51.57 64 LEU D N 1
ATOM 8214 C CA . LEU D 1 64 ? 58.784 -2.537 -6.884 1.00 61.20 64 LEU D CA 1
ATOM 8215 C C . LEU D 1 64 ? 58.307 -3.847 -7.503 1.00 71.51 64 LEU D C 1
ATOM 8216 O O . LEU D 1 64 ? 57.766 -4.702 -6.808 1.00 64.39 64 LEU D O 1
ATOM 8221 N N . ALA D 1 65 ? 58.519 -4.001 -8.807 1.00 78.63 65 ALA D N 1
ATOM 8222 C CA . ALA D 1 65 ? 58.045 -5.175 -9.530 1.00 68.09 65 ALA D CA 1
ATOM 8223 C C . ALA D 1 65 ? 59.197 -6.015 -10.071 1.00 81.40 65 ALA D C 1
ATOM 8224 O O . ALA D 1 65 ? 58.975 -7.051 -10.696 1.00 91.38 65 ALA D O 1
ATOM 8226 N N . GLU D 1 66 ? 60.425 -5.570 -9.831 1.00 78.51 66 GLU D N 1
ATOM 8227 C CA . GLU D 1 66 ? 61.595 -6.249 -10.374 1.00 82.08 66 GLU D CA 1
ATOM 8228 C C . GLU D 1 66 ? 62.182 -7.261 -9.397 1.00 75.58 66 GLU D C 1
ATOM 8229 O O . GLU D 1 66 ? 62.688 -6.893 -8.339 1.00 71.04 66 GLU D O 1
ATOM 8235 N N . PRO D 1 67 ? 62.118 -8.548 -9.759 1.00 85.20 67 PRO D N 1
ATOM 8236 C CA . PRO D 1 67 ? 62.597 -9.638 -8.902 1.00 79.92 67 PRO D CA 1
ATOM 8237 C C . PRO D 1 67 ? 64.123 -9.675 -8.803 1.00 71.79 67 PRO D C 1
ATOM 8238 O O . PRO D 1 67 ? 64.657 -10.096 -7.775 1.00 61.37 67 PRO D O 1
ATOM 8242 N N . GLU D 1 68 ? 64.810 -9.240 -9.857 1.00 64.85 68 GLU D N 1
ATOM 8243 C CA . GLU D 1 68 ? 66.270 -9.254 -9.874 1.00 66.09 68 GLU D CA 1
ATOM 8244 C C . GLU D 1 68 ? 66.857 -8.214 -8.927 1.00 65.42 68 GLU D C 1
ATOM 8245 O O . GLU D 1 68 ? 67.883 -8.448 -8.286 1.00 55.19 68 GLU D O 1
ATOM 8251 N N . TRP D 1 69 ? 66.196 -7.065 -8.851 1.00 69.77 69 TRP D N 1
ATOM 8252 C CA . TRP D 1 69 ? 66.610 -5.990 -7.962 1.00 54.92 69 TRP D CA 1
ATOM 8253 C C . TRP D 1 69 ? 65.432 -5.563 -7.095 1.00 50.35 69 TRP D C 1
ATOM 8254 O O . TRP D 1 69 ? 64.811 -4.532 -7.343 1.00 44.03 69 TRP D O 1
ATOM 8265 N N . PRO D 1 70 ? 65.128 -6.361 -6.062 1.00 50.78 70 PRO D N 1
ATOM 8266 C CA . PRO D 1 70 ? 63.939 -6.170 -5.228 1.00 49.21 70 PRO D CA 1
ATOM 8267 C C . PRO D 1 70 ? 64.004 -4.927 -4.340 1.00 55.26 70 PRO D C 1
ATOM 8268 O O . PRO D 1 70 ? 64.280 -5.041 -3.139 1.00 49.92 70 PRO D O 1
ATOM 8272 N N . ASP D 1 71 ? 63.751 -3.759 -4.927 1.00 46.89 71 ASP D N 1
ATOM 8273 C CA . ASP D 1 71 ? 63.557 -2.539 -4.152 1.00 41.85 71 ASP D CA 1
ATOM 8274 C C . ASP D 1 71 ? 62.415 -2.765 -3.170 1.00 51.05 71 ASP D C 1
ATOM 8275 O O . ASP D 1 71 ? 61.491 -3.532 -3.445 1.00 57.62 71 ASP D O 1
ATOM 8280 N N . GLN D 1 72 ? 62.476 -2.098 -2.024 1.00 53.71 72 GLN D N 1
ATOM 8281 C CA . GLN D 1 72 ? 61.537 -2.383 -0.945 1.00 49.70 72 GLN D CA 1
ATOM 8282 C C . GLN D 1 72 ? 61.128 -1.099 -0.226 1.00 48.72 72 GLN D C 1
ATOM 8283 O O . GLN D 1 72 ? 61.954 -0.223 0.005 1.00 52.97 72 GLN D O 1
ATOM 8289 N N . LEU D 1 73 ? 59.852 -0.976 0.116 1.00 48.46 73 LEU D N 1
ATOM 8290 C CA . LEU D 1 73 ? 59.403 0.170 0.895 1.00 37.87 73 LEU D CA 1
ATOM 8291 C C . LEU D 1 73 ? 58.561 -0.255 2.094 1.00 38.31 73 LEU D C 1
ATOM 8292 O O . LEU D 1 73 ? 57.370 -0.527 1.967 1.00 43.05 73 LEU D O 1
ATOM 8297 N N . ASP D 1 74 ? 59.192 -0.294 3.261 1.00 36.30 74 ASP D N 1
ATOM 8298 C CA . ASP D 1 74 ? 58.528 -0.715 4.485 1.00 41.15 74 ASP D CA 1
ATOM 8299 C C . ASP D 1 74 ? 57.785 0.445 5.140 1.00 45.63 74 ASP D C 1
ATOM 8300 O O . ASP D 1 74 ? 58.380 1.251 5.854 1.00 50.03 74 ASP D O 1
ATOM 8305 N N . GLU D 1 75 ? 56.478 0.511 4.907 1.00 50.20 75 GLU D N 1
ATOM 8306 C CA . GLU D 1 75 ? 55.650 1.581 5.449 1.00 47.67 75 GLU D CA 1
ATOM 8307 C C . GLU D 1 75 ? 55.565 1.551 6.976 1.00 50.88 75 GLU D C 1
ATOM 8308 O O . GLU D 1 75 ? 55.118 2.518 7.593 1.00 59.45 75 GLU D O 1
ATOM 8314 N N . THR D 1 76 ? 55.999 0.449 7.583 1.00 49.34 76 THR D N 1
ATOM 8315 C CA . THR D 1 76 ? 55.998 0.330 9.040 1.00 51.25 76 THR D CA 1
ATOM 8316 C C . THR D 1 76 ? 57.182 1.050 9.688 1.00 60.05 76 THR D C 1
ATOM 8317 O O . THR D 1 76 ? 57.035 1.653 10.750 1.00 72.20 76 THR D O 1
ATOM 8321 N N . THR D 1 77 ? 58.350 0.980 9.054 1.00 54.61 77 THR D N 1
ATOM 8322 C CA . THR D 1 77 ? 59.545 1.651 9.569 1.00 56.35 77 THR D CA 1
ATOM 8323 C C . THR D 1 77 ? 59.913 2.895 8.753 1.00 54.47 77 THR D C 1
ATOM 8324 O O . THR D 1 77 ? 60.741 3.705 9.177 1.00 53.85 77 THR D O 1
ATOM 8328 N N . GLY D 1 78 ? 59.290 3.048 7.588 1.00 47.44 78 GLY D N 1
ATOM 8329 C CA . GLY D 1 78 ? 59.602 4.155 6.700 1.00 48.19 78 GLY D CA 1
ATOM 8330 C C . GLY D 1 78 ? 60.936 3.950 6.002 1.00 52.99 78 GLY D C 1
ATOM 8331 O O . GLY D 1 78 ? 61.585 4.903 5.564 1.00 44.46 78 GLY D O 1
ATOM 8332 N N . THR D 1 79 ? 61.342 2.689 5.899 1.00 47.50 79 THR D N 1
ATOM 8333 C CA . THR D 1 79 ? 62.624 2.330 5.316 1.00 40.65 79 THR D CA 1
ATOM 8334 C C . THR D 1 79 ? 62.506 2.105 3.815 1.00 44.89 79 THR D C 1
ATOM 8335 O O . THR D 1 79 ? 61.604 1.406 3.355 1.00 43.08 79 THR D O 1
ATOM 8339 N N . PHE D 1 80 ? 63.421 2.692 3.052 1.00 41.49 80 PHE D N 1
ATOM 8340 C CA . PHE D 1 80 ? 63.430 2.505 1.606 1.00 39.61 80 PHE D CA 1
ATOM 8341 C C . PHE D 1 80 ? 64.720 1.850 1.120 1.00 42.29 80 PHE D C 1
ATOM 8342 O O . PHE D 1 80 ? 65.773 2.485 1.093 1.00 40.89 80 PHE D O 1
ATOM 8350 N N . ILE D 1 81 ? 64.630 0.580 0.732 1.00 43.02 81 ILE D N 1
ATOM 8351 C CA . ILE D 1 81 ? 65.784 -0.142 0.203 1.00 45.30 81 ILE D CA 1
ATOM 8352 C C . ILE D 1 81 ? 65.835 -0.047 -1.319 1.00 42.64 81 ILE D C 1
ATOM 8353 O O . ILE D 1 81 ? 64.885 -0.424 -2.008 1.00 45.25 81 ILE D O 1
ATOM 8358 N N . TYR D 1 82 ? 66.960 0.449 -1.827 1.00 35.88 82 TYR D N 1
ATOM 8359 C CA . TYR D 1 82 ? 67.077 0.868 -3.218 1.00 37.75 82 TYR D CA 1
ATOM 8360 C C . TYR D 1 82 ? 68.372 0.356 -3.849 1.00 42.01 82 TYR D C 1
ATOM 8361 O O . TYR D 1 82 ? 69.440 0.438 -3.239 1.00 40.98 82 TYR D O 1
ATOM 8370 N N . TYR D 1 83 ? 68.282 -0.157 -5.074 1.00 40.38 83 TYR D N 1
ATOM 8371 C CA . TYR D 1 83 ? 69.446 -0.748 -5.740 1.00 38.63 83 TYR D CA 1
ATOM 8372 C C . TYR D 1 83 ? 70.070 0.172 -6.792 1.00 47.82 83 TYR D C 1
ATOM 8373 O O . TYR D 1 83 ? 69.387 1.002 -7.400 1.00 48.06 83 TYR D O 1
ATOM 8382 N N . GLY D 1 84 ? 71.375 0.012 -6.996 1.00 41.02 84 GLY D N 1
ATOM 8383 C CA . GLY D 1 84 ? 72.143 0.912 -7.836 1.00 37.47 84 GLY D CA 1
ATOM 8384 C C . GLY D 1 84 ? 71.924 0.752 -9.325 1.00 38.73 84 GLY D C 1
ATOM 8385 O O . GLY D 1 84 ? 71.156 -0.097 -9.764 1.00 49.77 84 GLY D O 1
ATOM 8386 N N . ASP D 1 85 ? 72.627 1.563 -10.107 1.00 46.63 85 ASP D N 1
ATOM 8387 C CA . ASP D 1 85 ? 72.379 1.655 -11.540 1.00 44.69 85 ASP D CA 1
ATOM 8388 C C . ASP D 1 85 ? 73.365 0.875 -12.417 1.00 51.40 85 ASP D C 1
ATOM 8389 O O . ASP D 1 85 ? 73.473 1.137 -13.613 1.00 57.97 85 ASP D O 1
ATOM 8394 N N . ASN D 1 86 ? 74.098 -0.062 -11.826 1.00 51.94 86 ASN D N 1
ATOM 8395 C CA . ASN D 1 86 ? 74.906 -0.987 -12.615 1.00 48.53 86 ASN D CA 1
ATOM 8396 C C . ASN D 1 86 ? 74.278 -2.369 -12.598 1.00 48.77 86 ASN D C 1
ATOM 8397 O O . ASN D 1 86 ? 74.600 -3.195 -11.745 1.00 46.17 86 ASN D O 1
ATOM 8402 N N . ARG D 1 87 ? 73.400 -2.617 -13.565 1.00 61.49 87 ARG D N 1
ATOM 8403 C CA . ARG D 1 87 ? 72.519 -3.777 -13.538 1.00 55.08 87 ARG D CA 1
ATOM 8404 C C . ARG D 1 87 ? 72.844 -4.820 -14.609 1.00 57.65 87 ARG D C 1
ATOM 8405 O O . ARG D 1 87 ? 72.100 -5.783 -14.790 1.00 51.53 87 ARG D O 1
ATOM 8413 N N . HIS D 1 88 ? 73.945 -4.617 -15.326 1.00 60.79 88 HIS D N 1
ATOM 8414 C CA . HIS D 1 88 ? 74.388 -5.566 -16.346 1.00 53.58 88 HIS D CA 1
ATOM 8415 C C . HIS D 1 88 ? 75.904 -5.745 -16.305 1.00 60.32 88 HIS D C 1
ATOM 8416 O O . HIS D 1 88 ? 76.636 -4.792 -16.035 1.00 72.23 88 HIS D O 1
ATOM 8423 N N . PRO D 1 89 ? 76.380 -6.971 -16.573 1.00 53.68 89 PRO D N 1
ATOM 8424 C CA . PRO D 1 89 ? 77.807 -7.303 -16.493 1.00 57.64 89 PRO D CA 1
ATOM 8425 C C . PRO D 1 89 ? 78.661 -6.454 -17.428 1.00 62.60 89 PRO D C 1
ATOM 8426 O O . PRO D 1 89 ? 78.140 -5.862 -18.374 1.00 50.79 89 PRO D O 1
ATOM 8430 N N . GLY D 1 90 ? 79.962 -6.397 -17.157 1.00 57.56 90 GLY D N 1
ATOM 8431 C CA . GLY D 1 90 ? 80.891 -5.765 -18.071 1.00 65.38 90 GLY D CA 1
ATOM 8432 C C . GLY D 1 90 ? 81.509 -4.474 -17.578 1.00 72.00 90 GLY D C 1
ATOM 8433 O O . GLY D 1 90 ? 82.508 -4.013 -18.132 1.00 83.10 90 GLY D O 1
ATOM 8434 N N . ARG D 1 91 ? 80.925 -3.882 -16.542 1.00 59.91 91 ARG D N 1
ATOM 8435 C CA . ARG D 1 91 ? 81.456 -2.633 -16.003 1.00 62.16 91 ARG D CA 1
ATOM 8436 C C . ARG D 1 91 ? 81.633 -2.669 -14.486 1.00 57.65 91 ARG D C 1
ATOM 8437 O O . ARG D 1 91 ? 80.901 -3.360 -13.776 1.00 55.65 91 ARG D O 1
ATOM 8445 N N . LEU D 1 92 ? 82.621 -1.927 -13.997 1.00 53.06 92 LEU D N 1
ATOM 8446 C CA . LEU D 1 92 ? 82.892 -1.873 -12.566 1.00 47.40 92 LEU D CA 1
ATOM 8447 C C . LEU D 1 92 ? 81.801 -1.114 -11.806 1.00 47.87 92 LEU D C 1
ATOM 8448 O O . LEU D 1 92 ? 81.043 -0.343 -12.391 1.00 51.40 92 LEU D O 1
ATOM 8453 N N . LEU D 1 93 ? 81.738 -1.350 -10.500 1.00 47.95 93 LEU D N 1
ATOM 8454 C CA . LEU D 1 93 ? 80.700 -0.807 -9.622 1.00 35.40 93 LEU D CA 1
ATOM 8455 C C . LEU D 1 93 ? 80.443 0.680 -9.796 1.00 40.34 93 LEU D C 1
ATOM 8456 O O . LEU D 1 93 ? 79.295 1.115 -9.834 1.00 42.36 93 LEU D O 1
ATOM 8461 N N . HIS D 1 94 ? 81.520 1.452 -9.899 1.00 46.71 94 HIS D N 1
ATOM 8462 C CA . HIS D 1 94 ? 81.435 2.907 -9.935 1.00 35.90 94 HIS D CA 1
ATOM 8463 C C . HIS D 1 94 ? 81.203 3.424 -11.348 1.00 42.62 94 HIS D C 1
ATOM 8464 O O . HIS D 1 94 ? 80.849 4.584 -11.542 1.00 51.20 94 HIS D O 1
ATOM 8471 N N . ASP D 1 95 ? 81.415 2.562 -12.336 1.00 47.25 95 ASP D N 1
ATOM 8472 C CA . ASP D 1 95 ? 81.325 2.971 -13.732 1.00 47.91 95 ASP D CA 1
ATOM 8473 C C . ASP D 1 95 ? 79.925 2.765 -14.294 1.00 55.52 95 ASP D C 1
ATOM 8474 O O . ASP D 1 95 ? 79.553 1.660 -14.687 1.00 70.11 95 ASP D O 1
ATOM 8479 N N . THR D 1 96 ? 79.153 3.843 -14.328 1.00 55.12 96 THR D N 1
ATOM 8480 C CA . THR D 1 96 ? 77.806 3.823 -14.877 1.00 54.15 96 THR D CA 1
ATOM 8481 C C . THR D 1 96 ? 77.608 5.104 -15.685 1.00 68.34 96 THR D C 1
ATOM 8482 O O . THR D 1 96 ? 78.238 6.124 -15.391 1.00 63.84 96 THR D O 1
ATOM 8486 N N . PRO D 1 97 ? 76.743 5.059 -16.713 1.00 65.31 97 PRO D N 1
ATOM 8487 C CA . PRO D 1 97 ? 76.564 6.237 -17.570 1.00 67.31 97 PRO D CA 1
ATOM 8488 C C . PRO D 1 97 ? 76.051 7.461 -16.812 1.00 67.61 97 PRO D C 1
ATOM 8489 O O . PRO D 1 97 ? 76.577 8.558 -17.000 1.00 70.22 97 PRO D O 1
ATOM 8493 N N . ARG D 1 98 ? 75.053 7.275 -15.957 1.00 59.87 98 ARG D N 1
ATOM 8494 C CA . ARG D 1 98 ? 74.442 8.405 -15.270 1.00 67.22 98 ARG D CA 1
ATOM 8495 C C . ARG D 1 98 ? 74.997 8.615 -13.864 1.00 67.45 98 ARG D C 1
ATOM 8496 O O . ARG D 1 98 ? 74.448 9.392 -13.084 1.00 70.03 98 ARG D O 1
ATOM 8504 N N . PHE D 1 99 ? 76.078 7.909 -13.548 1.00 61.78 99 PHE D N 1
ATOM 8505 C CA . PHE D 1 99 ? 76.826 8.134 -12.312 1.00 60.60 99 PHE D CA 1
ATOM 8506 C C . PHE D 1 99 ? 75.998 7.965 -11.036 1.00 50.63 99 PHE D C 1
ATOM 8507 O O . PHE D 1 99 ? 76.214 8.668 -10.050 1.00 50.54 99 PHE D O 1
ATOM 8515 N N . GLY D 1 100 ? 75.065 7.022 -11.053 1.00 45.98 100 GLY D N 1
ATOM 8516 C CA . GLY D 1 100 ? 74.235 6.758 -9.891 1.00 42.55 100 GLY D CA 1
ATOM 8517 C C . GLY D 1 100 ? 74.979 6.170 -8.703 1.00 43.51 100 GLY D C 1
ATOM 8518 O O . GLY D 1 100 ? 74.758 6.580 -7.563 1.00 45.43 100 GLY D O 1
ATOM 8519 N N . ASN D 1 101 ? 75.855 5.203 -8.963 1.00 44.08 101 ASN D N 1
ATOM 8520 C CA . ASN D 1 101 ? 76.600 4.543 -7.895 1.00 39.24 101 ASN D CA 1
ATOM 8521 C C . ASN D 1 101 ? 77.639 5.457 -7.258 1.00 41.94 101 ASN D C 1
ATOM 8522 O O . ASN D 1 101 ? 77.854 5.419 -6.045 1.00 38.68 101 ASN D O 1
ATOM 8527 N N . GLN D 1 102 ? 78.282 6.279 -8.082 1.00 41.04 102 GLN D N 1
ATOM 8528 C CA . GLN D 1 102 ? 79.232 7.253 -7.573 1.00 37.48 102 GLN D CA 1
ATOM 8529 C C . GLN D 1 102 ? 78.515 8.203 -6.633 1.00 43.09 102 GLN D C 1
ATOM 8530 O O . GLN D 1 102 ? 78.991 8.496 -5.531 1.00 39.54 102 GLN D O 1
ATOM 8536 N N . LEU D 1 103 ? 77.353 8.672 -7.072 1.00 44.01 103 LEU D N 1
ATOM 8537 C CA . LEU D 1 103 ? 76.552 9.563 -6.252 1.00 37.96 103 LEU D CA 1
ATOM 8538 C C . LEU D 1 103 ? 76.135 8.901 -4.946 1.00 35.43 103 LEU D C 1
ATOM 8539 O O . LEU D 1 103 ? 76.343 9.467 -3.890 1.00 34.89 103 LEU D O 1
ATOM 8544 N N . LEU D 1 104 ? 75.577 7.698 -5.012 1.00 36.91 104 LEU D N 1
ATOM 8545 C CA . LEU D 1 104 ? 75.190 6.980 -3.798 1.00 36.36 104 LEU D CA 1
ATOM 8546 C C . LEU D 1 104 ? 76.354 6.871 -2.812 1.00 36.60 104 LEU D C 1
ATOM 8547 O O . LEU D 1 104 ? 76.217 7.214 -1.631 1.00 34.68 104 LEU D O 1
ATOM 8552 N N . ARG D 1 105 ? 77.496 6.406 -3.317 1.00 35.91 105 ARG D N 1
ATOM 8553 C CA . ARG D 1 105 ? 78.721 6.285 -2.529 1.00 32.19 105 ARG D CA 1
ATOM 8554 C C . ARG D 1 105 ? 79.090 7.604 -1.850 1.00 42.10 105 ARG D C 1
ATOM 8555 O O . ARG D 1 105 ? 79.369 7.642 -0.650 1.00 39.19 105 ARG D O 1
ATOM 8563 N N . GLN D 1 106 ? 79.073 8.687 -2.622 1.00 40.71 106 GLN D N 1
ATOM 8564 C CA . GLN D 1 106 ? 79.442 10.002 -2.109 1.00 40.55 106 GLN D CA 1
ATOM 8565 C C . GLN D 1 106 ? 78.475 10.524 -1.048 1.00 42.90 106 GLN D C 1
ATOM 8566 O O . GLN D 1 106 ? 78.894 11.034 -0.004 1.00 42.35 106 GLN D O 1
ATOM 8572 N N . ILE D 1 107 ? 77.182 10.401 -1.335 1.00 36.26 107 ILE D N 1
ATOM 8573 C CA . ILE D 1 107 ? 76.127 10.849 -0.440 1.00 30.77 107 ILE D CA 1
ATOM 8574 C C . ILE D 1 107 ? 76.250 10.130 0.889 1.00 35.55 107 ILE D C 1
ATOM 8575 O O . ILE D 1 107 ? 76.185 10.747 1.954 1.00 41.70 107 ILE D O 1
ATOM 8580 N N . PHE D 1 108 ? 76.438 8.816 0.826 1.00 39.79 108 PHE D N 1
ATOM 8581 C CA . PHE D 1 108 ? 76.539 8.028 2.046 1.00 36.46 108 PHE D CA 1
ATOM 8582 C C . PHE D 1 108 ? 77.822 8.331 2.810 1.00 39.94 108 PHE D C 1
ATOM 8583 O O . PHE D 1 108 ? 77.810 8.397 4.037 1.00 40.87 108 PHE D O 1
ATOM 8591 N N . ASP D 1 109 ? 78.917 8.539 2.082 1.00 44.92 109 ASP D N 1
ATOM 8592 C CA . ASP D 1 109 ? 80.175 8.959 2.697 1.00 45.92 109 ASP D CA 1
ATOM 8593 C C . ASP D 1 109 ? 79.972 10.234 3.508 1.00 46.16 109 ASP D C 1
ATOM 8594 O O . ASP D 1 109 ? 80.287 10.283 4.706 1.00 48.66 109 ASP D O 1
ATOM 8599 N N . TRP D 1 110 ? 79.429 11.255 2.847 1.00 43.60 110 TRP D N 1
ATOM 8600 C CA . TRP D 1 110 ? 79.106 12.520 3.499 1.00 36.96 110 TRP D CA 1
ATOM 8601 C C . TRP D 1 110 ? 78.238 12.306 4.732 1.00 39.70 110 TRP D C 1
ATOM 8602 O O . TRP D 1 110 ? 78.525 12.850 5.796 1.00 39.56 110 TRP D O 1
ATOM 8613 N N . ALA D 1 111 ? 77.188 11.505 4.589 1.00 32.95 111 ALA D N 1
ATOM 8614 C CA . ALA D 1 111 ? 76.275 11.255 5.698 1.00 35.42 111 ALA D CA 1
ATOM 8615 C C . ALA D 1 111 ? 76.992 10.642 6.898 1.00 39.03 111 ALA D C 1
ATOM 8616 O O . ALA D 1 111 ? 76.744 11.023 8.043 1.00 37.21 111 ALA D O 1
ATOM 8618 N N . HIS D 1 112 ? 77.888 9.700 6.625 1.00 43.19 112 HIS D N 1
ATOM 8619 C CA . HIS D 1 112 ? 78.619 9.005 7.679 1.00 46.04 112 HIS D CA 1
ATOM 8620 C C . HIS D 1 112 ? 79.662 9.894 8.345 1.00 46.38 112 HIS D C 1
ATOM 8621 O O . HIS D 1 112 ? 79.984 9.706 9.516 1.00 49.67 112 HIS D O 1
ATOM 8628 N N . LEU D 1 113 ? 80.201 10.853 7.600 1.00 43.14 113 LEU D N 1
ATOM 8629 C CA . LEU D 1 113 ? 81.245 11.719 8.143 1.00 39.80 113 LEU D CA 1
ATOM 8630 C C . LEU D 1 113 ? 80.718 12.896 8.972 1.00 45.36 113 LEU D C 1
ATOM 8631 O O . LEU D 1 113 ? 81.493 13.604 9.616 1.00 46.24 113 LEU D O 1
ATOM 8636 N N . GLY D 1 114 ? 79.405 13.100 8.962 1.00 43.62 114 GLY D N 1
ATOM 8637 C CA . GLY D 1 114 ? 78.811 14.259 9.608 1.00 43.31 114 GLY D CA 1
ATOM 8638 C C . GLY D 1 114 ? 78.728 15.458 8.676 1.00 45.37 114 GLY D C 1
ATOM 8639 O O . GLY D 1 114 ? 78.438 16.576 9.108 1.00 53.29 114 GLY D O 1
ATOM 8640 N N . GLN D 1 115 ? 78.974 15.218 7.391 1.00 39.51 115 GLN D N 1
ATOM 8641 C CA . GLN D 1 115 ? 78.917 16.261 6.373 1.00 35.76 115 GLN D CA 1
ATOM 8642 C C . GLN D 1 115 ? 77.508 16.408 5.820 1.00 42.94 115 GLN D C 1
ATOM 8643 O O . GLN D 1 115 ? 77.325 16.616 4.617 1.00 41.51 115 GLN D O 1
ATOM 8649 N N . ARG D 1 116 ? 76.518 16.297 6.702 1.00 37.40 116 ARG D N 1
ATOM 8650 C CA . ARG D 1 116 ? 75.112 16.241 6.303 1.00 36.07 116 ARG D CA 1
ATOM 8651 C C . ARG D 1 116 ? 74.667 17.379 5.385 1.00 36.56 116 ARG D C 1
ATOM 8652 O O . ARG D 1 116 ? 73.762 17.203 4.573 1.00 39.07 116 ARG D O 1
ATOM 8660 N N . HIS D 1 117 ? 75.323 18.531 5.499 1.00 37.95 117 HIS D N 1
ATOM 8661 C CA . HIS D 1 117 ? 74.967 19.703 4.705 1.00 33.78 117 HIS D CA 1
ATOM 8662 C C . HIS D 1 117 ? 75.335 19.546 3.232 1.00 41.82 117 HIS D C 1
ATOM 8663 O O . HIS D 1 117 ? 74.929 20.351 2.396 1.00 45.99 117 HIS D O 1
ATOM 8670 N N . LEU D 1 118 ? 76.106 18.511 2.919 1.00 36.64 118 LEU D N 1
ATOM 8671 C CA . LEU D 1 118 ? 76.493 18.243 1.541 1.00 32.10 118 LEU D CA 1
ATOM 8672 C C . LEU D 1 118 ? 75.500 17.315 0.847 1.00 38.42 118 LEU D C 1
ATOM 8673 O O . LEU D 1 118 ? 75.471 17.236 -0.379 1.00 40.27 118 LEU D O 1
ATOM 8678 N N . VAL D 1 119 ? 74.683 16.625 1.641 1.00 40.75 119 VAL D N 1
ATOM 8679 C CA . VAL D 1 119 ? 73.718 15.659 1.121 1.00 38.08 119 VAL D CA 1
ATOM 8680 C C . VAL D 1 119 ? 72.461 16.337 0.587 1.00 36.88 119 VAL D C 1
ATOM 8681 O O . VAL D 1 119 ? 71.699 16.935 1.348 1.00 37.14 119 VAL D O 1
ATOM 8685 N N . PRO D 1 120 ? 72.233 16.230 -0.727 1.00 32.37 120 PRO D N 1
ATOM 8686 C CA . PRO D 1 120 ? 71.050 16.799 -1.374 1.00 34.57 120 PRO D CA 1
ATOM 8687 C C . PRO D 1 120 ? 69.776 16.123 -0.899 1.00 38.76 120 PRO D C 1
ATOM 8688 O O . PRO D 1 120 ? 69.817 14.952 -0.515 1.00 40.60 120 PRO D O 1
ATOM 8692 N N . PRO D 1 121 ? 68.654 16.861 -0.915 1.00 43.43 121 PRO D N 1
ATOM 8693 C CA . PRO D 1 121 ? 67.333 16.288 -0.649 1.00 39.02 121 PRO D CA 1
ATOM 8694 C C . PRO D 1 121 ? 67.070 15.117 -1.588 1.00 40.74 121 PRO D C 1
ATOM 8695 O O . PRO D 1 121 ? 67.446 15.157 -2.762 1.00 36.89 121 PRO D O 1
ATOM 8699 N N . ILE D 1 122 ? 66.437 14.079 -1.060 1.00 43.23 122 ILE D N 1
ATOM 8700 C CA . ILE D 1 122 ? 66.182 12.865 -1.815 1.00 41.21 122 ILE D CA 1
ATOM 8701 C C . ILE D 1 122 ? 64.687 12.596 -1.856 1.00 41.79 122 ILE D C 1
ATOM 8702 O O . ILE D 1 122 ? 64.071 12.292 -0.829 1.00 41.09 122 ILE D O 1
ATOM 8707 N N . LEU D 1 123 ? 64.111 12.720 -3.047 1.00 37.86 123 LEU D N 1
ATOM 8708 C CA . LEU D 1 123 ? 62.684 12.507 -3.242 1.00 33.91 123 LEU D CA 1
ATOM 8709 C C . LEU D 1 123 ? 62.431 11.118 -3.820 1.00 41.30 123 LEU D C 1
ATOM 8710 O O . LEU D 1 123 ? 62.968 10.770 -4.872 1.00 45.78 123 LEU D O 1
ATOM 8715 N N . VAL D 1 124 ? 61.612 10.331 -3.127 1.00 38.97 124 VAL D N 1
ATOM 8716 C CA . VAL D 1 124 ? 61.366 8.938 -3.496 1.00 39.07 124 VAL D CA 1
ATOM 8717 C C . VAL D 1 124 ? 60.004 8.751 -4.155 1.00 40.58 124 VAL D C 1
ATOM 8718 O O . VAL D 1 124 ? 58.981 9.036 -3.545 1.00 44.40 124 VAL D O 1
ATOM 8722 N N . PHE D 1 125 ? 59.990 8.269 -5.393 1.00 40.70 125 PHE D N 1
ATOM 8723 C CA . PHE D 1 125 ? 58.737 7.974 -6.088 1.00 40.97 125 PHE D CA 1
ATOM 8724 C C . PHE D 1 125 ? 58.635 6.489 -6.435 1.00 44.59 125 PHE D C 1
ATOM 8725 O O . PHE D 1 125 ? 59.642 5.852 -6.744 1.00 42.06 125 PHE D O 1
ATOM 8733 N N . THR D 1 126 ? 57.426 5.932 -6.383 1.00 49.06 126 THR D N 1
ATOM 8734 C CA . THR D 1 126 ? 57.211 4.579 -6.909 1.00 43.32 126 THR D CA 1
ATOM 8735 C C . THR D 1 126 ? 56.240 4.632 -8.078 1.00 48.57 126 THR D C 1
ATOM 8736 O O . THR D 1 126 ? 55.392 5.509 -8.127 1.00 45.61 126 THR D O 1
ATOM 8740 N N . THR D 1 127 ? 56.362 3.706 -9.024 1.00 56.82 127 THR D N 1
ATOM 8741 C CA . THR D 1 127 ? 55.473 3.706 -10.188 1.00 59.55 127 THR D CA 1
ATOM 8742 C C . THR D 1 127 ? 54.122 3.055 -9.886 1.00 62.66 127 THR D C 1
ATOM 8743 O O . THR D 1 127 ? 54.010 2.212 -8.994 1.00 53.40 127 THR D O 1
ATOM 8747 N N . GLU D 1 128 ? 53.099 3.454 -10.639 1.00 79.28 128 GLU D N 1
ATOM 8748 C CA . GLU D 1 128 ? 51.756 2.902 -10.474 1.00 81.65 128 GLU D CA 1
ATOM 8749 C C . GLU D 1 128 ? 51.323 2.083 -11.689 1.00 84.89 128 GLU D C 1
ATOM 8750 O O . GLU D 1 128 ? 52.127 1.792 -12.577 1.00 82.89 128 GLU D O 1
ATOM 8756 N N . ALA D 1 129 ? 50.045 1.717 -11.713 1.00 92.35 129 ALA D N 1
ATOM 8757 C CA . ALA D 1 129 ? 49.494 0.863 -12.761 1.00 90.75 129 ALA D CA 1
ATOM 8758 C C . ALA D 1 129 ? 49.652 1.462 -14.156 1.00 86.58 129 ALA D C 1
ATOM 8759 O O . ALA D 1 129 ? 50.400 0.937 -14.984 1.00 59.71 129 ALA D O 1
ATOM 8761 N N . THR D 1 130 ? 48.948 2.563 -14.403 1.00 95.03 130 THR D N 1
ATOM 8762 C CA . THR D 1 130 ? 48.911 3.190 -15.723 1.00 94.08 130 THR D CA 1
ATOM 8763 C C . THR D 1 130 ? 50.245 3.804 -16.147 1.00 94.37 130 THR D C 1
ATOM 8764 O O . THR D 1 130 ? 51.145 3.994 -15.329 1.00 103.56 130 THR D O 1
ATOM 8768 N N . GLY D 1 131 ? 50.352 4.123 -17.433 1.00 88.98 131 GLY D N 1
ATOM 8769 C CA . GLY D 1 131 ? 51.608 4.550 -18.023 1.00 102.34 131 GLY D CA 1
ATOM 8770 C C . GLY D 1 131 ? 52.165 5.878 -17.547 1.00 96.96 131 GLY D C 1
ATOM 8771 O O . GLY D 1 131 ? 51.493 6.908 -17.622 1.00 95.92 131 GLY D O 1
ATOM 8772 N N . ARG D 1 132 ? 53.407 5.841 -17.068 1.00 95.92 132 ARG D N 1
ATOM 8773 C CA . ARG D 1 132 ? 54.148 7.034 -16.651 1.00 85.16 132 ARG D CA 1
ATOM 8774 C C . ARG D 1 132 ? 53.418 7.844 -15.571 1.00 75.84 132 ARG D C 1
ATOM 8775 O O . ARG D 1 132 ? 53.083 9.015 -15.760 1.00 63.68 132 ARG D O 1
ATOM 8783 N N . THR D 1 133 ? 53.164 7.191 -14.441 1.00 78.69 133 THR D N 1
ATOM 8784 C CA . THR D 1 133 ? 52.580 7.839 -13.273 1.00 73.34 133 THR D CA 1
ATOM 8785 C C . THR D 1 133 ? 53.408 7.469 -12.045 1.00 62.47 133 THR D C 1
ATOM 8786 O O . THR D 1 133 ? 53.975 6.377 -11.978 1.00 57.69 133 THR D O 1
ATOM 8790 N N . PHE D 1 134 ? 53.478 8.375 -11.076 1.00 62.73 134 PHE D N 1
ATOM 8791 C CA . PHE D 1 134 ? 54.294 8.146 -9.890 1.00 55.66 134 PHE D CA 1
ATOM 8792 C C . PHE D 1 134 ? 53.571 8.523 -8.602 1.00 51.24 134 PHE D C 1
ATOM 8793 O O . PHE D 1 134 ? 52.990 9.591 -8.499 1.00 46.81 134 PHE D O 1
ATOM 8801 N N . ARG D 1 135 ? 53.613 7.628 -7.624 1.00 46.91 135 ARG D N 1
ATOM 8802 C CA . ARG D 1 135 ? 53.132 7.900 -6.280 1.00 45.30 135 ARG D CA 1
ATOM 8803 C C . ARG D 1 135 ? 54.312 8.343 -5.410 1.00 53.41 135 ARG D C 1
ATOM 8804 O O . ARG D 1 135 ? 55.286 7.597 -5.225 1.00 51.53 135 ARG D O 1
ATOM 8812 N N . PHE D 1 136 ? 54.229 9.570 -4.903 1.00 44.37 136 PHE D N 1
ATOM 8813 C CA . PHE D 1 136 ? 55.284 10.146 -4.077 1.00 38.57 136 PHE D CA 1
ATOM 8814 C C . PHE D 1 136 ? 55.274 9.550 -2.677 1.00 37.86 136 PHE D C 1
ATOM 8815 O O . PHE D 1 136 ? 54.258 9.581 -1.987 1.00 49.29 136 PHE D O 1
ATOM 8823 N N . ARG D 1 137 ? 56.417 9.017 -2.261 1.00 34.79 137 ARG D N 1
ATOM 8824 C CA . ARG D 1 137 ? 56.532 8.313 -0.988 1.00 36.61 137 ARG D CA 1
ATOM 8825 C C . ARG D 1 137 ? 57.076 9.180 0.140 1.00 39.92 137 ARG D C 1
ATOM 8826 O O . ARG D 1 137 ? 56.764 8.953 1.308 1.00 43.86 137 ARG D O 1
ATOM 8834 N N . GLY D 1 138 ? 57.902 10.160 -0.210 1.00 43.25 138 GLY D N 1
ATOM 8835 C CA . GLY D 1 138 ? 58.382 11.118 0.765 1.00 34.36 138 GLY D CA 1
ATOM 8836 C C . GLY D 1 138 ? 59.785 11.629 0.513 1.00 41.09 138 GLY D C 1
ATOM 8837 O O . GLY D 1 138 ? 60.457 11.220 -0.432 1.00 40.40 138 GLY D O 1
ATOM 8838 N N . LEU D 1 139 ? 60.216 12.545 1.372 1.00 39.53 139 LEU D N 1
ATOM 8839 C CA . LEU D 1 139 ? 61.577 13.048 1.372 1.00 28.45 139 LEU D CA 1
ATOM 8840 C C . LEU D 1 139 ? 62.431 12.134 2.245 1.00 36.37 139 LEU D C 1
ATOM 8841 O O . LEU D 1 139 ? 62.012 11.747 3.340 1.00 30.53 139 LEU D O 1
ATOM 8846 N N . ALA D 1 140 ? 63.623 11.779 1.772 1.00 30.03 140 ALA D N 1
ATOM 8847 C CA . ALA D 1 140 ? 64.412 10.778 2.484 1.00 32.28 140 ALA D CA 1
ATOM 8848 C C . ALA D 1 140 ? 65.857 11.170 2.772 1.00 37.09 140 ALA D C 1
ATOM 8849 O O . ALA D 1 140 ? 66.419 12.055 2.128 1.00 34.82 140 ALA D O 1
ATOM 8851 N N . VAL D 1 141 ? 66.445 10.488 3.752 1.00 36.22 141 VAL D N 1
ATOM 8852 C CA . VAL D 1 141 ? 67.848 10.678 4.104 1.00 34.05 141 VAL D CA 1
ATOM 8853 C C . VAL D 1 141 ? 68.591 9.347 4.031 1.00 34.83 141 VAL D C 1
ATOM 8854 O O . VAL D 1 141 ? 67.986 8.291 4.181 1.00 36.99 141 VAL D O 1
ATOM 8858 N N . PRO D 1 142 ? 69.907 9.391 3.782 1.00 39.42 142 PRO D N 1
ATOM 8859 C CA . PRO D 1 142 ? 70.693 8.156 3.796 1.00 26.87 142 PRO D CA 1
ATOM 8860 C C . PRO D 1 142 ? 70.737 7.551 5.186 1.00 34.33 142 PRO D C 1
ATOM 8861 O O . PRO D 1 142 ? 70.857 8.281 6.171 1.00 39.88 142 PRO D O 1
ATOM 8865 N N . GLY D 1 143 ? 70.640 6.229 5.260 1.00 40.10 143 GLY D N 1
ATOM 8866 C CA . GLY D 1 143 ? 70.798 5.526 6.517 1.00 36.35 143 GLY D CA 1
ATOM 8867 C C . GLY D 1 143 ? 69.501 5.232 7.243 1.00 40.33 143 GLY D C 1
ATOM 8868 O O . GLY D 1 143 ? 68.409 5.574 6.788 1.00 35.32 143 GLY D O 1
ATOM 8869 N N . SER D 1 144 ? 69.641 4.585 8.392 1.00 44.39 144 SER D N 1
ATOM 8870 C CA . SER D 1 144 ? 68.511 4.170 9.200 1.00 44.85 144 SER D CA 1
ATOM 8871 C C . SER D 1 144 ? 68.912 4.204 10.665 1.00 52.81 144 SER D C 1
ATOM 8872 O O . SER D 1 144 ? 70.061 3.916 11.007 1.00 57.50 144 SER D O 1
ATOM 8875 N N . PRO D 1 145 ? 67.967 4.567 11.539 1.00 48.57 145 PRO D N 1
ATOM 8876 C CA . PRO D 1 145 ? 68.184 4.534 12.989 1.00 50.30 145 PRO D CA 1
ATOM 8877 C C . PRO D 1 145 ? 68.421 3.119 13.529 1.00 51.97 145 PRO D C 1
ATOM 8878 O O . PRO D 1 145 ? 68.860 2.961 14.669 1.00 55.85 145 PRO D O 1
ATOM 8882 N N . ALA D 1 146 ? 68.138 2.103 12.722 1.00 50.02 146 ALA D N 1
ATOM 8883 C CA . ALA D 1 146 ? 68.344 0.725 13.151 1.00 47.88 146 ALA D CA 1
ATOM 8884 C C . ALA D 1 146 ? 69.673 0.161 12.648 1.00 50.47 146 ALA D C 1
ATOM 8885 O O . ALA D 1 146 ? 70.045 -0.961 12.988 1.00 58.50 146 ALA D O 1
ATOM 8887 N N . LEU D 1 147 ? 70.392 0.947 11.850 1.00 51.84 147 LEU D N 1
ATOM 8888 C CA . LEU D 1 147 ? 71.639 0.487 11.247 1.00 46.34 147 LEU D CA 1
ATOM 8889 C C . LEU D 1 147 ? 72.841 1.344 11.610 1.00 47.53 147 LEU D C 1
ATOM 8890 O O . LEU D 1 147 ? 72.731 2.561 11.758 1.00 62.24 147 LEU D O 1
ATOM 8895 N N . ALA D 1 148 ? 73.996 0.700 11.734 1.00 48.85 148 ALA D N 1
ATOM 8896 C CA . ALA D 1 148 ? 75.259 1.411 11.883 1.00 52.04 148 ALA D CA 1
ATOM 8897 C C . ALA D 1 148 ? 75.687 1.985 10.532 1.00 44.47 148 ALA D C 1
ATOM 8898 O O . ALA D 1 148 ? 75.063 1.712 9.510 1.00 45.84 148 ALA D O 1
ATOM 8900 N N . ALA D 1 149 ? 76.753 2.776 10.529 1.00 45.40 149 ALA D N 1
ATOM 8901 C CA . ALA D 1 149 ? 77.210 3.425 9.306 1.00 48.33 149 ALA D CA 1
ATOM 8902 C C . ALA D 1 149 ? 77.625 2.409 8.249 1.00 53.82 149 ALA D C 1
ATOM 8903 O O . ALA D 1 149 ? 77.270 2.538 7.080 1.00 57.71 149 ALA D O 1
ATOM 8905 N N . THR D 1 150 ? 78.365 1.387 8.667 1.00 52.54 150 THR D N 1
ATOM 8906 C CA . THR D 1 150 ? 78.870 0.379 7.736 1.00 61.31 150 THR D CA 1
ATOM 8907 C C . THR D 1 150 ? 77.776 -0.503 7.134 1.00 59.23 150 THR D C 1
ATOM 8908 O O . THR D 1 150 ? 78.030 -1.271 6.206 1.00 64.52 150 THR D O 1
ATOM 8912 N N . GLU D 1 151 ? 76.563 -0.386 7.660 1.00 56.35 151 GLU D N 1
ATOM 8913 C CA . GLU D 1 151 ? 75.485 -1.295 7.296 1.00 47.20 151 GLU D CA 1
ATOM 8914 C C . GLU D 1 151 ? 74.509 -0.734 6.267 1.00 46.30 151 GLU D C 1
ATOM 8915 O O . GLU D 1 151 ? 73.785 -1.495 5.628 1.00 40.31 151 GLU D O 1
ATOM 8921 N N . ASP D 1 152 ? 74.486 0.587 6.098 1.00 48.18 152 ASP D N 1
ATOM 8922 C CA . ASP D 1 152 ? 73.441 1.210 5.279 1.00 44.41 152 ASP D CA 1
ATOM 8923 C C . ASP D 1 152 ? 73.752 1.343 3.784 1.00 36.34 152 ASP D C 1
ATOM 8924 O O . ASP D 1 152 ? 72.857 1.627 2.989 1.00 34.90 152 ASP D O 1
ATOM 8929 N N . LEU D 1 153 ? 75.009 1.131 3.405 1.00 35.32 153 LEU D N 1
ATOM 8930 C CA . LEU D 1 153 ? 75.376 1.057 1.991 1.00 37.34 153 LEU D CA 1
ATOM 8931 C C . LEU D 1 153 ? 76.320 -0.118 1.749 1.00 39.57 153 LEU D C 1
ATOM 8932 O O . LEU D 1 153 ? 77.435 -0.133 2.270 1.00 45.25 153 LEU D O 1
ATOM 8937 N N . VAL D 1 154 ? 75.881 -1.107 0.972 1.00 35.84 154 VAL D N 1
ATOM 8938 C CA . VAL D 1 154 ? 76.711 -2.298 0.762 1.00 41.71 154 VAL D CA 1
ATOM 8939 C C . VAL D 1 154 ? 76.836 -2.697 -0.698 1.00 40.88 154 VAL D C 1
ATOM 8940 O O . VAL D 1 154 ? 75.922 -2.492 -1.488 1.00 44.96 154 VAL D O 1
ATOM 8944 N N . ALA D 1 155 ? 77.978 -3.270 -1.056 1.00 43.19 155 ALA D N 1
ATOM 8945 C CA . ALA D 1 155 ? 78.172 -3.751 -2.415 1.00 34.15 155 ALA D CA 1
ATOM 8946 C C . ALA D 1 155 ? 77.803 -5.229 -2.504 1.00 42.36 155 ALA D C 1
ATOM 8947 O O . ALA D 1 155 ? 78.319 -6.060 -1.755 1.00 41.06 155 ALA D O 1
ATOM 8949 N N . LEU D 1 156 ? 76.888 -5.537 -3.416 1.00 37.75 156 LEU D N 1
ATOM 8950 C CA . LEU D 1 156 ? 76.466 -6.903 -3.676 1.00 37.51 156 LEU D CA 1
ATOM 8951 C C . LEU D 1 156 ? 76.937 -7.333 -5.054 1.00 39.29 156 LEU D C 1
ATOM 8952 O O . LEU D 1 156 ? 77.178 -6.495 -5.927 1.00 34.62 156 LEU D O 1
ATOM 8957 N N . TRP D 1 157 ? 77.049 -8.644 -5.244 1.00 45.24 157 TRP D N 1
ATOM 8958 C CA . TRP D 1 157 ? 77.426 -9.218 -6.530 1.00 41.10 157 TRP D CA 1
ATOM 8959 C C . TRP D 1 157 ? 76.283 -10.013 -7.147 1.00 39.19 157 TRP D C 1
ATOM 8960 O O . TRP D 1 157 ? 75.454 -10.584 -6.439 1.00 40.48 157 TRP D O 1
ATOM 8971 N N . LYS D 1 158 ? 76.254 -10.066 -8.473 1.00 38.75 158 LYS D N 1
ATOM 8972 C CA . LYS D 1 158 ? 75.284 -10.900 -9.165 1.00 41.96 158 LYS D CA 1
ATOM 8973 C C . LYS D 1 158 ? 75.905 -11.526 -10.410 1.00 44.28 158 LYS D C 1
ATOM 8974 O O . LYS D 1 158 ? 76.737 -10.905 -11.076 1.00 36.40 158 LYS D O 1
ATOM 8980 N N . THR D 1 159 ? 75.512 -12.763 -10.708 1.00 49.65 159 THR D N 1
ATOM 8981 C CA . THR D 1 159 ? 76.005 -13.450 -11.896 1.00 49.07 159 THR D CA 1
ATOM 8982 C C . THR D 1 159 ? 74.940 -13.517 -12.982 1.00 44.24 159 THR D C 1
ATOM 8983 O O . THR D 1 159 ? 73.950 -14.230 -12.852 1.00 59.59 159 THR D O 1
ATOM 8987 N N . THR D 1 160 ? 75.150 -12.756 -14.046 1.00 42.47 160 THR D N 1
ATOM 8988 C CA . THR D 1 160 ? 74.298 -12.819 -15.221 1.00 51.96 160 THR D CA 1
ATOM 8989 C C . THR D 1 160 ? 75.138 -13.426 -16.329 1.00 68.91 160 THR D C 1
ATOM 8990 O O . THR D 1 160 ? 76.274 -12.999 -16.548 1.00 68.69 160 THR D O 1
ATOM 8994 N N . GLU D 1 161 ? 74.579 -14.419 -17.017 1.00 80.49 161 GLU D N 1
ATOM 8995 C CA . GLU D 1 161 ? 75.340 -15.258 -17.939 1.00 78.59 161 GLU D CA 1
ATOM 8996 C C . GLU D 1 161 ? 76.465 -15.939 -17.167 1.00 66.07 161 GLU D C 1
ATOM 8997 O O . GLU D 1 161 ? 76.219 -16.590 -16.150 1.00 58.09 161 GLU D O 1
ATOM 9003 N N . GLY D 1 162 ? 77.696 -15.782 -17.636 1.00 52.45 162 GLY D N 1
ATOM 9004 C CA . GLY D 1 162 ? 78.828 -16.369 -16.945 1.00 63.36 162 GLY D CA 1
ATOM 9005 C C . GLY D 1 162 ? 79.645 -15.314 -16.230 1.00 70.07 162 GLY D C 1
ATOM 9006 O O . GLY D 1 162 ? 80.722 -15.598 -15.702 1.00 66.75 162 GLY D O 1
ATOM 9007 N N . GLN D 1 163 ? 79.119 -14.093 -16.205 1.00 64.11 163 GLN D N 1
ATOM 9008 C CA . GLN D 1 163 ? 79.871 -12.944 -15.716 1.00 55.94 163 GLN D CA 1
ATOM 9009 C C . GLN D 1 163 ? 79.312 -12.355 -14.418 1.00 52.10 163 GLN D C 1
ATOM 9010 O O . GLN D 1 163 ? 78.111 -12.117 -14.289 1.00 50.98 163 GLN D O 1
ATOM 9016 N N . ARG D 1 164 ? 80.204 -12.132 -13.458 1.00 45.76 164 ARG D N 1
ATOM 9017 C CA . ARG D 1 164 ? 79.846 -11.535 -12.178 1.00 42.38 164 ARG D CA 1
ATOM 9018 C C . ARG D 1 164 ? 80.064 -10.023 -12.198 1.00 43.91 164 ARG D C 1
ATOM 9019 O O . ARG D 1 164 ? 81.104 -9.538 -12.647 1.00 38.71 164 ARG D O 1
ATOM 9027 N N . PHE D 1 165 ? 79.080 -9.280 -11.706 1.00 38.02 165 PHE D N 1
ATOM 9028 C CA . PHE D 1 165 ? 79.181 -7.831 -11.672 1.00 32.73 165 PHE D CA 1
ATOM 9029 C C . PHE D 1 165 ? 78.663 -7.290 -10.348 1.00 36.44 165 PHE D C 1
ATOM 9030 O O . PHE D 1 165 ? 77.881 -7.947 -9.661 1.00 32.93 165 PHE D O 1
ATOM 9038 N N . GLN D 1 166 ? 79.106 -6.085 -10.001 1.00 46.82 166 GLN D N 1
ATOM 9039 C CA . GLN D 1 166 ? 78.851 -5.516 -8.683 1.00 37.48 166 GLN D CA 1
ATOM 9040 C C . GLN D 1 166 ? 77.902 -4.328 -8.739 1.00 39.97 166 GLN D C 1
ATOM 9041 O O . GLN D 1 166 ? 77.975 -3.504 -9.653 1.00 37.07 166 GLN D O 1
ATOM 9047 N N . ASN D 1 167 ? 77.023 -4.244 -7.745 1.00 40.62 167 ASN D N 1
ATOM 9048 C CA . ASN D 1 167 ? 76.047 -3.165 -7.661 1.00 36.50 167 ASN D CA 1
ATOM 9049 C C . ASN D 1 167 ? 75.714 -2.812 -6.211 1.00 42.43 167 ASN D C 1
ATOM 9050 O O . ASN D 1 167 ? 75.906 -3.627 -5.311 1.00 39.54 167 ASN D O 1
ATOM 9055 N N . TYR D 1 168 ? 75.204 -1.603 -5.991 1.00 44.74 168 TYR D N 1
ATOM 9056 C CA . TYR D 1 168 ? 74.947 -1.103 -4.638 1.00 38.54 168 TYR D CA 1
ATOM 9057 C C . TYR D 1 168 ? 73.548 -1.424 -4.113 1.00 37.52 168 TYR D C 1
ATOM 9058 O O . TYR D 1 168 ? 72.563 -1.353 -4.851 1.00 34.45 168 TYR D O 1
ATOM 9067 N N . LYS D 1 169 ? 73.482 -1.784 -2.833 1.00 38.61 169 LYS D N 1
ATOM 9068 C CA . LYS D 1 169 ? 72.228 -1.829 -2.085 1.00 37.46 169 LYS D CA 1
ATOM 9069 C C . LYS D 1 169 ? 72.280 -0.750 -1.003 1.00 47.38 169 LYS D C 1
ATOM 9070 O O . LYS D 1 169 ? 73.130 -0.794 -0.092 1.00 38.68 169 LYS D O 1
ATOM 9076 N N . ALA D 1 170 ? 71.368 0.214 -1.117 1.00 38.92 170 ALA D N 1
ATOM 9077 C CA . ALA D 1 170 ? 71.351 1.390 -0.257 1.00 34.45 170 ALA D CA 1
ATOM 9078 C C . ALA D 1 170 ? 70.095 1.448 0.603 1.00 36.27 170 ALA D C 1
ATOM 9079 O O . ALA D 1 170 ? 68.985 1.216 0.120 1.00 36.47 170 ALA D O 1
ATOM 9081 N N . VAL D 1 171 ? 70.275 1.766 1.880 1.00 32.64 171 VAL D N 1
ATOM 9082 C CA . VAL D 1 171 ? 69.147 1.925 2.783 1.00 34.04 171 VAL D CA 1
ATOM 9083 C C . VAL D 1 171 ? 68.890 3.402 3.057 1.00 41.84 171 VAL D C 1
ATOM 9084 O O . VAL D 1 171 ? 69.788 4.136 3.469 1.00 40.79 171 VAL D O 1
ATOM 9088 N N . PHE D 1 172 ? 67.659 3.832 2.808 1.00 38.83 172 PHE D N 1
ATOM 9089 C CA . PHE D 1 172 ? 67.245 5.201 3.068 1.00 31.54 172 PHE D CA 1
ATOM 9090 C C . PHE D 1 172 ? 66.144 5.203 4.121 1.00 35.30 172 PHE D C 1
ATOM 9091 O O . PHE D 1 172 ? 65.541 4.168 4.394 1.00 40.13 172 PHE D O 1
ATOM 9099 N N . THR D 1 173 ? 65.878 6.365 4.708 1.00 34.69 173 THR D N 1
ATOM 9100 C CA . THR D 1 173 ? 64.740 6.516 5.607 1.00 35.14 173 THR D CA 1
ATOM 9101 C C . THR D 1 173 ? 63.886 7.708 5.191 1.00 36.22 173 THR D C 1
ATOM 9102 O O . THR D 1 173 ? 64.402 8.804 4.977 1.00 40.43 173 THR D O 1
ATOM 9106 N N . ILE D 1 174 ? 62.582 7.481 5.060 1.00 30.99 174 ILE D N 1
ATOM 9107 C CA . ILE D 1 174 ? 61.647 8.538 4.699 1.00 33.07 174 ILE D CA 1
ATOM 9108 C C . ILE D 1 174 ? 61.363 9.407 5.913 1.00 34.85 174 ILE D C 1
ATOM 9109 O O . ILE D 1 174 ? 60.951 8.898 6.953 1.00 34.12 174 ILE D O 1
ATOM 9114 N N . LEU D 1 175 ? 61.572 10.716 5.776 1.00 40.18 175 LEU D N 1
ATOM 9115 C CA . LEU D 1 175 ? 61.322 11.660 6.869 1.00 37.20 175 LEU D CA 1
ATOM 9116 C C . LEU D 1 175 ? 59.834 11.931 7.077 1.00 38.00 175 LEU D C 1
ATOM 9117 O O . LEU D 1 175 ? 59.064 11.963 6.120 1.00 33.09 175 LEU D O 1
ATOM 9122 N N . ASP D 1 176 ? 59.452 12.144 8.335 1.00 46.28 176 ASP D N 1
ATOM 9123 C CA . ASP D 1 176 ? 58.065 12.415 8.705 1.00 46.40 176 ASP D CA 1
ATOM 9124 C C . ASP D 1 176 ? 57.602 13.801 8.266 1.00 43.75 176 ASP D C 1
ATOM 9125 O O . ASP D 1 176 ? 57.598 14.741 9.056 1.00 51.26 176 ASP D O 1
ATOM 9130 N N . GLU D 1 177 ? 57.195 13.909 7.006 1.00 38.12 177 GLU D N 1
ATOM 9131 C CA . GLU D 1 177 ? 56.655 15.142 6.454 1.00 38.32 177 GLU D CA 1
ATOM 9132 C C . GLU D 1 177 ? 55.606 14.776 5.417 1.00 41.33 177 GLU D C 1
ATOM 9133 O O . GLU D 1 177 ? 55.907 14.084 4.450 1.00 40.32 177 GLU D O 1
ATOM 9139 N N . ALA D 1 178 ? 54.376 15.236 5.613 1.00 46.34 178 ALA D N 1
ATOM 9140 C CA . ALA D 1 178 ? 53.302 14.908 4.684 1.00 38.54 178 ALA D CA 1
ATOM 9141 C C . ALA D 1 178 ? 53.369 15.775 3.426 1.00 50.28 178 ALA D C 1
ATOM 9142 O O . ALA D 1 178 ? 52.973 15.340 2.344 1.00 48.81 178 ALA D O 1
ATOM 9144 N N . VAL D 1 179 ? 53.870 17.000 3.570 1.00 37.87 179 VAL D N 1
ATOM 9145 C CA . VAL D 1 179 ? 53.910 17.940 2.455 1.00 39.79 179 VAL D CA 1
ATOM 9146 C C . VAL D 1 179 ? 55.309 18.517 2.265 1.00 47.49 179 VAL D C 1
ATOM 9147 O O . VAL D 1 179 ? 55.924 19.000 3.217 1.00 50.43 179 VAL D O 1
ATOM 9151 N N . ILE D 1 180 ? 55.803 18.465 1.032 1.00 43.10 180 ILE D N 1
ATOM 9152 C CA . ILE D 1 180 ? 57.095 19.045 0.691 1.00 38.42 180 ILE D CA 1
ATOM 9153 C C . ILE D 1 180 ? 56.870 20.176 -0.301 1.00 42.96 180 ILE D C 1
ATOM 9154 O O . ILE D 1 180 ? 56.411 19.938 -1.415 1.00 47.59 180 ILE D O 1
ATOM 9159 N N . PRO D 1 181 ? 57.190 21.415 0.102 1.00 47.48 181 PRO D N 1
ATOM 9160 C CA . PRO D 1 181 ? 56.955 22.604 -0.727 1.00 43.27 181 PRO D CA 1
ATOM 9161 C C . PRO D 1 181 ? 57.701 22.530 -2.054 1.00 46.47 181 PRO D C 1
ATOM 9162 O O . PRO D 1 181 ? 58.911 22.301 -2.051 1.00 43.58 181 PRO D O 1
ATOM 9166 N N . ARG D 1 182 ? 56.995 22.725 -3.166 1.00 47.45 182 ARG D N 1
ATOM 9167 C CA . ARG D 1 182 ? 57.635 22.717 -4.481 1.00 46.28 182 ARG D CA 1
ATOM 9168 C C . ARG D 1 182 ? 58.589 23.901 -4.642 1.00 45.90 182 ARG D C 1
ATOM 9169 O O . ARG D 1 182 ? 59.542 23.841 -5.423 1.00 50.71 182 ARG D O 1
ATOM 9177 N N . ALA D 1 183 ? 58.324 24.976 -3.905 1.00 37.15 183 ALA D N 1
ATOM 9178 C CA . ALA D 1 183 ? 59.204 26.136 -3.908 1.00 47.50 183 ALA D CA 1
ATOM 9179 C C . ALA D 1 183 ? 60.588 25.754 -3.388 1.00 49.38 183 ALA D C 1
ATOM 9180 O O . ALA D 1 183 ? 61.605 26.145 -3.958 1.00 43.91 183 ALA D O 1
ATOM 9182 N N . TRP D 1 184 ? 60.618 24.975 -2.311 1.00 46.86 184 TRP D N 1
ATOM 9183 C CA . TRP D 1 184 ? 61.879 24.507 -1.748 1.00 42.67 184 TRP D CA 1
ATOM 9184 C C . TRP D 1 184 ? 62.600 23.574 -2.709 1.00 43.29 184 TRP D C 1
ATOM 9185 O O . TRP D 1 184 ? 63.804 23.709 -2.936 1.00 48.38 184 TRP D O 1
ATOM 9196 N N . VAL D 1 185 ? 61.851 22.630 -3.267 1.00 41.25 185 VAL D N 1
ATOM 9197 C CA . VAL D 1 185 ? 62.383 21.690 -4.243 1.00 41.01 185 VAL D CA 1
ATOM 9198 C C . VAL D 1 185 ? 63.061 22.407 -5.414 1.00 46.52 185 VAL D C 1
ATOM 9199 O O . VAL D 1 185 ? 64.223 22.138 -5.732 1.00 50.27 185 VAL D O 1
ATOM 9203 N N . HIS D 1 186 ? 62.346 23.332 -6.042 1.00 40.78 186 HIS D N 1
ATOM 9204 C CA . HIS D 1 186 ? 62.894 24.032 -7.196 1.00 43.24 186 HIS D CA 1
ATOM 9205 C C . HIS D 1 186 ? 64.013 25.000 -6.832 1.00 48.77 186 HIS D C 1
ATOM 9206 O O . HIS D 1 186 ? 64.982 25.138 -7.579 1.00 49.22 186 HIS D O 1
ATOM 9213 N N . ALA D 1 187 ? 63.882 25.665 -5.688 1.00 52.76 187 ALA D N 1
ATOM 9214 C CA . ALA D 1 187 ? 64.924 26.577 -5.225 1.00 48.82 187 ALA D CA 1
ATOM 9215 C C . ALA D 1 187 ? 66.228 25.818 -5.063 1.00 48.60 187 ALA D C 1
ATOM 9216 O O . ALA D 1 187 ? 67.244 26.175 -5.658 1.00 42.17 187 ALA D O 1
ATOM 9218 N N . VAL D 1 188 ? 66.179 24.759 -4.263 1.00 46.95 188 VAL D N 1
ATOM 9219 C CA . VAL D 1 188 ? 67.357 23.952 -3.988 1.00 42.56 188 VAL D CA 1
ATOM 9220 C C . VAL D 1 188 ? 67.922 23.354 -5.273 1.00 49.10 188 VAL D C 1
ATOM 9221 O O . VAL D 1 188 ? 69.131 23.398 -5.505 1.00 53.49 188 VAL D O 1
ATOM 9225 N N . GLY D 1 189 ? 67.041 22.823 -6.113 1.00 48.41 189 GLY D N 1
ATOM 9226 C CA . GLY D 1 189 ? 67.453 22.236 -7.376 1.00 50.32 189 GLY D CA 1
ATOM 9227 C C . GLY D 1 189 ? 68.220 23.184 -8.281 1.00 50.62 189 GLY D C 1
ATOM 9228 O O . GLY D 1 189 ? 69.168 22.774 -8.949 1.00 53.21 189 GLY D O 1
ATOM 9229 N N . ARG D 1 190 ? 67.813 24.452 -8.302 1.00 51.65 190 ARG D N 1
ATOM 9230 C CA . ARG D 1 190 ? 68.466 25.462 -9.134 1.00 48.07 190 ARG D CA 1
ATOM 9231 C C . ARG D 1 190 ? 69.809 25.913 -8.562 1.00 51.17 190 ARG D C 1
ATOM 9232 O O . ARG D 1 190 ? 70.535 26.678 -9.197 1.00 49.79 190 ARG D O 1
ATOM 9240 N N . GLY D 1 191 ? 70.130 25.448 -7.360 1.00 48.43 191 GLY D N 1
ATOM 9241 C CA . GLY D 1 191 ? 71.373 25.819 -6.712 1.00 50.38 191 GLY D CA 1
ATOM 9242 C C . GLY D 1 191 ? 71.241 27.009 -5.775 1.00 61.37 191 GLY D C 1
ATOM 9243 O O . GLY D 1 191 ? 72.225 27.440 -5.168 1.00 58.36 191 GLY D O 1
ATOM 9244 N N . GLU D 1 192 ? 70.029 27.548 -5.658 1.00 58.70 192 GLU D N 1
ATOM 9245 C CA . GLU D 1 192 ? 69.773 28.654 -4.742 1.00 56.02 192 GLU D CA 1
ATOM 9246 C C . GLU D 1 192 ? 69.805 28.149 -3.305 1.00 59.41 192 GLU D C 1
ATOM 9247 O O . GLU D 1 192 ? 69.511 26.985 -3.045 1.00 57.15 192 GLU D O 1
ATOM 9253 N N . THR D 1 193 ? 70.168 29.023 -2.372 1.00 65.91 193 THR D N 1
ATOM 9254 C CA . THR D 1 193 ? 70.106 28.680 -0.956 1.00 64.84 193 THR D CA 1
ATOM 9255 C C . THR D 1 193 ? 68.726 29.051 -0.406 1.00 52.12 193 THR D C 1
ATOM 9256 O O . THR D 1 193 ? 68.199 30.118 -0.710 1.00 55.26 193 THR D O 1
ATOM 9260 N N . SER D 1 194 ? 68.138 28.157 0.383 1.00 47.71 194 SER D N 1
ATOM 9261 C CA . SER D 1 194 ? 66.731 28.272 0.753 1.00 40.13 194 SER D CA 1
ATOM 9262 C C . SER D 1 194 ? 66.487 27.981 2.231 1.00 48.32 194 SER D C 1
ATOM 9263 O O . SER D 1 194 ? 67.207 27.198 2.849 1.00 59.29 194 SER D O 1
ATOM 9266 N N . GLY D 1 195 ? 65.465 28.618 2.793 1.00 40.79 195 GLY D N 1
ATOM 9267 C CA . GLY D 1 195 ? 65.112 28.410 4.186 1.00 41.76 195 GLY D CA 1
ATOM 9268 C C . GLY D 1 195 ? 63.776 27.709 4.309 1.00 50.06 195 GLY D C 1
ATOM 9269 O O . GLY D 1 195 ? 63.243 27.536 5.408 1.00 52.27 195 GLY D O 1
ATOM 9270 N N . LEU D 1 196 ? 63.242 27.288 3.168 1.00 43.62 196 LEU D N 1
ATOM 9271 C CA . LEU D 1 196 ? 61.919 26.676 3.110 1.00 44.98 196 LEU D CA 1
ATOM 9272 C C . LEU D 1 196 ? 61.933 25.185 3.434 1.00 45.69 196 LEU D C 1
ATOM 9273 O O . LEU D 1 196 ? 60.907 24.515 3.315 1.00 46.11 196 LEU D O 1
ATOM 9278 N N . ALA D 1 197 ? 63.093 24.672 3.836 1.00 41.64 197 ALA D N 1
ATOM 9279 C CA . ALA D 1 197 ? 63.242 23.256 4.153 1.00 37.71 197 ALA D CA 1
ATOM 9280 C C . ALA D 1 197 ? 62.251 22.805 5.222 1.00 37.68 197 ALA D C 1
ATOM 9281 O O . ALA D 1 197 ? 61.986 23.537 6.173 1.00 40.66 197 ALA D O 1
ATOM 9283 N N . PRO D 1 198 ? 61.682 21.603 5.052 1.00 37.55 198 PRO D N 1
ATOM 9284 C CA . PRO D 1 198 ? 60.804 20.996 6.057 1.00 35.56 198 PRO D CA 1
ATOM 9285 C C . PRO D 1 198 ? 61.510 20.844 7.395 1.00 36.57 198 PRO D C 1
ATOM 9286 O O . PRO D 1 198 ? 62.728 20.688 7.431 1.00 43.38 198 PRO D O 1
ATOM 9290 N N . VAL D 1 199 ? 60.744 20.880 8.478 1.00 38.16 199 VAL D N 1
ATOM 9291 C CA . VAL D 1 199 ? 61.298 20.824 9.825 1.00 32.13 199 VAL D CA 1
ATOM 9292 C C . VAL D 1 199 ? 62.188 19.598 10.069 1.00 41.18 199 VAL D C 1
ATOM 9293 O O . VAL D 1 199 ? 63.294 19.723 10.603 1.00 43.69 199 VAL D O 1
ATOM 9297 N N . ALA D 1 200 ? 61.712 18.421 9.669 1.00 42.24 200 ALA D N 1
ATOM 9298 C CA . ALA D 1 200 ? 62.449 17.178 9.894 1.00 33.71 200 ALA D CA 1
ATOM 9299 C C . ALA D 1 200 ? 63.823 17.191 9.222 1.00 38.78 200 ALA D C 1
ATOM 9300 O O . ALA D 1 200 ? 64.801 16.664 9.765 1.00 36.81 200 ALA D O 1
ATOM 9302 N N . TRP D 1 201 ? 63.890 17.804 8.043 1.00 36.75 201 TRP D N 1
ATOM 9303 C CA . TRP D 1 201 ? 65.140 17.906 7.308 1.00 34.93 201 TRP D CA 1
ATOM 9304 C C . TRP D 1 201 ? 66.151 18.746 8.080 1.00 41.47 201 TRP D C 1
ATOM 9305 O O . TRP D 1 201 ? 67.305 18.341 8.242 1.00 35.30 201 TRP D O 1
ATOM 9316 N N . ASN D 1 202 ? 65.714 19.910 8.558 1.00 39.22 202 ASN D N 1
ATOM 9317 C CA . ASN D 1 202 ? 66.579 20.789 9.344 1.00 39.69 202 ASN D CA 1
ATOM 9318 C C . ASN D 1 202 ? 67.032 20.125 10.646 1.00 44.02 202 ASN D C 1
ATOM 9319 O O . ASN D 1 202 ? 68.196 20.245 11.044 1.00 44.51 202 ASN D O 1
ATOM 9324 N N . ALA D 1 203 ? 66.107 19.427 11.302 1.00 34.49 203 ALA D N 1
ATOM 9325 C CA . ALA D 1 203 ? 66.438 18.656 12.495 1.00 35.24 203 ALA D CA 1
ATOM 9326 C C . ALA D 1 203 ? 67.525 17.634 12.185 1.00 47.29 203 ALA D C 1
ATOM 9327 O O . ALA D 1 203 ? 68.431 17.411 12.994 1.00 52.35 203 ALA D O 1
ATOM 9329 N N . TRP D 1 204 ? 67.435 17.018 11.008 1.00 47.36 204 TRP D N 1
ATOM 9330 C CA . TRP D 1 204 ? 68.469 16.087 10.579 1.00 42.32 204 TRP D CA 1
ATOM 9331 C C . TRP D 1 204 ? 69.797 16.810 10.369 1.00 42.93 204 TRP D C 1
ATOM 9332 O O . TRP D 1 204 ? 70.850 16.311 10.756 1.00 44.28 204 TRP D O 1
ATOM 9343 N N . LEU D 1 205 ? 69.736 17.992 9.765 1.00 40.88 205 LEU D N 1
ATOM 9344 C CA . LEU D 1 205 ? 70.936 18.769 9.474 1.00 38.54 205 LEU D CA 1
ATOM 9345 C C . LEU D 1 205 ? 71.694 19.174 10.730 1.00 42.06 205 LEU D C 1
ATOM 9346 O O . LEU D 1 205 ? 72.922 19.118 10.765 1.00 40.93 205 LEU D O 1
ATOM 9351 N N . SER D 1 206 ? 70.958 19.588 11.757 1.00 40.46 206 SER D N 1
ATOM 9352 C CA . SER D 1 206 ? 71.579 20.096 12.975 1.00 41.21 206 SER D CA 1
ATOM 9353 C C . SER D 1 206 ? 71.909 19.007 13.990 1.00 52.05 206 SER D C 1
ATOM 9354 O O . SER D 1 206 ? 73.029 18.936 14.500 1.00 52.18 206 SER D O 1
ATOM 9357 N N . ALA D 1 207 ? 70.932 18.160 14.285 1.00 52.61 207 ALA D N 1
ATOM 9358 C CA . ALA D 1 207 ? 71.089 17.192 15.360 1.00 54.27 207 ALA D CA 1
ATOM 9359 C C . ALA D 1 207 ? 71.575 15.836 14.866 1.00 55.77 207 ALA D C 1
ATOM 9360 O O . ALA D 1 207 ? 72.054 15.020 15.656 1.00 55.58 207 ALA D O 1
ATOM 9362 N N . GLY D 1 208 ? 71.450 15.598 13.563 1.00 53.35 208 GLY D N 1
ATOM 9363 C CA . GLY D 1 208 ? 71.775 14.302 12.988 1.00 52.87 208 GLY D CA 1
ATOM 9364 C C . GLY D 1 208 ? 70.706 13.260 13.274 1.00 50.43 208 GLY D C 1
ATOM 9365 O O . GLY D 1 208 ? 70.870 12.081 12.963 1.00 50.06 208 GLY D O 1
ATOM 9366 N N . GLY D 1 209 ? 69.602 13.703 13.869 1.00 49.70 209 GLY D N 1
ATOM 9367 C CA . GLY D 1 209 ? 68.534 12.809 14.268 1.00 49.66 209 GLY D CA 1
ATOM 9368 C C . GLY D 1 209 ? 67.489 12.608 13.190 1.00 57.27 209 GLY D C 1
ATOM 9369 O O . GLY D 1 209 ? 67.134 13.543 12.469 1.00 58.61 209 GLY D O 1
ATOM 9370 N N . ILE D 1 210 ? 66.987 11.380 13.092 1.00 53.75 210 ILE D N 1
ATOM 9371 C CA . ILE D 1 210 ? 66.019 11.019 12.065 1.00 39.68 210 ILE D CA 1
ATOM 9372 C C . ILE D 1 210 ? 64.637 10.753 12.647 1.00 51.28 210 ILE D C 1
ATOM 9373 O O . ILE D 1 210 ? 64.463 9.860 13.478 1.00 43.92 210 ILE D O 1
ATOM 9378 N N . ARG D 1 211 ? 63.658 11.538 12.208 1.00 46.73 211 ARG D N 1
ATOM 9379 C CA . ARG D 1 211 ? 62.263 11.266 12.517 1.00 47.09 211 ARG D CA 1
ATOM 9380 C C . ARG D 1 211 ? 61.605 10.597 11.317 1.00 49.07 211 ARG D C 1
ATOM 9381 O O . ARG D 1 211 ? 61.190 11.270 10.372 1.00 44.43 211 ARG D O 1
ATOM 9389 N N . PRO D 1 212 ? 61.511 9.261 11.350 1.00 49.60 212 PRO D N 1
ATOM 9390 C CA . PRO D 1 212 ? 60.987 8.503 10.213 1.00 47.10 212 PRO D CA 1
ATOM 9391 C C . PRO D 1 212 ? 59.496 8.711 10.035 1.00 42.90 212 PRO D C 1
ATOM 9392 O O . PRO D 1 212 ? 58.807 9.024 11.001 1.00 47.19 212 PRO D O 1
ATOM 9396 N N . LEU D 1 213 ? 59.017 8.541 8.806 1.00 45.20 213 LEU D N 1
ATOM 9397 C CA . LEU D 1 213 ? 57.591 8.558 8.520 1.00 44.87 213 LEU D CA 1
ATOM 9398 C C . LEU D 1 213 ? 57.023 7.150 8.674 1.00 47.76 213 LEU D C 1
ATOM 9399 O O . LEU D 1 213 ? 57.183 6.307 7.792 1.00 52.74 213 LEU D O 1
ATOM 9404 N N . MET D 1 214 ? 56.356 6.897 9.795 1.00 56.63 214 MET D N 1
ATOM 9405 C CA . MET D 1 214 ? 55.784 5.580 10.052 1.00 63.21 214 MET D CA 1
ATOM 9406 C C . MET D 1 214 ? 54.265 5.577 9.913 1.00 68.59 214 MET D C 1
ATOM 9407 O O . MET D 1 214 ? 53.577 6.418 10.491 1.00 69.89 214 MET D O 1
ATOM 9412 N N . ALA D 1 215 ? 53.749 4.631 9.135 1.00 78.02 215 ALA D N 1
ATOM 9413 C CA . ALA D 1 215 ? 52.308 4.466 8.989 1.00 82.93 215 ALA D CA 1
ATOM 9414 C C . ALA D 1 215 ? 51.719 3.938 10.293 1.00 85.25 215 ALA D C 1
ATOM 9415 O O . ALA D 1 215 ? 52.293 3.042 10.914 1.00 73.61 215 ALA D O 1
ATOM 9417 N N . PRO D 1 216 ? 50.572 4.499 10.712 1.00 93.86 216 PRO D N 1
ATOM 9418 C CA . PRO D 1 216 ? 49.911 4.123 11.967 1.00 87.70 216 PRO D CA 1
ATOM 9419 C C . PRO D 1 216 ? 49.370 2.697 11.928 1.00 89.51 216 PRO D C 1
ATOM 9420 O O . PRO D 1 216 ? 49.610 1.942 12.871 1.00 95.84 216 PRO D O 1
#

InterPro domains:
  IPR007560 Restriction endonuclease type IV, Mrr [PF04471] (248-365)
  IPR011856 tRNA endonuclease-like domain superfamily [G3DSA:3.40.1350.10] (219-388)
  IPR041409 Restriction endonuclease AspBHI, N-terminal [PF18062] (14-216)

Solvent-accessible surface area: 49786 Å² total; per-residue (Å²): 86,123,38,59,25,157,50,1,37,135,26,50,0,23,11,8,0,18,0,6,14,90,158,72,133,240,67,29,92,19,5,0,0,35,42,0,0,29,4,70,154,145,9,44,14,4,59,54,48,76,88,96,135,6,35,0,2,0,2,15,5,77,74,73,47,66,66,12,68,10,98,13,25,23,1,3,0,21,0,32,16,18,2,31,0,80,94,31,71,63,148,10,43,82,2,102,90,73,6,0,43,4,5,72,51,0,0,16,9,22,54,59,59,68,57,138,51,5,2,5,0,0,0,0,2,38,68,70,92,64,83,9,7,26,0,21,0,0,0,0,7,8,17,38,18,62,26,27,32,58,8,2,8,0,3,14,20,43,33,179,56,98,35,6,21,1,0,35,0,5,0,0,0,0,32,32,21,48,0,32,41,58,6,0,30,11,26,6,144,55,86,138,38,76,98,16,12,121,5,9,68,23,8,60,93,21,24,14,20,85,13,0,23,0,27,82,20,113,96,37,10,39,110,82,96,1,24,12,89,63,96,108,20,87,43,3,0,68,29,0,39,87,74,10,137,165,87,86,91,18,2,28,17,0,0,0,25,1,1,39,20,7,6,63,20,10,0,23,50,35,27,17,28,14,42,159,88,49,13,16,8,5,17,3,97,0,40,5,17,98,71,85,2,27,20,81,10,22,0,0,8,11,20,48,43,51,23,38,130,79,30,0,13,50,173,35,2,53,49,0,31,40,11,13,161,173,57,67,1,0,0,0,1,0,0,0,34,2,41,148,120,1,12,77,62,6,25,94,93,56,51,45,7,0,8,0,0,0,46,14,0,0,28,10,0,66,49,28,33,10,76,58,61,106,80,0,54,51,43,0,60,5,10,67,38,18,119,81,127,35,58,16,138,50,0,42,122,36,47,0,24,10,8,1,14,0,7,6,85,147,81,151,184,43,11,54,29,5,0,0,66,35,0,0,27,4,65,140,101,6,40,14,1,55,48,47,78,91,110,141,7,38,0,2,0,2,14,10,62,79,73,64,47,72,13,67,18,89,17,26,27,6,3,0,14,0,39,14,23,1,36,4,76,138,36,74,109,148,11,41,70,2,95,90,68,5,0,49,7,6,69,52,0,0,20,13,22,56,64,52,62,50,138,36,6,4,4,0,0,0,0,2,40,61,92,102,63,67,12,9,35,0,23,0,1,0,0,7,6,17,38,14,56,25,28,34,56,12,1,8,0,2,13,54,40,49,163,54,96,31,6,22,0,0,32,0,4,0,1,0,0,37,32,19,47,0,36,38,54,6,0,36,10,34,2,152,45,94,140,29,75,94,17,11,108,1,8,70,15,8,60,87,23,28,8,24,66,13,0,25,0,33,103,22,110,88,47,16,54,106,84,100,1,23,13,81,66,94,108,10,90,41,4,0,70,30,0,38,89,76,12,144,160,88,94,86,21,2,29,16,0,0,0,23,1,0,40,20,7,6,65,22,10,0,21,50,39,22,19,25,12,36,155,83,52,12,21,10,5,28,3,94,1,30,6,17,98,48,70,1,25,19,62,8,20,0,0,10,7,20,51,44,56,22,42,124,78,28,0,7,45,166,24,3,46,49,0,36,38,11,16,143,179,53,67,2,0,0,0,1,0,0,0,30,1,42,198,121,0,12,72,68,6,29,93,74,78,57,39,6,0,10,1,0,0,56,12,0,0,30,10,0,64,49,26,42,10,111,50,61,109,74,0,56,51,44,0,59,4,14,65,41,28,107,130,134,34,46,26,149,41,0,43,121,37,53,0,53,28,75,0,21,0,5,14,81,186,64,158,247,74,37,86,22,8,0,0,61,43,0,0,26,9,53,153,96,11,43,11,0,54,65,44,86,113,123,140,8,30,0,1,0,1,16,9,66,76,73,80,101,52,18,67,18,71,28,34,91,68,22,3,4,0,12,13,20,1,37,7,75,136,33,42,126,80,16,45,73,3,97,85,72,3,0,53,3,7,103,66,0,1,62,14,23,74,114,43,59,49,135,39,7,4,6,0,0,0,0,4,51,79,95,112,62,51,19,8,60,0,27,0,0,0,0,8,4,11,94,24,19,59,52,117,42,10,29,39,39,65,18,25,0,38,143,27,52,11,5,21,1,18,7,0,0,0,1,2,0,54,26,68,71,0,36,39,53,6,1,34,11,26,4,138,53,89,144,32,74,97,16,13,112,2,11,65,43,8,62,100,75,31,43,42,156,32,46,115,59,184,104,132,35,54,24,162,63,0,34,145,37,49,0,56,24,69,1,24,0,7,11,86,165,70,157,231,84,30,85,28,11,0,0,64,37,0,0,25,8,56,155,93,30,38,9,1,50,56,46,72,71,132,172,8,21,0,1,0,0,13,10,59,74,76,87,92,48,22,70,18,69,29,38,83,67,13,2,5,0,10,8,20,2,38,8,85,135,35,34,109,57,28,99,57,3,94,77,86,0,0,43,0,0,118,47,0,0,38,32,20,72,132,39,66,50,132,60,5,6,8,0,0,0,0,2,49,72,106,99,44,96,7,8,60,0,22,0,0,0,0,7,5,10,92,21,19,55,51,121,34,8,23,42,36,70,17,30,4,35,157,39,56,9,6,20,1,20,4,0,0,0,2,4,0,55,34,65,76,0,40,39,54,6,0,29,10,26,5,138,53,90,141,40,75,98,17,11,120,6,12,64,42,8,57,98,88,30,37,42,155,30,44,106,57,185

Organism: Azoarcus sp. (strain BH72) (NCBI:txid418699)